Protein AF-A0A7W0G0V6-F1 (afdb_monomer_lite)

Sequence (861 aa):
GVGDAHVLTSARRLSGRRYAVVRVERGSRVTLAEEMAAAFAEVFGGSDAQWGHDPAGMLAVAASRALDETLVVLIDTAFNRPARVNRDDGPLLGELATTSRGVNAFVALALDDDIAGADGANVVLSGTYRIDYLDPENLYRVVEQFVLRKKPQGRAALSDIYHNLRASVPEFNWSEARFASLYPVHPLVADVAAGVRLYVPTFAFLPFAAGVAARAAARPALSLVLLDEVFDGAEVDLRRSPELREAFAAYDHLVAQSIGQMPVMQRHQARLILKSLFVLSLDGHGATAAELCAALLLIDDATSLSVNDVTSPAVNDVTSPGAAEQVEETLARFAEAALAGSIGRDEGMGGTAARYHFRVSALDNLDGATRARVAPVAQAPAARPVAESLSPSLLEGAAVTAPPSLGRPEDVESVLAEGHTPAIEGAVTQQTPEAAPTNAATAALESSSPSVAARQDSKPNFRQPRAESVGEWARLLTGRDVLPPFNDPRGRSEVCAVLAEWLEGWRALDINHKFAQLPAASLTTTMWGLNAEVSRSFGRAARAVEAALAGRVSLEDELDRVALAFADSAERFAHASRRLEDLKALVEGFERRAGERAYLATAELTGVPEIETARRELLVIAEDANSLLDAERRERFERLWREFHARYIEHYAAVHDKTMTSLEDREALRRLKRGERWREFEALSRLPVVSSHVWRQAAELLRLAGGARCDLPVSQLLETRSSCACPFRLARADRFELLAPELEELMERGLKVYRRTLLMLGGHLAIALDALARREEDTDIARRARTLSTAFAQESAPEHFSRLDVRLIERALQRTAAPPPVRVAAPGGGDGLLTREELRSRFRQWLDDLPERPVLIEIVA

Foldseek 3Di:
DDPDPVVVVVVVVVVPAAEQEFEFAPQPDDDSQLSLLVRLCVRQNDDSVVQPRQNLSSLQVSLVSCPRHQYEYEYAHHLPHPDQRQEACLVSVLSNLVSCVVGSYDYHYHDDPRRHPCVPSVVSCVVRDDDDDDDVVNVLVCQCVPAVDDDPVVLVVLVVLLVVLVVFAFPLPDDSSQSSSQPLADSVLSVLQSLLCNQQSNGDDRVLSNVVVVVCVLPPRNDGHFQLSVCVVRVVSSCVRPQCVLLVVQLVQCLVPPLVPDDPVCSVVLNLLSSNQASCQSVPQGDALSRSSSRRSPGFPVVVPPDPDPDDDDDDDDPDDGSSVVSNVSQVSSCVSTDPPQKDWDDDPPPDGIGIHGDGNVVVVVVVVVVVVVDDDDDDDDDDDDDDDDDDDDDDDDDDDDDDDDDDDDDDDDDDDDDDDDDDDDDDDDDDDDDDDDDDDDDDDDDDDDDDDDDDDDDPDPDDQDQVLLVVLLCLLLVPPDQDRPVDPVSVVRSLVSLVVSLVVVVVLVLLVLVVPDDPVLDDPVLVVLSVLLCQQVVQLSVLSVCCNVVVDPSRVSSVSNCVSQPVDSVSSVVSVLSVVLSSCCSVCVVVLVLLQVQLSQADDLVPPLLVVLSVLLNVCSVPSVLSSDPVSVVVNVVSSVVNLVVLLVSQVVLLCCLLVPPPLVVLQVVVCVDQLVVQLVLLCPAQFWFVLLVVVLVVLVVVLVLSHDPDPSSVVSVRHNGDPGPDDSVCSVVSVCSSVVSVVSSVVSVVLSQVSCLLQLQQLLVLLQVVLVPDPPVVLSVVSNVSSVQSNVSHGDPTDDSSNSVSSNNSVVPPPDREEGEDEQPDDDDPDDDPVRSVVSRVVVVSSGTPDPHHYHYDD

Secondary structure (DSSP, 8-state):
----HHHHHHHHHHHTS-EEEEEEEETSSSSHHHHHHHHHHHHH-S-GGGS-S-HHHHHHHHHHHSTTSEEEEEEEE-TT-SS---S--HHHHHHHHHHHTTTTEEEEEE--S--TTHHHHHHHHHHHS------HHHHHHHIIIIISPPPTTHHHHHHHHHHHHHHHSTT----HHHHHHHTTB-HHHHHHHHHHHHH-TT--HHHHHHHHHHHHTTS-TT--B-HHHHHHHHHHHHTT-GGGHHHHHHHHHHHHHTGGGS-HHHHHHHHHHHHHHHHHTTTS--EEHHHHHHHHT---GGGTTSSS-----------PPPHHHHHHHHHHHHHHHSSTTTEEEEPPTTSPPPEEEE--HHHHHHHHHHHHH-S--------PPPP---------------------------------------------PPPPPP------------------------PPP-HHHHHHHHHHHHT-S----TTSHHHHHHHHHHHHHHHHHHHHH-HHHHHHTS-GGG--HHHHHHHHHHHHHHHHHHHHHHHHHTTSS-HHHHHHHHHHHTTT-HHHHHHHHHHHHHHHHHHHTHHHHHHHHHHHHHPPP---HHHHHHHHHHHHHHH-GGGGGSHHHHHHHHHHHHHHHHHHHHHHHHHHHHHHH-HHHHHHHHHHHHSHHHHHHHHHTTSTTS-SHHHHHHHHHHHHHHT----S-HHHHHTTSSS-SSS--GGGHHHHHTHHHHHHHHHHHHHHHHHHHHHHTHHHHHHHHHHHHTT-S-HHHHHHHHHHHHHHHTT---SS--HHHHHHHHHHHHH-SSPPPEEEE-TTSSS----HHHHHHHHHHHHHTS-SS---EEEE-

Radius of gyration: 40.64 Å; chains: 1; bounding box: 116×108×129 Å

Structure (mmCIF, N/CA/C/O backbone):
data_AF-A0A7W0G0V6-F1
#
_entry.id   AF-A0A7W0G0V6-F1
#
loop_
_atom_site.group_PDB
_atom_site.id
_atom_site.type_symbol
_atom_site.label_atom_id
_atom_site.label_alt_id
_atom_site.label_comp_id
_atom_site.label_asym_id
_atom_site.label_entity_id
_atom_site.label_seq_id
_atom_site.pdbx_PDB_ins_code
_atom_site.Cartn_x
_atom_site.Cartn_y
_atom_site.Cartn_z
_atom_site.occupancy
_atom_site.B_iso_or_equiv
_atom_site.auth_seq_id
_atom_site.auth_comp_id
_atom_site.auth_asym_id
_atom_site.auth_atom_id
_atom_site.pdbx_PDB_model_num
ATOM 1 N N . GLY A 1 1 ? 4.898 -8.661 -15.048 1.00 41.59 1 GLY A N 1
ATOM 2 C CA . GLY A 1 1 ? 5.613 -9.223 -16.207 1.00 41.59 1 GLY A CA 1
ATOM 3 C C . GLY A 1 1 ? 7.081 -8.925 -16.037 1.00 41.59 1 GLY A C 1
ATOM 4 O O . GLY A 1 1 ? 7.408 -7.772 -15.791 1.00 41.59 1 GLY A O 1
ATOM 5 N N . VAL A 1 2 ? 7.929 -9.950 -16.060 1.00 35.69 2 VAL A N 1
ATOM 6 C CA . VAL A 1 2 ? 9.376 -9.813 -15.841 1.00 35.69 2 VAL A CA 1
ATOM 7 C C . VAL A 1 2 ? 9.989 -9.086 -17.045 1.00 35.69 2 VAL A C 1
ATOM 9 O O . VAL A 1 2 ? 9.839 -9.544 -18.173 1.00 35.69 2 VAL A O 1
ATOM 12 N N . GLY A 1 3 ? 10.591 -7.916 -16.814 1.00 42.72 3 GLY A N 1
ATOM 13 C CA . GLY A 1 3 ? 11.103 -7.017 -17.861 1.00 42.72 3 GLY A CA 1
ATOM 14 C C . GLY A 1 3 ? 12.557 -7.259 -18.279 1.00 42.72 3 GLY A C 1
ATOM 15 O O . GLY A 1 3 ? 13.069 -6.528 -19.119 1.00 42.72 3 GLY A O 1
ATOM 16 N N . ASP A 1 4 ? 13.222 -8.254 -17.694 1.00 57.09 4 ASP A N 1
ATOM 17 C CA . ASP A 1 4 ? 14.617 -8.591 -17.980 1.00 57.09 4 ASP A CA 1
ATOM 18 C C . ASP A 1 4 ? 14.709 -9.511 -19.209 1.00 57.09 4 ASP A C 1
ATOM 20 O O . ASP A 1 4 ? 14.112 -10.588 -19.235 1.00 57.09 4 ASP A O 1
ATOM 24 N N . ALA A 1 5 ? 15.454 -9.094 -20.236 1.00 55.53 5 ALA A N 1
ATOM 25 C CA . ALA A 1 5 ? 15.585 -9.823 -21.496 1.00 55.53 5 ALA A CA 1
ATOM 26 C C . ALA A 1 5 ? 16.327 -11.165 -21.358 1.00 55.53 5 ALA A C 1
ATOM 28 O O . ALA A 1 5 ? 16.004 -12.107 -22.088 1.00 55.53 5 ALA A O 1
ATOM 29 N N . HIS A 1 6 ? 17.271 -11.294 -20.421 1.00 50.41 6 HIS A N 1
ATOM 30 C CA . HIS A 1 6 ? 17.942 -12.560 -20.126 1.00 50.41 6 HIS A CA 1
ATOM 31 C C . HIS A 1 6 ? 16.995 -13.520 -19.418 1.00 50.41 6 HIS A C 1
ATOM 33 O O . HIS A 1 6 ? 16.895 -14.678 -19.826 1.00 50.41 6 HIS A O 1
ATOM 39 N N . VAL A 1 7 ? 16.238 -13.038 -18.430 1.00 58.34 7 VAL A N 1
ATOM 40 C CA . VAL A 1 7 ? 15.221 -13.860 -17.760 1.00 58.34 7 VAL A CA 1
ATOM 41 C C . VAL A 1 7 ? 14.115 -14.241 -18.736 1.00 58.34 7 VAL A C 1
ATOM 43 O O . VAL A 1 7 ? 13.701 -15.391 -18.749 1.00 58.34 7 VAL A O 1
ATOM 46 N N . LEU A 1 8 ? 13.687 -13.337 -19.621 1.00 59.62 8 LEU A N 1
ATOM 47 C CA . LEU A 1 8 ? 12.676 -13.621 -20.641 1.00 59.62 8 LEU A CA 1
ATOM 48 C C . LEU A 1 8 ? 13.180 -14.633 -21.680 1.00 59.62 8 LEU A C 1
ATOM 50 O O . LEU A 1 8 ? 12.429 -15.501 -22.113 1.00 59.62 8 LEU A O 1
ATOM 54 N N . THR A 1 9 ? 14.448 -14.542 -22.083 1.00 66.31 9 THR A N 1
ATOM 55 C CA . THR A 1 9 ? 15.066 -15.480 -23.032 1.00 66.31 9 THR A CA 1
ATOM 56 C C . THR A 1 9 ? 15.256 -16.854 -22.397 1.00 66.31 9 THR A C 1
ATOM 58 O O . THR A 1 9 ? 14.925 -17.861 -23.020 1.00 66.31 9 THR A O 1
ATOM 61 N N . SER A 1 10 ? 15.718 -16.911 -21.148 1.00 62.88 10 SER A N 1
ATOM 62 C CA . SER A 1 10 ? 15.803 -18.150 -20.372 1.00 62.88 10 SER A CA 1
ATOM 63 C C . SER A 1 10 ? 14.418 -18.737 -20.110 1.00 62.88 10 SER A C 1
ATOM 65 O O . SER A 1 10 ? 14.211 -19.915 -20.368 1.00 62.88 10 SER A O 1
ATOM 67 N N . ALA A 1 11 ? 13.431 -17.924 -19.730 1.00 60.75 11 ALA A N 1
ATOM 68 C CA . ALA A 1 11 ? 12.043 -18.342 -19.558 1.00 60.75 11 ALA A CA 1
ATOM 69 C C . ALA A 1 11 ? 11.444 -18.867 -20.867 1.00 60.75 11 ALA A C 1
ATOM 71 O O . ALA A 1 11 ? 10.782 -19.895 -20.850 1.00 60.75 11 ALA A O 1
ATOM 72 N N . ARG A 1 12 ? 11.725 -18.242 -22.020 1.00 66.38 12 ARG A N 1
ATOM 73 C CA . ARG A 1 12 ? 11.322 -18.748 -23.347 1.00 66.38 12 ARG A CA 1
ATOM 74 C C . ARG A 1 12 ? 12.008 -20.067 -23.706 1.00 66.38 12 ARG A C 1
ATOM 76 O O . ARG A 1 12 ? 11.365 -20.934 -24.284 1.00 66.38 12 ARG A O 1
ATOM 83 N N . ARG A 1 13 ? 13.285 -20.247 -23.344 1.00 62.28 13 ARG A N 1
ATOM 84 C CA . ARG A 1 13 ? 13.997 -21.532 -23.495 1.00 62.28 13 ARG A CA 1
ATOM 85 C C . ARG A 1 13 ? 13.400 -22.618 -22.598 1.00 62.28 13 ARG A C 1
ATOM 87 O O . ARG A 1 13 ? 13.275 -23.752 -23.045 1.00 62.28 13 ARG A O 1
ATOM 94 N N . LEU A 1 14 ? 12.996 -22.263 -21.378 1.00 62.31 14 LEU A N 1
ATOM 95 C CA . LEU A 1 14 ? 12.260 -23.145 -20.467 1.00 62.31 14 LEU A CA 1
ATOM 96 C C . LEU A 1 14 ? 10.848 -23.443 -20.999 1.00 62.31 14 LEU A C 1
ATOM 98 O O . LEU A 1 14 ? 10.408 -24.578 -20.931 1.00 62.31 14 LEU A O 1
ATOM 102 N N . SER A 1 15 ? 10.175 -22.473 -21.625 1.00 60.91 15 SER A N 1
ATOM 103 C CA . SER A 1 15 ? 8.817 -22.631 -22.185 1.00 60.91 15 SER A CA 1
ATOM 104 C C . SER A 1 15 ? 8.736 -23.695 -23.288 1.00 60.91 15 SER A C 1
ATOM 106 O O . SER A 1 15 ? 7.656 -24.199 -23.574 1.00 60.91 15 SER A O 1
ATOM 108 N N . GLY A 1 16 ? 9.862 -24.006 -23.941 1.00 67.38 16 GLY A N 1
ATOM 109 C CA . GLY A 1 16 ? 9.956 -25.041 -24.973 1.00 67.38 16 GLY A CA 1
ATOM 110 C C . GLY A 1 16 ? 10.261 -26.446 -24.442 1.00 67.38 16 GLY A C 1
ATOM 111 O O . GLY A 1 16 ? 10.322 -27.380 -25.236 1.00 67.38 16 GLY A O 1
ATOM 112 N N . ARG A 1 17 ? 10.482 -26.606 -23.131 1.00 73.50 17 ARG A N 1
ATOM 113 C CA . ARG A 1 17 ? 10.737 -27.895 -22.476 1.00 73.50 17 ARG A CA 1
ATOM 114 C C . ARG A 1 17 ? 9.536 -28.277 -21.614 1.00 73.50 17 ARG A C 1
ATOM 116 O O . ARG A 1 17 ? 8.910 -27.415 -21.003 1.00 73.50 17 ARG A O 1
ATOM 123 N N . ARG A 1 18 ? 9.210 -29.569 -21.587 1.00 81.50 18 ARG A N 1
ATOM 124 C CA . ARG A 1 18 ? 8.170 -30.113 -20.711 1.00 81.50 18 ARG A CA 1
ATOM 125 C C . ARG A 1 18 ? 8.795 -30.544 -19.387 1.00 81.50 18 ARG A C 1
ATOM 127 O O . ARG A 1 18 ? 9.871 -31.145 -19.381 1.00 81.50 18 ARG A O 1
ATOM 134 N N . TYR A 1 19 ? 8.140 -30.178 -18.294 1.00 87.94 19 TYR A N 1
ATOM 135 C CA . TYR A 1 19 ? 8.577 -30.455 -16.934 1.00 87.94 19 TYR A CA 1
ATOM 136 C C . TYR A 1 19 ? 7.383 -30.942 -16.126 1.00 87.94 19 TYR A C 1
ATOM 138 O O . TYR A 1 19 ? 6.354 -30.261 -16.098 1.00 87.94 19 TYR A O 1
ATOM 146 N N . ALA A 1 20 ? 7.564 -32.039 -15.400 1.00 92.44 20 ALA A N 1
ATOM 147 C CA . ALA A 1 20 ? 6.644 -32.440 -14.350 1.00 92.44 20 ALA A CA 1
ATOM 148 C C . ALA A 1 20 ? 7.085 -31.744 -13.060 1.00 92.44 20 ALA A C 1
ATOM 150 O O . ALA A 1 20 ? 8.196 -31.979 -12.589 1.00 92.44 20 ALA A O 1
ATOM 151 N N . VAL A 1 21 ? 6.257 -30.856 -12.509 1.00 93.94 21 VAL A N 1
ATOM 152 C CA . VAL A 1 21 ? 6.587 -30.115 -11.284 1.00 93.94 21 VAL A CA 1
ATOM 153 C C . VAL A 1 21 ? 5.810 -30.704 -10.116 1.00 93.94 21 VAL A C 1
ATOM 155 O O . VAL A 1 21 ? 4.586 -30.763 -10.157 1.00 93.94 21 VAL A O 1
ATOM 158 N N . VAL A 1 22 ? 6.527 -31.104 -9.071 1.00 96.50 22 VAL A N 1
ATOM 159 C CA . VAL A 1 22 ? 5.973 -31.618 -7.818 1.00 96.50 22 VAL A CA 1
ATOM 160 C C . VAL A 1 22 ? 6.337 -30.649 -6.707 1.00 96.50 22 VAL A C 1
ATOM 162 O O . VAL A 1 22 ? 7.512 -30.321 -6.531 1.00 96.50 22 VAL A O 1
ATOM 165 N N . ARG A 1 23 ? 5.337 -30.190 -5.953 1.00 96.50 23 ARG A N 1
ATOM 166 C CA . ARG A 1 23 ? 5.539 -29.317 -4.797 1.00 96.50 23 ARG A CA 1
ATOM 167 C C . ARG A 1 23 ? 5.311 -30.103 -3.515 1.00 96.50 23 ARG A C 1
ATOM 169 O O . ARG A 1 23 ? 4.225 -30.618 -3.296 1.00 96.50 23 ARG A O 1
ATOM 176 N N . VAL A 1 24 ? 6.333 -30.165 -2.676 1.00 95.69 24 VAL A N 1
ATOM 177 C CA . VAL A 1 24 ? 6.293 -30.820 -1.370 1.00 95.69 24 VAL A CA 1
ATOM 178 C C . VAL A 1 24 ? 6.239 -29.730 -0.309 1.00 95.69 24 VAL A C 1
ATOM 180 O O . VAL A 1 24 ? 7.153 -28.911 -0.216 1.00 95.69 24 VAL A O 1
ATOM 183 N N . GLU A 1 25 ? 5.166 -29.713 0.477 1.00 93.12 25 GLU A N 1
ATOM 184 C CA . GLU A 1 25 ? 4.954 -28.726 1.537 1.00 93.12 25 GLU A CA 1
ATOM 185 C C . GLU A 1 25 ? 5.454 -29.275 2.880 1.00 93.12 25 GLU A C 1
ATOM 187 O O . GLU A 1 25 ? 4.733 -29.979 3.594 1.00 93.12 25 GLU A O 1
ATOM 192 N N . ARG A 1 26 ? 6.709 -28.963 3.225 1.00 90.81 26 ARG A N 1
ATOM 193 C CA . ARG A 1 26 ? 7.359 -29.452 4.447 1.00 90.81 26 ARG A CA 1
ATOM 194 C C . ARG A 1 26 ? 6.688 -28.884 5.698 1.00 90.81 26 ARG A C 1
ATOM 196 O O . ARG A 1 26 ? 6.556 -27.670 5.837 1.00 90.81 26 ARG A O 1
ATOM 203 N N . GLY A 1 27 ? 6.325 -29.751 6.640 1.00 87.69 27 GLY A N 1
ATOM 204 C CA . GLY A 1 27 ? 5.625 -29.392 7.878 1.00 87.69 27 GLY A CA 1
ATOM 205 C C . GLY A 1 27 ? 4.100 -29.456 7.780 1.00 87.69 27 GLY A C 1
ATOM 206 O O . GLY A 1 27 ? 3.420 -29.074 8.731 1.00 87.69 27 GLY A O 1
ATOM 207 N N . SER A 1 28 ? 3.560 -29.921 6.650 1.00 89.38 28 SER A N 1
ATOM 208 C CA . SER A 1 28 ? 2.122 -30.162 6.484 1.00 89.38 28 SER A CA 1
ATOM 209 C C . SER A 1 28 ? 1.681 -31.516 7.053 1.00 89.38 28 SER A C 1
ATOM 211 O O . SER A 1 28 ? 0.496 -31.694 7.344 1.00 89.38 28 SER A O 1
ATOM 213 N N . ARG A 1 29 ? 2.610 -32.467 7.244 1.00 90.94 29 ARG A N 1
ATOM 214 C CA . ARG A 1 29 ? 2.344 -33.795 7.825 1.00 90.94 29 ARG A CA 1
ATOM 215 C C . ARG A 1 29 ? 3.433 -34.207 8.819 1.00 90.94 29 ARG A C 1
ATOM 217 O O . ARG A 1 29 ? 4.341 -33.437 9.127 1.00 90.94 29 ARG A O 1
ATOM 224 N N . VAL A 1 30 ? 3.331 -35.423 9.364 1.00 90.31 30 VAL A N 1
ATOM 225 C CA . VAL A 1 30 ? 4.218 -35.893 10.440 1.00 90.31 30 VAL A CA 1
ATOM 226 C C . VAL A 1 30 ? 5.639 -36.108 9.920 1.00 90.31 30 VAL A C 1
ATOM 228 O O . VAL A 1 30 ? 6.598 -35.678 10.564 1.00 90.31 30 VAL A O 1
ATOM 231 N N . THR A 1 31 ? 5.794 -36.698 8.731 1.00 92.00 31 THR A N 1
ATOM 232 C CA . THR A 1 31 ? 7.108 -37.018 8.143 1.00 92.00 31 THR A CA 1
ATOM 233 C C . THR A 1 31 ? 7.282 -36.451 6.733 1.00 92.00 31 THR A C 1
ATOM 235 O O . THR A 1 31 ? 6.309 -36.289 5.998 1.00 92.00 31 THR A O 1
ATOM 238 N N . LEU A 1 32 ? 8.534 -36.197 6.323 1.00 92.62 32 LEU A N 1
ATOM 239 C CA . LEU A 1 32 ? 8.841 -35.766 4.951 1.00 92.62 32 LEU A CA 1
ATOM 240 C C . LEU A 1 32 ? 8.412 -36.819 3.917 1.00 92.62 32 LEU A C 1
ATOM 242 O O . LEU A 1 32 ? 7.948 -36.474 2.834 1.00 92.62 32 LEU A O 1
ATOM 246 N N . ALA A 1 33 ? 8.512 -38.106 4.263 1.00 95.19 33 ALA A N 1
ATOM 247 C CA . ALA A 1 33 ? 8.075 -39.200 3.400 1.00 95.19 33 ALA A CA 1
ATOM 248 C C . ALA A 1 33 ? 6.566 -39.146 3.109 1.00 95.19 33 ALA A C 1
ATOM 250 O O . ALA A 1 33 ? 6.163 -39.317 1.962 1.00 95.19 33 ALA A O 1
ATOM 251 N N . GLU A 1 34 ? 5.730 -38.861 4.113 1.00 95.44 34 GLU A N 1
ATOM 252 C CA . GLU A 1 34 ? 4.282 -38.695 3.919 1.00 95.44 34 GLU A CA 1
ATOM 253 C C . GLU A 1 34 ? 3.943 -37.489 3.037 1.00 95.44 34 GLU A C 1
ATOM 255 O O . GLU A 1 34 ? 3.004 -37.550 2.245 1.00 95.44 34 GLU A O 1
ATOM 260 N N . GLU A 1 35 ? 4.688 -36.392 3.174 1.00 95.25 35 GLU A N 1
ATOM 261 C CA . GLU A 1 35 ? 4.503 -35.170 2.379 1.00 95.25 35 GLU A CA 1
ATOM 262 C C . GLU A 1 35 ? 4.905 -35.399 0.920 1.00 95.25 35 GLU A C 1
ATOM 264 O O . GLU A 1 35 ? 4.194 -34.987 0.005 1.00 95.25 35 GLU A O 1
ATOM 269 N N . MET A 1 36 ? 6.011 -36.113 0.691 1.00 96.69 36 MET A N 1
ATOM 270 C CA . MET A 1 36 ? 6.445 -36.504 -0.649 1.00 96.69 36 MET A CA 1
ATOM 271 C C . MET A 1 36 ? 5.483 -37.493 -1.300 1.00 96.69 36 MET A C 1
ATOM 273 O O . MET A 1 36 ? 5.136 -37.315 -2.466 1.00 96.69 36 MET A O 1
ATOM 277 N N . ALA A 1 37 ? 5.015 -38.498 -0.557 1.00 96.50 37 ALA A N 1
ATOM 278 C CA . ALA A 1 37 ? 4.032 -39.458 -1.047 1.00 96.50 37 ALA A CA 1
ATOM 279 C C . ALA A 1 37 ? 2.744 -38.759 -1.504 1.00 96.50 37 ALA A C 1
ATOM 281 O O . ALA A 1 37 ? 2.249 -39.043 -2.592 1.00 96.50 37 ALA A O 1
ATOM 282 N N . ALA A 1 38 ? 2.248 -37.806 -0.711 1.00 96.12 38 ALA A N 1
ATOM 283 C CA . ALA A 1 38 ? 1.073 -37.009 -1.051 1.00 96.12 38 ALA A CA 1
ATOM 284 C C . ALA A 1 38 ? 1.284 -36.162 -2.310 1.00 96.12 38 ALA A C 1
ATOM 286 O O . ALA A 1 38 ? 0.462 -36.191 -3.223 1.00 96.12 38 ALA A O 1
ATOM 287 N N . ALA A 1 39 ? 2.412 -35.452 -2.388 1.00 96.44 39 ALA A N 1
ATOM 288 C CA . ALA A 1 39 ? 2.736 -34.603 -3.529 1.00 96.44 39 ALA A CA 1
ATOM 289 C C . ALA A 1 39 ? 2.915 -35.415 -4.826 1.00 96.44 39 ALA A C 1
ATOM 291 O O . ALA A 1 39 ? 2.469 -35.004 -5.899 1.00 96.44 39 ALA A O 1
ATOM 292 N N . PHE A 1 40 ? 3.538 -36.595 -4.750 1.00 97.00 40 PHE A N 1
ATOM 293 C CA . PHE A 1 40 ? 3.658 -37.484 -5.905 1.00 97.00 40 PHE A CA 1
ATOM 294 C C . PHE A 1 40 ? 2.325 -38.121 -6.297 1.00 97.00 40 PHE A C 1
ATOM 296 O O . PHE A 1 40 ? 2.053 -38.238 -7.492 1.00 97.00 40 PHE A O 1
ATOM 303 N N . ALA A 1 41 ? 1.483 -38.496 -5.331 1.00 95.44 41 ALA A N 1
ATOM 304 C CA . ALA A 1 41 ? 0.137 -38.998 -5.596 1.00 95.44 41 ALA A CA 1
ATOM 305 C C . ALA A 1 41 ? -0.742 -37.947 -6.286 1.00 95.44 41 ALA A C 1
ATOM 307 O O . ALA A 1 41 ? -1.474 -38.284 -7.215 1.00 95.44 41 ALA A O 1
ATOM 308 N N . GLU A 1 42 ? -0.627 -36.677 -5.899 1.00 96.06 42 GLU A N 1
ATOM 309 C CA . GLU A 1 42 ? -1.349 -35.574 -6.536 1.00 96.06 42 GLU A CA 1
ATOM 310 C C . GLU A 1 42 ? -0.966 -35.407 -8.016 1.00 96.06 42 GLU A C 1
ATOM 312 O O . GLU A 1 42 ? -1.838 -35.267 -8.872 1.00 96.06 42 GLU A O 1
ATOM 317 N N . VAL A 1 43 ? 0.331 -35.464 -8.337 1.00 95.44 43 VAL A N 1
ATOM 318 C CA . VAL A 1 43 ? 0.829 -35.199 -9.700 1.00 95.44 43 VAL A CA 1
ATOM 319 C C . VAL A 1 43 ? 0.751 -36.427 -10.612 1.00 95.44 43 VAL A C 1
ATOM 321 O O . VAL A 1 43 ? 0.398 -36.307 -11.784 1.00 95.44 43 VAL A O 1
ATOM 324 N N . PHE A 1 44 ? 1.082 -37.613 -10.101 1.00 94.81 44 PHE A N 1
ATOM 325 C CA . PHE A 1 44 ? 1.205 -38.845 -10.892 1.00 94.81 44 PHE A CA 1
ATOM 326 C C . PHE A 1 44 ? 0.096 -39.871 -10.615 1.00 94.81 44 PHE A C 1
ATOM 328 O O . PHE A 1 44 ? 0.115 -40.963 -11.191 1.00 94.81 44 PHE A O 1
ATOM 335 N N . GLY A 1 45 ? -0.860 -39.541 -9.744 1.00 91.75 45 GLY A N 1
ATOM 336 C CA . GLY A 1 45 ? -1.956 -40.416 -9.343 1.00 91.75 45 GLY A CA 1
ATOM 337 C C . GLY A 1 45 ? -1.562 -41.505 -8.336 1.00 91.75 45 GLY A C 1
ATOM 338 O O . GLY A 1 45 ? -0.391 -41.730 -8.013 1.00 91.75 45 GLY A O 1
ATOM 339 N N . GLY A 1 46 ? -2.583 -42.223 -7.864 1.00 91.19 46 GLY A N 1
ATOM 340 C CA . GLY A 1 46 ? -2.478 -43.240 -6.815 1.00 91.19 46 GLY A CA 1
ATOM 341 C C . GLY A 1 46 ? -2.868 -42.708 -5.434 1.00 91.19 46 GLY A C 1
ATOM 342 O O . GLY A 1 46 ? -3.260 -41.556 -5.288 1.00 91.19 46 GLY A O 1
ATOM 343 N N . SER A 1 47 ? -2.793 -43.567 -4.421 1.00 90.25 47 SER A N 1
ATOM 344 C CA . SER A 1 47 ? -2.949 -43.180 -3.012 1.00 90.25 47 SER A CA 1
ATOM 345 C C . SER A 1 47 ? -1.586 -43.007 -2.348 1.00 90.25 47 SER A C 1
ATOM 347 O O . SER A 1 47 ? -0.664 -43.744 -2.690 1.00 90.25 47 SER A O 1
ATOM 349 N N . ASP A 1 48 ? -1.486 -42.168 -1.320 1.00 87.88 48 ASP A N 1
ATOM 350 C CA . ASP A 1 48 ? -0.259 -41.940 -0.537 1.00 87.88 48 ASP A CA 1
ATOM 351 C C . ASP A 1 48 ? 0.425 -43.255 -0.101 1.00 87.88 48 ASP A C 1
ATOM 353 O O . ASP A 1 48 ? 1.636 -43.410 -0.229 1.00 87.88 48 ASP A O 1
ATOM 357 N N . ALA A 1 49 ? -0.360 -44.264 0.299 1.00 88.12 49 ALA A N 1
ATOM 358 C CA . ALA A 1 49 ? 0.138 -45.580 0.716 1.00 88.12 49 ALA A CA 1
ATOM 359 C C . ALA A 1 49 ? 0.868 -46.375 -0.390 1.00 88.12 49 ALA A C 1
ATOM 361 O O . ALA A 1 49 ? 1.623 -47.297 -0.092 1.00 88.12 49 ALA A O 1
ATOM 362 N N . GLN A 1 50 ? 0.648 -46.044 -1.665 1.00 89.44 50 GLN A N 1
ATOM 363 C CA . GLN A 1 50 ? 1.255 -46.735 -2.810 1.00 89.44 50 GLN A CA 1
ATOM 364 C C . GLN A 1 50 ? 2.658 -46.217 -3.148 1.00 89.44 50 GLN A C 1
ATOM 366 O O . GLN A 1 50 ? 3.379 -46.885 -3.886 1.00 89.44 50 GLN A O 1
ATOM 371 N N . TRP A 1 51 ? 3.050 -45.050 -2.631 1.00 90.50 51 TRP A N 1
ATOM 372 C CA . TRP A 1 51 ? 4.362 -44.452 -2.891 1.00 90.50 51 TRP A CA 1
ATOM 373 C C . TRP A 1 51 ? 5.451 -44.947 -1.923 1.00 90.50 51 TRP A C 1
ATOM 375 O O . TRP A 1 51 ? 6.633 -44.744 -2.179 1.00 90.50 51 TRP A O 1
ATOM 385 N N . GLY A 1 52 ? 5.084 -45.683 -0.869 1.00 88.88 52 GLY A N 1
ATOM 386 C CA . GLY A 1 52 ? 6.017 -46.252 0.108 1.00 88.88 52 GLY A CA 1
ATOM 387 C C . GLY A 1 52 ? 6.374 -45.280 1.237 1.00 88.88 52 GLY A C 1
ATOM 388 O O . GLY A 1 52 ? 5.620 -44.356 1.528 1.00 88.88 52 GLY A O 1
ATOM 389 N N . HIS A 1 53 ? 7.518 -45.502 1.891 1.00 90.31 53 HIS A N 1
ATOM 390 C CA . HIS A 1 53 ? 8.009 -44.666 3.004 1.00 90.31 53 HIS A CA 1
ATOM 391 C C . HIS A 1 53 ? 9.449 -44.167 2.811 1.00 90.31 53 HIS A C 1
ATOM 393 O O . HIS A 1 53 ? 9.964 -43.468 3.676 1.00 90.31 53 HIS A O 1
ATOM 399 N N . ASP A 1 54 ? 10.090 -44.523 1.694 1.00 93.94 54 ASP A N 1
ATOM 400 C CA . ASP A 1 54 ? 11.456 -44.119 1.357 1.00 93.94 54 ASP A CA 1
ATOM 401 C C . ASP A 1 54 ? 11.440 -42.982 0.313 1.00 93.94 54 ASP A C 1
ATOM 403 O O . ASP A 1 54 ? 11.116 -43.237 -0.854 1.00 93.94 54 ASP A O 1
ATOM 407 N N . PRO A 1 55 ? 11.789 -41.736 0.694 1.00 94.25 55 PRO A N 1
ATOM 408 C CA . PRO A 1 55 ? 11.853 -40.593 -0.216 1.00 94.25 55 PRO A CA 1
ATOM 409 C C . PRO A 1 55 ? 12.725 -40.812 -1.460 1.00 94.25 55 PRO A C 1
ATOM 411 O O . PRO A 1 55 ? 12.358 -40.368 -2.552 1.00 94.25 55 PRO A O 1
ATOM 414 N N . ALA A 1 56 ? 13.866 -41.494 -1.322 1.00 93.75 56 ALA A N 1
ATOM 415 C CA . ALA A 1 56 ? 14.783 -41.744 -2.432 1.00 93.75 56 ALA A CA 1
ATOM 416 C C . ALA A 1 56 ? 14.150 -42.689 -3.465 1.00 93.75 56 ALA A C 1
ATOM 418 O O . ALA A 1 56 ? 14.104 -42.377 -4.661 1.00 93.75 56 ALA A O 1
ATOM 419 N N . GLY A 1 57 ? 13.578 -43.801 -2.998 1.00 95.00 57 GLY A N 1
ATOM 420 C CA . GLY A 1 57 ? 12.791 -44.712 -3.823 1.00 95.00 57 GLY A CA 1
ATOM 421 C C . GLY A 1 57 ? 11.612 -44.020 -4.512 1.00 95.00 57 GLY A C 1
ATOM 422 O O . GLY A 1 57 ? 11.423 -44.194 -5.719 1.00 95.00 57 GLY A O 1
ATOM 423 N N . MET A 1 58 ? 10.866 -43.172 -3.793 1.00 96.44 58 MET A N 1
ATOM 424 C CA . MET A 1 58 ? 9.768 -42.384 -4.371 1.00 96.44 58 MET A CA 1
ATOM 425 C C . MET A 1 58 ? 10.240 -41.492 -5.521 1.00 96.44 58 MET A C 1
ATOM 427 O O . MET A 1 58 ? 9.607 -41.476 -6.577 1.00 96.44 58 MET A O 1
ATOM 431 N N . LEU A 1 59 ? 11.358 -40.778 -5.341 1.00 96.50 59 LEU A N 1
ATOM 432 C CA . LEU A 1 59 ? 11.925 -39.900 -6.366 1.00 96.50 59 LEU A CA 1
ATOM 433 C C . LEU A 1 59 ? 12.300 -40.684 -7.630 1.00 96.50 59 LEU A C 1
ATOM 435 O O . LEU A 1 59 ? 12.006 -40.236 -8.739 1.00 96.50 59 LEU A O 1
ATOM 439 N N . ALA A 1 60 ? 12.911 -41.862 -7.475 1.00 94.44 60 ALA A N 1
ATOM 440 C CA . ALA A 1 60 ? 13.268 -42.719 -8.602 1.00 94.44 60 ALA A CA 1
ATOM 441 C C . ALA A 1 60 ? 12.027 -43.218 -9.363 1.00 94.44 60 ALA A C 1
ATOM 443 O O . ALA A 1 60 ? 11.988 -43.167 -10.596 1.00 94.44 60 ALA A O 1
ATOM 444 N N . VAL A 1 61 ? 10.981 -43.636 -8.640 1.00 95.12 61 VAL A N 1
ATOM 445 C CA . VAL A 1 61 ? 9.704 -44.048 -9.241 1.00 95.12 61 VAL A CA 1
ATOM 446 C C . VAL A 1 61 ? 9.037 -42.873 -9.956 1.00 95.12 61 VAL A C 1
ATOM 448 O O . VAL A 1 61 ? 8.634 -43.019 -11.110 1.00 95.12 61 VAL A O 1
ATOM 451 N N . ALA A 1 62 ? 8.961 -41.700 -9.328 1.00 95.38 62 ALA A N 1
ATOM 452 C CA . ALA A 1 62 ? 8.378 -40.501 -9.924 1.00 95.38 62 ALA A CA 1
ATOM 453 C C . ALA A 1 62 ? 9.120 -40.081 -11.202 1.00 95.38 62 ALA A C 1
ATOM 455 O O . ALA A 1 62 ? 8.491 -39.832 -12.229 1.00 95.38 62 ALA A O 1
ATOM 456 N N . ALA A 1 63 ? 10.456 -40.092 -11.179 1.00 94.44 63 ALA A N 1
ATOM 457 C CA . ALA A 1 63 ? 11.273 -39.785 -12.349 1.00 94.44 63 ALA A CA 1
ATOM 458 C C . ALA A 1 63 ? 11.039 -40.783 -13.498 1.00 94.44 63 ALA A C 1
ATOM 460 O O . ALA A 1 63 ? 11.005 -40.378 -14.656 1.00 94.44 63 ALA A O 1
ATOM 461 N N . SER A 1 64 ? 10.814 -42.069 -13.194 1.00 93.12 64 SER A N 1
ATOM 462 C CA . SER A 1 64 ? 10.467 -43.073 -14.213 1.00 93.12 64 SER A CA 1
ATOM 463 C C . SER A 1 64 ? 9.071 -42.871 -14.822 1.00 93.12 64 SER A C 1
ATOM 465 O O . SER A 1 64 ? 8.844 -43.244 -15.972 1.00 93.12 64 SER A O 1
ATOM 467 N N . ARG A 1 65 ? 8.138 -42.265 -14.071 1.00 94.25 65 ARG A N 1
ATOM 468 C CA . ARG A 1 65 ? 6.771 -41.964 -14.529 1.00 94.25 65 ARG A CA 1
ATOM 469 C C . ARG A 1 65 ? 6.677 -40.663 -15.326 1.00 94.25 65 ARG A C 1
ATOM 471 O O . ARG A 1 65 ? 5.780 -40.540 -16.154 1.00 94.25 65 ARG A O 1
ATOM 478 N N . ALA A 1 66 ? 7.602 -39.726 -15.130 1.00 90.25 66 ALA A N 1
ATOM 479 C CA . ALA A 1 66 ? 7.684 -38.457 -15.858 1.00 90.25 66 ALA A CA 1
ATOM 480 C C . ALA A 1 66 ? 8.251 -38.607 -17.293 1.00 90.25 66 ALA A C 1
ATOM 482 O O . ALA A 1 66 ? 9.038 -37.774 -17.727 1.00 90.25 66 ALA A O 1
ATOM 483 N N . LEU A 1 67 ? 7.895 -39.684 -18.011 1.00 77.38 67 LEU A N 1
ATOM 484 C CA . LEU A 1 67 ? 8.438 -40.092 -19.320 1.00 77.38 67 LEU A CA 1
ATOM 485 C C . LEU A 1 67 ? 8.690 -38.900 -20.271 1.00 77.38 67 LEU A C 1
ATOM 487 O O . LEU A 1 67 ? 7.769 -38.155 -20.590 1.00 77.38 67 LEU A O 1
ATOM 491 N N . ASP A 1 68 ? 9.939 -38.752 -20.731 1.00 80.06 68 ASP A N 1
ATOM 492 C CA . ASP A 1 68 ? 10.455 -37.675 -21.604 1.00 80.06 68 ASP A CA 1
ATOM 493 C C . ASP A 1 68 ? 10.443 -36.239 -21.031 1.00 80.06 68 ASP A C 1
ATOM 495 O O . ASP A 1 68 ? 10.883 -35.297 -21.700 1.00 80.06 68 ASP A O 1
ATOM 499 N N . GLU A 1 69 ? 10.019 -36.051 -19.781 1.00 88.00 69 GLU A N 1
ATOM 500 C CA . GLU A 1 69 ? 10.031 -34.772 -19.068 1.00 88.00 69 GLU A CA 1
ATOM 501 C C . GLU A 1 69 ? 11.103 -34.768 -17.969 1.00 88.00 69 GLU A C 1
ATOM 503 O O . GLU A 1 69 ? 11.441 -35.795 -17.378 1.00 88.00 69 GLU A O 1
ATOM 508 N N . THR A 1 70 ? 11.679 -33.600 -17.675 1.00 89.94 70 THR A N 1
ATOM 509 C CA . THR A 1 70 ? 12.525 -33.457 -16.480 1.00 89.94 70 THR A CA 1
ATOM 510 C C . THR A 1 70 ? 11.620 -33.248 -15.272 1.00 89.94 70 THR A C 1
ATOM 512 O O . THR A 1 70 ? 10.834 -32.298 -15.245 1.00 89.94 70 THR A O 1
ATOM 515 N N . LEU A 1 71 ? 11.747 -34.113 -14.265 1.00 95.06 71 LEU A N 1
ATOM 516 C CA . LEU A 1 71 ? 11.039 -33.968 -12.997 1.00 95.06 71 LEU A CA 1
ATOM 517 C C . LEU A 1 71 ? 11.658 -32.819 -12.193 1.00 95.06 71 LEU A C 1
ATOM 519 O O . LEU A 1 71 ? 12.866 -32.774 -11.992 1.00 95.06 71 LEU A O 1
ATOM 523 N N . VAL A 1 72 ? 10.839 -31.897 -11.710 1.00 95.38 72 VAL A N 1
ATOM 524 C CA . VAL A 1 72 ? 11.241 -30.790 -10.841 1.00 95.38 72 VAL A CA 1
ATOM 525 C C . VAL A 1 72 ? 10.526 -30.963 -9.509 1.00 95.38 72 VAL A C 1
ATOM 527 O O . VAL A 1 72 ? 9.311 -30.806 -9.441 1.00 95.38 72 VAL A O 1
ATOM 530 N N . VAL A 1 73 ? 11.267 -31.282 -8.452 1.00 96.44 73 VAL A N 1
ATOM 531 C CA . VAL A 1 73 ? 10.732 -31.402 -7.091 1.00 96.44 73 VAL A CA 1
ATOM 532 C C . VAL A 1 73 ? 11.124 -30.163 -6.300 1.00 96.44 73 VAL A C 1
ATOM 534 O O . VAL A 1 73 ? 12.308 -29.899 -6.091 1.00 96.44 73 VAL A O 1
ATOM 537 N N . LEU A 1 74 ? 10.126 -29.396 -5.878 1.00 95.88 74 LEU A N 1
ATOM 538 C CA . LEU A 1 74 ? 10.289 -28.212 -5.043 1.00 95.88 74 LEU A CA 1
ATOM 539 C C . LEU A 1 74 ? 9.857 -28.563 -3.623 1.00 95.88 74 LEU A C 1
ATOM 541 O O . LEU A 1 74 ? 8.667 -28.752 -3.380 1.00 95.88 74 LEU A O 1
ATOM 545 N N . ILE A 1 75 ? 10.814 -28.661 -2.706 1.00 94.31 75 ILE A N 1
ATOM 546 C CA . ILE A 1 75 ? 10.547 -28.886 -1.285 1.00 94.31 75 ILE A CA 1
ATOM 547 C C . ILE A 1 75 ? 10.618 -27.534 -0.589 1.00 94.31 75 ILE A C 1
ATOM 549 O O . ILE A 1 75 ? 11.689 -26.941 -0.478 1.00 94.31 75 ILE A O 1
ATOM 553 N N . ASP A 1 76 ? 9.463 -27.043 -0.162 1.00 91.44 76 ASP A N 1
ATOM 554 C CA . ASP A 1 76 ? 9.275 -25.714 0.413 1.00 91.44 76 ASP A CA 1
ATOM 555 C C . ASP A 1 76 ? 8.615 -25.860 1.783 1.00 91.44 76 ASP A C 1
ATOM 557 O O . ASP A 1 76 ? 7.685 -26.658 1.937 1.00 91.44 76 ASP A O 1
ATOM 561 N N . THR A 1 77 ? 9.080 -25.131 2.796 1.00 87.00 77 THR A N 1
ATOM 562 C CA . THR A 1 77 ? 8.429 -25.194 4.108 1.00 87.00 77 THR A CA 1
ATOM 563 C C . THR A 1 77 ? 7.052 -24.532 4.037 1.00 87.00 77 THR A C 1
ATOM 565 O O . THR A 1 77 ? 6.916 -23.371 3.656 1.00 87.00 77 THR A O 1
ATOM 568 N N . ALA A 1 78 ? 6.010 -25.270 4.430 1.00 83.62 78 ALA A N 1
ATOM 569 C CA . ALA A 1 78 ? 4.623 -24.842 4.318 1.00 83.62 78 ALA A CA 1
ATOM 570 C C . ALA A 1 78 ? 4.395 -23.486 5.010 1.00 83.62 78 ALA A C 1
ATOM 572 O O . ALA A 1 78 ? 4.725 -23.301 6.189 1.00 83.62 78 ALA A O 1
ATOM 573 N N . PHE A 1 79 ? 3.814 -22.537 4.271 1.00 74.00 79 PHE A N 1
ATOM 574 C CA . PHE A 1 79 ? 3.554 -21.173 4.747 1.00 74.00 79 PHE A CA 1
ATOM 575 C C . PHE A 1 79 ? 2.489 -21.125 5.855 1.00 74.00 79 PHE A C 1
ATOM 577 O O . PHE A 1 79 ? 2.552 -20.298 6.756 1.00 74.00 79 PHE A O 1
ATOM 584 N N . ASN A 1 80 ? 1.502 -22.016 5.793 1.00 71.75 80 ASN A N 1
ATOM 585 C CA . ASN A 1 80 ? 0.345 -22.072 6.690 1.00 71.75 80 ASN A CA 1
ATOM 586 C C . ASN A 1 80 ? 0.520 -23.067 7.850 1.00 71.75 80 ASN A C 1
ATOM 588 O O . ASN A 1 80 ? -0.469 -23.465 8.468 1.00 71.75 80 ASN A O 1
ATOM 592 N N . ARG A 1 81 ? 1.752 -23.503 8.131 1.00 74.75 81 ARG A N 1
ATOM 593 C CA . ARG A 1 81 ? 1.993 -24.496 9.179 1.00 74.75 81 ARG A CA 1
ATOM 594 C C . ARG A 1 81 ? 1.647 -23.941 10.568 1.00 74.75 81 ARG A C 1
ATOM 596 O O . ARG A 1 81 ? 1.964 -22.787 10.862 1.00 74.75 81 ARG A O 1
ATOM 603 N N . PRO A 1 82 ? 1.043 -24.756 11.449 1.00 67.12 82 PRO A N 1
ATOM 604 C CA . PRO A 1 82 ? 0.649 -24.312 12.784 1.00 67.12 82 PRO A CA 1
ATOM 605 C C . PRO A 1 82 ? 1.844 -24.125 13.729 1.00 67.12 82 PRO A C 1
ATOM 607 O O . PRO A 1 82 ? 1.712 -23.453 14.748 1.00 67.12 82 PRO A O 1
ATOM 610 N N . ALA A 1 83 ? 2.995 -24.734 13.422 1.00 71.12 83 ALA A N 1
ATOM 611 C CA . ALA A 1 83 ? 4.187 -24.700 14.261 1.00 71.12 83 ALA A CA 1
ATOM 612 C C . ALA A 1 83 ? 5.477 -24.870 13.441 1.00 71.12 83 ALA A C 1
ATOM 614 O O . ALA A 1 83 ? 5.460 -25.323 12.295 1.00 71.12 83 ALA A O 1
ATOM 615 N N . ARG A 1 84 ? 6.607 -24.523 14.067 1.00 74.81 84 ARG A N 1
ATOM 616 C CA . ARG A 1 84 ? 7.969 -24.743 13.558 1.00 74.81 84 ARG A CA 1
ATOM 617 C C . ARG A 1 84 ? 8.226 -26.235 13.302 1.00 74.81 84 ARG A C 1
ATOM 619 O O . ARG A 1 84 ? 7.781 -27.083 14.078 1.00 74.81 84 ARG A O 1
ATOM 626 N N . VAL A 1 85 ? 8.968 -26.568 12.244 1.00 78.06 85 VAL A N 1
ATOM 627 C CA . VAL A 1 85 ? 9.235 -27.973 11.889 1.00 78.06 85 VAL A CA 1
ATOM 628 C C . VAL A 1 85 ? 10.445 -28.495 12.668 1.00 78.06 85 VAL A C 1
ATOM 630 O O . VAL A 1 85 ? 11.569 -28.467 12.184 1.00 78.06 85 VAL A O 1
ATOM 633 N N . ASN A 1 86 ? 10.216 -29.002 13.881 1.00 75.94 86 ASN A N 1
ATOM 634 C CA . ASN A 1 86 ? 11.275 -29.439 14.803 1.00 75.94 86 ASN A CA 1
ATOM 635 C C . ASN A 1 86 ? 11.815 -30.869 14.544 1.00 75.94 86 ASN A C 1
ATOM 637 O O . ASN A 1 86 ? 12.234 -31.553 15.477 1.00 75.94 86 ASN A O 1
ATOM 641 N N . ARG A 1 87 ? 11.766 -31.361 13.300 1.00 83.38 87 ARG A N 1
ATOM 642 C CA . ARG A 1 87 ? 12.299 -32.685 12.920 1.00 83.38 87 ARG A CA 1
ATOM 643 C C . ARG A 1 87 ? 13.560 -32.542 12.065 1.00 83.38 87 ARG A C 1
ATOM 645 O O . ARG A 1 87 ? 13.666 -31.604 11.272 1.00 83.38 87 ARG A O 1
ATOM 652 N N . ASP A 1 88 ? 14.492 -33.479 12.229 1.00 83.81 88 ASP A N 1
ATOM 653 C CA . ASP A 1 88 ? 15.719 -33.552 11.433 1.00 83.81 88 ASP A CA 1
ATOM 654 C C . ASP A 1 88 ? 15.456 -34.298 10.117 1.00 83.81 88 ASP A C 1
ATOM 656 O O . ASP A 1 88 ? 15.478 -35.526 10.054 1.00 83.81 88 ASP A O 1
ATOM 660 N N . ASP A 1 89 ? 15.179 -33.529 9.065 1.00 87.31 89 ASP A N 1
ATOM 661 C CA . ASP A 1 89 ? 15.011 -34.046 7.703 1.00 87.31 89 ASP A CA 1
ATOM 662 C C . ASP A 1 89 ? 16.341 -34.060 6.915 1.00 87.31 89 ASP A C 1
ATOM 664 O O . ASP A 1 89 ? 16.369 -34.494 5.762 1.00 87.31 89 ASP A O 1
ATOM 668 N N . GLY A 1 90 ? 17.448 -33.585 7.503 1.00 86.62 90 GLY A N 1
ATOM 669 C CA . GLY A 1 90 ? 18.731 -33.387 6.820 1.00 86.62 90 GLY A CA 1
ATOM 670 C C . GLY A 1 90 ? 19.271 -34.640 6.117 1.00 86.62 90 GLY A C 1
ATOM 671 O O . GLY A 1 90 ? 19.594 -34.561 4.927 1.00 86.62 90 GLY A O 1
ATOM 672 N N . PRO A 1 91 ? 19.336 -35.806 6.794 1.00 87.62 91 PRO A N 1
ATOM 673 C CA . PRO A 1 91 ? 19.777 -37.057 6.178 1.00 87.62 91 PRO A CA 1
ATOM 674 C C . PRO A 1 91 ? 18.945 -37.458 4.950 1.00 87.62 91 PRO A C 1
ATOM 676 O O . PRO A 1 91 ? 19.511 -37.715 3.889 1.00 87.62 91 PRO A O 1
ATOM 679 N N . LEU A 1 92 ? 17.610 -37.418 5.054 1.00 89.81 92 LEU A N 1
ATOM 680 C CA . LEU A 1 92 ? 16.699 -37.774 3.956 1.00 89.81 92 LEU A CA 1
ATOM 681 C C . LEU A 1 92 ? 16.850 -36.822 2.763 1.00 89.81 92 LEU A C 1
ATOM 683 O O . LEU A 1 92 ? 16.879 -37.248 1.609 1.00 89.81 92 LEU A O 1
ATOM 687 N N . LEU A 1 93 ? 16.998 -35.523 3.026 1.00 91.56 93 LEU A N 1
ATOM 688 C CA . LEU A 1 93 ? 17.245 -34.525 1.986 1.00 91.56 93 LEU A CA 1
ATOM 689 C C . LEU A 1 93 ? 18.599 -34.742 1.285 1.00 91.56 93 LEU A C 1
ATOM 691 O O . LEU A 1 93 ? 18.697 -34.528 0.073 1.00 91.56 93 LEU A O 1
ATOM 695 N N . GLY A 1 94 ? 19.628 -35.197 2.006 1.00 90.06 94 GLY A N 1
ATOM 696 C CA . GLY A 1 94 ? 20.922 -35.584 1.432 1.00 90.06 94 GLY A CA 1
ATOM 697 C C . GLY A 1 94 ? 20.847 -36.847 0.562 1.00 90.06 94 GLY A C 1
ATOM 698 O O . GLY A 1 94 ? 21.456 -36.910 -0.514 1.00 90.06 94 GLY A O 1
ATOM 699 N N . GLU A 1 95 ? 20.058 -37.840 0.975 1.00 91.69 95 GLU A N 1
ATOM 700 C CA . GLU A 1 95 ? 19.775 -39.043 0.178 1.00 91.69 95 GLU A CA 1
ATOM 701 C C . GLU A 1 95 ? 19.007 -38.708 -1.109 1.00 91.69 95 GLU A C 1
ATOM 703 O O . GLU A 1 95 ? 19.349 -39.210 -2.186 1.00 91.69 95 GLU A O 1
ATOM 708 N N . LEU A 1 96 ? 18.040 -37.785 -1.041 1.00 94.19 96 LEU A N 1
ATOM 709 C CA . LEU A 1 96 ? 17.334 -37.261 -2.216 1.00 94.19 96 LEU A CA 1
ATOM 710 C C . LEU A 1 96 ? 18.282 -36.570 -3.198 1.00 94.19 96 LEU A C 1
ATOM 712 O O . LEU A 1 96 ? 18.227 -36.849 -4.398 1.00 94.19 96 LEU A O 1
ATOM 716 N N . ALA A 1 97 ? 19.193 -35.725 -2.706 1.00 92.44 97 ALA A N 1
ATOM 717 C CA . ALA A 1 97 ? 20.212 -35.093 -3.544 1.00 92.44 97 ALA A CA 1
ATOM 718 C C . ALA A 1 97 ? 21.072 -36.138 -4.258 1.00 92.44 97 ALA A C 1
ATOM 720 O O . ALA A 1 97 ? 21.327 -36.028 -5.458 1.00 92.44 97 ALA A O 1
ATOM 721 N N . THR A 1 98 ? 21.491 -37.172 -3.530 1.00 92.62 98 THR A N 1
ATOM 722 C CA . THR A 1 98 ? 22.328 -38.252 -4.061 1.00 92.62 98 THR A CA 1
ATOM 723 C C . THR A 1 98 ? 21.587 -39.028 -5.147 1.00 92.62 98 THR A C 1
ATOM 725 O O . THR A 1 98 ? 22.122 -39.227 -6.237 1.00 92.62 98 THR A O 1
ATOM 728 N N . THR A 1 99 ? 20.326 -39.373 -4.892 1.00 94.94 99 THR A N 1
ATOM 729 C CA . THR A 1 99 ? 19.463 -40.096 -5.830 1.00 94.94 99 THR A CA 1
ATOM 730 C C . THR A 1 99 ? 19.175 -39.276 -7.085 1.00 94.94 99 THR A C 1
ATOM 732 O O . THR A 1 99 ? 19.244 -39.810 -8.192 1.00 94.94 99 THR A O 1
ATOM 735 N N . SER A 1 100 ? 18.944 -37.965 -6.943 1.00 94.62 100 SER A N 1
ATOM 736 C CA . SER A 1 100 ? 18.673 -37.058 -8.069 1.00 94.62 100 SER A CA 1
ATOM 737 C C . SER A 1 100 ? 19.787 -37.044 -9.123 1.00 94.62 100 SER A C 1
ATOM 739 O O . SER A 1 100 ? 19.509 -36.833 -10.297 1.00 94.62 100 SER A O 1
ATOM 741 N N . ARG A 1 101 ? 21.039 -37.356 -8.748 1.00 92.75 101 ARG A N 1
ATOM 742 C CA . ARG A 1 101 ? 22.172 -37.448 -9.691 1.00 92.75 101 ARG A CA 1
ATOM 743 C C . ARG A 1 101 ? 22.056 -38.628 -10.660 1.00 92.75 101 ARG A C 1
ATOM 745 O O . ARG A 1 101 ? 22.670 -38.593 -11.723 1.00 92.75 101 ARG A O 1
ATOM 752 N N . GLY A 1 102 ? 21.323 -39.674 -10.278 1.00 93.44 102 GLY A N 1
ATOM 753 C CA . GLY A 1 102 ? 21.134 -40.893 -11.067 1.00 93.44 102 GLY A CA 1
ATOM 754 C C . GLY A 1 102 ? 19.855 -40.911 -11.906 1.00 93.44 102 GLY A C 1
ATOM 755 O O . GLY A 1 102 ? 19.644 -41.863 -12.655 1.00 93.44 102 GLY A O 1
ATOM 756 N N . VAL A 1 103 ? 18.999 -39.892 -11.792 1.00 94.62 103 VAL A N 1
ATOM 757 C CA . VAL A 1 103 ? 17.692 -39.828 -12.464 1.00 94.62 103 VAL A CA 1
ATOM 758 C C . VAL A 1 103 ? 17.491 -38.476 -13.157 1.00 94.62 103 VAL A C 1
ATOM 760 O O . VAL A 1 103 ? 18.183 -37.509 -12.860 1.00 94.62 103 VAL A O 1
ATOM 763 N N . ASN A 1 104 ? 16.539 -38.374 -14.092 1.00 92.81 104 ASN A N 1
ATOM 764 C CA . ASN A 1 104 ? 16.216 -37.108 -14.771 1.00 92.81 104 ASN A CA 1
ATOM 765 C C . ASN A 1 104 ? 15.362 -36.184 -13.877 1.00 92.81 104 ASN A C 1
ATOM 767 O O . ASN A 1 104 ? 14.235 -35.831 -14.231 1.00 92.81 104 ASN A O 1
ATOM 771 N N . ALA A 1 105 ? 15.884 -35.830 -12.699 1.00 94.25 105 ALA A N 1
ATOM 772 C CA . ALA A 1 105 ? 15.202 -34.988 -11.725 1.00 94.25 105 ALA A CA 1
ATOM 773 C C . ALA A 1 105 ? 16.075 -33.821 -11.243 1.00 94.25 105 ALA A C 1
ATOM 775 O O . ALA A 1 105 ? 17.286 -33.940 -11.077 1.00 94.25 105 ALA A O 1
ATOM 776 N N . PHE A 1 106 ? 15.429 -32.693 -10.971 1.00 94.00 106 PHE A N 1
ATOM 777 C CA . PHE A 1 106 ? 15.988 -31.531 -10.298 1.00 94.00 106 PHE A CA 1
ATOM 778 C C . PHE A 1 106 ? 15.258 -31.344 -8.970 1.00 94.00 106 PHE A C 1
ATOM 780 O O . PHE A 1 106 ? 14.035 -31.209 -8.956 1.00 94.00 106 PHE A O 1
ATOM 787 N N . VAL A 1 107 ? 16.001 -31.327 -7.865 1.00 94.88 107 VAL A N 1
ATOM 788 C CA . VAL A 1 107 ? 15.456 -31.105 -6.521 1.00 94.88 107 VAL A CA 1
ATOM 789 C C . VAL A 1 107 ? 15.920 -29.738 -6.035 1.00 94.88 107 VAL A C 1
ATOM 791 O O . VAL A 1 107 ? 17.122 -29.482 -5.965 1.00 94.88 107 VAL A O 1
ATOM 794 N N . ALA A 1 108 ? 14.974 -28.863 -5.707 1.00 93.62 108 ALA A N 1
ATOM 795 C CA . ALA A 1 108 ? 15.243 -27.569 -5.093 1.00 93.62 108 ALA A CA 1
ATOM 796 C C . ALA A 1 108 ? 14.603 -27.489 -3.711 1.00 93.62 108 ALA A C 1
ATOM 798 O O . ALA A 1 108 ? 13.476 -27.941 -3.507 1.00 93.62 108 ALA A O 1
ATOM 799 N N . LEU A 1 109 ? 15.347 -26.890 -2.784 1.00 90.62 109 LEU A N 1
ATOM 800 C CA . LEU A 1 109 ? 14.963 -26.732 -1.390 1.00 90.62 109 LEU A CA 1
ATOM 801 C C . LEU A 1 109 ? 14.777 -25.245 -1.076 1.00 90.62 109 LEU A C 1
ATOM 803 O O . LEU A 1 109 ? 15.657 -24.436 -1.371 1.00 90.62 109 LEU A O 1
ATOM 807 N N . ALA A 1 110 ? 13.653 -24.906 -0.457 1.00 88.00 110 ALA A N 1
ATOM 808 C CA . ALA A 1 110 ? 13.381 -23.616 0.160 1.00 88.00 110 ALA A CA 1
ATOM 809 C C . ALA A 1 110 ? 12.984 -23.879 1.617 1.00 88.00 110 ALA A C 1
ATOM 811 O O . ALA A 1 110 ? 11.824 -24.125 1.937 1.00 88.00 110 ALA A O 1
ATOM 812 N N . LEU A 1 111 ? 13.986 -23.928 2.493 1.00 77.75 111 LEU A N 1
ATOM 813 C CA . LEU A 1 111 ? 13.802 -24.247 3.905 1.00 77.75 111 LEU A CA 1
ATOM 814 C C . LEU A 1 111 ? 13.918 -22.961 4.726 1.00 77.75 111 LEU A C 1
ATOM 816 O O . LEU A 1 111 ? 14.767 -22.121 4.441 1.00 77.75 111 LEU A O 1
ATOM 820 N N . ASP A 1 112 ? 13.067 -22.822 5.741 1.00 71.81 112 ASP A N 1
ATOM 821 C CA . ASP A 1 112 ? 13.280 -21.839 6.805 1.00 71.81 112 ASP A CA 1
ATOM 822 C C . ASP A 1 112 ? 14.480 -22.302 7.669 1.00 71.81 112 ASP A C 1
ATOM 824 O O . ASP A 1 112 ? 14.802 -23.494 7.683 1.00 71.81 112 ASP A O 1
ATOM 828 N N . ASP A 1 113 ? 15.122 -21.395 8.419 1.00 61.12 113 ASP A N 1
ATOM 829 C CA . ASP A 1 113 ? 16.274 -21.668 9.317 1.00 61.12 113 ASP A CA 1
ATOM 830 C C . ASP A 1 113 ? 15.917 -22.568 10.536 1.00 61.12 113 ASP A C 1
ATOM 832 O O . ASP A 1 113 ? 16.482 -22.476 11.628 1.00 61.12 113 ASP A O 1
ATOM 836 N N . ASP A 1 114 ? 14.917 -23.438 10.397 1.00 58.50 114 ASP A N 1
ATOM 837 C CA . ASP A 1 114 ? 14.316 -24.262 11.435 1.00 58.50 114 ASP A CA 1
ATOM 838 C C . ASP A 1 114 ? 14.599 -25.759 11.348 1.00 58.50 114 ASP A C 1
ATOM 840 O O . ASP A 1 114 ? 13.853 -26.559 11.910 1.00 58.50 114 ASP A O 1
ATOM 844 N N . ILE A 1 115 ? 15.700 -26.163 10.719 1.00 57.28 115 ILE A N 1
ATOM 845 C CA . ILE A 1 115 ? 16.128 -27.562 10.766 1.00 57.28 115 ILE A CA 1
ATOM 846 C C . ILE A 1 115 ? 16.711 -27.853 12.156 1.00 57.28 115 ILE A C 1
ATOM 848 O O . ILE A 1 115 ? 17.754 -27.317 12.540 1.00 57.28 115 ILE A O 1
ATOM 852 N N . ALA A 1 116 ? 16.025 -28.694 12.932 1.00 50.53 116 ALA A N 1
ATOM 853 C CA . ALA A 1 116 ? 16.515 -29.151 14.229 1.00 50.53 116 ALA A CA 1
ATOM 854 C C . ALA A 1 116 ? 17.904 -29.797 14.069 1.00 50.53 116 ALA A C 1
ATOM 856 O O . ALA A 1 116 ? 18.100 -30.635 13.196 1.00 50.53 116 ALA A O 1
ATOM 857 N N . GLY A 1 117 ? 18.880 -29.397 14.894 1.00 52.16 117 GLY A N 1
ATOM 858 C CA . GLY A 1 117 ? 20.255 -29.901 14.770 1.00 52.16 117 GLY A CA 1
ATOM 859 C C . GLY A 1 117 ? 21.042 -29.315 13.589 1.00 52.16 117 GLY A C 1
ATOM 860 O O . GLY A 1 117 ? 21.931 -29.987 13.068 1.00 52.16 117 GLY A O 1
ATOM 861 N N . ALA A 1 118 ? 20.729 -28.074 13.188 1.00 50.00 118 ALA A N 1
ATOM 862 C CA . ALA A 1 118 ? 21.338 -27.313 12.091 1.00 50.00 118 ALA A CA 1
ATOM 863 C C . ALA A 1 118 ? 22.869 -27.459 11.955 1.00 50.00 118 ALA A C 1
ATOM 865 O O . ALA A 1 118 ? 23.369 -27.492 10.837 1.00 50.00 118 ALA A O 1
ATOM 866 N N . ASP A 1 119 ? 23.614 -27.639 13.047 1.00 53.84 119 ASP A N 1
ATOM 867 C CA . ASP A 1 119 ? 25.066 -27.867 13.001 1.00 53.84 119 ASP A CA 1
ATOM 868 C C . ASP A 1 119 ? 25.473 -29.137 12.221 1.00 53.84 119 ASP A C 1
ATOM 870 O O . ASP A 1 119 ? 26.546 -29.172 11.627 1.00 53.84 119 ASP A O 1
ATOM 874 N N . GLY A 1 120 ? 24.639 -30.185 12.210 1.00 52.62 120 GLY A N 1
ATOM 875 C CA . GLY A 1 120 ? 24.887 -31.443 11.491 1.00 52.62 120 GLY A CA 1
ATOM 876 C C . GLY A 1 120 ? 24.111 -31.551 10.177 1.00 52.62 120 GLY A C 1
ATOM 877 O O . GLY A 1 120 ? 24.681 -31.896 9.140 1.00 52.62 120 GLY A O 1
ATOM 878 N N . ALA A 1 121 ? 22.824 -31.195 10.194 1.00 53.53 121 ALA A N 1
ATOM 879 C CA . ALA A 1 121 ? 21.966 -31.243 9.010 1.00 53.53 121 ALA A CA 1
ATOM 880 C C . ALA A 1 121 ? 22.418 -30.251 7.922 1.00 53.53 121 ALA A C 1
ATOM 882 O O . ALA A 1 121 ? 22.453 -30.609 6.743 1.00 53.53 121 ALA A O 1
ATOM 883 N N . ASN A 1 122 ? 22.872 -29.044 8.297 1.00 64.38 122 ASN A N 1
ATOM 884 C CA . ASN A 1 122 ? 23.411 -28.095 7.318 1.00 64.38 122 ASN A CA 1
ATOM 885 C C . ASN A 1 122 ? 24.733 -28.574 6.720 1.00 64.38 122 ASN A C 1
ATOM 887 O O . ASN A 1 122 ? 25.027 -28.232 5.579 1.00 64.38 122 ASN A O 1
ATOM 891 N N . VAL A 1 123 ? 25.529 -29.383 7.430 1.00 67.56 123 VAL A N 1
ATOM 892 C CA . VAL A 1 123 ? 26.767 -29.956 6.870 1.00 67.56 123 VAL A CA 1
ATOM 893 C C . VAL A 1 123 ? 26.435 -30.953 5.759 1.00 67.56 123 VAL A C 1
ATOM 895 O O . VAL A 1 123 ? 27.042 -30.907 4.690 1.00 67.56 123 VAL A O 1
ATOM 898 N N . VAL A 1 124 ? 25.420 -31.800 5.961 1.00 74.69 124 VAL A N 1
ATOM 899 C CA . VAL A 1 124 ? 24.945 -32.722 4.916 1.00 74.69 124 VAL A CA 1
ATOM 900 C C . VAL A 1 124 ? 24.395 -31.945 3.718 1.00 74.69 124 VAL A C 1
ATOM 902 O O . VAL A 1 124 ? 24.773 -32.229 2.580 1.00 74.69 124 VAL A O 1
ATOM 905 N N . LEU A 1 125 ? 23.552 -30.933 3.951 1.00 82.00 125 LEU A N 1
ATOM 906 C CA . LEU A 1 125 ? 22.961 -30.126 2.879 1.00 82.00 125 LEU A CA 1
ATOM 907 C C . LEU A 1 125 ? 24.006 -29.296 2.121 1.00 82.00 125 LEU A C 1
ATOM 909 O O . LEU A 1 125 ? 24.012 -29.304 0.893 1.00 82.00 125 LEU A O 1
ATOM 913 N N . SER A 1 126 ? 24.936 -28.644 2.820 1.00 79.56 126 SER A N 1
ATOM 914 C CA . SER A 1 126 ? 26.016 -27.855 2.203 1.00 79.56 126 SER A CA 1
ATOM 915 C C . SER A 1 126 ? 27.001 -28.702 1.398 1.00 79.56 126 SER A C 1
ATOM 917 O O . SER A 1 126 ? 27.564 -28.215 0.420 1.00 79.56 126 SER A O 1
ATOM 919 N N . GLY A 1 127 ? 27.177 -29.979 1.755 1.00 81.75 127 GLY A N 1
ATOM 920 C CA . GLY A 1 127 ? 27.976 -30.928 0.980 1.00 81.75 127 GLY A CA 1
ATOM 921 C C . GLY A 1 127 ? 27.252 -31.538 -0.227 1.00 81.75 127 GLY A C 1
ATOM 922 O O . GLY A 1 127 ? 27.907 -32.086 -1.118 1.00 81.75 127 GLY A O 1
ATOM 923 N N . THR A 1 128 ? 25.916 -31.478 -0.279 1.00 86.38 128 THR A N 1
ATOM 924 C CA . THR A 1 128 ? 25.112 -32.191 -1.291 1.00 86.38 128 THR A CA 1
ATOM 925 C C . THR A 1 128 ? 24.357 -31.283 -2.261 1.00 86.38 128 THR A C 1
ATOM 927 O O . THR A 1 128 ? 24.175 -31.682 -3.416 1.00 86.38 128 THR A O 1
ATOM 930 N N . TYR A 1 129 ? 23.994 -30.068 -1.843 1.00 88.19 129 TYR A N 1
ATOM 931 C CA . TYR A 1 129 ? 23.277 -29.068 -2.634 1.00 88.19 129 TYR A CA 1
ATOM 932 C C . TYR A 1 129 ? 24.162 -27.872 -2.990 1.00 88.19 129 TYR A C 1
ATOM 934 O O . TYR A 1 129 ? 25.071 -27.492 -2.255 1.00 88.19 129 TYR A O 1
ATOM 942 N N . ARG A 1 130 ? 23.842 -27.215 -4.112 1.00 88.06 130 ARG A N 1
ATOM 943 C CA . ARG A 1 130 ? 24.321 -25.855 -4.373 1.00 88.06 130 ARG A CA 1
ATOM 944 C C . ARG A 1 130 ? 23.415 -24.879 -3.627 1.00 88.06 130 ARG A C 1
ATOM 946 O O . ARG A 1 130 ? 22.224 -24.822 -3.920 1.00 88.06 130 ARG A O 1
ATOM 953 N N . ILE A 1 131 ? 23.984 -24.123 -2.695 1.00 81.06 131 ILE A N 1
ATOM 954 C CA . ILE A 1 131 ? 23.247 -23.132 -1.910 1.00 81.06 131 ILE A CA 1
ATOM 955 C C . ILE A 1 131 ? 23.338 -21.779 -2.616 1.00 81.06 131 ILE A C 1
ATOM 957 O O . ILE A 1 131 ? 24.423 -21.215 -2.754 1.00 81.06 131 ILE A O 1
ATOM 961 N N . ASP A 1 132 ? 22.189 -21.271 -3.056 1.00 79.88 132 ASP A N 1
ATOM 962 C CA . ASP A 1 132 ? 22.047 -19.922 -3.594 1.00 79.88 132 ASP A CA 1
ATOM 963 C C . ASP A 1 132 ? 21.425 -19.036 -2.494 1.00 79.88 132 ASP A C 1
ATOM 965 O O . ASP A 1 132 ? 20.283 -19.245 -2.087 1.00 79.88 132 ASP A O 1
ATOM 969 N N . TYR A 1 133 ? 22.183 -18.062 -1.980 1.00 71.69 133 TYR A N 1
ATOM 970 C CA . TYR A 1 133 ? 21.726 -17.182 -0.898 1.00 71.69 133 TYR A CA 1
ATOM 971 C C . TYR A 1 133 ? 20.861 -16.040 -1.438 1.00 71.69 133 TYR A C 1
ATOM 973 O O . TYR A 1 133 ? 21.281 -15.272 -2.309 1.00 71.69 133 TYR A O 1
ATOM 981 N N . LEU A 1 134 ? 19.658 -15.890 -0.883 1.00 70.88 134 LEU A N 1
ATOM 982 C CA . LEU A 1 134 ? 18.792 -14.747 -1.152 1.00 70.88 134 LEU A CA 1
ATOM 983 C C . LEU A 1 134 ? 19.103 -13.624 -0.161 1.00 70.88 134 LEU A C 1
ATOM 985 O O . LEU A 1 134 ? 18.596 -13.601 0.954 1.00 70.88 134 LEU A O 1
ATOM 989 N N . ASP A 1 135 ? 19.934 -12.682 -0.598 1.00 74.31 135 ASP A N 1
ATOM 990 C CA . ASP A 1 135 ? 20.247 -11.469 0.165 1.00 74.31 135 ASP A CA 1
ATOM 991 C C . ASP A 1 135 ? 18.966 -10.649 0.468 1.00 74.31 135 ASP A C 1
ATOM 993 O O . ASP A 1 135 ? 18.125 -10.514 -0.436 1.00 74.31 135 ASP A O 1
ATOM 997 N N . PRO A 1 136 ? 18.807 -10.066 1.677 1.00 77.19 136 PRO A N 1
ATOM 998 C CA . PRO A 1 136 ? 17.751 -9.095 1.987 1.00 77.19 136 PRO A CA 1
ATOM 999 C C . PRO A 1 136 ? 17.580 -7.977 0.943 1.00 77.19 136 PRO A C 1
ATOM 1001 O O . PRO A 1 136 ? 16.465 -7.521 0.695 1.00 77.19 136 PRO A O 1
ATOM 1004 N N . GLU A 1 137 ? 18.638 -7.575 0.241 1.00 81.00 137 GLU A N 1
ATOM 1005 C CA . GLU A 1 137 ? 18.563 -6.618 -0.869 1.00 81.00 137 GLU A CA 1
ATOM 1006 C C . GLU A 1 137 ? 17.641 -7.088 -2.008 1.00 81.00 137 GLU A C 1
ATOM 1008 O O . GLU A 1 137 ? 16.955 -6.283 -2.648 1.00 81.00 137 GLU A O 1
ATOM 1013 N N . ASN A 1 138 ? 17.550 -8.400 -2.254 1.00 82.75 138 ASN A N 1
ATOM 1014 C CA . ASN A 1 138 ? 16.595 -8.949 -3.219 1.00 82.75 138 ASN A CA 1
ATOM 1015 C C . ASN A 1 138 ? 15.153 -8.753 -2.744 1.00 82.75 138 ASN A C 1
ATOM 1017 O O . ASN A 1 138 ? 14.281 -8.426 -3.553 1.00 82.75 138 ASN A O 1
ATOM 1021 N N . LEU A 1 139 ? 14.908 -8.892 -1.438 1.00 84.12 139 LEU A N 1
ATOM 1022 C CA . LEU A 1 139 ? 13.604 -8.624 -0.839 1.00 84.12 139 LEU A CA 1
ATOM 1023 C C . LEU A 1 139 ? 13.220 -7.156 -1.036 1.00 84.12 139 LEU A C 1
ATOM 1025 O O . LEU A 1 139 ? 12.102 -6.877 -1.461 1.00 84.12 139 LEU A O 1
ATOM 1029 N N . TYR A 1 140 ? 14.147 -6.218 -0.827 1.00 88.94 140 TYR A N 1
ATOM 1030 C CA . TYR A 1 140 ? 13.883 -4.786 -1.018 1.00 88.94 140 TYR A CA 1
ATOM 1031 C C . TYR A 1 140 ? 13.546 -4.449 -2.470 1.00 88.94 140 TYR A C 1
ATOM 1033 O O . TYR A 1 140 ? 12.615 -3.685 -2.721 1.00 88.94 140 TYR A O 1
ATOM 1041 N N . ARG A 1 141 ? 14.218 -5.083 -3.438 1.00 85.94 141 ARG A N 1
ATOM 1042 C CA . ARG A 1 141 ? 13.874 -4.944 -4.863 1.00 85.94 141 ARG A CA 1
ATOM 1043 C C . ARG A 1 141 ? 12.482 -5.480 -5.176 1.00 85.94 141 ARG A C 1
ATOM 1045 O O . ARG A 1 141 ? 11.731 -4.843 -5.914 1.00 85.94 141 ARG A O 1
ATOM 1052 N N . VAL A 1 142 ? 12.114 -6.632 -4.611 1.00 86.62 142 VAL A N 1
ATOM 1053 C CA . VAL A 1 142 ? 10.763 -7.197 -4.761 1.00 86.62 142 VAL A CA 1
ATOM 1054 C C . VAL A 1 142 ? 9.723 -6.251 -4.165 1.00 86.62 142 VAL A C 1
ATOM 1056 O O . VAL A 1 142 ? 8.698 -5.986 -4.796 1.00 86.62 142 VAL A O 1
ATOM 1059 N N . VAL A 1 143 ? 9.999 -5.697 -2.986 1.00 89.94 143 VAL A N 1
ATOM 1060 C CA . VAL A 1 143 ? 9.133 -4.720 -2.324 1.00 89.94 143 VAL A CA 1
ATOM 1061 C C . VAL A 1 143 ? 8.957 -3.497 -3.213 1.00 89.94 143 VAL A C 1
ATOM 1063 O O . VAL A 1 143 ? 7.827 -3.169 -3.560 1.00 89.94 143 VAL A O 1
ATOM 1066 N N . GLU A 1 144 ? 10.044 -2.874 -3.661 1.00 90.25 144 GLU A N 1
ATOM 1067 C CA . GLU A 1 144 ? 10.002 -1.683 -4.512 1.00 90.25 144 GLU A CA 1
ATOM 1068 C C . GLU A 1 144 ? 9.233 -1.937 -5.822 1.00 90.25 144 GLU A C 1
ATOM 1070 O O . GLU A 1 144 ? 8.429 -1.109 -6.261 1.00 90.25 144 GLU A O 1
ATOM 1075 N N . GLN A 1 145 ? 9.443 -3.094 -6.454 1.00 88.75 145 GLN A N 1
ATOM 1076 C CA . GLN A 1 145 ? 8.873 -3.401 -7.765 1.00 88.75 145 GLN A CA 1
ATOM 1077 C C . GLN A 1 145 ? 7.413 -3.874 -7.703 1.00 88.75 145 GLN A C 1
ATOM 1079 O O . GLN A 1 145 ? 6.618 -3.586 -8.609 1.00 88.75 145 GLN A O 1
ATOM 1084 N N . PHE A 1 146 ? 7.037 -4.623 -6.669 1.00 87.38 146 PHE A N 1
ATOM 1085 C CA . PHE A 1 146 ? 5.757 -5.331 -6.634 1.00 87.38 146 PHE A CA 1
ATOM 1086 C C . PHE A 1 146 ? 4.827 -4.880 -5.517 1.00 87.38 146 PHE A C 1
ATOM 1088 O O . PHE A 1 146 ? 3.618 -4.907 -5.739 1.00 87.38 146 PHE A O 1
ATOM 1095 N N . VAL A 1 147 ? 5.361 -4.425 -4.383 1.00 90.06 147 VAL A N 1
ATOM 1096 C CA . VAL A 1 147 ? 4.570 -4.084 -3.194 1.00 90.06 147 VAL A CA 1
ATOM 1097 C C . VAL A 1 147 ? 4.422 -2.570 -3.059 1.00 90.06 147 VAL A C 1
ATOM 1099 O O . VAL A 1 147 ? 3.337 -2.019 -3.223 1.00 90.06 147 VAL A O 1
ATOM 1102 N N . LEU A 1 148 ? 5.531 -1.869 -2.847 1.00 91.69 148 LEU A N 1
ATOM 1103 C CA . LEU A 1 148 ? 5.604 -0.443 -2.555 1.00 91.69 148 LEU A CA 1
ATOM 1104 C C . LEU A 1 148 ? 6.022 0.354 -3.790 1.00 91.69 148 LEU A C 1
ATOM 1106 O O . LEU A 1 148 ? 6.955 1.155 -3.745 1.00 91.69 148 LEU A O 1
ATOM 1110 N N . ARG A 1 149 ? 5.303 0.168 -4.899 1.00 89.88 149 ARG A N 1
ATOM 1111 C CA . ARG A 1 149 ? 5.649 0.766 -6.197 1.00 89.88 149 ARG A CA 1
ATOM 1112 C C . ARG A 1 149 ? 5.808 2.281 -6.131 1.00 89.88 149 ARG A C 1
ATOM 1114 O O . ARG A 1 149 ? 4.858 3.008 -5.835 1.00 89.88 149 ARG A O 1
ATOM 1121 N N . LYS A 1 150 ? 6.997 2.766 -6.490 1.00 87.31 150 LYS A N 1
ATOM 1122 C CA . LYS A 1 150 ? 7.307 4.198 -6.569 1.00 87.31 150 LYS A CA 1
ATOM 1123 C C . LYS A 1 150 ? 7.184 4.720 -7.992 1.00 87.31 150 LYS A C 1
ATOM 1125 O O . LYS A 1 150 ? 7.630 4.096 -8.953 1.00 87.31 150 LYS A O 1
ATOM 1130 N N . LYS A 1 151 ? 6.582 5.903 -8.132 1.00 83.75 151 LYS A N 1
ATOM 1131 C CA . LYS A 1 151 ? 6.644 6.667 -9.384 1.00 83.75 151 LYS A CA 1
ATOM 1132 C C . LY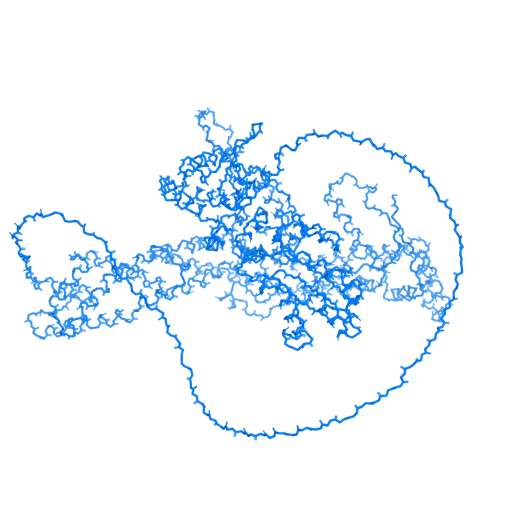S A 1 151 ? 8.054 7.265 -9.506 1.00 83.75 151 LYS A C 1
ATOM 1134 O O . LYS A 1 151 ? 8.575 7.708 -8.486 1.00 83.75 151 LYS A O 1
ATOM 1139 N N . PRO A 1 152 ? 8.642 7.365 -10.712 1.00 74.81 152 PRO A N 1
ATOM 1140 C CA . PRO A 1 152 ? 9.969 7.962 -10.901 1.00 74.81 152 PRO A CA 1
ATOM 1141 C C . PRO A 1 152 ? 10.118 9.353 -10.262 1.00 74.81 152 PRO A C 1
ATOM 1143 O O . PRO A 1 152 ? 11.118 9.620 -9.611 1.00 74.81 152 PRO A O 1
ATOM 1146 N N . GLN A 1 153 ? 9.078 10.188 -10.358 1.00 68.38 153 GLN A N 1
ATOM 1147 C CA . GLN A 1 153 ? 9.024 11.534 -9.769 1.00 68.38 153 GLN A CA 1
ATOM 1148 C C . GLN A 1 153 ? 9.055 11.530 -8.231 1.00 68.38 153 GLN A C 1
ATOM 1150 O O . GLN A 1 153 ? 9.560 12.464 -7.623 1.00 68.38 153 GLN A O 1
ATOM 1155 N N . GLY A 1 154 ? 8.547 10.470 -7.592 1.00 82.69 154 GLY A N 1
ATOM 1156 C CA . GLY A 1 154 ? 8.530 10.364 -6.134 1.00 82.69 154 GLY A CA 1
ATOM 1157 C C . GLY A 1 154 ? 9.913 10.130 -5.529 1.00 82.69 154 GLY A C 1
ATOM 1158 O O . GLY A 1 154 ? 10.090 10.385 -4.347 1.00 82.69 154 GLY A O 1
ATOM 1159 N N . ARG A 1 155 ? 10.903 9.676 -6.313 1.00 86.06 155 ARG A N 1
ATOM 1160 C CA . ARG A 1 155 ? 12.241 9.381 -5.778 1.00 86.06 155 ARG A CA 1
ATOM 1161 C C . ARG A 1 155 ? 12.996 10.627 -5.314 1.00 86.06 155 ARG A C 1
ATOM 1163 O O . ARG A 1 155 ? 13.690 10.534 -4.313 1.00 86.06 155 ARG A O 1
ATOM 1170 N N . ALA A 1 156 ? 12.822 11.772 -5.978 1.00 83.62 156 ALA A N 1
ATOM 1171 C CA . ALA A 1 156 ? 13.444 13.025 -5.542 1.00 83.62 156 ALA A CA 1
ATOM 1172 C C . ALA A 1 156 ? 12.912 13.459 -4.165 1.00 83.62 156 ALA A C 1
ATOM 1174 O O . ALA A 1 156 ? 13.690 13.659 -3.244 1.00 83.62 156 ALA A O 1
ATOM 1175 N N . ALA A 1 157 ? 11.587 13.457 -3.985 1.00 88.12 157 ALA A N 1
ATOM 1176 C CA . ALA A 1 157 ? 10.971 13.776 -2.696 1.00 88.12 157 ALA A CA 1
ATOM 1177 C C . ALA A 1 157 ? 11.393 12.805 -1.574 1.00 88.12 157 ALA A C 1
ATOM 1179 O O . ALA A 1 157 ? 11.527 13.207 -0.423 1.00 88.12 157 ALA A O 1
ATOM 1180 N N . LEU A 1 158 ? 11.623 11.525 -1.892 1.00 93.94 158 LEU A N 1
ATOM 1181 C CA . LEU A 1 158 ? 12.144 10.557 -0.919 1.00 93.94 158 LEU A CA 1
ATOM 1182 C C . LEU A 1 158 ? 13.585 10.854 -0.501 1.00 93.94 158 LEU A C 1
ATOM 1184 O O . LEU A 1 158 ? 13.921 10.605 0.653 1.00 93.94 158 LEU A O 1
ATOM 1188 N N . SER A 1 159 ? 14.404 11.390 -1.407 1.00 92.88 159 SER A N 1
ATOM 1189 C CA . SER A 1 159 ? 15.759 11.853 -1.095 1.00 92.88 159 SER A CA 1
ATOM 1190 C C . SER A 1 159 ? 15.717 12.987 -0.066 1.00 92.88 159 SER A C 1
ATOM 1192 O O . SER A 1 159 ? 16.386 12.916 0.964 1.00 92.88 159 SER A O 1
ATOM 1194 N N . ASP A 1 160 ? 14.833 13.969 -0.269 1.00 91.44 160 ASP A N 1
ATOM 1195 C CA . ASP A 1 160 ? 14.654 15.091 0.663 1.00 91.44 160 ASP A CA 1
ATOM 1196 C C . ASP A 1 160 ? 14.190 14.616 2.049 1.00 91.44 160 ASP A C 1
ATOM 1198 O O . ASP A 1 160 ? 14.736 15.027 3.074 1.00 91.44 160 ASP A O 1
ATOM 1202 N N . ILE A 1 161 ? 13.210 13.704 2.090 1.00 93.75 161 ILE A N 1
ATOM 1203 C CA . ILE A 1 161 ? 12.719 13.099 3.339 1.00 93.75 161 ILE A CA 1
ATOM 1204 C C . ILE A 1 161 ? 13.849 12.343 4.045 1.00 93.75 161 ILE A C 1
ATOM 1206 O O . ILE A 1 161 ? 14.037 12.507 5.248 1.00 93.75 161 ILE A O 1
ATOM 1210 N N . TYR A 1 162 ? 14.613 11.535 3.309 1.00 96.00 162 TYR A N 1
ATOM 1211 C CA . TYR A 1 162 ? 15.742 10.785 3.851 1.00 96.00 162 TYR A CA 1
ATOM 1212 C C . TYR A 1 162 ? 16.795 11.709 4.467 1.00 96.00 162 TYR A C 1
ATOM 1214 O O . TYR A 1 162 ? 17.239 11.470 5.588 1.00 96.00 162 TYR A O 1
ATOM 1222 N N . HIS A 1 163 ? 17.180 12.773 3.762 1.00 94.00 163 HIS A N 1
ATOM 1223 C CA . HIS A 1 163 ? 18.170 13.722 4.259 1.00 94.00 163 HIS A CA 1
ATOM 1224 C C . HIS A 1 163 ? 17.672 14.498 5.477 1.00 94.00 163 HIS A C 1
ATOM 1226 O O . HIS A 1 163 ? 18.453 14.727 6.399 1.00 94.00 163 HIS A O 1
ATOM 1232 N N . ASN A 1 164 ? 16.382 14.837 5.523 1.00 91.44 164 ASN A N 1
ATOM 1233 C CA . ASN A 1 164 ? 15.768 15.437 6.703 1.00 91.44 164 ASN A CA 1
ATOM 1234 C C . ASN A 1 164 ? 15.832 14.483 7.908 1.00 91.44 164 ASN A C 1
ATOM 1236 O O . ASN A 1 164 ? 16.350 14.860 8.959 1.00 91.44 164 ASN A O 1
ATOM 1240 N N . LEU A 1 165 ? 15.400 13.228 7.744 1.00 92.56 165 LEU A N 1
ATOM 1241 C CA . LEU A 1 165 ? 15.461 12.225 8.813 1.00 92.56 165 LEU A CA 1
ATOM 1242 C C . LEU A 1 165 ? 16.899 11.973 9.272 1.00 92.56 165 LEU A C 1
ATOM 1244 O O . LEU A 1 165 ? 17.167 11.956 10.465 1.00 92.56 165 LEU A O 1
ATOM 1248 N N . ARG A 1 166 ? 17.849 11.860 8.341 1.00 93.19 166 ARG A N 1
ATOM 1249 C CA . ARG A 1 166 ? 19.262 11.644 8.673 1.00 93.19 166 ARG A CA 1
ATOM 1250 C C . ARG A 1 166 ? 19.912 12.829 9.392 1.00 93.19 166 ARG A C 1
ATOM 1252 O O . ARG A 1 166 ? 20.897 12.632 10.095 1.00 93.19 166 ARG A O 1
ATOM 1259 N N . ALA A 1 167 ? 19.396 14.041 9.198 1.00 89.56 167 ALA A N 1
ATOM 1260 C CA . ALA A 1 167 ? 19.869 15.234 9.895 1.00 89.56 167 ALA A CA 1
ATOM 1261 C C . ALA A 1 167 ? 19.222 15.420 11.278 1.00 89.56 167 ALA A C 1
ATOM 1263 O O . ALA A 1 167 ? 19.853 15.997 12.157 1.00 89.56 167 ALA A O 1
ATOM 1264 N N . SER A 1 168 ? 17.978 14.964 11.460 1.00 88.19 168 SER A N 1
ATOM 1265 C CA . SER A 1 168 ? 17.170 15.224 12.662 1.00 88.19 168 SER A CA 1
ATOM 1266 C C . SER A 1 168 ? 17.105 14.057 13.649 1.00 88.19 168 SER A C 1
ATOM 1268 O O . SER A 1 168 ? 16.948 14.286 14.845 1.00 88.19 168 SER A O 1
ATOM 1270 N N . VAL A 1 169 ? 17.229 12.816 13.176 1.00 89.50 169 VAL A N 1
ATOM 1271 C CA . VAL A 1 169 ? 17.097 11.609 13.996 1.00 89.50 169 VAL A CA 1
ATOM 1272 C C . VAL A 1 169 ? 18.486 11.026 14.287 1.00 89.50 169 VAL A C 1
ATOM 1274 O O . VAL A 1 169 ? 19.191 10.632 13.347 1.00 89.50 169 VAL A O 1
ATOM 1277 N N . PRO A 1 170 ? 18.895 10.931 15.566 1.00 82.94 170 PRO A N 1
ATOM 1278 C CA . PRO A 1 170 ? 20.155 10.304 15.951 1.00 82.94 170 PRO A CA 1
ATOM 1279 C C . PRO A 1 170 ? 20.252 8.865 15.438 1.00 82.94 170 PRO A C 1
ATOM 1281 O O . PRO A 1 170 ? 19.276 8.122 15.456 1.00 82.94 170 PRO A O 1
ATOM 1284 N N . GLU A 1 171 ? 21.439 8.475 14.972 1.00 86.81 171 GLU A N 1
ATOM 1285 C CA . GLU A 1 171 ? 21.738 7.115 14.491 1.00 86.81 171 GLU A CA 1
ATOM 1286 C C . GLU A 1 171 ? 20.849 6.588 13.350 1.00 86.81 171 GLU A C 1
ATOM 1288 O O . GLU A 1 171 ? 20.824 5.384 13.079 1.00 86.81 171 GLU A O 1
ATOM 1293 N N . PHE A 1 172 ? 20.185 7.471 12.595 1.00 92.62 172 PHE A N 1
ATOM 1294 C CA . PHE A 1 172 ? 19.477 7.082 11.377 1.00 92.62 172 PHE A CA 1
ATOM 1295 C C . PHE A 1 172 ? 20.466 6.683 10.262 1.00 92.62 172 PHE A C 1
ATOM 1297 O O . PHE A 1 172 ? 20.840 7.464 9.381 1.00 92.62 172 PHE A O 1
ATOM 1304 N N . ASN A 1 173 ? 20.937 5.435 10.327 1.00 91.19 173 ASN A N 1
ATOM 1305 C CA . ASN A 1 173 ? 22.122 4.960 9.611 1.00 91.19 173 ASN A CA 1
ATOM 1306 C C . ASN A 1 173 ? 21.831 4.124 8.356 1.00 91.19 173 ASN A C 1
ATOM 1308 O O . ASN A 1 173 ? 22.768 3.680 7.689 1.00 91.19 173 ASN A O 1
ATOM 1312 N N . TRP A 1 174 ? 20.567 3.946 7.970 1.00 94.25 174 TRP A N 1
ATOM 1313 C CA . TRP A 1 174 ? 20.214 3.208 6.752 1.00 94.25 174 TRP A CA 1
ATOM 1314 C C . TRP A 1 174 ? 20.646 3.943 5.482 1.00 94.25 174 TRP A C 1
ATOM 1316 O O . TRP A 1 174 ? 20.781 5.165 5.461 1.00 94.25 174 TRP A O 1
ATOM 1326 N N . SER A 1 175 ? 20.873 3.191 4.402 1.00 94.31 175 SER A N 1
ATOM 1327 C CA . SER A 1 175 ? 21.176 3.783 3.100 1.00 94.31 175 SER A CA 1
ATOM 1328 C C . SER A 1 175 ? 19.925 4.409 2.484 1.00 94.31 175 SER A C 1
ATOM 1330 O O . SER A 1 175 ? 18.815 3.892 2.629 1.00 94.31 175 SER A O 1
ATOM 1332 N N . GLU A 1 176 ? 20.111 5.490 1.727 1.00 94.88 176 GLU A N 1
ATOM 1333 C CA . GLU A 1 176 ? 19.025 6.151 0.996 1.00 94.88 176 GLU A CA 1
ATOM 1334 C C . GLU A 1 176 ? 18.299 5.184 0.051 1.00 94.88 176 GLU A C 1
ATOM 1336 O O . GLU A 1 176 ? 17.074 5.172 -0.018 1.00 94.88 176 GLU A O 1
ATOM 1341 N N . ALA A 1 177 ? 19.046 4.317 -0.642 1.00 91.88 177 ALA A N 1
ATOM 1342 C CA . ALA A 1 177 ? 18.474 3.330 -1.556 1.00 91.88 177 ALA A CA 1
ATOM 1343 C C . ALA A 1 177 ? 17.538 2.351 -0.830 1.00 91.88 177 ALA A C 1
ATOM 1345 O O . ALA A 1 177 ? 16.440 2.060 -1.314 1.00 91.88 177 ALA A O 1
ATOM 1346 N N . ARG A 1 178 ? 17.949 1.879 0.352 1.00 93.69 178 ARG A N 1
ATOM 1347 C CA . ARG A 1 178 ? 17.149 0.978 1.181 1.00 93.69 178 ARG A CA 1
ATOM 1348 C C . ARG A 1 178 ? 15.914 1.686 1.735 1.00 93.69 178 ARG A C 1
ATOM 1350 O O . ARG A 1 178 ? 14.813 1.148 1.644 1.00 93.69 178 ARG A O 1
ATOM 1357 N N . PHE A 1 179 ? 16.082 2.910 2.232 1.00 95.44 179 PHE A N 1
ATOM 1358 C CA . PHE A 1 179 ? 14.977 3.760 2.671 1.00 95.44 179 PHE A CA 1
ATOM 1359 C C . PHE A 1 179 ? 13.948 3.982 1.553 1.00 95.44 179 PHE A C 1
ATOM 1361 O O . PHE A 1 179 ? 12.761 3.713 1.734 1.00 95.44 179 PHE A O 1
ATOM 1368 N N . ALA A 1 180 ? 14.395 4.396 0.368 1.00 94.25 180 ALA A N 1
ATOM 1369 C CA . ALA A 1 180 ? 13.517 4.684 -0.761 1.00 94.25 180 ALA A CA 1
ATOM 1370 C C . ALA A 1 180 ? 12.749 3.442 -1.248 1.00 94.25 180 ALA A C 1
ATOM 1372 O O . ALA A 1 180 ? 11.576 3.549 -1.622 1.00 94.25 180 ALA A O 1
ATOM 1373 N N . SER A 1 181 ? 13.391 2.269 -1.208 1.00 94.06 181 SER A N 1
ATOM 1374 C CA . SER A 1 181 ? 12.783 0.988 -1.594 1.00 94.06 181 SER A CA 1
ATOM 1375 C C . SER A 1 181 ? 11.658 0.570 -0.644 1.00 94.06 181 SER A C 1
ATOM 1377 O O . SER A 1 181 ? 10.651 0.011 -1.083 1.00 94.06 181 SER A O 1
ATOM 1379 N N . LEU A 1 182 ? 11.822 0.856 0.651 1.00 95.62 182 LEU A N 1
ATOM 1380 C CA . LEU A 1 182 ? 10.913 0.418 1.709 1.00 95.62 182 LEU A CA 1
ATOM 1381 C C . LEU A 1 182 ? 9.877 1.466 2.118 1.00 95.62 182 LEU A C 1
ATOM 1383 O O . LEU A 1 182 ? 8.870 1.101 2.712 1.00 95.62 182 LEU A O 1
ATOM 1387 N N . TYR A 1 183 ? 10.046 2.740 1.761 1.00 95.19 183 TYR A N 1
ATOM 1388 C CA . TYR A 1 183 ? 9.087 3.796 2.095 1.00 95.19 183 TYR A CA 1
ATOM 1389 C C . TYR A 1 183 ? 7.638 3.413 1.712 1.00 95.19 183 TYR A C 1
ATOM 1391 O O . TYR A 1 183 ? 7.430 2.887 0.619 1.00 95.19 183 TYR A O 1
ATOM 1399 N N . PRO A 1 184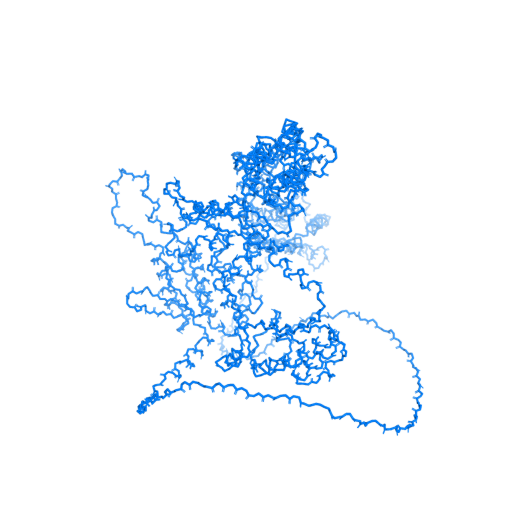 ? 6.597 3.685 2.522 1.00 95.56 184 PRO A N 1
ATOM 1400 C CA . PRO A 1 184 ? 6.613 4.408 3.795 1.00 95.56 184 PRO A CA 1
ATOM 1401 C C . PRO A 1 184 ? 6.939 3.521 5.009 1.00 95.56 184 PRO A C 1
ATOM 1403 O O . PRO A 1 184 ? 6.663 3.910 6.135 1.00 95.56 184 PRO A O 1
ATOM 1406 N N . VAL A 1 185 ? 7.487 2.321 4.811 1.00 96.81 185 VAL A N 1
ATOM 1407 C CA . VAL A 1 185 ? 7.881 1.414 5.893 1.00 96.81 185 VAL A CA 1
ATOM 1408 C C . VAL A 1 185 ? 9.312 1.709 6.329 1.00 96.81 185 VAL A C 1
ATOM 1410 O O . VAL A 1 185 ? 10.213 1.833 5.498 1.00 96.81 185 VAL A O 1
ATOM 1413 N N . HIS A 1 186 ? 9.523 1.822 7.639 1.00 96.38 186 HIS A N 1
ATOM 1414 C CA . HIS A 1 186 ? 10.848 2.033 8.201 1.00 96.38 186 HIS A CA 1
ATOM 1415 C C . HIS A 1 186 ? 11.761 0.825 7.912 1.00 96.38 186 HIS A C 1
ATOM 1417 O O . HIS A 1 186 ? 11.329 -0.312 8.116 1.00 96.38 186 HIS A O 1
ATOM 1423 N N . PRO A 1 187 ? 13.024 1.012 7.474 1.00 95.75 187 PRO A N 1
ATOM 1424 C CA . PRO A 1 187 ? 13.892 -0.100 7.082 1.00 95.75 187 PRO A CA 1
ATOM 1425 C C . PRO A 1 187 ? 14.075 -1.198 8.135 1.00 95.75 187 PRO A C 1
ATOM 1427 O O . PRO A 1 187 ? 14.115 -2.374 7.773 1.00 95.75 187 PRO A O 1
ATOM 1430 N N . LEU A 1 188 ? 14.111 -0.815 9.414 1.00 94.81 188 LEU A N 1
ATOM 1431 C CA . LEU A 1 188 ? 14.221 -1.726 10.558 1.00 94.81 188 LEU A CA 1
ATOM 1432 C C . LEU A 1 188 ? 13.059 -2.726 10.661 1.00 94.81 188 LEU A C 1
ATOM 1434 O O . LEU A 1 188 ? 13.252 -3.830 11.151 1.00 94.81 188 LEU A O 1
ATOM 1438 N N . VAL A 1 189 ? 11.868 -2.396 10.148 1.00 95.62 189 VAL A N 1
ATOM 1439 C CA . VAL A 1 189 ? 10.733 -3.338 10.095 1.00 95.62 189 VAL A CA 1
ATOM 1440 C C . VAL A 1 189 ? 11.093 -4.581 9.278 1.00 95.62 189 VAL A C 1
ATOM 1442 O O . VAL A 1 189 ? 10.678 -5.687 9.614 1.00 95.62 189 VAL A O 1
ATOM 1445 N N . ALA A 1 190 ? 11.861 -4.407 8.199 1.00 92.94 190 ALA A N 1
ATOM 1446 C CA . ALA A 1 190 ? 12.317 -5.528 7.390 1.00 92.94 190 ALA A CA 1
ATOM 1447 C C . ALA A 1 190 ? 13.396 -6.351 8.112 1.00 92.94 190 ALA A C 1
ATOM 1449 O O . ALA A 1 190 ? 13.401 -7.570 7.963 1.00 92.94 190 ALA A O 1
ATOM 1450 N N . ASP A 1 191 ? 14.256 -5.704 8.911 1.00 91.06 191 ASP A N 1
ATOM 1451 C CA . ASP A 1 191 ? 15.295 -6.383 9.703 1.00 91.06 191 ASP A CA 1
ATOM 1452 C C . ASP A 1 191 ? 14.670 -7.286 10.777 1.00 91.06 191 ASP A C 1
ATOM 1454 O O . ASP A 1 191 ? 15.039 -8.450 10.905 1.00 91.06 191 ASP A O 1
ATOM 1458 N N . VAL A 1 192 ? 13.659 -6.790 11.500 1.00 93.06 192 VAL A N 1
ATOM 1459 C CA . VAL A 1 192 ? 13.026 -7.551 12.594 1.00 93.06 192 VAL A CA 1
ATOM 1460 C C . VAL A 1 192 ? 12.037 -8.612 12.112 1.00 93.06 192 VAL A C 1
ATOM 1462 O O . VAL A 1 192 ? 11.570 -9.429 12.904 1.00 93.06 192 VAL A O 1
ATOM 1465 N N . ALA A 1 193 ? 11.679 -8.617 10.825 1.00 91.50 193 ALA A N 1
ATOM 1466 C CA . ALA A 1 193 ? 10.641 -9.503 10.305 1.00 91.50 193 ALA A CA 1
ATOM 1467 C C . ALA A 1 193 ? 10.972 -10.988 10.511 1.00 91.50 193 ALA A C 1
ATOM 1469 O O . ALA A 1 193 ? 10.071 -11.781 10.788 1.00 91.50 193 ALA A O 1
ATOM 1470 N N . ALA A 1 194 ? 12.253 -11.354 10.403 1.00 84.94 194 ALA A N 1
ATOM 1471 C CA . ALA A 1 194 ? 12.717 -12.705 10.696 1.00 84.94 194 ALA A CA 1
ATOM 1472 C C . ALA A 1 194 ? 12.532 -13.044 12.184 1.00 84.94 194 ALA A C 1
ATOM 1474 O O . ALA A 1 194 ? 11.952 -14.080 12.496 1.00 84.94 194 ALA A O 1
ATOM 1475 N N . GLY A 1 195 ? 12.919 -12.134 13.087 1.00 89.38 195 GLY A N 1
ATOM 1476 C CA . GLY A 1 195 ? 12.738 -12.288 14.534 1.00 89.38 195 GLY A CA 1
ATOM 1477 C C . GLY A 1 195 ? 11.273 -12.458 14.945 1.00 89.38 195 GLY A C 1
ATOM 1478 O O . GLY A 1 195 ? 10.953 -13.328 15.748 1.00 89.38 195 GLY A O 1
ATOM 1479 N N . VAL A 1 196 ? 10.351 -11.706 14.334 1.00 93.25 196 VAL A N 1
ATOM 1480 C CA . VAL A 1 196 ? 8.903 -11.890 14.552 1.00 93.25 196 VAL A CA 1
ATOM 1481 C C . VAL A 1 196 ? 8.442 -13.259 14.050 1.00 93.25 196 VAL A C 1
ATOM 1483 O O . VAL A 1 196 ? 7.713 -13.965 14.751 1.00 93.25 196 VAL A O 1
ATOM 1486 N N . ARG A 1 197 ? 8.893 -13.663 12.857 1.00 88.25 197 ARG A N 1
ATOM 1487 C CA . ARG A 1 197 ? 8.513 -14.941 12.242 1.00 88.25 197 ARG A CA 1
ATOM 1488 C C . ARG A 1 197 ? 8.991 -16.161 13.035 1.00 88.25 197 ARG A C 1
ATOM 1490 O O . ARG A 1 197 ? 8.338 -17.199 12.958 1.00 88.25 197 ARG A O 1
ATOM 1497 N N . LEU A 1 198 ? 10.059 -16.039 13.833 1.00 84.62 198 LEU A N 1
ATOM 1498 C CA . LEU A 1 198 ? 10.504 -17.108 14.739 1.00 84.62 198 LEU A CA 1
ATOM 1499 C C . LEU A 1 198 ? 9.396 -17.552 15.707 1.00 84.62 198 LEU A C 1
ATOM 1501 O O . LEU A 1 198 ? 9.280 -18.744 15.983 1.00 84.62 198 LEU A O 1
ATOM 1505 N N . TYR A 1 199 ? 8.560 -16.620 16.174 1.00 89.31 199 TYR A N 1
ATOM 1506 C CA . TYR A 1 199 ? 7.488 -16.900 17.139 1.00 89.31 199 TYR A CA 1
ATOM 1507 C C . TYR A 1 199 ? 6.086 -16.848 16.526 1.00 89.31 199 TYR A C 1
ATOM 1509 O O . TYR A 1 199 ? 5.147 -17.398 17.098 1.00 89.31 199 TYR A O 1
ATOM 1517 N N . VAL A 1 200 ? 5.938 -16.208 15.362 1.00 90.56 200 VAL A N 1
ATOM 1518 C CA . VAL A 1 200 ? 4.685 -16.125 14.603 1.00 90.56 200 VAL A CA 1
ATOM 1519 C C . VAL A 1 200 ? 4.917 -16.676 13.194 1.00 90.56 200 VAL A C 1
ATOM 1521 O O . VAL A 1 200 ? 5.214 -15.907 12.280 1.00 90.56 200 VAL A O 1
ATOM 1524 N N . PRO A 1 201 ? 4.764 -17.997 12.971 1.00 83.50 201 PRO A N 1
ATOM 1525 C CA . PRO A 1 201 ? 5.050 -18.621 11.673 1.00 83.50 201 PRO A CA 1
ATOM 1526 C C . PRO A 1 201 ? 4.238 -18.039 10.507 1.00 83.50 201 PRO A C 1
ATOM 1528 O O . PRO A 1 201 ? 4.691 -18.049 9.365 1.00 83.50 201 PRO A O 1
ATOM 1531 N N . THR A 1 202 ? 3.050 -17.505 10.800 1.00 84.19 202 THR A N 1
ATOM 1532 C CA . THR A 1 202 ? 2.143 -16.864 9.839 1.00 84.19 202 THR A CA 1
ATOM 1533 C C . THR A 1 202 ? 2.557 -15.439 9.462 1.00 84.19 202 THR A C 1
ATOM 1535 O O . THR A 1 202 ? 2.017 -14.876 8.507 1.00 84.19 202 THR A O 1
ATOM 1538 N N . PHE A 1 203 ? 3.498 -14.830 10.190 1.00 90.12 203 PHE A N 1
ATOM 1539 C CA . PHE A 1 203 ? 3.966 -13.483 9.904 1.00 90.12 203 PHE A CA 1
ATOM 1540 C C . PHE A 1 203 ? 4.907 -13.491 8.699 1.00 90.12 203 PHE A C 1
ATOM 1542 O O . PHE A 1 203 ? 5.904 -14.212 8.649 1.00 90.12 203 PHE A O 1
ATOM 1549 N N . ALA A 1 204 ? 4.625 -12.622 7.732 1.00 87.81 204 ALA A N 1
ATOM 1550 C CA . ALA A 1 204 ? 5.502 -12.381 6.600 1.00 87.81 204 ALA A CA 1
ATOM 1551 C C . ALA A 1 204 ? 5.596 -10.888 6.293 1.00 87.81 204 ALA A C 1
ATOM 1553 O O . ALA A 1 204 ? 4.594 -10.167 6.278 1.00 87.81 204 ALA A O 1
ATOM 1554 N N . PHE A 1 205 ? 6.811 -10.442 5.973 1.00 92.19 205 PHE A N 1
ATOM 1555 C CA . PHE A 1 205 ? 7.092 -9.035 5.7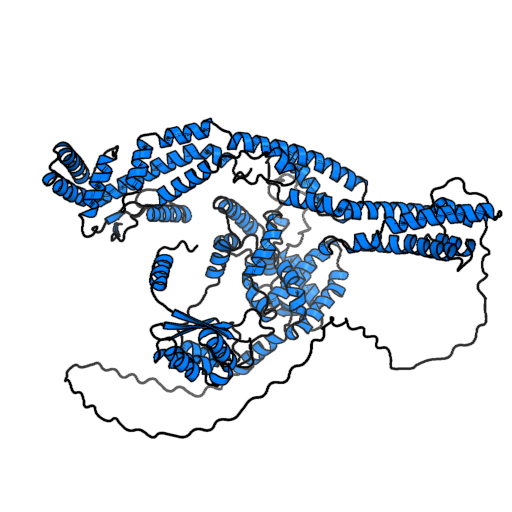10 1.00 92.19 205 PHE A CA 1
ATOM 1556 C C . PHE A 1 205 ? 6.319 -8.478 4.509 1.00 92.19 205 PHE A C 1
ATOM 1558 O O . PHE A 1 205 ? 5.763 -7.390 4.603 1.00 92.19 205 PHE A O 1
ATOM 1565 N N . LEU A 1 206 ? 6.246 -9.203 3.383 1.00 91.75 206 LEU A N 1
ATOM 1566 C CA . LEU A 1 206 ? 5.612 -8.673 2.165 1.00 91.75 206 LEU A CA 1
ATOM 1567 C C . LEU A 1 206 ? 4.103 -8.412 2.339 1.00 91.75 206 LEU A C 1
ATOM 1569 O O . LEU A 1 206 ? 3.672 -7.302 2.013 1.00 91.75 206 LEU A O 1
ATOM 1573 N N . PRO A 1 207 ? 3.290 -9.356 2.867 1.00 90.31 207 PRO A N 1
ATOM 1574 C CA . PRO A 1 207 ? 1.885 -9.081 3.170 1.00 90.31 207 PRO A CA 1
ATOM 1575 C C . PRO A 1 207 ? 1.707 -7.976 4.212 1.00 90.31 207 PRO A C 1
ATOM 1577 O O . PRO A 1 207 ? 0.839 -7.118 4.038 1.00 90.31 207 PRO A O 1
ATOM 1580 N N . PHE A 1 208 ? 2.548 -7.956 5.254 1.00 94.75 208 PHE A N 1
ATOM 1581 C CA . PHE A 1 208 ? 2.528 -6.899 6.263 1.00 94.75 208 PHE A CA 1
ATOM 1582 C C . PHE A 1 208 ? 2.757 -5.526 5.620 1.00 94.75 208 PHE A C 1
ATOM 1584 O O . PHE A 1 208 ? 1.892 -4.658 5.720 1.00 94.75 208 PHE A O 1
ATOM 1591 N N . ALA A 1 209 ? 3.861 -5.365 4.881 1.00 94.69 209 ALA A N 1
ATOM 1592 C CA . ALA A 1 209 ? 4.240 -4.139 4.184 1.00 94.69 209 ALA A CA 1
ATOM 1593 C C . ALA A 1 209 ? 3.149 -3.671 3.208 1.00 94.69 209 ALA A C 1
ATOM 1595 O O . ALA A 1 209 ? 2.828 -2.485 3.164 1.00 94.69 209 ALA A O 1
ATOM 1596 N N . ALA A 1 210 ? 2.533 -4.594 2.461 1.00 92.38 210 ALA A N 1
ATOM 1597 C CA . ALA A 1 210 ? 1.418 -4.281 1.570 1.00 92.38 210 ALA A CA 1
ATOM 1598 C C . ALA A 1 210 ? 0.206 -3.719 2.337 1.00 92.38 210 ALA A C 1
ATOM 1600 O O . ALA A 1 210 ? -0.375 -2.709 1.932 1.00 92.38 210 ALA A O 1
ATOM 1601 N N . GLY A 1 211 ? -0.162 -4.357 3.453 1.00 91.69 211 GLY A N 1
ATOM 1602 C CA . GLY A 1 211 ? -1.318 -3.973 4.261 1.00 91.69 211 GLY A CA 1
ATOM 1603 C C . GLY A 1 211 ? -1.137 -2.642 4.993 1.00 91.69 211 GLY A C 1
ATOM 1604 O O . GLY A 1 211 ? -2.046 -1.810 4.996 1.00 91.69 211 GLY A O 1
ATOM 1605 N N . VAL A 1 212 ? 0.033 -2.416 5.595 1.00 91.25 212 VAL A N 1
ATOM 1606 C CA . VAL A 1 212 ? 0.343 -1.175 6.330 1.00 91.25 212 VAL A CA 1
ATOM 1607 C C . VAL A 1 212 ? 0.553 0.008 5.392 1.00 91.25 212 VAL A C 1
ATOM 1609 O O . VAL A 1 212 ? 0.066 1.100 5.676 1.00 91.25 212 VAL A O 1
ATOM 1612 N N . ALA A 1 213 ? 1.196 -0.187 4.237 1.00 86.50 213 ALA A N 1
ATOM 1613 C CA . ALA A 1 213 ? 1.477 0.910 3.317 1.00 86.50 213 ALA A CA 1
ATOM 1614 C C . ALA A 1 213 ? 0.210 1.516 2.707 1.00 86.50 213 ALA A C 1
ATOM 1616 O O . ALA A 1 213 ? 0.156 2.725 2.491 1.00 86.50 213 ALA A O 1
ATOM 1617 N N . ALA A 1 214 ? -0.827 0.704 2.480 1.00 82.38 214 ALA A N 1
ATOM 1618 C CA . ALA A 1 214 ? -2.128 1.202 2.041 1.00 82.38 214 ALA A CA 1
ATOM 1619 C C . ALA A 1 214 ? -2.737 2.188 3.055 1.00 82.38 214 ALA A C 1
ATOM 1621 O O . ALA A 1 214 ? -3.332 3.187 2.658 1.00 82.38 214 ALA A O 1
ATOM 1622 N N . ARG A 1 215 ? -2.543 1.943 4.359 1.00 85.12 215 ARG A N 1
ATOM 1623 C CA . ARG A 1 215 ? -2.986 2.846 5.435 1.00 85.12 215 ARG A CA 1
ATOM 1624 C C . ARG A 1 215 ? -2.062 4.052 5.590 1.00 85.12 215 ARG A C 1
ATOM 1626 O O . ARG A 1 215 ? -2.534 5.161 5.816 1.00 85.12 215 ARG A O 1
ATOM 1633 N N . ALA A 1 216 ? -0.756 3.841 5.442 1.00 87.81 216 ALA A N 1
ATOM 1634 C CA . ALA A 1 216 ? 0.249 4.890 5.565 1.00 87.81 216 ALA A CA 1
ATOM 1635 C C . ALA A 1 216 ? 0.210 5.907 4.414 1.00 87.81 216 ALA A C 1
ATOM 1637 O O . ALA A 1 216 ? 0.671 7.029 4.582 1.00 87.81 216 ALA A O 1
ATOM 1638 N N . ALA A 1 217 ? -0.391 5.565 3.269 1.00 81.81 217 ALA A N 1
ATOM 1639 C CA . ALA A 1 217 ? -0.513 6.463 2.120 1.00 81.81 217 ALA A CA 1
ATOM 1640 C C . ALA A 1 217 ? -1.257 7.783 2.418 1.00 81.81 217 ALA A C 1
ATOM 1642 O O . ALA A 1 217 ? -1.073 8.751 1.685 1.00 81.81 217 ALA A O 1
ATOM 1643 N N . ALA A 1 218 ? -2.084 7.824 3.470 1.00 80.44 218 ALA A N 1
ATOM 1644 C CA . ALA A 1 218 ? -2.803 9.024 3.903 1.00 80.44 218 ALA A CA 1
ATOM 1645 C C . ALA A 1 218 ? -2.064 9.834 4.988 1.00 80.44 218 ALA A C 1
ATOM 1647 O O . ALA A 1 218 ? -2.541 10.897 5.380 1.00 80.44 218 ALA A O 1
ATOM 1648 N N . ARG A 1 219 ? -0.928 9.340 5.500 1.00 86.81 219 ARG A N 1
ATOM 1649 C CA . ARG A 1 219 ? -0.185 9.976 6.596 1.00 86.81 219 ARG A CA 1
ATOM 1650 C C . ARG A 1 219 ? 0.761 11.071 6.081 1.00 86.81 219 ARG A C 1
ATOM 1652 O O . ARG A 1 219 ? 1.144 11.050 4.909 1.00 86.81 219 ARG A O 1
ATOM 1659 N N . PRO A 1 220 ? 1.186 12.012 6.946 1.00 88.06 220 PRO A N 1
ATOM 1660 C CA . PRO A 1 220 ? 2.266 12.942 6.627 1.00 88.06 220 PRO A CA 1
ATOM 1661 C C . PRO A 1 220 ? 3.543 12.214 6.192 1.00 88.06 220 PRO A C 1
ATOM 1663 O O . PRO A 1 220 ? 3.839 11.125 6.676 1.00 88.06 220 PRO A O 1
ATOM 1666 N N . ALA A 1 221 ? 4.343 12.843 5.329 1.00 85.62 221 ALA A N 1
ATOM 1667 C CA . ALA A 1 221 ? 5.467 12.181 4.665 1.00 85.62 221 ALA A CA 1
ATOM 1668 C C . ALA A 1 221 ? 6.552 11.625 5.613 1.00 85.62 221 ALA A C 1
ATOM 1670 O O . ALA A 1 221 ? 7.218 10.654 5.257 1.00 85.62 221 ALA A O 1
ATOM 1671 N N . LEU A 1 222 ? 6.707 12.221 6.801 1.00 87.12 222 LEU A N 1
ATOM 1672 C CA . LEU A 1 222 ? 7.653 11.800 7.844 1.00 87.12 222 LEU A CA 1
ATOM 1673 C C . LEU A 1 222 ? 7.079 10.735 8.797 1.00 87.12 222 LEU A C 1
ATOM 1675 O O . LEU A 1 222 ? 7.815 10.170 9.599 1.00 87.12 222 LEU A O 1
ATOM 1679 N N . SER A 1 223 ? 5.780 10.436 8.715 1.00 90.12 223 SER A N 1
ATOM 1680 C CA . SER A 1 223 ? 5.120 9.428 9.547 1.00 90.12 223 SER A CA 1
ATOM 1681 C C . SER A 1 223 ? 5.233 8.054 8.884 1.00 90.12 223 SER A C 1
ATOM 1683 O O . SER A 1 223 ? 4.337 7.602 8.165 1.00 90.12 223 SER A O 1
ATOM 1685 N N . LEU A 1 224 ? 6.384 7.413 9.090 1.00 95.19 224 LEU A N 1
ATOM 1686 C CA . LEU A 1 224 ? 6.637 6.061 8.597 1.00 95.19 224 LEU A CA 1
ATOM 1687 C C . LEU A 1 224 ? 5.832 5.018 9.382 1.00 95.19 224 LEU A C 1
ATOM 1689 O O . LEU A 1 224 ? 5.327 5.279 10.471 1.00 95.19 224 LEU A O 1
ATOM 1693 N N . VAL A 1 225 ? 5.740 3.816 8.819 1.00 96.75 225 VAL A N 1
ATOM 1694 C CA . VAL A 1 225 ? 5.327 2.616 9.553 1.00 96.75 225 VAL A CA 1
ATOM 1695 C C . VAL A 1 225 ? 6.516 2.122 10.368 1.00 96.75 225 VAL A C 1
ATOM 1697 O O . VAL A 1 225 ? 7.554 1.797 9.784 1.00 96.75 225 VAL A O 1
ATOM 1700 N N . LEU A 1 226 ? 6.359 2.077 11.690 1.00 96.75 226 LEU A N 1
ATOM 1701 C CA . LEU A 1 226 ? 7.419 1.770 12.654 1.00 96.75 226 LEU A CA 1
ATOM 1702 C C . LEU A 1 226 ? 7.193 0.400 13.322 1.00 96.75 226 LEU A C 1
ATOM 1704 O O . LEU A 1 226 ? 6.308 -0.368 12.936 1.00 96.75 226 LEU A O 1
ATOM 1708 N N . LEU A 1 227 ? 8.036 0.063 14.303 1.00 96.69 227 LEU A N 1
ATOM 1709 C CA . LEU A 1 227 ? 8.005 -1.229 14.998 1.00 96.69 227 LEU A CA 1
ATOM 1710 C C . LEU A 1 227 ? 6.778 -1.423 15.897 1.00 96.69 227 LEU A C 1
ATOM 1712 O O . LEU A 1 227 ? 6.378 -2.558 16.146 1.00 96.69 227 LEU A O 1
ATOM 1716 N N . ASP A 1 228 ? 6.154 -0.346 16.366 1.00 95.75 228 ASP A N 1
ATOM 1717 C CA . ASP A 1 228 ? 4.927 -0.422 17.159 1.00 95.75 228 ASP A CA 1
ATOM 1718 C C . ASP A 1 228 ? 3.760 -1.000 16.345 1.00 95.75 228 ASP A C 1
ATOM 1720 O O . ASP A 1 228 ? 2.993 -1.804 16.864 1.00 95.75 228 ASP A O 1
ATOM 1724 N N . GLU A 1 229 ? 3.671 -0.680 15.051 1.00 97.00 229 GLU A N 1
ATOM 1725 C CA . GLU A 1 229 ? 2.676 -1.277 14.154 1.00 97.00 229 GLU A CA 1
ATOM 1726 C C . GLU A 1 229 ? 2.966 -2.747 13.838 1.00 97.00 229 GLU A C 1
ATOM 1728 O O . GLU A 1 229 ? 2.037 -3.513 13.572 1.00 97.00 229 GLU A O 1
ATOM 1733 N N . VAL A 1 230 ? 4.241 -3.153 13.866 1.00 97.31 230 VAL A N 1
ATOM 1734 C CA . VAL A 1 230 ? 4.626 -4.571 13.774 1.00 97.31 230 VAL A CA 1
ATOM 1735 C C . VAL A 1 230 ? 4.147 -5.307 15.015 1.00 97.31 230 VAL A C 1
ATOM 1737 O O . VAL A 1 230 ? 3.495 -6.342 14.887 1.00 97.31 230 VAL A O 1
ATOM 1740 N N . PHE A 1 231 ? 4.420 -4.746 16.198 1.00 98.00 231 PHE A N 1
ATOM 1741 C CA . PHE A 1 231 ? 3.934 -5.283 17.463 1.00 98.00 231 PHE A CA 1
ATOM 1742 C C . PHE A 1 231 ? 2.409 -5.406 17.441 1.00 98.00 231 PHE A C 1
ATOM 1744 O O . PHE A 1 231 ? 1.898 -6.501 17.628 1.00 98.00 231 PHE A O 1
ATOM 1751 N N . ASP A 1 232 ? 1.681 -4.336 17.117 1.00 96.88 232 ASP A N 1
ATOM 1752 C CA . ASP A 1 232 ? 0.211 -4.335 17.117 1.00 96.88 232 ASP A CA 1
ATOM 1753 C C . ASP A 1 232 ? -0.382 -5.317 16.099 1.00 96.88 232 ASP A C 1
ATOM 1755 O O . ASP A 1 232 ? -1.414 -5.940 16.351 1.00 96.88 232 ASP A O 1
ATOM 1759 N N . GLY A 1 233 ? 0.277 -5.486 14.949 1.00 94.69 233 GLY A N 1
ATOM 1760 C CA . GLY A 1 233 ? -0.129 -6.452 13.933 1.00 94.69 233 GLY A CA 1
ATOM 1761 C C . GLY A 1 233 ? 0.118 -7.911 14.326 1.00 94.69 233 GLY A C 1
ATOM 1762 O O . GLY A 1 233 ? -0.606 -8.784 13.853 1.00 94.69 233 GLY A O 1
ATOM 1763 N N . ALA A 1 234 ? 1.119 -8.178 15.170 1.00 96.56 234 ALA A N 1
ATOM 1764 C CA . ALA A 1 234 ? 1.547 -9.527 15.541 1.00 96.56 234 ALA A CA 1
ATOM 1765 C C . ALA A 1 234 ? 1.209 -9.917 16.993 1.00 96.56 234 ALA A C 1
ATOM 1767 O O . ALA A 1 234 ? 1.334 -11.089 17.339 1.00 96.56 234 ALA A O 1
ATOM 1768 N N . GLU A 1 235 ? 0.772 -8.983 17.846 1.00 97.38 235 GLU A N 1
ATOM 1769 C CA . GLU A 1 235 ? 0.645 -9.172 19.300 1.00 97.38 235 GLU A CA 1
ATOM 1770 C C . GLU A 1 235 ? -0.209 -10.391 19.655 1.00 97.38 235 GLU A C 1
ATOM 1772 O O . GLU A 1 235 ? 0.179 -11.205 20.493 1.00 97.38 235 GLU A O 1
ATOM 1777 N N . VAL A 1 236 ? -1.365 -10.537 19.003 1.00 96.19 236 VAL A N 1
ATOM 1778 C CA . VAL A 1 236 ? -2.302 -11.637 19.272 1.00 96.19 236 VAL A CA 1
ATOM 1779 C C . VAL A 1 236 ? -1.635 -12.995 19.068 1.00 96.19 236 VAL A C 1
ATOM 1781 O O . VAL A 1 236 ? -1.843 -13.899 19.875 1.00 96.19 236 VAL A O 1
ATOM 1784 N N . ASP A 1 237 ? -0.826 -13.136 18.019 1.00 93.88 237 ASP A N 1
ATOM 1785 C CA . ASP A 1 237 ? -0.133 -14.384 17.715 1.00 93.88 237 ASP A CA 1
ATOM 1786 C C . ASP A 1 237 ? 1.144 -14.550 18.543 1.00 93.88 237 ASP A C 1
ATOM 1788 O O . ASP A 1 237 ? 1.402 -15.643 19.045 1.00 93.88 237 ASP A O 1
ATOM 1792 N N . LEU A 1 238 ? 1.887 -13.468 18.796 1.00 95.75 238 LEU A N 1
ATOM 1793 C CA . LEU A 1 238 ? 3.036 -13.477 19.704 1.00 95.75 238 LEU A CA 1
ATOM 1794 C C . LEU A 1 238 ? 2.624 -13.968 21.102 1.00 95.75 238 LEU A C 1
ATOM 1796 O O . LEU A 1 238 ? 3.319 -14.789 21.696 1.00 95.75 238 LEU A O 1
ATOM 1800 N N . ARG A 1 239 ? 1.459 -13.544 21.609 1.00 96.88 239 ARG A N 1
ATOM 1801 C CA . ARG A 1 239 ? 0.919 -13.992 22.907 1.00 96.88 239 ARG A CA 1
ATOM 1802 C C . ARG A 1 239 ? 0.559 -15.478 22.947 1.00 96.88 239 ARG A C 1
ATOM 1804 O O . ARG A 1 239 ? 0.462 -16.045 24.034 1.00 96.88 239 ARG A O 1
ATOM 1811 N N . ARG A 1 240 ? 0.345 -16.119 21.793 1.00 94.69 240 ARG A N 1
ATOM 1812 C CA . ARG A 1 240 ? 0.106 -17.571 21.706 1.00 94.69 240 ARG A CA 1
ATOM 1813 C C . ARG A 1 240 ? 1.398 -18.371 21.842 1.00 94.69 240 ARG A C 1
ATOM 1815 O O . ARG A 1 240 ? 1.326 -19.558 22.160 1.00 94.69 240 ARG A O 1
ATOM 1822 N N . SER A 1 241 ? 2.558 -17.745 21.635 1.00 93.12 241 SER A N 1
ATOM 1823 C CA . SER A 1 241 ? 3.844 -18.413 21.798 1.00 93.12 241 SER A CA 1
ATOM 1824 C C . SER A 1 241 ? 4.112 -18.724 23.278 1.00 93.12 241 SER A C 1
ATOM 1826 O O . SER A 1 241 ? 4.165 -17.809 24.106 1.00 93.12 241 SER A O 1
ATOM 1828 N N . PRO A 1 242 ? 4.327 -20.002 23.647 1.00 91.25 242 PRO A N 1
ATOM 1829 C CA . PRO A 1 242 ? 4.643 -20.366 25.025 1.00 91.25 242 PRO A CA 1
ATOM 1830 C C . PRO A 1 242 ? 6.008 -19.825 25.473 1.00 91.25 242 PRO A C 1
ATOM 1832 O O . PRO A 1 242 ? 6.199 -19.604 26.667 1.00 91.25 242 PRO A O 1
ATOM 1835 N N . GLU A 1 243 ? 6.923 -19.595 24.529 1.00 91.31 243 GLU A N 1
ATOM 1836 C CA . GLU A 1 243 ? 8.287 -19.099 24.756 1.00 91.31 243 GLU A CA 1
ATOM 1837 C C . GLU A 1 243 ? 8.319 -17.611 25.129 1.00 91.31 243 GLU A C 1
ATOM 1839 O O . GLU A 1 243 ? 9.255 -17.156 25.781 1.00 91.31 243 GLU A O 1
ATOM 1844 N N . LEU A 1 244 ? 7.277 -16.857 24.760 1.00 95.62 244 LEU A N 1
ATOM 1845 C CA . LEU A 1 244 ? 7.148 -15.426 25.049 1.00 95.62 244 LEU A CA 1
ATOM 1846 C C . LEU A 1 244 ? 6.290 -15.137 26.288 1.00 95.62 244 LEU A C 1
ATOM 1848 O O . LEU A 1 244 ? 6.044 -13.975 26.609 1.00 95.62 244 LEU A O 1
ATOM 1852 N N . ARG A 1 245 ? 5.824 -16.169 27.006 1.00 95.88 245 ARG A N 1
ATOM 1853 C CA . ARG A 1 245 ? 4.901 -16.006 28.143 1.00 95.88 245 ARG A CA 1
ATOM 1854 C C . ARG A 1 245 ? 5.479 -15.112 29.241 1.00 95.88 245 ARG A C 1
ATOM 1856 O O . ARG A 1 245 ? 4.774 -14.250 29.758 1.00 95.88 245 ARG A O 1
ATOM 1863 N N . GLU A 1 246 ? 6.745 -15.317 29.592 1.00 95.25 246 GLU A N 1
ATOM 1864 C CA . GLU A 1 246 ? 7.430 -14.530 30.625 1.00 95.25 246 GLU A CA 1
ATOM 1865 C C . GLU A 1 246 ? 7.677 -13.091 30.160 1.00 95.25 246 GLU A C 1
ATOM 1867 O O . GLU A 1 246 ? 7.398 -12.149 30.903 1.00 95.25 246 GLU A O 1
ATOM 1872 N N . ALA A 1 247 ? 8.093 -12.913 28.902 1.00 96.69 247 ALA A N 1
ATOM 1873 C CA . ALA A 1 247 ? 8.272 -11.597 28.296 1.00 96.69 247 ALA A CA 1
ATOM 1874 C C . ALA A 1 247 ? 6.958 -10.793 28.276 1.00 96.69 247 ALA A C 1
ATOM 1876 O O . ALA A 1 247 ? 6.951 -9.618 28.642 1.00 96.69 247 ALA A O 1
ATOM 1877 N N . PHE A 1 248 ? 5.825 -11.415 27.921 1.00 98.25 248 PHE A N 1
ATOM 1878 C CA . PHE A 1 248 ? 4.517 -10.750 27.964 1.00 98.25 248 PHE A CA 1
ATOM 1879 C C . PHE A 1 248 ? 4.034 -10.461 29.384 1.00 98.25 248 PHE A C 1
ATOM 1881 O O . PHE A 1 248 ? 3.451 -9.405 29.610 1.00 98.25 248 PHE A O 1
ATOM 1888 N N . ALA A 1 249 ? 4.305 -11.341 30.352 1.00 97.25 249 ALA A N 1
ATOM 1889 C CA . ALA A 1 249 ? 3.995 -11.058 31.753 1.00 97.25 249 ALA A CA 1
ATOM 1890 C C . ALA A 1 249 ? 4.748 -9.811 32.250 1.00 97.25 249 ALA A C 1
ATOM 1892 O O . ALA A 1 249 ? 4.168 -8.971 32.939 1.00 97.25 249 ALA A O 1
ATOM 1893 N N . ALA A 1 250 ? 6.015 -9.657 31.854 1.00 97.50 250 ALA A N 1
ATOM 1894 C CA . ALA A 1 250 ? 6.799 -8.459 32.133 1.00 97.50 250 ALA A CA 1
ATOM 1895 C C . ALA A 1 250 ? 6.265 -7.226 31.390 1.00 97.50 250 ALA A C 1
ATOM 1897 O O . ALA A 1 250 ? 6.099 -6.171 31.999 1.00 97.50 250 ALA A O 1
ATOM 1898 N N . TYR A 1 251 ? 5.929 -7.362 30.105 1.00 98.31 251 TYR A N 1
ATOM 1899 C CA . TYR A 1 251 ? 5.324 -6.291 29.311 1.00 98.31 251 TYR A CA 1
ATOM 1900 C C . TYR A 1 251 ? 4.020 -5.784 29.950 1.00 98.31 251 TYR A C 1
ATOM 1902 O O . TYR A 1 251 ? 3.875 -4.587 30.198 1.00 98.31 251 TYR A O 1
ATOM 1910 N N . ASP A 1 252 ? 3.096 -6.686 30.292 1.00 97.94 252 ASP A N 1
ATOM 1911 C CA . ASP A 1 252 ? 1.806 -6.350 30.903 1.00 97.94 252 ASP A CA 1
ATOM 1912 C C . ASP A 1 252 ? 1.989 -5.710 32.289 1.00 97.94 252 ASP A C 1
ATOM 1914 O O . ASP A 1 252 ? 1.304 -4.738 32.627 1.00 97.94 252 ASP A O 1
ATOM 1918 N N . HIS A 1 253 ? 2.958 -6.202 33.070 1.00 97.56 253 HIS A N 1
ATOM 1919 C CA . HIS A 1 253 ? 3.335 -5.603 34.347 1.00 97.56 253 HIS A CA 1
ATOM 1920 C C . HIS A 1 253 ? 3.803 -4.153 34.176 1.00 97.56 253 HIS A C 1
ATOM 1922 O O . HIS A 1 253 ? 3.294 -3.265 34.859 1.00 97.56 253 HIS A O 1
ATOM 1928 N N . LEU A 1 254 ? 4.711 -3.890 33.233 1.00 97.44 254 LEU A N 1
ATOM 1929 C CA . LEU A 1 254 ? 5.245 -2.551 32.963 1.00 97.44 254 LEU A CA 1
ATOM 1930 C C . LEU A 1 254 ? 4.178 -1.597 32.419 1.00 97.44 254 LEU A C 1
ATOM 1932 O O . LEU A 1 254 ? 4.133 -0.427 32.809 1.00 97.44 254 LEU A O 1
ATOM 1936 N N . VAL A 1 255 ? 3.269 -2.082 31.569 1.00 96.88 255 VAL A N 1
ATOM 1937 C CA . VAL A 1 255 ? 2.130 -1.284 31.092 1.00 96.88 255 VAL A CA 1
ATOM 1938 C C . VAL A 1 255 ? 1.240 -0.853 32.261 1.00 96.88 255 VAL A C 1
ATOM 1940 O O . VAL A 1 255 ? 0.843 0.314 32.328 1.00 96.88 255 VAL A O 1
ATOM 1943 N N . ALA A 1 256 ? 0.939 -1.765 33.188 1.00 94.19 256 ALA A N 1
ATOM 1944 C CA . ALA A 1 256 ? 0.059 -1.490 34.319 1.00 94.19 256 ALA A CA 1
ATOM 1945 C C . ALA A 1 256 ? 0.729 -0.640 35.413 1.00 94.19 256 ALA A C 1
ATOM 1947 O O . ALA A 1 256 ? 0.135 0.332 35.882 1.00 94.19 256 ALA A O 1
ATOM 1948 N N . GLN A 1 257 ? 1.947 -1.003 35.822 1.00 92.69 257 GLN A N 1
ATOM 1949 C CA . GLN A 1 257 ? 2.606 -0.459 37.012 1.00 92.69 257 GLN A CA 1
ATOM 1950 C C . GLN A 1 257 ? 3.557 0.697 36.707 1.00 92.69 257 GLN A C 1
ATOM 1952 O O . GLN A 1 257 ? 3.626 1.629 37.499 1.00 92.69 257 GLN A O 1
ATOM 1957 N N . SER A 1 258 ? 4.238 0.697 35.561 1.00 94.06 258 SER A N 1
ATOM 1958 C CA . SER A 1 258 ? 5.165 1.777 35.200 1.00 94.06 258 SER A CA 1
ATOM 1959 C C . SER A 1 258 ? 4.462 2.833 34.352 1.00 94.06 258 SER A C 1
ATOM 1961 O O . SER A 1 258 ? 4.309 3.979 34.770 1.00 94.06 258 SER A O 1
ATOM 1963 N N . ILE A 1 259 ? 3.948 2.450 33.179 1.00 94.44 259 ILE A N 1
ATOM 1964 C CA . ILE A 1 259 ? 3.334 3.395 32.231 1.00 94.44 259 ILE A CA 1
ATOM 1965 C C . ILE A 1 259 ? 2.033 3.977 32.798 1.00 94.44 259 ILE A C 1
ATOM 1967 O O . ILE A 1 259 ? 1.760 5.166 32.628 1.00 94.44 259 ILE A O 1
ATOM 1971 N N . GLY A 1 260 ? 1.234 3.178 33.512 1.00 87.06 260 GLY A N 1
ATOM 1972 C CA . GLY A 1 260 ? 0.001 3.644 34.157 1.00 87.06 260 GLY A CA 1
ATOM 1973 C C . GLY A 1 260 ? 0.214 4.787 35.160 1.00 87.06 260 GLY A C 1
ATOM 1974 O O . GLY A 1 260 ? -0.672 5.632 35.316 1.00 87.06 260 GLY A O 1
ATOM 1975 N N . GLN A 1 261 ? 1.393 4.851 35.785 1.00 91.25 261 GLN A N 1
ATOM 1976 C CA . GLN A 1 261 ? 1.750 5.856 36.791 1.00 91.25 261 GLN A CA 1
ATOM 1977 C C . GLN A 1 261 ? 2.423 7.104 36.196 1.00 91.25 261 GLN A C 1
ATOM 1979 O O . GLN A 1 261 ? 2.442 8.152 36.840 1.00 91.25 261 GLN A O 1
ATOM 1984 N N . MET A 1 262 ? 2.917 7.037 34.956 1.00 91.12 262 MET A N 1
ATOM 1985 C CA . MET A 1 262 ? 3.543 8.180 34.282 1.00 91.12 262 MET A CA 1
ATOM 1986 C C . MET A 1 262 ? 2.532 9.310 33.991 1.00 91.12 262 MET A C 1
ATOM 1988 O O . MET A 1 262 ? 1.326 9.053 33.861 1.00 91.12 262 MET A O 1
ATOM 1992 N N . PRO A 1 263 ? 2.986 10.567 33.827 1.00 88.94 263 PRO A N 1
ATOM 1993 C CA . PRO A 1 263 ? 2.160 11.663 33.322 1.00 88.94 263 PRO A CA 1
ATOM 1994 C C . PRO A 1 263 ? 1.540 11.331 31.960 1.00 88.94 263 PRO A C 1
ATOM 1996 O O . PRO A 1 263 ? 2.203 10.751 31.103 1.00 88.94 263 PRO A O 1
ATOM 1999 N N . VAL A 1 264 ? 0.284 11.738 31.729 1.00 80.00 264 VAL A N 1
ATOM 2000 C CA . VAL A 1 264 ? -0.498 11.376 30.523 1.00 80.00 264 VAL A CA 1
ATOM 2001 C C . VAL A 1 264 ? 0.259 11.652 29.218 1.00 80.00 264 VAL A C 1
ATOM 2003 O O . VAL A 1 264 ? 0.206 10.827 28.310 1.00 80.00 264 VAL A O 1
ATOM 2006 N N . MET A 1 265 ? 1.004 12.759 29.149 1.00 74.62 265 MET A N 1
ATOM 2007 C CA . MET A 1 265 ? 1.777 13.155 27.963 1.00 74.62 265 MET A CA 1
ATOM 2008 C C . MET A 1 265 ? 2.948 12.212 27.649 1.00 74.62 265 MET A C 1
ATOM 2010 O O . MET A 1 265 ? 3.279 12.029 26.486 1.00 74.62 265 MET A O 1
ATOM 2014 N N . GLN A 1 266 ? 3.531 11.557 28.657 1.00 86.88 266 GLN A N 1
ATOM 2015 C CA . GLN A 1 266 ? 4.665 10.638 28.487 1.00 86.88 266 GLN A CA 1
ATOM 2016 C C . GLN A 1 266 ? 4.220 9.195 28.216 1.00 86.88 266 GLN A C 1
ATOM 2018 O O . GLN A 1 266 ? 4.966 8.408 27.637 1.00 86.88 266 GLN A O 1
ATOM 2023 N N . ARG A 1 267 ? 2.985 8.831 28.595 1.00 90.94 267 ARG A N 1
ATOM 2024 C CA . ARG A 1 267 ? 2.487 7.445 28.486 1.00 90.94 267 ARG A CA 1
ATOM 2025 C C . ARG A 1 267 ? 2.524 6.904 27.065 1.00 90.94 267 ARG A C 1
ATOM 2027 O O . ARG A 1 267 ? 2.747 5.711 26.877 1.00 90.94 267 ARG A O 1
ATOM 2034 N N . HIS A 1 268 ? 2.247 7.755 26.079 1.00 91.19 268 HIS A N 1
ATOM 2035 C CA . HIS A 1 268 ? 2.230 7.336 24.683 1.00 91.19 268 HIS A CA 1
ATOM 2036 C C . HIS A 1 268 ? 3.636 6.961 24.205 1.00 91.19 268 HIS A C 1
ATOM 2038 O O . HIS A 1 268 ? 3.837 5.828 23.777 1.00 91.19 268 HIS A O 1
ATOM 2044 N N . GLN A 1 269 ? 4.608 7.860 24.376 1.00 93.25 269 GLN A N 1
ATOM 2045 C CA . GLN A 1 269 ? 6.005 7.619 24.012 1.00 93.25 269 GLN A CA 1
ATOM 2046 C C . GLN A 1 269 ? 6.586 6.415 24.764 1.00 93.25 269 GLN A C 1
ATOM 2048 O O . GLN A 1 269 ? 7.161 5.527 24.143 1.00 93.25 269 GLN A O 1
ATOM 2053 N N . ALA A 1 270 ? 6.344 6.315 26.075 1.00 95.94 270 ALA A N 1
ATOM 2054 C CA . ALA A 1 270 ? 6.778 5.175 26.881 1.00 95.94 270 ALA A CA 1
ATOM 2055 C C . ALA A 1 270 ? 6.220 3.840 26.351 1.00 95.94 270 ALA A C 1
ATOM 2057 O O . ALA A 1 270 ? 6.927 2.835 26.309 1.00 95.94 270 ALA A O 1
ATOM 2058 N N . ARG A 1 271 ? 4.964 3.825 25.883 1.00 97.50 271 ARG A N 1
ATOM 2059 C CA . ARG A 1 271 ? 4.363 2.633 25.270 1.00 97.50 271 ARG A CA 1
ATOM 2060 C C . ARG A 1 271 ? 4.997 2.294 23.920 1.00 97.50 271 ARG A C 1
ATOM 2062 O O . ARG A 1 271 ? 5.206 1.115 23.656 1.00 97.50 271 ARG A O 1
ATOM 2069 N N . LEU A 1 272 ? 5.309 3.289 23.089 1.00 96.75 272 LEU A N 1
ATOM 2070 C CA . LEU A 1 272 ? 6.011 3.072 21.816 1.00 96.75 272 LEU A CA 1
ATOM 2071 C C . LEU A 1 272 ? 7.415 2.491 22.035 1.00 96.75 272 LEU A C 1
ATOM 2073 O O . LEU A 1 272 ? 7.790 1.534 21.354 1.00 96.75 272 LEU A O 1
ATOM 2077 N N . ILE A 1 273 ? 8.148 3.015 23.025 1.00 98.00 273 ILE A N 1
ATOM 2078 C CA . ILE A 1 273 ? 9.459 2.502 23.449 1.00 98.00 273 ILE A CA 1
ATOM 2079 C C . ILE A 1 273 ? 9.334 1.046 23.894 1.00 98.00 273 ILE A C 1
ATOM 2081 O O . ILE A 1 273 ? 10.063 0.195 23.395 1.00 98.00 273 ILE A O 1
ATOM 2085 N N . LEU A 1 274 ? 8.374 0.736 24.771 1.00 98.19 274 LEU A N 1
ATOM 2086 C CA . LEU A 1 274 ? 8.197 -0.617 25.300 1.00 98.19 274 LEU A CA 1
ATOM 2087 C C . LEU A 1 274 ? 7.845 -1.638 24.205 1.00 98.19 274 LEU A C 1
ATOM 2089 O O . LEU A 1 274 ? 8.422 -2.723 24.174 1.00 98.19 274 LEU A O 1
ATOM 2093 N N . LYS A 1 275 ? 6.933 -1.286 23.286 1.00 98.38 275 LYS A N 1
ATOM 2094 C CA . LYS A 1 275 ? 6.578 -2.131 22.132 1.00 98.38 275 LYS A CA 1
ATOM 2095 C C . LYS A 1 275 ? 7.779 -2.378 21.221 1.00 98.38 275 LYS A C 1
ATOM 2097 O O . LYS A 1 275 ? 8.040 -3.516 20.841 1.00 98.38 275 LYS A O 1
ATOM 2102 N N . SER A 1 276 ? 8.521 -1.323 20.891 1.00 97.88 276 SER A N 1
ATOM 2103 C CA . SER A 1 276 ? 9.683 -1.417 20.000 1.00 97.88 276 SER A CA 1
ATOM 2104 C C . SER A 1 276 ? 10.809 -2.230 20.628 1.00 97.88 276 SER A C 1
ATOM 2106 O O . SER A 1 276 ? 11.378 -3.090 19.962 1.00 97.88 276 SER A O 1
ATOM 2108 N N . LEU A 1 277 ? 11.067 -2.030 21.925 1.00 98.19 277 LEU A N 1
ATOM 2109 C CA . LEU A 1 277 ? 12.009 -2.837 22.695 1.00 98.19 277 LEU A CA 1
ATOM 2110 C C . LEU A 1 277 ? 11.613 -4.316 22.676 1.00 98.19 277 LEU A C 1
ATOM 2112 O O . LEU A 1 277 ? 12.470 -5.168 22.464 1.00 98.19 277 LEU A O 1
ATOM 2116 N N . PHE A 1 278 ? 10.325 -4.627 22.859 1.00 98.31 278 PHE A N 1
ATOM 2117 C CA . PHE A 1 278 ? 9.831 -6.003 22.806 1.00 98.31 278 PHE A CA 1
ATOM 2118 C C . PHE A 1 278 ? 10.132 -6.655 21.455 1.00 98.31 278 PHE A C 1
ATOM 2120 O O . PHE A 1 278 ? 10.712 -7.736 21.417 1.00 98.31 278 PHE A O 1
ATOM 2127 N N . VAL A 1 279 ? 9.799 -5.979 20.350 1.00 97.94 279 VAL A N 1
ATOM 2128 C CA . VAL A 1 279 ? 10.058 -6.488 18.992 1.00 97.94 279 VAL A CA 1
ATOM 2129 C C . VAL A 1 279 ? 11.556 -6.683 18.743 1.00 97.94 279 VAL A C 1
ATOM 2131 O O . VAL A 1 279 ? 11.950 -7.729 18.234 1.00 97.94 279 VAL A O 1
ATOM 2134 N N . LEU A 1 280 ? 12.393 -5.725 19.149 1.00 96.19 280 LEU A N 1
ATOM 2135 C CA . LEU A 1 280 ? 13.856 -5.801 19.012 1.00 96.19 280 LEU A CA 1
ATOM 2136 C C . LEU A 1 280 ? 14.507 -6.846 19.930 1.00 96.19 280 LEU A C 1
ATOM 2138 O O . LEU A 1 280 ? 15.667 -7.191 19.749 1.00 96.19 280 LEU A O 1
ATOM 2142 N N . SER A 1 281 ? 13.779 -7.368 20.916 1.00 96.38 281 SER A N 1
ATOM 2143 C CA . SER A 1 281 ? 14.282 -8.413 21.812 1.00 96.38 281 SER A CA 1
ATOM 2144 C C . SER A 1 281 ? 14.009 -9.829 21.301 1.00 96.38 281 SER A C 1
ATOM 2146 O O . SER A 1 281 ? 14.542 -10.785 21.856 1.00 96.38 281 SER A O 1
ATOM 2148 N N . LEU A 1 282 ? 13.187 -9.992 20.258 1.00 94.50 282 LEU A N 1
ATOM 2149 C CA . LEU A 1 282 ? 12.770 -11.312 19.770 1.00 94.50 282 LEU A CA 1
ATOM 2150 C C . LEU A 1 282 ? 13.942 -12.151 19.235 1.00 94.50 282 LEU A C 1
ATOM 2152 O O . LEU A 1 282 ? 13.930 -13.375 19.362 1.00 94.50 282 LEU A O 1
ATOM 2156 N N . ASP A 1 283 ? 14.964 -11.511 18.676 1.00 87.12 283 ASP A N 1
ATOM 2157 C CA . ASP A 1 283 ? 16.168 -12.168 18.157 1.00 87.12 283 ASP A CA 1
ATOM 2158 C C . ASP A 1 283 ? 17.369 -12.106 19.123 1.00 87.12 283 ASP A C 1
ATOM 2160 O O . ASP A 1 283 ? 18.464 -12.538 18.770 1.00 87.12 283 ASP A O 1
ATOM 2164 N N . GLY A 1 284 ? 17.165 -11.582 20.337 1.00 86.06 284 GLY A N 1
ATOM 2165 C CA . GLY A 1 284 ? 18.177 -11.504 21.391 1.00 86.06 284 GLY A CA 1
ATOM 2166 C C . GLY A 1 284 ? 19.082 -10.280 21.357 1.00 86.06 284 GLY A C 1
ATOM 2167 O O . GLY A 1 284 ? 19.898 -10.127 22.261 1.00 86.06 284 GLY A O 1
ATOM 2168 N N . HIS A 1 285 ? 18.952 -9.389 20.370 1.00 84.38 285 HIS A N 1
ATOM 2169 C CA . HIS A 1 285 ? 19.835 -8.224 20.286 1.00 84.38 285 HIS A CA 1
ATOM 2170 C C . HIS A 1 285 ? 19.403 -7.084 21.209 1.00 84.38 285 HIS A C 1
ATOM 2172 O O . HIS A 1 285 ? 20.257 -6.318 21.654 1.00 84.38 285 HIS A O 1
ATOM 2178 N N . GLY A 1 286 ? 18.107 -6.933 21.495 1.00 92.88 286 GLY A N 1
ATOM 2179 C CA . GLY A 1 286 ? 17.621 -5.787 22.263 1.00 92.88 286 GLY A CA 1
ATOM 2180 C C . GLY A 1 286 ? 17.900 -4.458 21.566 1.00 92.88 286 GLY A C 1
ATOM 2181 O O . GLY A 1 286 ? 18.050 -4.397 20.347 1.00 92.88 286 GLY A O 1
ATOM 2182 N N . ALA A 1 287 ? 17.987 -3.380 22.345 1.00 96.00 287 ALA A N 1
ATOM 2183 C CA . ALA A 1 287 ? 18.287 -2.057 21.817 1.00 96.00 287 ALA A CA 1
ATOM 2184 C C . ALA A 1 287 ? 18.961 -1.137 22.839 1.00 96.00 287 ALA A C 1
ATOM 2186 O O . ALA A 1 287 ? 18.689 -1.193 24.041 1.00 96.00 287 ALA A O 1
ATOM 2187 N N . THR A 1 288 ? 19.810 -0.245 22.344 1.00 96.38 288 THR A N 1
ATOM 2188 C CA . THR A 1 288 ? 20.244 0.956 23.067 1.00 96.38 288 THR A CA 1
ATOM 2189 C C . THR A 1 288 ? 19.203 2.073 22.930 1.00 96.38 288 THR A C 1
ATOM 2191 O O . THR A 1 288 ? 18.320 2.025 22.067 1.00 96.38 288 THR A O 1
ATOM 2194 N N . ALA A 1 289 ? 19.309 3.118 23.754 1.00 96.06 289 ALA A N 1
ATOM 2195 C CA . ALA A 1 289 ? 18.419 4.271 23.650 1.00 96.06 289 ALA A CA 1
ATOM 2196 C C . ALA A 1 289 ? 18.504 4.986 22.289 1.00 96.06 289 ALA A C 1
ATOM 2198 O O . ALA A 1 289 ? 17.481 5.404 21.749 1.00 96.06 289 ALA A O 1
ATOM 2199 N N . ALA A 1 290 ? 19.701 5.082 21.704 1.00 94.06 290 ALA A N 1
ATOM 2200 C CA . ALA A 1 290 ? 19.902 5.727 20.410 1.00 94.06 290 ALA A CA 1
ATOM 2201 C C . ALA A 1 290 ? 19.313 4.900 19.252 1.00 94.06 290 ALA A C 1
ATOM 2203 O O . ALA A 1 290 ? 18.611 5.450 18.401 1.00 94.06 290 ALA A O 1
ATOM 2204 N N . GLU A 1 291 ? 19.465 3.571 19.290 1.00 95.19 291 GLU A N 1
ATOM 2205 C CA . GLU A 1 291 ? 18.807 2.659 18.344 1.00 95.19 291 GLU A CA 1
ATOM 2206 C C . GLU A 1 291 ? 17.275 2.768 18.429 1.00 95.19 291 GLU A C 1
ATOM 2208 O O . GLU A 1 291 ? 16.595 2.753 17.401 1.00 95.19 291 GLU A O 1
ATOM 2213 N N . LEU A 1 292 ? 16.716 2.930 19.635 1.00 96.12 292 LEU A N 1
ATOM 2214 C CA . LEU A 1 292 ? 15.278 3.142 19.829 1.00 96.12 292 LEU A CA 1
ATOM 2215 C C . LEU A 1 292 ? 14.803 4.514 19.343 1.00 96.12 292 LEU A C 1
ATOM 2217 O O . LEU A 1 292 ? 13.720 4.594 18.765 1.00 96.12 292 LEU A O 1
ATOM 2221 N N . CYS A 1 293 ? 15.597 5.575 19.512 1.00 95.00 293 CYS A N 1
ATOM 2222 C CA . CYS A 1 293 ? 15.307 6.872 18.897 1.00 95.00 293 CYS A CA 1
ATOM 2223 C C . CYS A 1 293 ? 15.238 6.757 17.375 1.00 95.00 293 CYS A C 1
ATOM 2225 O O . CYS A 1 293 ? 14.271 7.227 16.775 1.00 95.00 293 CYS A O 1
ATOM 2227 N N . ALA A 1 294 ? 16.208 6.073 16.764 1.00 94.50 294 ALA A N 1
ATOM 2228 C CA . ALA A 1 294 ? 16.215 5.813 15.331 1.00 94.50 294 ALA A CA 1
ATOM 2229 C C . ALA A 1 294 ? 14.990 4.989 14.899 1.00 94.50 294 ALA A C 1
ATOM 2231 O O . ALA A 1 294 ? 14.308 5.356 13.944 1.00 94.50 294 ALA A O 1
ATOM 2232 N N . ALA A 1 295 ? 14.665 3.921 15.635 1.00 94.62 295 ALA A N 1
ATOM 2233 C CA . ALA A 1 295 ? 13.522 3.047 15.363 1.00 94.62 295 ALA A CA 1
ATOM 2234 C C . ALA A 1 295 ? 12.165 3.762 15.454 1.00 94.62 295 ALA A C 1
ATOM 2236 O O . ALA A 1 295 ? 11.222 3.379 14.757 1.00 94.62 295 ALA A O 1
ATOM 2237 N N . LEU A 1 296 ? 12.064 4.771 16.322 1.00 95.31 296 LEU A N 1
ATOM 2238 C CA . LEU A 1 296 ? 10.836 5.514 16.604 1.00 95.31 296 LEU A CA 1
ATOM 2239 C C . LEU A 1 296 ? 10.781 6.903 15.953 1.00 95.31 296 LEU A C 1
ATOM 2241 O O . LEU A 1 296 ? 9.789 7.609 16.128 1.00 95.31 296 LEU A O 1
ATOM 2245 N N . LEU A 1 297 ? 11.819 7.288 15.203 1.00 94.56 297 LEU A N 1
ATOM 2246 C CA . LEU A 1 297 ? 11.990 8.625 14.622 1.00 94.56 297 LEU A CA 1
ATOM 2247 C C . LEU A 1 297 ? 11.862 9.754 15.662 1.00 94.56 297 LEU A C 1
ATOM 2249 O O . LEU A 1 297 ? 11.256 10.793 15.395 1.00 94.56 297 LEU A O 1
ATOM 2253 N N . LEU A 1 298 ? 12.411 9.543 16.861 1.00 91.69 298 LEU A N 1
ATOM 2254 C CA . LEU A 1 298 ? 12.428 10.557 17.915 1.00 91.69 298 LEU A CA 1
ATOM 2255 C C . LEU A 1 298 ? 13.542 11.572 17.626 1.00 91.69 298 LEU A C 1
ATOM 2257 O O . LEU A 1 298 ? 14.689 11.193 17.391 1.00 91.69 298 LEU A O 1
ATOM 2261 N N . ILE A 1 299 ? 13.184 12.855 17.623 1.00 88.19 299 ILE A N 1
ATOM 2262 C CA . ILE A 1 299 ? 14.060 13.972 17.246 1.00 88.19 299 ILE A CA 1
ATOM 2263 C C . ILE A 1 299 ? 14.547 14.688 18.509 1.00 88.19 299 ILE A C 1
ATOM 2265 O O . ILE A 1 299 ? 13.791 14.847 19.467 1.00 88.19 299 ILE A O 1
ATOM 2269 N N . ASP A 1 300 ? 15.791 15.168 18.491 1.00 79.81 300 ASP A N 1
ATOM 2270 C CA . ASP A 1 300 ? 16.305 16.071 19.521 1.00 79.81 300 ASP A CA 1
ATOM 2271 C C . ASP A 1 300 ? 15.765 17.494 19.306 1.00 79.81 300 ASP A C 1
ATOM 2273 O O . ASP A 1 300 ? 16.264 18.245 18.459 1.00 79.81 300 ASP A O 1
ATOM 2277 N N . ASP A 1 301 ? 14.784 17.906 20.117 1.00 63.00 301 ASP A N 1
ATOM 2278 C CA . ASP A 1 301 ? 14.181 19.250 20.058 1.00 63.00 301 ASP A CA 1
ATOM 2279 C C . ASP A 1 301 ? 15.217 20.390 20.168 1.00 63.00 301 ASP A C 1
ATOM 2281 O O . ASP A 1 301 ? 14.997 21.486 19.643 1.00 63.00 301 ASP A O 1
ATOM 2285 N N . ALA A 1 302 ? 16.386 20.131 20.768 1.00 54.97 302 ALA A N 1
ATOM 2286 C CA . ALA A 1 302 ? 17.476 21.094 20.940 1.00 54.97 302 ALA A CA 1
ATOM 2287 C C . ALA A 1 302 ? 18.050 21.652 19.621 1.00 54.97 302 ALA A C 1
ATOM 2289 O O . ALA A 1 302 ? 18.595 22.756 19.609 1.00 54.97 302 ALA A O 1
ATOM 2290 N N . THR A 1 303 ? 17.910 20.935 18.501 1.00 49.31 303 THR A N 1
ATOM 2291 C CA . THR A 1 303 ? 18.398 21.393 17.183 1.00 49.31 303 THR A CA 1
ATOM 2292 C C . THR A 1 303 ? 17.399 22.275 16.428 1.00 49.31 303 THR A C 1
ATOM 2294 O O . THR A 1 303 ? 17.783 22.993 15.505 1.00 49.31 303 THR A O 1
ATOM 2297 N N . SER A 1 304 ? 16.127 22.293 16.836 1.00 45.62 304 SER A N 1
ATOM 2298 C CA . SER A 1 304 ? 15.060 23.021 16.131 1.00 45.62 304 SER A CA 1
ATOM 2299 C C . SER A 1 304 ? 15.004 24.529 16.439 1.00 45.62 304 SER A C 1
ATOM 2301 O O . SER A 1 304 ? 14.349 25.284 15.720 1.00 45.62 304 SER A O 1
ATOM 2303 N N . LEU A 1 305 ? 15.726 24.996 17.465 1.00 45.19 305 LEU A N 1
ATOM 2304 C CA . LEU A 1 305 ? 15.629 26.372 17.974 1.00 45.19 305 LEU A CA 1
ATOM 2305 C C . LEU A 1 305 ? 16.687 27.357 17.436 1.00 45.19 305 LEU A C 1
ATOM 2307 O O . LEU A 1 305 ? 16.656 28.523 17.818 1.00 45.19 305 LEU A O 1
ATOM 2311 N N . SER A 1 306 ? 17.607 26.961 16.544 1.00 42.25 306 SER A N 1
ATOM 2312 C CA . SER A 1 306 ? 18.802 27.785 16.257 1.00 42.25 306 SER A CA 1
ATOM 2313 C C . SER A 1 306 ? 18.905 28.449 14.875 1.00 42.25 306 SER A C 1
ATOM 2315 O O . SER A 1 306 ? 19.999 28.891 14.526 1.00 42.25 306 SER A O 1
ATOM 2317 N N . VAL A 1 307 ? 17.844 28.544 14.063 1.00 47.72 307 VAL A N 1
ATOM 2318 C CA . VAL A 1 307 ? 17.982 29.136 12.706 1.00 47.72 307 VAL A CA 1
ATOM 2319 C C . VAL A 1 307 ? 17.427 30.561 12.575 1.00 47.72 307 VAL A C 1
ATOM 2321 O O . VAL A 1 307 ? 17.915 31.298 11.726 1.00 47.72 307 VAL A O 1
ATOM 2324 N N . ASN A 1 308 ? 16.499 31.015 13.430 1.00 43.84 308 ASN A N 1
ATOM 2325 C CA . ASN A 1 308 ? 15.804 32.296 13.198 1.00 43.84 308 ASN A CA 1
ATOM 2326 C C . ASN A 1 308 ? 15.800 33.321 14.347 1.00 43.84 308 ASN A C 1
ATOM 2328 O O . ASN A 1 308 ? 15.211 34.381 14.157 1.00 43.84 308 ASN A O 1
ATOM 2332 N N . ASP A 1 309 ? 16.453 33.087 15.491 1.00 41.81 309 ASP A N 1
ATOM 2333 C CA . ASP A 1 309 ? 16.430 34.067 16.593 1.00 41.81 309 ASP A CA 1
ATOM 2334 C C . ASP A 1 309 ? 17.831 34.369 17.154 1.00 41.81 309 ASP A C 1
ATOM 2336 O O . ASP A 1 309 ? 18.367 33.657 17.998 1.00 41.81 309 ASP A O 1
ATOM 2340 N N . VAL A 1 310 ? 18.458 35.428 16.629 1.00 45.75 310 VAL A N 1
ATOM 2341 C CA . VAL A 1 310 ? 19.835 35.858 16.959 1.00 45.75 310 VAL A CA 1
ATOM 2342 C C . VAL A 1 310 ? 19.858 36.972 18.025 1.00 45.75 310 VAL A C 1
ATOM 2344 O O . VAL A 1 310 ? 20.901 37.565 18.280 1.00 45.75 310 VAL A O 1
ATOM 2347 N N . THR A 1 311 ? 18.742 37.292 18.691 1.00 44.12 311 THR A N 1
ATOM 2348 C CA . THR A 1 311 ? 18.650 38.573 19.428 1.00 44.12 311 THR A CA 1
ATOM 2349 C C . THR A 1 311 ? 18.373 38.543 20.931 1.00 44.12 311 THR A C 1
ATOM 2351 O O . THR A 1 311 ? 18.313 39.625 21.513 1.00 44.12 311 THR A O 1
ATOM 2354 N N . SER A 1 312 ? 18.325 37.391 21.611 1.00 38.34 312 SER A N 1
ATOM 2355 C CA . SER A 1 312 ? 18.142 37.376 23.081 1.00 38.34 312 SER A CA 1
ATOM 2356 C C . SER A 1 312 ? 19.291 36.729 23.871 1.00 38.34 312 SER A C 1
ATOM 2358 O O . SER A 1 312 ? 19.406 35.505 23.907 1.00 38.34 312 SER A O 1
ATOM 2360 N N . PRO A 1 313 ? 20.112 37.523 24.589 1.00 47.75 313 PRO A N 1
ATOM 2361 C CA . PRO A 1 313 ? 21.125 37.036 25.517 1.00 47.75 313 PRO A CA 1
ATOM 2362 C C . PRO A 1 313 ? 20.565 36.995 26.948 1.00 47.75 313 PRO A C 1
ATOM 2364 O O . PRO A 1 313 ? 20.950 37.806 27.784 1.00 47.75 313 PRO A O 1
ATOM 2367 N N . ALA A 1 314 ? 19.625 36.093 27.236 1.00 47.28 314 ALA A N 1
ATOM 2368 C CA . ALA A 1 314 ? 19.219 35.777 28.610 1.00 47.28 314 ALA A CA 1
ATOM 2369 C C . ALA A 1 314 ? 18.287 34.558 28.640 1.00 47.28 314 ALA A C 1
ATOM 2371 O O . ALA A 1 314 ? 17.092 34.731 28.456 1.00 47.28 314 ALA A O 1
ATOM 2372 N N . VAL A 1 315 ? 18.839 33.356 28.840 1.00 44.56 315 VAL A N 1
ATOM 2373 C CA . VAL A 1 315 ? 18.440 32.312 29.814 1.00 44.56 315 VAL A CA 1
ATOM 2374 C C . VAL A 1 315 ? 19.426 31.158 29.592 1.00 44.56 315 VAL A C 1
ATOM 2376 O O . VAL A 1 315 ? 19.231 30.304 28.734 1.00 44.56 315 VAL A O 1
ATOM 2379 N N . ASN A 1 316 ? 20.526 31.169 30.341 1.00 46.03 316 ASN A N 1
ATOM 2380 C CA . ASN A 1 316 ? 21.333 29.972 30.535 1.00 46.03 316 ASN A CA 1
ATOM 2381 C C . ASN A 1 316 ? 20.680 29.151 31.656 1.00 46.03 316 ASN A C 1
ATOM 2383 O O . ASN A 1 316 ? 20.250 29.735 32.651 1.00 46.03 316 ASN A O 1
ATOM 2387 N N . ASP A 1 317 ? 20.707 27.826 31.495 1.00 44.78 317 ASP A N 1
ATOM 2388 C CA . ASP A 1 317 ? 20.727 26.818 32.571 1.00 44.78 317 ASP A CA 1
ATOM 2389 C C . ASP A 1 317 ? 19.490 25.924 32.803 1.00 44.78 317 ASP A C 1
ATOM 2391 O O . ASP A 1 317 ? 19.214 25.511 33.926 1.00 44.78 317 ASP A O 1
ATOM 2395 N N . VAL A 1 318 ? 18.788 25.527 31.733 1.00 50.66 318 VAL A N 1
ATOM 2396 C CA . VAL A 1 318 ? 18.077 24.231 31.709 1.00 50.66 318 VAL A CA 1
ATOM 2397 C C . VAL A 1 318 ? 18.315 23.566 30.352 1.00 50.66 318 VAL A C 1
ATOM 2399 O O . VAL A 1 318 ? 17.549 23.752 29.407 1.00 50.66 318 VAL A O 1
ATOM 2402 N N . THR A 1 319 ? 19.408 22.813 30.221 1.00 57.72 319 THR A N 1
ATOM 2403 C CA . THR A 1 319 ? 19.578 21.865 29.111 1.00 57.72 319 THR A CA 1
ATOM 2404 C C . THR A 1 319 ? 18.474 20.822 29.226 1.00 57.72 319 THR A C 1
ATOM 2406 O O . THR A 1 319 ? 18.523 19.962 30.102 1.00 57.72 319 THR A O 1
ATOM 2409 N N . SER A 1 320 ? 17.441 20.933 28.389 1.00 61.09 320 SER A N 1
ATOM 2410 C CA . SER A 1 320 ? 16.457 19.859 28.268 1.00 61.09 320 SER A CA 1
ATOM 2411 C C . SER A 1 320 ? 17.191 18.614 27.760 1.00 61.09 320 SER A C 1
ATOM 2413 O O . SER A 1 320 ? 17.936 18.738 26.783 1.00 61.09 320 SER A O 1
ATOM 2415 N N . PRO A 1 321 ? 17.038 17.454 28.422 1.00 74.12 321 PRO A N 1
ATOM 2416 C CA . PRO A 1 321 ? 17.721 16.232 28.020 1.00 74.12 321 PRO A CA 1
ATOM 2417 C C . PRO A 1 321 ? 17.330 15.873 26.585 1.00 74.12 321 PRO A C 1
ATOM 2419 O O . PRO A 1 321 ? 16.159 16.011 26.210 1.00 74.12 321 PRO A O 1
ATOM 2422 N N . GLY A 1 322 ? 18.305 15.434 25.786 1.00 86.88 322 GLY A N 1
ATOM 2423 C CA . GLY A 1 322 ? 18.060 14.975 24.416 1.00 86.88 322 GLY A CA 1
ATOM 2424 C C . GLY A 1 322 ? 17.111 13.772 24.388 1.00 86.88 322 GLY A C 1
ATOM 2425 O O . GLY A 1 322 ? 16.940 13.077 25.390 1.00 86.88 322 GLY A O 1
ATOM 2426 N N . ALA A 1 323 ? 16.501 13.488 23.241 1.00 89.75 323 ALA A N 1
ATOM 2427 C CA . ALA A 1 323 ? 15.604 12.355 23.041 1.00 89.75 323 ALA A CA 1
ATOM 2428 C C . ALA A 1 323 ? 16.257 11.030 23.459 1.00 89.75 323 ALA A C 1
ATOM 2430 O O . ALA A 1 323 ? 15.625 10.234 24.147 1.00 89.75 323 ALA A O 1
ATOM 2431 N N . ALA A 1 324 ? 17.536 10.816 23.126 1.00 92.00 324 ALA A N 1
ATOM 2432 C CA . ALA A 1 324 ? 18.267 9.615 23.541 1.00 92.00 324 ALA A CA 1
ATOM 2433 C C . ALA A 1 324 ? 18.406 9.499 25.069 1.00 92.00 324 ALA A C 1
ATOM 2435 O O . ALA A 1 324 ? 18.265 8.411 25.616 1.00 92.00 324 ALA A O 1
ATOM 2436 N N . GLU A 1 325 ? 18.618 10.610 25.773 1.00 92.81 325 GLU A N 1
ATOM 2437 C CA . GLU A 1 325 ? 18.715 10.624 27.237 1.00 92.81 325 GLU A CA 1
ATOM 2438 C C . GLU A 1 325 ? 17.350 10.357 27.891 1.00 92.81 325 GLU A C 1
ATOM 2440 O O . GLU A 1 325 ? 17.256 9.572 28.832 1.00 92.81 325 GLU A O 1
ATOM 2445 N N . GLN A 1 326 ? 16.271 10.918 27.338 1.00 92.75 326 GLN A N 1
ATOM 2446 C CA . GLN A 1 326 ? 14.902 10.642 27.794 1.00 92.75 326 GLN A CA 1
ATOM 2447 C C . GLN A 1 326 ? 14.494 9.179 27.563 1.00 92.75 326 GLN A C 1
ATOM 2449 O O . GLN A 1 326 ? 13.820 8.567 28.400 1.00 92.75 326 GLN A O 1
ATOM 2454 N N . VAL A 1 327 ? 14.890 8.603 26.423 1.00 95.38 327 VAL A N 1
ATOM 2455 C CA . VAL A 1 327 ? 14.673 7.182 26.132 1.00 95.38 327 VAL A CA 1
ATOM 2456 C C . VAL A 1 327 ? 15.492 6.317 27.089 1.00 95.38 327 VAL A C 1
ATOM 2458 O O . VAL A 1 327 ? 14.929 5.386 27.657 1.00 95.38 327 VAL A O 1
ATOM 2461 N N . GLU A 1 328 ? 16.762 6.645 27.341 1.00 96.06 328 GLU A N 1
ATOM 2462 C CA . GLU A 1 328 ? 17.611 5.941 28.315 1.00 96.06 328 GLU A CA 1
ATOM 2463 C C . GLU A 1 328 ? 17.003 5.979 29.724 1.00 96.06 328 GLU A C 1
ATOM 2465 O O . GLU A 1 328 ? 16.897 4.942 30.375 1.00 96.06 328 GLU A O 1
ATOM 2470 N N . GLU A 1 329 ? 16.523 7.139 30.181 1.00 95.56 329 GLU A N 1
ATOM 2471 C CA . GLU A 1 329 ? 15.840 7.274 31.474 1.00 95.56 329 GLU A CA 1
ATOM 2472 C C . GLU A 1 329 ? 14.574 6.404 31.533 1.00 95.56 329 GLU A C 1
ATOM 2474 O O . GLU A 1 329 ? 14.294 5.746 32.540 1.00 95.56 329 GLU A O 1
ATOM 2479 N N . THR A 1 330 ? 13.809 6.360 30.440 1.00 96.69 330 THR A N 1
ATOM 2480 C CA . THR A 1 330 ? 12.604 5.527 30.340 1.00 96.69 330 THR A CA 1
ATOM 2481 C C . THR A 1 330 ? 12.945 4.035 30.378 1.00 96.69 330 THR A C 1
ATOM 2483 O O . THR A 1 330 ? 12.277 3.275 31.082 1.00 96.69 330 THR A O 1
ATOM 2486 N N . LEU A 1 331 ? 13.997 3.610 29.675 1.00 97.38 331 LEU A N 1
ATOM 2487 C CA . LEU A 1 331 ? 14.481 2.228 29.671 1.00 97.38 331 LEU A CA 1
ATOM 2488 C C . LEU A 1 331 ? 15.029 1.809 31.035 1.00 97.38 331 LEU A C 1
ATOM 2490 O O . LEU A 1 331 ? 14.692 0.727 31.514 1.00 97.38 331 LEU A O 1
ATOM 2494 N N . ALA A 1 332 ? 15.799 2.675 31.694 1.00 96.31 332 ALA A N 1
ATOM 2495 C CA . ALA A 1 332 ? 16.289 2.443 33.048 1.00 96.31 332 ALA A CA 1
ATOM 2496 C C . ALA A 1 332 ? 15.122 2.245 34.029 1.00 96.31 332 ALA A C 1
ATOM 2498 O O . ALA A 1 332 ? 15.100 1.263 34.770 1.00 96.31 332 ALA A O 1
ATOM 2499 N N . ARG A 1 333 ? 14.088 3.097 33.956 1.00 96.06 333 ARG A N 1
ATOM 2500 C CA . ARG A 1 333 ? 12.855 2.933 34.749 1.00 96.06 333 ARG A CA 1
ATOM 2501 C C . ARG A 1 333 ? 12.131 1.624 34.452 1.00 96.06 333 ARG A C 1
ATOM 2503 O O . ARG A 1 333 ? 11.595 1.011 35.372 1.00 96.06 333 ARG A O 1
ATOM 2510 N N . PHE A 1 334 ? 12.085 1.191 33.191 1.00 97.50 334 PHE A N 1
ATOM 2511 C CA . PHE A 1 334 ? 11.513 -0.112 32.850 1.00 97.50 334 PHE A CA 1
ATOM 2512 C C . PHE A 1 334 ? 12.331 -1.257 33.435 1.00 97.50 334 PHE A C 1
ATOM 2514 O O . PHE A 1 334 ? 11.744 -2.146 34.037 1.00 97.50 334 PHE A O 1
ATOM 2521 N N . ALA A 1 335 ? 13.658 -1.226 33.327 1.00 96.12 335 ALA A N 1
ATOM 2522 C CA . ALA A 1 335 ? 14.520 -2.255 33.900 1.00 96.12 335 ALA A CA 1
ATOM 2523 C C . ALA A 1 335 ? 14.385 -2.345 35.432 1.00 96.12 335 ALA A C 1
ATOM 2525 O O . ALA A 1 335 ? 14.337 -3.445 35.977 1.00 96.12 335 ALA A O 1
ATOM 2526 N N . GLU A 1 336 ? 14.262 -1.207 36.122 1.00 95.44 336 GLU A N 1
ATOM 2527 C CA . GLU A 1 336 ? 14.064 -1.149 37.578 1.00 95.44 336 GLU A CA 1
ATOM 2528 C C . GLU A 1 336 ? 12.680 -1.643 38.023 1.00 95.44 336 GLU A C 1
ATOM 2530 O O . GLU A 1 336 ? 12.559 -2.289 39.064 1.00 95.44 336 GLU A O 1
ATOM 2535 N N . ALA A 1 337 ? 11.632 -1.336 37.253 1.00 95.56 337 ALA A N 1
ATOM 2536 C CA . ALA A 1 337 ? 10.253 -1.696 37.583 1.00 95.56 337 ALA A CA 1
ATOM 2537 C C . ALA A 1 337 ? 9.824 -3.073 37.048 1.00 95.56 337 ALA A C 1
ATOM 2539 O O . ALA A 1 337 ? 8.739 -3.548 37.382 1.00 95.56 337 ALA A O 1
ATOM 2540 N N . ALA A 1 338 ? 10.626 -3.700 36.189 1.00 94.38 338 ALA A N 1
ATOM 2541 C CA . ALA A 1 338 ? 10.318 -5.000 35.616 1.00 94.38 338 ALA A CA 1
ATOM 2542 C C . ALA A 1 338 ? 10.353 -6.111 36.677 1.00 94.38 338 ALA A C 1
ATOM 2544 O O . ALA A 1 338 ? 11.004 -6.013 37.718 1.00 94.38 338 ALA A O 1
ATOM 2545 N N . LEU A 1 339 ? 9.682 -7.227 36.383 1.00 92.81 339 LEU A N 1
ATOM 2546 C CA . LEU A 1 339 ? 9.818 -8.440 37.189 1.00 92.81 339 LEU A CA 1
ATOM 2547 C C . LEU A 1 339 ? 11.293 -8.871 37.205 1.00 92.81 339 LEU A C 1
ATOM 2549 O O . LEU A 1 339 ? 11.985 -8.750 36.191 1.00 92.81 339 LEU A O 1
ATOM 2553 N N . ALA A 1 340 ? 11.779 -9.374 38.342 1.00 91.12 340 ALA A N 1
ATOM 2554 C CA . ALA A 1 340 ? 13.198 -9.675 38.526 1.00 91.12 340 ALA A CA 1
ATOM 2555 C C . ALA A 1 340 ? 13.751 -10.566 37.396 1.00 91.12 340 ALA A C 1
ATOM 2557 O O . ALA A 1 340 ? 13.287 -11.687 37.195 1.00 91.12 340 ALA A O 1
ATOM 2558 N N . GLY A 1 341 ? 14.743 -10.051 36.661 1.00 86.44 341 GLY A N 1
ATOM 2559 C CA . GLY A 1 341 ? 15.408 -10.756 35.560 1.00 86.44 341 GLY A CA 1
ATOM 2560 C C . GLY A 1 341 ? 14.623 -10.838 34.245 1.00 86.44 341 GLY A C 1
ATOM 2561 O O . GLY A 1 341 ? 15.073 -11.537 33.342 1.00 86.44 341 GLY A O 1
ATOM 2562 N N . SER A 1 342 ? 13.477 -10.160 34.125 1.00 92.88 342 SER A N 1
ATOM 2563 C CA . SER A 1 342 ? 12.657 -10.174 32.901 1.00 92.88 342 SER A CA 1
ATOM 2564 C C . SER A 1 342 ? 13.070 -9.137 31.850 1.00 92.88 342 SER A C 1
ATOM 2566 O O . SER A 1 342 ? 12.844 -9.361 30.661 1.00 92.88 342 SER A O 1
ATOM 2568 N N . ILE A 1 343 ? 13.715 -8.045 32.271 1.00 96.06 343 ILE A N 1
ATOM 2569 C CA . ILE A 1 343 ? 14.449 -7.130 31.392 1.00 96.06 343 ILE A CA 1
ATOM 2570 C C . ILE A 1 343 ? 15.930 -7.216 31.751 1.00 96.06 343 ILE A C 1
ATOM 2572 O O . ILE A 1 343 ? 16.309 -7.002 32.904 1.00 96.06 343 ILE A O 1
ATOM 2576 N N . GLY A 1 344 ? 16.752 -7.553 30.761 1.00 93.88 344 GLY A N 1
ATOM 2577 C CA . GLY A 1 344 ? 18.203 -7.516 30.853 1.00 93.88 344 GLY A CA 1
ATOM 2578 C C . GLY A 1 344 ? 18.739 -6.125 30.530 1.00 93.88 344 GLY A C 1
ATOM 2579 O O . GLY A 1 344 ? 18.175 -5.403 29.704 1.00 93.88 344 GLY A O 1
ATOM 2580 N N . ARG A 1 345 ? 19.834 -5.759 31.197 1.00 95.19 345 ARG A N 1
ATOM 2581 C CA . ARG A 1 345 ? 20.633 -4.568 30.907 1.00 95.19 345 ARG A CA 1
ATOM 2582 C C . ARG A 1 345 ? 22.086 -5.002 30.786 1.00 95.19 345 ARG A C 1
ATOM 2584 O O . ARG A 1 345 ? 22.709 -5.328 31.795 1.00 95.19 345 ARG A O 1
ATOM 2591 N N . ASP A 1 346 ? 22.605 -4.986 29.568 1.00 92.94 346 ASP A N 1
ATOM 2592 C CA . ASP A 1 346 ? 24.003 -5.294 29.301 1.00 92.94 346 ASP A CA 1
ATOM 2593 C C . ASP A 1 346 ? 24.805 -3.993 29.285 1.00 92.94 346 ASP A C 1
ATOM 2595 O O . ASP A 1 346 ? 24.514 -3.065 28.521 1.00 92.94 346 ASP A O 1
ATOM 2599 N N . GLU A 1 347 ? 25.813 -3.908 30.154 1.00 87.44 347 GLU A N 1
ATOM 2600 C CA . GLU A 1 347 ? 26.763 -2.800 30.127 1.00 87.44 347 GLU A CA 1
ATOM 2601 C C . GLU A 1 347 ? 27.644 -2.932 28.883 1.00 87.44 347 GLU A C 1
ATOM 2603 O O . GLU A 1 347 ? 28.333 -3.936 28.679 1.00 87.44 347 GLU A O 1
ATOM 2608 N N . GLY A 1 348 ? 27.611 -1.913 28.028 1.00 77.50 348 GLY A N 1
ATOM 2609 C CA . GLY A 1 348 ? 28.412 -1.886 26.819 1.00 77.50 348 GLY A CA 1
ATOM 2610 C C . GLY A 1 348 ? 29.911 -1.920 27.135 1.00 77.50 348 GLY A C 1
ATOM 2611 O O . GLY A 1 348 ? 30.432 -1.083 27.879 1.00 77.50 348 GLY A O 1
ATOM 2612 N N . MET A 1 349 ? 30.648 -2.872 26.552 1.00 70.19 349 MET A N 1
ATOM 2613 C CA . MET A 1 349 ? 32.106 -2.893 26.689 1.00 70.19 349 MET A CA 1
ATOM 2614 C C . MET A 1 349 ? 32.716 -1.637 26.050 1.00 70.19 349 MET A C 1
ATOM 2616 O O . MET A 1 349 ? 32.436 -1.305 24.897 1.00 70.19 349 MET A O 1
ATOM 2620 N N . GLY A 1 350 ? 33.579 -0.942 26.798 1.00 73.94 350 GLY A N 1
ATOM 2621 C CA . GLY A 1 350 ? 34.359 0.190 26.285 1.00 73.94 350 GLY A CA 1
ATOM 2622 C C . GLY A 1 350 ? 33.620 1.531 26.209 1.00 73.94 350 GLY A C 1
ATOM 2623 O O . GLY A 1 350 ? 33.991 2.362 25.386 1.00 73.94 350 GLY A O 1
ATOM 2624 N N . GLY A 1 351 ? 32.602 1.758 27.047 1.00 74.94 351 GLY A N 1
ATOM 2625 C CA . GLY A 1 351 ? 31.857 3.026 27.077 1.00 74.94 351 GLY A CA 1
ATOM 2626 C C . GLY A 1 351 ? 30.761 3.130 26.014 1.00 74.94 351 GLY A C 1
ATOM 2627 O O . GLY A 1 351 ? 30.286 4.224 25.725 1.00 74.94 351 GLY A O 1
ATOM 2628 N N . THR A 1 352 ? 30.367 1.999 25.425 1.00 80.62 352 THR A N 1
ATOM 2629 C CA . THR A 1 352 ? 29.160 1.912 24.599 1.00 80.62 352 THR A CA 1
ATOM 2630 C C . THR A 1 352 ? 27.912 2.016 25.485 1.00 80.62 352 THR A C 1
ATOM 2632 O O . THR A 1 352 ? 27.938 1.624 26.653 1.00 80.62 352 THR A O 1
ATOM 2635 N N . ALA A 1 353 ? 26.835 2.604 24.953 1.00 90.50 353 ALA A N 1
ATOM 2636 C CA . ALA A 1 353 ? 25.588 2.803 25.693 1.00 90.50 353 ALA A CA 1
ATOM 2637 C C . ALA A 1 353 ? 25.004 1.469 26.191 1.00 90.50 353 ALA A C 1
ATOM 2639 O O . ALA A 1 353 ? 25.204 0.424 25.567 1.00 90.50 353 ALA A O 1
ATOM 2640 N N . ALA A 1 354 ? 24.280 1.512 27.313 1.00 94.62 354 ALA A N 1
ATOM 2641 C CA . ALA A 1 354 ? 23.628 0.330 27.863 1.00 94.62 354 ALA A CA 1
ATOM 2642 C C . ALA A 1 354 ? 22.604 -0.232 26.866 1.00 94.62 354 ALA A C 1
ATOM 2644 O O . ALA A 1 354 ? 21.864 0.512 26.218 1.00 94.62 354 ALA A O 1
ATOM 2645 N N . ARG A 1 355 ? 22.568 -1.559 26.751 1.00 96.00 355 ARG A N 1
ATOM 2646 C CA . ARG A 1 355 ? 21.649 -2.275 25.865 1.00 96.00 355 ARG A CA 1
ATOM 2647 C C . ARG A 1 355 ? 20.593 -2.972 26.706 1.00 96.00 355 ARG A C 1
ATOM 2649 O O . ARG A 1 355 ? 20.921 -3.704 27.636 1.00 96.00 355 ARG A O 1
ATOM 2656 N N . TYR A 1 356 ? 19.332 -2.729 26.380 1.00 97.88 356 TYR A N 1
ATOM 2657 C CA . TYR A 1 356 ? 18.181 -3.277 27.088 1.00 97.88 356 TYR A CA 1
ATOM 2658 C C . TYR A 1 356 ? 17.509 -4.338 26.228 1.00 97.88 356 TYR A C 1
ATOM 2660 O O . TYR A 1 356 ? 17.433 -4.188 25.009 1.00 97.88 356 TYR A O 1
ATOM 2668 N N . HIS A 1 357 ? 16.991 -5.396 26.845 1.00 96.94 357 HIS A N 1
ATOM 2669 C CA . HIS A 1 357 ? 16.234 -6.428 26.138 1.00 96.94 357 HIS A CA 1
ATOM 2670 C C . HIS A 1 357 ? 15.223 -7.113 27.057 1.00 96.94 357 HIS A C 1
ATOM 2672 O O . HIS A 1 357 ? 15.442 -7.240 28.260 1.00 96.94 357 HIS A O 1
ATOM 2678 N N . PHE A 1 358 ? 14.122 -7.598 26.490 1.00 97.31 358 PHE A N 1
ATOM 2679 C CA . PHE A 1 358 ? 13.285 -8.592 27.151 1.00 97.31 358 PHE A CA 1
ATOM 2680 C C . PHE A 1 358 ? 13.986 -9.941 27.139 1.00 97.31 358 PHE A C 1
ATOM 2682 O O . PHE A 1 358 ? 14.540 -10.364 26.125 1.00 97.31 358 PHE A O 1
ATOM 2689 N N . ARG A 1 359 ? 13.907 -10.647 28.260 1.00 94.75 359 ARG A N 1
ATOM 2690 C CA . ARG A 1 359 ? 14.382 -12.019 28.342 1.00 94.75 359 ARG A CA 1
ATOM 2691 C C . ARG A 1 359 ? 13.396 -12.953 27.644 1.00 94.75 359 ARG A C 1
ATOM 2693 O O . ARG A 1 359 ? 12.216 -12.986 27.991 1.00 94.75 359 ARG A O 1
ATOM 2700 N N . VAL A 1 360 ? 13.889 -13.723 26.678 1.00 92.75 360 VAL A N 1
ATOM 2701 C CA . VAL A 1 360 ? 13.097 -14.708 25.936 1.00 92.75 360 VAL A CA 1
ATOM 2702 C C . VAL A 1 360 ? 13.639 -16.101 26.228 1.00 92.75 360 VAL A C 1
ATOM 2704 O O . VAL A 1 360 ? 14.778 -16.416 25.886 1.00 92.75 360 VAL A O 1
ATOM 2707 N N . SER A 1 361 ? 12.818 -16.958 26.841 1.00 84.94 361 SER A N 1
ATOM 2708 C CA . SER A 1 361 ? 13.255 -18.261 27.362 1.00 84.94 361 SER A CA 1
ATOM 2709 C C . SER A 1 361 ? 13.840 -19.183 26.277 1.00 84.94 361 SER A C 1
ATOM 2711 O O . SER A 1 361 ? 14.664 -20.045 26.573 1.00 84.94 361 SER A O 1
ATOM 2713 N N . ALA A 1 362 ? 13.436 -19.010 25.013 1.00 78.25 362 ALA A N 1
ATOM 2714 C CA . ALA A 1 362 ? 13.978 -19.767 23.884 1.00 78.25 362 ALA A CA 1
ATOM 2715 C C . ALA A 1 362 ? 15.456 -19.450 23.595 1.00 78.25 362 ALA A C 1
ATOM 2717 O O . ALA A 1 362 ? 16.220 -20.352 23.247 1.00 78.25 362 ALA A O 1
ATOM 2718 N N . LEU A 1 363 ? 15.867 -18.192 23.771 1.00 79.81 363 LEU A N 1
ATOM 2719 C CA . LEU A 1 363 ? 17.224 -17.727 23.478 1.00 79.81 363 LEU A CA 1
ATOM 2720 C C . LEU A 1 363 ? 18.214 -18.125 24.574 1.00 79.81 363 LEU A C 1
ATOM 2722 O O . LEU A 1 363 ? 19.328 -18.547 24.271 1.00 79.81 363 LEU A O 1
ATOM 2726 N N . ASP A 1 364 ? 17.777 -18.129 25.834 1.00 75.12 364 ASP A N 1
ATOM 2727 C CA . ASP A 1 364 ? 18.588 -18.609 26.961 1.00 75.12 364 ASP A CA 1
ATOM 2728 C C . ASP A 1 364 ? 19.074 -20.055 26.761 1.00 75.12 364 ASP A C 1
ATOM 2730 O O . ASP A 1 364 ? 20.188 -20.417 27.150 1.00 75.12 364 ASP A O 1
ATOM 2734 N N . ASN A 1 365 ? 18.245 -20.892 26.129 1.00 64.25 365 ASN A N 1
ATOM 2735 C CA . ASN A 1 365 ? 18.590 -22.279 25.825 1.00 64.25 365 ASN A CA 1
ATOM 2736 C C . ASN A 1 365 ? 19.660 -22.380 24.723 1.00 64.25 365 ASN A C 1
ATOM 2738 O O . ASN A 1 365 ? 20.509 -23.273 24.775 1.00 64.25 365 ASN A O 1
ATOM 2742 N N . LEU A 1 366 ? 19.647 -21.461 23.751 1.00 62.47 366 LEU A N 1
ATOM 2743 C CA . LEU A 1 366 ? 20.642 -21.383 22.676 1.00 62.47 366 LEU A CA 1
ATOM 2744 C C . LEU A 1 366 ? 21.991 -20.886 23.210 1.00 62.47 366 LEU A C 1
ATOM 2746 O O . LEU A 1 366 ? 23.028 -21.502 22.943 1.00 62.47 366 LEU A O 1
ATOM 2750 N N . ASP A 1 367 ? 21.989 -19.846 24.040 1.00 54.97 367 ASP A N 1
ATOM 2751 C CA . ASP A 1 367 ? 23.204 -19.317 24.665 1.00 54.97 367 ASP A CA 1
ATOM 2752 C C . ASP A 1 367 ? 23.808 -20.294 25.677 1.00 54.97 367 ASP A C 1
ATOM 2754 O O . ASP A 1 367 ? 25.031 -20.463 25.734 1.00 54.97 367 ASP A O 1
ATOM 2758 N N . GLY A 1 368 ? 22.968 -21.002 26.437 1.00 47.25 368 GLY A N 1
ATOM 2759 C CA . GLY A 1 368 ? 23.396 -22.075 27.333 1.00 47.25 368 GLY A CA 1
ATOM 2760 C C . GLY A 1 368 ? 24.068 -23.231 26.586 1.00 47.25 368 GLY A C 1
ATOM 2761 O O . GLY A 1 368 ? 25.137 -23.691 26.996 1.00 47.25 368 GLY A O 1
ATOM 2762 N N . ALA A 1 369 ? 23.500 -23.658 25.453 1.00 44.75 369 ALA A N 1
ATOM 2763 C CA . ALA A 1 369 ? 24.083 -24.692 24.597 1.00 44.75 369 ALA A CA 1
ATOM 2764 C C . ALA A 1 369 ? 25.408 -24.244 23.955 1.00 44.75 369 ALA A C 1
ATOM 2766 O O . ALA A 1 369 ? 26.350 -25.035 23.855 1.00 44.75 369 ALA A O 1
ATOM 2767 N N . THR A 1 370 ? 25.509 -22.968 23.578 1.00 42.12 370 THR A N 1
ATOM 2768 C CA . THR A 1 370 ? 26.718 -22.387 22.979 1.00 42.12 370 THR A CA 1
ATOM 2769 C C . THR A 1 370 ? 27.832 -22.230 24.022 1.00 42.12 370 THR A C 1
ATOM 2771 O O . THR A 1 370 ? 28.966 -22.642 23.782 1.00 42.12 370 THR A O 1
ATOM 2774 N N . ARG A 1 371 ? 27.521 -21.746 25.235 1.00 35.84 371 ARG A N 1
ATOM 2775 C CA . ARG A 1 371 ? 28.494 -21.606 26.339 1.00 35.84 371 ARG A CA 1
ATOM 2776 C C . ARG A 1 371 ? 28.952 -22.945 26.918 1.00 35.84 371 ARG A C 1
ATOM 2778 O O . ARG A 1 371 ? 30.136 -23.088 27.215 1.00 35.84 371 ARG A O 1
ATOM 2785 N N . ALA A 1 372 ? 28.073 -23.945 27.028 1.00 38.94 372 ALA A N 1
ATOM 2786 C CA . ALA A 1 372 ? 28.449 -25.287 27.490 1.00 38.94 372 ALA A CA 1
ATOM 2787 C C . ALA A 1 372 ? 29.448 -25.991 26.548 1.00 38.94 372 ALA A C 1
ATOM 2789 O O . ALA A 1 372 ? 30.217 -26.844 26.988 1.00 38.94 372 ALA A O 1
ATOM 2790 N N . ARG A 1 373 ? 29.478 -25.609 25.264 1.00 42.78 373 ARG A N 1
ATOM 2791 C CA . ARG A 1 373 ? 30.405 -26.144 24.253 1.00 42.78 373 ARG A CA 1
ATOM 2792 C C . ARG A 1 373 ? 31.758 -25.422 24.194 1.00 42.78 373 ARG A C 1
ATOM 2794 O O . ARG A 1 373 ? 32.703 -25.985 23.653 1.00 42.78 373 ARG A O 1
ATOM 2801 N N . VAL A 1 374 ? 31.877 -24.221 24.772 1.00 31.14 374 VAL A N 1
ATOM 2802 C CA . VAL A 1 374 ? 33.122 -23.418 24.806 1.00 31.14 374 VAL A CA 1
ATOM 2803 C C . VAL A 1 374 ? 33.932 -23.645 26.101 1.00 31.14 374 VAL A C 1
ATOM 2805 O O . VAL A 1 374 ? 34.974 -23.027 26.312 1.00 31.14 374 VAL A O 1
ATOM 2808 N N . ALA A 1 375 ? 33.522 -24.580 26.968 1.00 26.97 375 ALA A N 1
ATOM 2809 C CA . ALA A 1 375 ? 34.361 -25.016 28.087 1.00 26.97 375 ALA A CA 1
ATOM 2810 C C . ALA A 1 375 ? 35.722 -25.543 27.567 1.00 26.97 375 ALA A C 1
ATOM 2812 O O . ALA A 1 375 ? 35.758 -26.284 26.581 1.00 26.97 375 ALA A O 1
ATOM 2813 N N . PRO A 1 376 ? 36.858 -25.163 28.184 1.00 32.16 376 PRO A N 1
ATOM 2814 C CA . PRO A 1 376 ? 38.167 -25.327 27.570 1.00 32.16 376 PRO A CA 1
ATOM 2815 C C . PRO A 1 376 ? 38.556 -26.805 27.527 1.00 32.16 376 PRO A C 1
ATOM 2817 O O . PRO A 1 376 ? 38.863 -27.415 28.552 1.00 32.16 376 PRO A O 1
ATOM 2820 N N . VAL A 1 377 ? 38.594 -27.376 26.323 1.00 33.81 377 VAL A N 1
ATOM 2821 C CA . VAL A 1 377 ? 39.301 -28.633 26.077 1.00 33.81 377 VAL A CA 1
ATOM 2822 C C . VAL A 1 377 ? 40.779 -28.374 26.356 1.00 33.81 377 VAL A C 1
ATOM 2824 O O . VAL A 1 377 ? 41.437 -27.593 25.668 1.00 33.81 377 VAL A O 1
ATOM 2827 N N . ALA A 1 378 ? 41.279 -29.001 27.419 1.00 31.67 378 ALA A N 1
ATOM 2828 C CA . ALA A 1 378 ? 42.677 -28.969 27.810 1.00 31.67 378 ALA A CA 1
ATOM 2829 C C . ALA A 1 378 ? 43.576 -29.358 26.624 1.00 31.67 378 ALA A C 1
ATOM 2831 O O . ALA A 1 378 ? 43.380 -30.389 25.980 1.00 31.67 378 ALA A O 1
ATOM 2832 N N . GLN A 1 379 ? 44.560 -28.506 26.343 1.00 33.72 379 GLN A N 1
ATOM 2833 C CA . GLN A 1 379 ? 45.543 -28.697 25.284 1.00 33.72 379 GLN A CA 1
ATOM 2834 C C . GLN A 1 379 ? 46.370 -29.971 25.522 1.00 33.72 379 GLN A C 1
ATOM 2836 O O . GLN A 1 379 ? 47.009 -30.120 26.563 1.00 33.72 379 GLN A O 1
ATOM 2841 N N . ALA A 1 380 ? 46.417 -30.844 24.514 1.00 26.61 380 ALA A N 1
ATOM 2842 C CA . ALA A 1 380 ? 47.441 -31.874 24.340 1.00 26.61 380 ALA A CA 1
ATOM 2843 C C . ALA A 1 380 ? 48.170 -31.637 22.996 1.00 26.61 380 ALA A C 1
ATOM 2845 O O . ALA A 1 380 ? 47.588 -31.045 22.085 1.00 26.61 380 ALA A O 1
ATOM 2846 N N . PRO A 1 381 ? 49.462 -31.999 22.884 1.00 29.42 381 PRO A N 1
ATOM 2847 C CA . PRO A 1 381 ? 50.436 -31.222 22.125 1.00 29.42 381 PRO A CA 1
ATOM 2848 C C . PRO A 1 381 ? 50.514 -31.560 20.631 1.00 29.42 381 PRO A C 1
ATOM 2850 O O . PRO A 1 381 ? 50.214 -32.662 20.181 1.00 29.42 381 PRO A O 1
ATOM 2853 N N . ALA A 1 382 ? 50.988 -30.559 19.891 1.00 31.53 382 ALA A N 1
ATOM 2854 C CA . ALA A 1 382 ? 51.143 -30.493 18.446 1.00 31.53 382 ALA A CA 1
ATOM 2855 C C . ALA A 1 382 ? 51.951 -31.643 17.815 1.00 31.53 382 ALA A C 1
ATOM 2857 O O . ALA A 1 382 ? 53.070 -31.943 18.236 1.00 31.53 382 ALA A O 1
ATOM 2858 N N . ALA A 1 383 ? 51.435 -32.175 16.702 1.00 29.66 383 ALA A N 1
ATOM 2859 C CA . ALA A 1 383 ? 52.201 -32.931 15.715 1.00 29.66 383 ALA A CA 1
ATOM 2860 C C . ALA A 1 383 ? 52.426 -32.070 14.456 1.00 29.66 383 ALA A C 1
ATOM 2862 O O . ALA A 1 383 ? 51.513 -31.424 13.946 1.00 29.66 383 ALA A O 1
ATOM 2863 N N . ARG A 1 384 ? 53.686 -32.037 14.008 1.00 28.53 384 ARG A N 1
ATOM 2864 C CA . ARG A 1 384 ? 54.232 -31.256 12.883 1.00 28.53 384 ARG A CA 1
ATOM 2865 C C . ARG A 1 384 ? 53.670 -31.686 11.515 1.00 28.53 384 ARG A C 1
ATOM 2867 O O . ARG A 1 384 ? 53.380 -32.868 11.345 1.00 28.53 384 ARG A O 1
ATOM 2874 N N . PRO A 1 385 ? 53.645 -30.787 10.511 1.00 28.77 385 PRO A N 1
ATOM 2875 C CA . PRO A 1 385 ? 53.333 -31.151 9.136 1.00 28.77 385 PRO A CA 1
ATOM 2876 C C . PRO A 1 385 ? 54.583 -31.688 8.422 1.00 28.77 385 PRO A C 1
ATOM 2878 O O . PRO A 1 385 ? 55.666 -31.106 8.523 1.00 28.77 385 PRO A O 1
ATOM 2881 N N . VAL A 1 386 ? 54.423 -32.783 7.678 1.00 28.70 386 VAL A N 1
ATOM 2882 C CA . VAL A 1 386 ? 55.386 -33.240 6.669 1.00 28.70 386 VAL A CA 1
ATOM 2883 C C . VAL A 1 386 ? 54.817 -32.880 5.304 1.00 28.70 386 VAL A C 1
ATOM 2885 O O . VAL A 1 386 ? 53.710 -33.279 4.952 1.00 28.70 386 VAL A O 1
ATOM 2888 N N . ALA A 1 387 ? 55.581 -32.072 4.578 1.00 29.34 387 ALA A N 1
ATOM 2889 C CA . ALA A 1 387 ? 55.386 -31.781 3.172 1.00 29.34 387 ALA A CA 1
ATOM 2890 C C . ALA A 1 387 ? 55.943 -32.935 2.335 1.00 29.34 387 ALA A C 1
ATOM 2892 O O . ALA A 1 387 ? 57.049 -33.390 2.614 1.00 29.34 387 ALA A O 1
ATOM 2893 N N . GLU A 1 388 ? 55.249 -33.327 1.268 1.00 27.56 388 GLU A N 1
ATOM 2894 C CA . GLU A 1 388 ? 55.914 -33.985 0.147 1.00 27.56 388 GLU A CA 1
ATOM 2895 C C . GLU A 1 388 ? 55.214 -33.678 -1.179 1.00 27.56 388 GLU A C 1
ATOM 2897 O O . GLU A 1 388 ? 54.039 -33.955 -1.411 1.00 27.56 388 GLU A O 1
ATOM 2902 N N . SER A 1 389 ? 55.993 -33.017 -2.026 1.00 27.84 389 SER A N 1
ATOM 2903 C CA . SER A 1 389 ? 55.820 -32.810 -3.454 1.00 27.84 389 SER A CA 1
ATOM 2904 C C . SER A 1 389 ? 56.033 -34.110 -4.233 1.00 27.84 389 SER A C 1
ATOM 2906 O O . SER A 1 389 ? 56.926 -34.865 -3.862 1.00 27.84 389 SER A O 1
ATOM 2908 N N . LEU A 1 390 ? 55.358 -34.288 -5.376 1.00 27.73 390 LEU A N 1
ATOM 2909 C CA . LEU A 1 390 ? 55.982 -34.392 -6.713 1.00 27.73 390 LEU A CA 1
ATOM 2910 C C . LEU A 1 390 ? 54.951 -34.776 -7.801 1.00 27.73 390 LEU A C 1
ATOM 2912 O O . LEU A 1 390 ? 54.337 -35.833 -7.766 1.00 27.73 390 LEU A O 1
ATOM 2916 N N . SER A 1 391 ? 54.797 -33.836 -8.734 1.00 28.36 391 SER A N 1
ATOM 2917 C CA . SER A 1 391 ? 54.652 -33.853 -10.202 1.00 28.36 391 SER A CA 1
ATOM 2918 C C . SER A 1 391 ? 54.283 -35.109 -11.042 1.00 28.36 391 SER A C 1
ATOM 2920 O O . SER A 1 391 ? 54.492 -36.243 -10.627 1.00 28.36 391 SER A O 1
ATOM 2922 N N . PRO A 1 392 ? 53.803 -34.893 -12.298 1.00 44.00 392 PRO A N 1
ATOM 2923 C CA . PRO A 1 392 ? 53.004 -35.832 -13.100 1.00 44.00 392 PRO A CA 1
ATOM 2924 C C . PRO A 1 392 ? 53.721 -36.409 -14.347 1.00 44.00 392 PRO A C 1
ATOM 2926 O O . PRO A 1 392 ? 54.701 -35.844 -14.828 1.00 44.00 392 PRO A O 1
ATOM 2929 N N . SER A 1 393 ? 53.192 -37.495 -14.934 1.00 26.89 393 SER A N 1
ATOM 2930 C CA . SER A 1 393 ? 53.504 -38.013 -16.294 1.00 26.89 393 SER A CA 1
ATOM 2931 C C . SER A 1 393 ? 52.389 -38.991 -16.730 1.00 26.89 393 SER A C 1
ATOM 2933 O O . SER A 1 393 ? 52.127 -39.947 -16.014 1.00 26.89 393 SER A O 1
ATOM 2935 N N . LEU A 1 394 ? 51.509 -38.631 -17.674 1.00 30.62 394 LEU A N 1
ATOM 2936 C CA . LEU A 1 394 ? 51.510 -38.921 -19.127 1.00 30.62 394 LEU A CA 1
ATOM 2937 C C . LEU A 1 394 ? 51.107 -40.353 -19.571 1.00 30.62 394 LEU A C 1
ATOM 2939 O O . LEU A 1 394 ? 51.882 -41.288 -19.438 1.00 30.62 394 LEU A O 1
ATOM 2943 N N . LEU A 1 395 ? 49.935 -40.383 -20.233 1.00 29.08 395 LEU A N 1
ATOM 2944 C CA . LEU A 1 395 ? 49.578 -40.978 -21.543 1.00 29.08 395 LEU A CA 1
ATOM 2945 C C . LEU A 1 395 ? 49.426 -42.501 -21.787 1.00 29.08 395 LEU A C 1
ATOM 2947 O O . LEU A 1 395 ? 50.229 -43.314 -21.359 1.00 29.08 395 LEU A O 1
ATOM 2951 N N . GLU A 1 396 ? 48.426 -42.763 -22.658 1.00 27.30 396 GLU A N 1
ATOM 2952 C CA . GLU A 1 396 ? 48.124 -43.957 -23.490 1.00 27.30 396 GLU A CA 1
ATOM 2953 C C . GLU A 1 396 ? 47.536 -45.186 -22.765 1.00 27.30 396 GLU A C 1
ATOM 2955 O O . GLU A 1 396 ? 48.000 -45.574 -21.708 1.00 27.30 396 GLU A O 1
ATOM 2960 N N . GLY A 1 397 ? 46.499 -45.896 -23.229 1.00 28.12 397 GLY A N 1
ATOM 2961 C CA . GLY A 1 397 ? 45.720 -45.941 -24.472 1.00 28.12 397 GLY A CA 1
ATOM 2962 C C . GLY A 1 397 ? 44.905 -47.263 -24.503 1.00 28.12 397 GLY A C 1
ATOM 2963 O O . GLY A 1 397 ? 45.104 -48.114 -23.644 1.00 28.12 397 GLY A O 1
ATOM 2964 N N . ALA A 1 398 ? 44.055 -47.438 -25.529 1.00 27.58 398 ALA A N 1
ATOM 2965 C CA . ALA A 1 398 ? 43.248 -48.629 -25.900 1.00 27.58 398 ALA A CA 1
ATOM 2966 C C . ALA A 1 398 ? 41.911 -48.826 -25.136 1.00 27.58 398 ALA A C 1
ATOM 2968 O O . ALA A 1 398 ? 41.892 -48.872 -23.916 1.00 27.58 398 ALA A O 1
ATOM 2969 N N . ALA A 1 399 ? 40.706 -48.842 -25.725 1.00 27.69 399 ALA A N 1
ATOM 2970 C CA . ALA A 1 399 ? 40.118 -49.386 -26.965 1.00 27.69 399 ALA A CA 1
ATOM 2971 C C . ALA A 1 399 ? 39.205 -50.600 -26.676 1.00 27.69 399 ALA A C 1
ATOM 2973 O O . ALA A 1 399 ? 39.667 -51.644 -26.241 1.00 27.69 399 ALA A O 1
ATOM 2974 N N . VAL A 1 400 ? 37.915 -50.408 -26.992 1.00 31.81 400 VAL A N 1
ATOM 2975 C CA . VAL A 1 400 ? 36.947 -51.347 -27.601 1.00 31.81 400 VAL A CA 1
ATOM 2976 C C . VAL A 1 400 ? 36.819 -52.756 -27.004 1.00 31.81 400 VAL A C 1
ATOM 2978 O O . VAL A 1 400 ? 37.684 -53.599 -27.198 1.00 31.81 400 VAL A O 1
ATOM 2981 N N . THR A 1 401 ? 35.634 -53.080 -26.469 1.00 28.69 401 THR A N 1
ATOM 2982 C CA . THR A 1 401 ? 34.814 -54.228 -26.927 1.00 28.69 401 THR A CA 1
ATOM 2983 C C . THR A 1 401 ? 33.438 -54.266 -26.246 1.00 28.69 401 THR A C 1
ATOM 2985 O O . THR A 1 401 ? 33.300 -54.075 -25.044 1.00 28.69 401 THR A O 1
ATOM 2988 N N . ALA A 1 402 ? 32.419 -54.547 -27.052 1.00 29.94 402 ALA A N 1
ATOM 2989 C CA . ALA A 1 402 ? 31.101 -55.082 -26.698 1.00 29.94 402 ALA A CA 1
ATOM 2990 C C . ALA A 1 402 ? 30.852 -56.272 -27.657 1.00 29.94 402 ALA A C 1
ATOM 2992 O O . ALA A 1 402 ? 31.602 -56.379 -28.635 1.00 29.94 402 ALA A O 1
ATOM 2993 N N . PRO A 1 403 ? 29.772 -57.075 -27.555 1.00 57.56 403 PRO A N 1
ATOM 2994 C CA . PRO A 1 403 ? 28.914 -57.500 -26.437 1.00 57.56 403 PRO A CA 1
ATOM 2995 C C . PRO A 1 403 ? 28.929 -59.065 -26.342 1.00 57.56 403 PRO A C 1
ATOM 2997 O O . PRO A 1 403 ? 29.869 -59.667 -26.863 1.00 57.56 403 PRO A O 1
ATOM 3000 N N . PRO A 1 404 ? 27.952 -59.770 -25.715 1.00 39.44 404 PRO A N 1
ATOM 3001 C CA . PRO A 1 404 ? 26.738 -60.119 -26.471 1.00 39.44 404 PRO A CA 1
ATOM 3002 C C . PRO A 1 404 ? 25.427 -60.230 -25.659 1.00 39.44 404 PRO A C 1
ATOM 3004 O O . PRO A 1 404 ? 25.385 -60.462 -24.455 1.00 39.44 404 PRO A O 1
ATOM 3007 N N . SER A 1 405 ? 24.340 -60.094 -26.414 1.00 33.09 405 SER A N 1
ATOM 3008 C CA . SER A 1 405 ? 22.946 -60.443 -26.127 1.00 33.09 405 SER A CA 1
ATOM 3009 C C . SER A 1 405 ? 22.695 -61.956 -26.045 1.00 33.09 405 SER A C 1
ATOM 3011 O O . SER A 1 405 ? 23.329 -62.686 -26.804 1.00 33.09 405 SER A O 1
ATOM 3013 N N . LEU A 1 406 ? 21.680 -62.385 -25.276 1.00 30.94 406 LEU A N 1
ATOM 3014 C CA . LEU A 1 406 ? 20.554 -63.269 -25.679 1.00 30.94 406 LEU A CA 1
ATOM 3015 C C . LEU A 1 406 ? 19.857 -63.878 -24.443 1.00 30.94 406 LEU A C 1
ATOM 3017 O O . LEU A 1 406 ? 20.532 -64.371 -23.546 1.00 30.94 406 LEU A O 1
ATOM 3021 N N . GLY A 1 407 ? 18.514 -63.905 -24.437 1.00 27.14 407 GLY A N 1
ATOM 3022 C CA . GLY A 1 407 ? 17.738 -64.789 -23.550 1.00 27.14 407 GLY A CA 1
ATOM 3023 C C . GLY A 1 407 ? 16.341 -64.306 -23.126 1.00 27.14 407 GLY A C 1
ATOM 3024 O O . GLY A 1 407 ? 16.153 -63.893 -21.990 1.00 27.14 407 GLY A O 1
ATOM 3025 N N . ARG A 1 408 ? 15.356 -64.410 -24.024 1.00 30.30 408 ARG A N 1
ATOM 3026 C CA . ARG A 1 408 ? 13.930 -64.740 -23.745 1.00 30.30 408 ARG A CA 1
ATOM 3027 C C . ARG A 1 408 ? 13.710 -66.166 -24.312 1.00 30.30 408 ARG A C 1
ATOM 3029 O O . ARG A 1 408 ? 14.569 -66.546 -25.116 1.00 30.30 408 ARG A O 1
ATOM 3036 N N . PRO A 1 409 ? 12.610 -66.916 -24.072 1.00 50.28 409 PRO A N 1
ATOM 3037 C CA . PRO A 1 409 ? 11.350 -66.673 -23.334 1.00 50.28 409 PRO A CA 1
ATOM 3038 C C . PRO A 1 409 ? 11.105 -67.785 -22.258 1.00 50.28 409 PRO A C 1
ATOM 3040 O O . PRO A 1 409 ? 12.028 -68.538 -21.981 1.00 50.28 409 PRO A O 1
ATOM 3043 N N . GLU A 1 410 ? 10.020 -67.867 -21.479 1.00 30.19 410 GLU A N 1
ATOM 3044 C CA . GLU A 1 410 ? 8.694 -68.419 -21.838 1.00 30.19 410 GLU A CA 1
ATOM 3045 C C . GLU A 1 410 ? 7.672 -68.292 -20.686 1.00 30.19 410 GLU A C 1
ATOM 3047 O O . GLU A 1 410 ? 8.007 -68.034 -19.529 1.00 30.19 410 GLU A O 1
ATOM 3052 N N . ASP A 1 411 ? 6.424 -68.473 -21.105 1.00 32.06 411 ASP A N 1
ATOM 3053 C CA . ASP A 1 411 ? 5.111 -68.365 -20.477 1.00 32.06 411 ASP A CA 1
ATOM 3054 C C . ASP A 1 411 ? 4.829 -69.299 -19.286 1.00 32.06 411 ASP A C 1
ATOM 3056 O O . ASP A 1 411 ? 5.292 -70.436 -19.262 1.00 32.06 411 ASP A O 1
ATOM 3060 N N . VAL A 1 412 ? 3.930 -68.872 -18.383 1.00 30.42 412 VAL A N 1
ATOM 3061 C CA . VAL A 1 412 ? 2.959 -69.765 -17.716 1.00 30.42 412 VAL A CA 1
ATOM 3062 C C . VAL A 1 412 ? 1.620 -69.036 -17.538 1.00 30.42 412 VAL A C 1
ATOM 3064 O O . VAL A 1 412 ? 1.551 -67.911 -17.046 1.00 30.42 412 VAL A O 1
ATOM 3067 N N . GLU A 1 413 ? 0.567 -69.726 -17.960 1.00 30.12 413 GLU A N 1
ATOM 3068 C CA . GLU A 1 413 ? -0.835 -69.327 -18.080 1.00 30.12 413 GLU A CA 1
ATOM 3069 C C . GLU A 1 413 ? -1.702 -69.841 -16.902 1.00 30.12 413 GLU A C 1
ATOM 3071 O O . GLU A 1 413 ? -1.401 -70.878 -16.308 1.00 30.12 413 GLU A O 1
ATOM 3076 N N . SER A 1 414 ? -2.869 -69.199 -16.709 1.00 30.38 414 SER A N 1
ATOM 3077 C CA . SER A 1 414 ? -4.098 -69.669 -16.011 1.00 30.38 414 SER A CA 1
ATOM 3078 C C . SER A 1 414 ? -4.109 -69.616 -14.459 1.00 30.38 414 SER A C 1
ATOM 3080 O O . SER A 1 414 ? -3.075 -69.761 -13.826 1.00 30.38 414 SER A O 1
ATOM 3082 N N . VAL A 1 415 ? -5.207 -69.359 -13.725 1.00 28.92 415 VAL A N 1
ATOM 3083 C CA . VAL A 1 415 ? -6.638 -69.698 -13.891 1.00 28.92 415 VAL A CA 1
ATOM 3084 C C . VAL A 1 415 ? -7.549 -68.673 -13.165 1.00 28.92 415 VAL A C 1
ATOM 3086 O O . VAL A 1 415 ? -7.171 -68.058 -12.172 1.00 28.92 415 VAL A O 1
ATOM 3089 N N . LEU A 1 416 ? -8.772 -68.564 -13.690 1.00 34.09 416 LEU A N 1
ATOM 3090 C CA . LEU A 1 416 ? -9.994 -67.848 -13.289 1.00 34.09 416 LEU A CA 1
ATOM 3091 C C . LEU A 1 416 ? -10.531 -68.114 -11.862 1.00 34.09 416 LEU A C 1
ATOM 3093 O O . LEU A 1 416 ? -10.462 -69.242 -11.382 1.00 34.09 416 LEU A O 1
ATOM 3097 N N . ALA A 1 417 ? -11.256 -67.137 -11.294 1.00 28.94 417 ALA A N 1
ATOM 3098 C CA . ALA A 1 417 ? -12.489 -67.385 -10.527 1.00 28.94 417 ALA A CA 1
ATOM 3099 C C . ALA A 1 417 ? -13.381 -66.126 -10.446 1.00 28.94 417 ALA A C 1
ATOM 3101 O O . ALA A 1 417 ? -12.959 -65.066 -9.988 1.00 28.94 417 ALA A O 1
ATOM 3102 N N . GLU A 1 418 ? -14.622 -66.279 -10.906 1.00 31.47 418 GLU A N 1
ATOM 3103 C CA . GLU A 1 418 ? -15.739 -65.330 -10.844 1.00 31.47 418 GLU A CA 1
ATOM 3104 C C . GLU A 1 418 ? -16.389 -65.290 -9.446 1.00 31.47 418 GLU A C 1
ATOM 3106 O O . GLU A 1 418 ? -16.333 -66.270 -8.703 1.00 31.47 418 GLU A O 1
ATOM 3111 N N . GLY A 1 419 ? -17.100 -64.201 -9.114 1.00 27.77 419 GLY A N 1
ATOM 3112 C CA . GLY A 1 419 ? -17.902 -64.141 -7.885 1.00 27.77 419 GLY A CA 1
ATOM 3113 C C . GLY A 1 419 ? -18.703 -62.853 -7.656 1.00 27.77 419 GLY A C 1
ATOM 3114 O O . GLY A 1 419 ? -18.318 -62.040 -6.833 1.00 27.77 419 GLY A O 1
ATOM 3115 N N . HIS A 1 420 ? -19.811 -62.708 -8.389 1.00 29.19 420 HIS A N 1
ATOM 3116 C CA . HIS A 1 420 ? -21.142 -62.221 -7.969 1.00 29.19 420 HIS A CA 1
ATOM 3117 C C . HIS A 1 420 ? -21.325 -60.983 -7.050 1.00 29.19 420 HIS A C 1
ATOM 3119 O O . HIS A 1 420 ? -20.920 -60.926 -5.895 1.00 29.19 420 HIS A O 1
ATOM 3125 N N . THR A 1 421 ? -22.137 -60.059 -7.576 1.00 33.53 421 THR A N 1
ATOM 3126 C CA . THR A 1 421 ? -22.914 -58.978 -6.932 1.00 33.53 421 THR A CA 1
ATOM 3127 C C . THR A 1 421 ? -23.973 -59.531 -5.946 1.00 33.53 421 THR A C 1
ATOM 3129 O O . THR A 1 421 ? -24.346 -60.699 -6.079 1.00 33.53 421 THR A O 1
ATOM 3132 N N . PRO A 1 422 ? -24.524 -58.732 -4.999 1.00 46.91 422 PRO A N 1
ATOM 3133 C CA . PRO A 1 422 ? -25.659 -57.861 -5.351 1.00 46.91 422 PRO A CA 1
ATOM 3134 C C . PRO A 1 422 ? -25.746 -56.507 -4.614 1.00 46.91 422 PRO A C 1
ATOM 3136 O O . PRO A 1 422 ? -25.124 -56.260 -3.585 1.00 46.91 422 PRO A O 1
ATOM 3139 N N . ALA A 1 423 ? -26.574 -55.638 -5.195 1.00 32.28 423 ALA A N 1
ATOM 3140 C CA . ALA A 1 423 ? -27.010 -54.339 -4.698 1.00 32.28 423 ALA A CA 1
ATOM 3141 C C . ALA A 1 423 ? -28.062 -54.445 -3.578 1.00 32.28 423 ALA A C 1
ATOM 3143 O O . ALA A 1 423 ? -28.894 -55.351 -3.619 1.00 32.28 423 ALA A O 1
ATOM 3144 N N . ILE A 1 424 ? -28.093 -53.461 -2.666 1.00 32.41 424 ILE A N 1
ATOM 3145 C CA . ILE A 1 424 ? -29.279 -53.068 -1.882 1.00 32.41 424 ILE A CA 1
ATOM 3146 C C . ILE A 1 424 ? -29.316 -51.531 -1.756 1.00 32.41 424 ILE A C 1
ATOM 3148 O O . ILE A 1 424 ? -28.313 -50.888 -1.452 1.00 32.41 424 ILE A O 1
ATOM 3152 N N . GLU A 1 425 ? -30.496 -50.980 -2.035 1.00 29.64 425 GLU A N 1
ATOM 3153 C CA . GLU A 1 425 ? -30.938 -49.584 -1.932 1.00 29.64 425 GLU A CA 1
ATOM 3154 C C . GLU A 1 425 ? -31.073 -49.096 -0.473 1.00 29.64 425 GLU A C 1
ATOM 3156 O O . GLU A 1 425 ? -31.352 -49.894 0.420 1.00 29.64 425 GLU A O 1
ATOM 3161 N N . GLY A 1 426 ? -31.021 -47.775 -0.231 1.00 29.14 426 GLY A N 1
ATOM 3162 C CA . GLY A 1 426 ? -31.630 -47.214 0.985 1.00 29.14 426 GLY A CA 1
ATOM 3163 C C . GLY A 1 426 ? -31.206 -45.810 1.440 1.00 29.14 426 GLY A C 1
ATOM 3164 O O . GLY A 1 426 ? -30.247 -45.669 2.182 1.00 29.14 426 GLY A O 1
ATOM 3165 N N . ALA A 1 427 ? -32.042 -44.823 1.101 1.00 28.17 427 ALA A N 1
ATOM 3166 C CA . ALA A 1 427 ? -32.504 -43.710 1.952 1.00 28.17 427 ALA A CA 1
ATOM 3167 C C . ALA A 1 427 ? -31.562 -42.551 2.387 1.00 28.17 427 ALA A C 1
ATOM 3169 O O . ALA A 1 427 ? -30.783 -42.624 3.329 1.00 28.17 427 ALA A O 1
ATOM 3170 N N . VAL A 1 428 ? -31.819 -41.402 1.749 1.00 32.41 428 VAL A N 1
ATOM 3171 C CA . VAL A 1 428 ? -32.023 -40.039 2.295 1.00 32.41 428 VAL A CA 1
ATOM 3172 C C . VAL A 1 428 ? -32.108 -39.922 3.830 1.00 32.41 428 VAL A C 1
ATOM 3174 O O . VAL A 1 428 ? -33.013 -40.511 4.409 1.00 32.41 428 VAL A O 1
ATOM 3177 N N . THR A 1 429 ? -31.320 -39.031 4.461 1.00 29.58 429 THR A N 1
ATOM 3178 C CA . THR A 1 429 ? -31.781 -38.098 5.526 1.00 29.58 429 THR A CA 1
ATOM 3179 C C . THR A 1 429 ? -30.834 -36.889 5.666 1.00 29.58 429 THR A C 1
ATOM 3181 O O . THR A 1 429 ? -29.624 -36.990 5.494 1.00 29.58 429 THR A O 1
ATOM 3184 N N . GLN A 1 430 ? -31.450 -35.739 5.939 1.00 30.61 430 GLN A N 1
ATOM 3185 C CA . GLN A 1 430 ? -30.948 -34.368 6.057 1.00 30.61 430 GLN A CA 1
ATOM 3186 C C . GLN A 1 430 ? -29.901 -34.160 7.172 1.00 30.61 430 GLN A C 1
ATOM 3188 O O . GLN A 1 430 ? -30.038 -34.714 8.259 1.00 30.61 430 GLN A O 1
ATOM 3193 N N . GLN A 1 431 ? -28.919 -33.280 6.934 1.00 28.92 431 GLN A N 1
ATOM 3194 C CA . GLN A 1 431 ? -28.078 -32.670 7.973 1.00 28.92 431 GLN A CA 1
ATOM 3195 C C . GLN A 1 431 ? -28.520 -31.219 8.221 1.00 28.92 431 GLN A C 1
ATOM 3197 O O . GLN A 1 431 ? -28.568 -30.403 7.301 1.00 28.92 431 GLN A O 1
ATOM 3202 N N . THR A 1 432 ? -28.826 -30.924 9.483 1.00 29.94 432 THR A N 1
ATOM 3203 C CA . THR A 1 432 ? -29.097 -29.595 10.059 1.00 29.94 432 THR A CA 1
ATOM 3204 C C . THR A 1 432 ? -27.891 -29.223 10.940 1.00 29.94 432 THR A C 1
ATOM 3206 O O . THR A 1 432 ? -27.308 -30.133 11.533 1.00 29.94 432 THR A O 1
ATOM 3209 N N . PRO A 1 433 ? -27.479 -27.941 11.027 1.00 43.41 433 PRO A N 1
ATOM 3210 C CA . PRO A 1 433 ? -26.178 -27.570 11.579 1.00 43.41 433 PRO A CA 1
ATOM 3211 C C . PRO A 1 433 ? -26.131 -27.543 13.111 1.00 43.41 433 PRO A C 1
ATOM 3213 O O . PRO A 1 433 ? -27.119 -27.287 13.800 1.00 43.41 433 PRO A O 1
ATOM 3216 N N . GLU A 1 434 ? -24.922 -27.807 13.594 1.00 29.22 434 GLU A N 1
ATOM 3217 C CA . GLU A 1 434 ? -24.503 -28.001 14.977 1.00 29.22 434 GLU A CA 1
ATOM 3218 C C . GLU A 1 434 ? -24.398 -26.682 15.763 1.00 29.22 434 GLU A C 1
ATOM 3220 O O . GLU A 1 434 ? -24.071 -25.621 15.227 1.00 29.22 434 GLU A O 1
ATOM 3225 N N . ALA A 1 435 ? -24.733 -26.772 17.050 1.00 31.06 435 ALA A N 1
ATOM 3226 C CA . ALA A 1 435 ? -24.933 -25.675 17.984 1.00 31.06 435 ALA A CA 1
ATOM 3227 C C . ALA A 1 435 ? -23.643 -25.213 18.688 1.00 31.06 435 ALA A C 1
ATOM 3229 O O . ALA A 1 435 ? -22.707 -25.976 18.907 1.00 31.06 435 ALA A O 1
ATOM 3230 N N . ALA A 1 436 ? -23.658 -23.946 19.110 1.00 29.69 436 ALA A N 1
ATOM 3231 C CA . ALA A 1 436 ? -22.654 -23.302 19.951 1.00 29.69 436 ALA A CA 1
ATOM 3232 C C . ALA A 1 436 ? -22.561 -23.926 21.363 1.00 29.69 436 ALA A C 1
ATOM 3234 O O . ALA A 1 436 ? -23.591 -24.310 21.927 1.00 29.69 436 ALA A O 1
ATOM 3235 N N . PRO A 1 437 ? -21.372 -23.957 21.999 1.00 40.34 437 PRO A N 1
ATOM 3236 C CA . PRO A 1 437 ? -21.245 -24.455 23.357 1.00 40.34 437 PRO A CA 1
ATOM 3237 C C . PRO A 1 437 ? -21.534 -23.353 24.384 1.00 40.34 437 PRO A C 1
ATOM 3239 O O . PRO A 1 437 ? -20.940 -22.276 24.386 1.00 40.34 437 PRO A O 1
ATOM 3242 N N . THR A 1 438 ? -22.439 -23.680 25.302 1.00 30.55 438 THR A N 1
ATOM 3243 C CA . THR A 1 438 ? -22.621 -23.012 26.594 1.00 30.55 438 THR A CA 1
ATOM 3244 C C . THR A 1 438 ? -21.804 -23.804 27.609 1.00 30.55 438 THR A C 1
ATOM 3246 O O . THR A 1 438 ? -21.948 -25.020 27.640 1.00 30.55 438 THR A O 1
ATOM 3249 N N . ASN A 1 439 ? -20.991 -23.168 28.454 1.00 30.64 439 ASN A N 1
ATOM 3250 C CA . ASN A 1 439 ? -20.478 -23.826 29.658 1.00 30.64 439 ASN A CA 1
ATOM 3251 C C . ASN A 1 439 ? -20.451 -22.856 30.839 1.00 30.64 439 ASN A C 1
ATOM 3253 O O . ASN A 1 439 ? -19.673 -21.906 30.889 1.00 30.64 439 ASN A O 1
ATOM 3257 N N . ALA A 1 440 ? -21.332 -23.151 31.790 1.00 28.66 440 ALA A N 1
ATOM 3258 C CA . ALA A 1 440 ? -21.239 -22.755 33.179 1.00 28.66 440 ALA A CA 1
ATOM 3259 C C . ALA A 1 440 ? -20.449 -23.832 33.936 1.00 28.66 440 ALA A C 1
ATOM 3261 O O . ALA A 1 440 ? -20.684 -25.021 33.728 1.00 28.66 440 ALA A O 1
ATOM 3262 N N . ALA A 1 441 ? -19.573 -23.428 34.852 1.00 27.80 441 ALA A N 1
ATOM 3263 C CA . ALA A 1 441 ? -19.126 -24.279 35.947 1.00 27.80 441 ALA A CA 1
ATOM 3264 C C . ALA A 1 441 ? -18.756 -23.400 37.145 1.00 27.80 441 ALA A C 1
ATOM 3266 O O . ALA A 1 441 ? -17.866 -22.554 37.073 1.00 27.80 441 ALA A O 1
ATOM 3267 N N . THR A 1 442 ? -19.476 -23.616 38.240 1.00 29.45 442 THR A N 1
ATOM 3268 C CA . THR A 1 442 ? -19.259 -23.020 39.557 1.00 29.45 442 THR A CA 1
ATOM 3269 C C . THR A 1 442 ? -18.915 -24.131 40.549 1.00 29.45 442 THR A C 1
ATOM 3271 O O . THR A 1 442 ? -19.458 -25.228 40.440 1.00 29.45 442 THR A O 1
ATOM 3274 N N . ALA A 1 443 ? -18.132 -23.747 41.566 1.00 31.30 443 ALA A N 1
ATOM 3275 C CA . ALA A 1 443 ? -17.881 -24.380 42.873 1.00 31.30 443 ALA A CA 1
ATOM 3276 C C . ALA A 1 443 ? -16.679 -25.343 42.994 1.00 31.30 443 ALA A C 1
ATOM 3278 O O . ALA A 1 443 ? -16.675 -26.424 42.419 1.00 31.30 443 ALA A O 1
ATOM 3279 N N . ALA A 1 444 ? -15.710 -25.008 43.860 1.00 28.09 444 ALA A N 1
ATOM 3280 C CA . ALA A 1 444 ? -15.703 -25.403 45.281 1.00 28.09 444 ALA A CA 1
ATOM 3281 C C . ALA A 1 444 ? -14.465 -24.850 46.036 1.00 28.09 444 ALA A C 1
ATOM 3283 O O . ALA A 1 444 ? -13.473 -24.517 45.397 1.00 28.09 444 ALA A O 1
ATOM 3284 N N . LEU A 1 445 ? -14.548 -24.871 47.382 1.00 29.20 445 LEU A N 1
ATOM 3285 C CA . LEU A 1 445 ? -13.530 -24.601 48.428 1.00 29.20 445 LEU A CA 1
ATOM 3286 C C . LEU A 1 445 ? -13.368 -23.114 48.828 1.00 29.20 445 LEU A C 1
ATOM 3288 O O . LEU A 1 445 ? -13.258 -22.249 47.975 1.00 29.20 445 LEU A O 1
ATOM 3292 N N . GLU A 1 446 ? -13.320 -22.705 50.097 1.00 27.02 446 GLU A N 1
ATOM 3293 C CA . GLU A 1 446 ? -13.530 -23.371 51.384 1.00 27.02 446 GLU A CA 1
ATOM 3294 C C . GLU A 1 446 ? -13.718 -22.289 52.472 1.00 27.02 446 GLU A C 1
ATOM 3296 O O . GLU A 1 446 ? -13.485 -21.099 52.268 1.00 27.02 446 GLU A O 1
ATOM 3301 N N . SER A 1 447 ? -14.193 -22.735 53.625 1.00 30.08 447 SER A N 1
ATOM 3302 C CA . SER A 1 447 ? -14.707 -22.009 54.786 1.00 30.08 447 SER A CA 1
ATOM 3303 C C . SER A 1 447 ? -13.715 -21.140 55.574 1.00 30.08 447 SER A C 1
ATOM 3305 O O . SER A 1 447 ? -12.626 -21.591 55.915 1.00 30.08 447 SER A O 1
ATOM 3307 N N . SER A 1 448 ? -14.177 -19.986 56.066 1.00 28.38 448 SER A N 1
ATOM 3308 C CA . SER A 1 448 ? -13.900 -19.525 57.442 1.00 28.38 448 SER A CA 1
ATOM 3309 C C . SER A 1 448 ? -14.832 -18.370 57.839 1.00 28.38 448 SER A C 1
ATOM 3311 O O . SER A 1 448 ? -14.827 -17.295 57.248 1.00 28.38 448 SER A O 1
ATOM 3313 N N . SER A 1 449 ? -15.661 -18.607 58.856 1.00 28.31 449 SER A N 1
ATOM 3314 C CA . SER A 1 449 ? -16.422 -17.574 59.571 1.00 28.31 449 SER A CA 1
ATOM 3315 C C . SER A 1 449 ? -15.672 -17.168 60.841 1.00 28.31 449 SER A C 1
ATOM 3317 O O . SER A 1 449 ? -14.969 -17.994 61.426 1.00 28.31 449 SER A O 1
ATOM 3319 N N . PRO A 1 450 ? -15.937 -15.959 61.360 1.00 32.69 450 PRO A N 1
ATOM 3320 C CA . PRO A 1 450 ? -16.468 -15.943 62.715 1.00 32.69 450 PRO A CA 1
ATOM 3321 C C . PRO A 1 450 ? -17.744 -15.104 62.862 1.00 32.69 450 PRO A C 1
ATOM 3323 O O . PRO A 1 450 ? -17.955 -14.071 62.235 1.00 32.69 450 PRO A O 1
ATOM 3326 N N . SER A 1 451 ? -18.583 -15.630 63.747 1.00 33.78 451 SER A N 1
ATOM 3327 C CA . SER A 1 451 ? -19.816 -15.097 64.320 1.00 33.78 451 SER A CA 1
ATOM 3328 C C . SER A 1 451 ? -19.711 -13.643 64.798 1.00 33.78 451 SER A C 1
ATOM 3330 O O . SER A 1 451 ? -18.874 -13.346 65.650 1.00 33.78 451 SER A O 1
ATOM 3332 N N . VAL A 1 452 ? -20.666 -12.793 64.395 1.00 32.16 452 VAL A N 1
ATOM 3333 C CA . VAL A 1 452 ? -21.075 -11.607 65.167 1.00 32.16 452 VAL A CA 1
ATOM 3334 C C . VAL A 1 452 ? -22.603 -11.478 65.180 1.00 32.16 452 VAL A C 1
ATOM 3336 O O . VAL A 1 452 ? -23.288 -11.684 64.183 1.00 32.16 452 VAL A O 1
ATOM 3339 N N . ALA A 1 453 ? -23.076 -11.164 66.381 1.00 30.62 453 ALA A N 1
ATOM 3340 C CA . ALA A 1 453 ? -24.423 -11.055 66.912 1.00 30.62 453 ALA A CA 1
ATOM 3341 C C . ALA A 1 453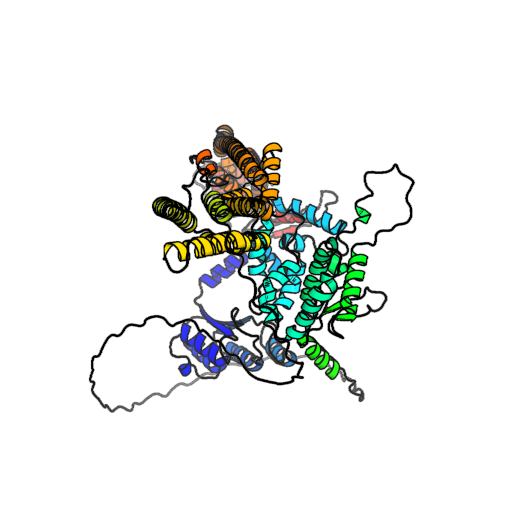 ? -25.524 -10.432 66.034 1.00 30.62 453 ALA A C 1
ATOM 3343 O O . ALA A 1 453 ? -25.338 -9.467 65.295 1.00 30.62 453 ALA A O 1
ATOM 3344 N N . ALA A 1 454 ? -26.726 -10.952 66.281 1.00 42.28 454 ALA A N 1
ATOM 3345 C CA . ALA A 1 454 ? -28.013 -10.423 65.873 1.00 42.28 454 ALA A CA 1
ATOM 3346 C C . ALA A 1 454 ? -28.187 -8.931 66.215 1.00 42.28 454 ALA A C 1
ATOM 3348 O O . ALA A 1 454 ? -28.134 -8.528 67.378 1.00 42.28 454 ALA A O 1
ATOM 3349 N N . ARG A 1 455 ? -28.503 -8.136 65.189 1.00 30.84 455 ARG A N 1
ATOM 3350 C CA . ARG A 1 455 ? -29.236 -6.873 65.304 1.00 30.84 455 ARG A CA 1
ATOM 3351 C C . ARG A 1 455 ? -30.473 -6.965 64.419 1.00 30.84 455 ARG A C 1
ATOM 3353 O O . ARG A 1 455 ? -30.376 -6.967 63.197 1.00 30.84 455 ARG A O 1
ATOM 3360 N N . GLN A 1 456 ? -31.629 -7.084 65.060 1.00 43.47 456 GLN A N 1
ATOM 3361 C CA . GLN A 1 456 ? -32.894 -6.665 64.474 1.00 43.47 456 GLN A CA 1
ATOM 3362 C C . GLN A 1 456 ? -32.855 -5.140 64.402 1.00 43.47 456 GLN A C 1
ATOM 3364 O O . GLN A 1 456 ? -32.720 -4.521 65.448 1.00 43.47 456 GLN A O 1
ATOM 3369 N N . ASP A 1 457 ? -32.958 -4.553 63.209 1.00 31.98 457 ASP A N 1
ATOM 3370 C CA . ASP A 1 457 ? -33.433 -3.179 63.057 1.00 31.98 457 ASP A CA 1
ATOM 3371 C C . ASP A 1 457 ? -33.888 -2.891 61.617 1.00 31.98 457 ASP A C 1
ATOM 3373 O O . ASP A 1 457 ? -33.176 -3.144 60.650 1.00 31.98 457 ASP A O 1
ATOM 3377 N N . SER A 1 458 ? -35.075 -2.280 61.530 1.00 32.06 458 SER A N 1
ATOM 3378 C CA . SER A 1 458 ? -35.614 -1.470 60.421 1.00 32.06 458 SER A CA 1
ATOM 3379 C C . SER A 1 458 ? -36.001 -2.160 59.101 1.00 32.06 458 SER A C 1
ATOM 3381 O O . SER A 1 458 ? -35.205 -2.298 58.176 1.00 32.06 458 SER A O 1
ATOM 3383 N N . LYS A 1 459 ? -37.304 -2.445 58.940 1.00 33.66 459 LYS A N 1
ATOM 3384 C CA . LYS A 1 459 ? -37.946 -2.513 57.612 1.00 33.66 459 LYS A CA 1
ATOM 3385 C C . LYS A 1 459 ? -37.732 -1.173 56.881 1.00 33.66 459 LYS A C 1
ATOM 3387 O O . LYS A 1 459 ? -37.949 -0.132 57.505 1.00 33.66 459 LYS A O 1
ATOM 3392 N N . PRO A 1 460 ? -37.383 -1.158 55.582 1.00 37.06 460 PRO A N 1
ATOM 3393 C CA . PRO A 1 460 ? -37.361 0.077 54.815 1.00 37.06 460 PRO A CA 1
ATOM 3394 C C . PRO A 1 460 ? -38.791 0.610 54.701 1.00 37.06 460 PRO A C 1
ATOM 3396 O O . PRO A 1 460 ? -39.717 -0.095 54.295 1.00 37.06 460 PRO A O 1
ATOM 3399 N N . ASN A 1 461 ? -38.966 1.858 55.116 1.00 33.75 461 ASN A N 1
ATOM 3400 C CA . ASN A 1 461 ? -40.211 2.599 55.002 1.00 33.75 461 ASN A CA 1
ATOM 3401 C C . ASN A 1 461 ? -40.492 2.807 53.500 1.00 33.75 461 ASN A C 1
ATOM 3403 O O . ASN A 1 461 ? -39.784 3.576 52.849 1.00 33.75 461 ASN A O 1
ATOM 3407 N N . PHE A 1 462 ? -41.471 2.095 52.933 1.00 41.28 462 PHE A N 1
ATOM 3408 C CA . PHE A 1 462 ? -41.958 2.354 51.576 1.00 41.28 462 PHE A CA 1
ATOM 3409 C C . PHE A 1 462 ? -42.533 3.777 51.556 1.00 41.28 462 PHE A C 1
ATOM 3411 O O . PHE A 1 462 ? -43.599 4.032 52.119 1.00 41.28 462 PHE A O 1
ATOM 3418 N N . ARG A 1 463 ? -41.804 4.728 50.955 1.00 45.03 463 ARG A N 1
ATOM 3419 C CA . ARG A 1 463 ? -42.361 6.039 50.598 1.00 45.03 463 ARG A CA 1
ATOM 3420 C C . ARG A 1 463 ? -43.569 5.776 49.704 1.00 45.03 463 ARG A C 1
ATOM 3422 O O . ARG A 1 463 ? -43.417 5.151 48.663 1.00 45.03 463 ARG A O 1
ATOM 3429 N N . GLN A 1 464 ? -44.749 6.233 50.119 1.00 49.00 464 GLN A N 1
ATOM 3430 C CA . GLN A 1 464 ? -45.893 6.297 49.216 1.00 49.00 464 GLN A CA 1
ATOM 3431 C C . GLN A 1 464 ? -45.513 7.175 48.008 1.00 49.00 464 GLN A C 1
ATOM 3433 O O . GLN A 1 464 ? -44.986 8.274 48.233 1.00 49.00 464 GLN A O 1
ATOM 3438 N N . PRO A 1 465 ? -45.774 6.720 46.770 1.00 49.41 465 PRO A N 1
ATOM 3439 C CA . PRO A 1 465 ? -45.637 7.536 45.569 1.00 49.41 465 PRO A CA 1
ATOM 3440 C C . PRO A 1 465 ? -46.452 8.816 45.753 1.00 49.41 465 PRO A C 1
ATOM 3442 O O . PRO A 1 465 ? -47.645 8.759 46.071 1.00 49.41 465 PRO A O 1
ATOM 3445 N N . ARG A 1 466 ? -45.840 9.993 45.602 1.00 58.53 466 ARG A N 1
ATOM 3446 C CA . ARG A 1 466 ? -46.623 11.235 45.580 1.00 58.53 466 ARG A CA 1
ATOM 3447 C C . ARG A 1 466 ? -47.318 11.287 44.222 1.00 58.53 466 ARG A C 1
ATOM 3449 O O . ARG A 1 466 ? -46.651 11.405 43.207 1.00 58.53 466 ARG A O 1
ATOM 3456 N N . ALA A 1 467 ? -48.649 11.226 44.190 1.00 56.25 467 ALA A N 1
ATOM 3457 C CA . ALA A 1 467 ? -49.431 11.243 42.944 1.00 56.25 467 ALA A CA 1
ATOM 3458 C C . ALA A 1 467 ? -49.084 12.421 41.998 1.00 56.25 467 ALA A C 1
ATOM 3460 O O . ALA A 1 467 ? -49.257 12.315 40.785 1.00 56.25 467 ALA A O 1
ATOM 3461 N N . GLU A 1 468 ? -48.549 13.522 42.539 1.00 60.25 468 GLU A N 1
ATOM 3462 C CA . GLU A 1 468 ? -48.052 14.671 41.773 1.00 60.25 468 GLU A CA 1
ATOM 3463 C C . GLU A 1 468 ? -46.743 14.389 41.003 1.00 60.25 468 GLU A C 1
ATOM 3465 O O . GLU A 1 468 ? -46.612 14.870 39.878 1.00 60.25 468 GLU A O 1
ATOM 3470 N N . SER A 1 469 ? -45.817 13.566 41.524 1.00 74.25 469 SER A N 1
ATOM 3471 C CA . SER A 1 469 ? -44.559 13.226 40.826 1.00 74.25 469 SER A CA 1
ATOM 3472 C C . SER A 1 469 ? -44.787 12.248 39.672 1.00 74.25 469 SER A C 1
ATOM 3474 O O . SER A 1 469 ? -44.160 12.354 38.622 1.00 74.25 469 SER A O 1
ATOM 3476 N N . VAL A 1 470 ? -45.746 11.332 39.822 1.00 79.81 470 VAL A N 1
ATOM 3477 C CA . VAL A 1 470 ? -46.102 10.323 38.810 1.00 79.81 470 VAL A CA 1
ATOM 3478 C C . VAL A 1 470 ? -46.610 10.977 37.514 1.00 79.81 470 VAL A C 1
ATOM 3480 O O . VAL A 1 470 ? -46.189 10.615 36.413 1.00 79.81 470 VAL A O 1
ATOM 3483 N N . GLY A 1 471 ? -47.474 11.991 37.637 1.00 85.25 471 GLY A N 1
ATOM 3484 C CA . GLY A 1 471 ? -47.974 12.752 36.489 1.00 85.25 471 GLY A CA 1
ATOM 3485 C C . GLY A 1 471 ? -46.914 13.634 35.825 1.00 85.25 471 GLY A C 1
ATOM 3486 O O . GLY A 1 471 ? -46.968 13.862 34.620 1.00 85.25 471 GLY A O 1
ATOM 3487 N N . GLU A 1 472 ? -45.930 14.127 36.576 1.00 89.69 472 GLU A N 1
ATOM 3488 C CA . GLU A 1 472 ? -44.804 14.895 36.034 1.00 89.69 472 GLU A CA 1
ATOM 3489 C C . GLU A 1 472 ? -43.872 14.026 35.182 1.00 89.69 472 GLU A C 1
ATOM 3491 O O . GLU A 1 472 ? -43.549 14.403 34.058 1.00 89.69 472 GLU A O 1
ATOM 3496 N N . TRP A 1 473 ? -43.529 12.823 35.645 1.00 93.06 473 TRP A N 1
ATOM 3497 C CA . TRP A 1 473 ? -42.679 11.898 34.889 1.00 93.06 473 TRP A CA 1
ATOM 3498 C C . TRP A 1 473 ? -43.338 11.373 33.613 1.00 93.06 473 TRP A C 1
ATOM 3500 O O . TRP A 1 473 ? -42.667 11.256 32.588 1.00 93.06 473 TRP A O 1
ATOM 3510 N N . ALA A 1 474 ? -44.653 11.129 33.630 1.00 92.25 474 ALA A N 1
ATOM 3511 C CA . ALA A 1 474 ? -45.394 10.804 32.412 1.00 92.25 474 ALA A CA 1
ATOM 3512 C C . ALA A 1 474 ? -45.346 11.957 31.391 1.00 92.25 474 ALA A C 1
ATOM 3514 O O . ALA A 1 474 ? -45.154 11.710 30.200 1.00 92.25 474 ALA A O 1
ATOM 3515 N N . ARG A 1 475 ? -45.456 13.216 31.842 1.00 94.19 475 ARG A N 1
ATOM 3516 C CA . ARG A 1 475 ? -45.326 14.401 30.976 1.00 94.19 475 ARG A CA 1
ATOM 3517 C C . ARG A 1 475 ? -43.913 14.561 30.426 1.00 94.19 475 ARG A C 1
ATOM 3519 O O . ARG A 1 475 ? -43.762 14.732 29.223 1.00 94.19 475 ARG A O 1
ATOM 3526 N N . LEU A 1 476 ? -42.888 14.432 31.272 1.00 94.38 476 LEU A N 1
ATOM 3527 C CA . LEU A 1 476 ? -41.482 14.519 30.862 1.00 94.38 476 LEU A CA 1
ATOM 3528 C C . LEU A 1 476 ? -41.127 13.460 29.814 1.00 94.38 476 LEU A C 1
ATOM 3530 O O . LEU A 1 476 ? -40.535 13.790 28.791 1.00 94.38 476 LEU A O 1
ATOM 3534 N N . LEU A 1 477 ? -41.517 12.203 30.044 1.00 94.50 477 LEU A N 1
ATOM 3535 C CA . LEU A 1 477 ? -41.185 11.097 29.148 1.00 94.50 477 LEU A CA 1
ATOM 3536 C C . LEU A 1 477 ? -41.871 11.229 27.781 1.00 94.50 477 LEU A C 1
ATOM 3538 O O . LEU A 1 477 ? -41.267 10.924 26.757 1.00 94.50 477 LEU A O 1
ATOM 3542 N N . THR A 1 478 ? -43.125 11.686 27.771 1.00 94.44 478 THR A N 1
ATOM 3543 C CA . THR A 1 478 ? -43.955 11.774 26.557 1.00 94.44 478 THR A CA 1
ATOM 3544 C C . THR A 1 478 ? -43.871 13.126 25.849 1.00 94.44 478 THR A C 1
ATOM 3546 O O . THR A 1 478 ? -44.351 13.253 24.725 1.00 94.44 478 THR A O 1
ATOM 3549 N N . GLY A 1 479 ? -43.295 14.143 26.497 1.00 93.56 479 GLY A N 1
ATOM 3550 C CA . GLY A 1 479 ? -43.234 15.516 25.995 1.00 93.56 479 GLY A CA 1
ATOM 3551 C C . GLY A 1 479 ? -44.588 16.235 25.940 1.00 93.56 479 GLY A C 1
ATOM 3552 O O . GLY A 1 479 ? -44.689 17.271 25.290 1.00 93.56 479 GLY A O 1
ATOM 3553 N N . ARG A 1 480 ? -45.644 15.699 26.572 1.00 92.50 480 ARG A N 1
ATOM 3554 C CA . ARG A 1 480 ? -46.975 16.330 26.589 1.00 92.50 480 ARG A CA 1
ATOM 3555 C C . ARG A 1 480 ? -47.131 17.233 27.810 1.00 92.50 480 ARG A C 1
ATOM 3557 O O . ARG A 1 480 ? -47.104 16.752 28.937 1.00 92.50 480 ARG A O 1
ATOM 3564 N N . ASP A 1 481 ? -47.383 18.523 27.593 1.00 85.81 481 ASP A N 1
ATOM 3565 C CA . ASP A 1 481 ? -47.535 19.505 28.683 1.00 85.81 481 ASP A CA 1
ATOM 3566 C C . ASP A 1 481 ? -48.808 19.291 29.521 1.00 85.81 481 ASP A C 1
ATOM 3568 O O . ASP A 1 481 ? -48.844 19.563 30.727 1.00 85.81 481 ASP A O 1
ATOM 3572 N N . VAL A 1 482 ? -49.860 18.769 28.884 1.00 87.75 482 VAL A N 1
ATOM 3573 C CA . VAL A 1 482 ? -51.170 18.533 29.495 1.00 87.75 482 VAL A CA 1
ATOM 3574 C C . VAL A 1 482 ? -51.497 17.046 29.407 1.00 87.75 482 VAL A C 1
ATOM 3576 O O . VAL A 1 482 ? -51.710 16.513 28.321 1.00 87.75 482 VAL A O 1
ATOM 3579 N N . LEU A 1 483 ? -51.550 16.386 30.565 1.00 89.31 483 LEU A N 1
ATOM 3580 C CA . LEU A 1 483 ? -52.092 15.037 30.721 1.00 89.31 483 LEU A CA 1
ATOM 3581 C C . LEU A 1 483 ? -53.260 15.083 31.719 1.00 89.31 483 LEU A C 1
ATOM 3583 O O . LEU A 1 483 ? -53.214 15.885 32.661 1.00 89.31 483 LEU A O 1
ATOM 3587 N N . PRO A 1 484 ? -54.307 14.259 31.540 1.00 86.81 484 PRO A N 1
ATOM 3588 C CA . PRO A 1 484 ? -55.434 14.240 32.461 1.00 86.81 484 PRO A CA 1
ATOM 3589 C C . PRO A 1 484 ? -55.009 13.785 33.867 1.00 86.81 484 PRO A C 1
ATOM 3591 O O . PRO A 1 484 ? -54.047 13.026 34.014 1.00 86.81 484 PRO A O 1
ATOM 3594 N N . PRO A 1 485 ? -55.736 14.198 34.919 1.00 81.38 485 PRO A N 1
ATOM 3595 C CA . PRO A 1 485 ? -55.421 13.799 36.284 1.00 81.38 485 PRO A CA 1
ATOM 3596 C C . PRO A 1 485 ? -55.544 12.280 36.479 1.00 81.38 485 PRO A C 1
ATOM 3598 O O . PRO A 1 485 ? -56.541 11.659 36.111 1.00 81.38 485 PRO A O 1
ATOM 3601 N N . PHE A 1 486 ? -54.547 11.696 37.148 1.00 78.44 486 PHE A N 1
ATOM 3602 C CA . PHE A 1 486 ? -54.420 10.253 37.410 1.00 78.44 486 PHE A CA 1
ATOM 3603 C C . PHE A 1 486 ? -55.533 9.645 38.279 1.00 78.44 486 PHE A C 1
ATOM 3605 O O . PHE A 1 486 ? -55.678 8.421 38.330 1.00 78.44 486 PHE A O 1
ATOM 3612 N N . ASN A 1 487 ? -56.312 10.488 38.960 1.00 79.06 487 ASN A N 1
ATOM 3613 C CA . ASN A 1 487 ? -57.384 10.064 39.860 1.00 79.06 487 ASN A CA 1
ATOM 3614 C C . ASN A 1 487 ? -58.657 9.628 39.108 1.00 79.06 487 ASN A C 1
ATOM 3616 O O . ASN A 1 487 ? -59.530 9.009 39.713 1.00 79.06 487 ASN A O 1
ATOM 3620 N N . ASP A 1 488 ? -58.771 9.927 37.807 1.00 83.94 488 ASP A N 1
ATOM 3621 C CA . ASP A 1 488 ? -59.873 9.473 36.950 1.00 83.94 488 ASP A CA 1
ATOM 3622 C C . ASP A 1 488 ? -59.454 8.215 36.155 1.00 83.94 488 ASP A C 1
ATOM 3624 O O . ASP A 1 488 ? -58.439 8.253 35.451 1.00 83.94 488 ASP A O 1
ATOM 3628 N N . PRO A 1 489 ? -60.220 7.103 36.197 1.00 85.50 489 PRO A N 1
ATOM 3629 C CA . PRO A 1 489 ? -60.005 5.935 35.339 1.00 85.50 489 PRO A CA 1
ATOM 3630 C C . PRO A 1 489 ? -59.842 6.266 33.849 1.00 85.50 489 PRO A C 1
ATOM 3632 O O . PRO A 1 489 ? -59.043 5.623 33.165 1.00 85.50 489 PRO A O 1
ATOM 3635 N N . ARG A 1 490 ? -60.560 7.279 33.340 1.00 86.31 490 ARG A N 1
ATOM 3636 C CA . ARG A 1 490 ? -60.403 7.740 31.950 1.00 86.31 490 ARG A CA 1
ATOM 3637 C C . ARG A 1 490 ? -59.044 8.395 31.727 1.00 86.31 490 ARG A C 1
ATOM 3639 O O . ARG A 1 490 ? -58.380 8.083 30.744 1.00 86.31 490 ARG A O 1
ATOM 3646 N N . GLY A 1 491 ? -58.607 9.223 32.674 1.00 88.06 491 GLY A N 1
ATOM 3647 C CA . GLY A 1 491 ? -57.295 9.862 32.638 1.00 88.06 491 GLY A CA 1
ATOM 3648 C C . GLY A 1 491 ? -56.146 8.859 32.669 1.00 88.06 491 GLY A C 1
ATOM 3649 O O . GLY A 1 491 ? -55.212 8.967 31.880 1.00 88.06 491 GLY A O 1
ATOM 3650 N N . ARG A 1 492 ? -56.253 7.810 33.494 1.00 89.94 492 ARG A N 1
ATOM 3651 C CA . ARG A 1 492 ? -55.278 6.705 33.512 1.00 89.94 492 ARG A CA 1
ATOM 3652 C C . ARG A 1 492 ? -55.189 5.992 32.167 1.00 89.94 492 ARG A C 1
ATOM 3654 O O . ARG A 1 492 ? -54.091 5.700 31.706 1.00 89.94 492 ARG A O 1
ATOM 3661 N N . SER A 1 493 ? -56.335 5.715 31.543 1.00 90.81 493 SER A N 1
ATOM 3662 C CA . SER A 1 493 ? -56.376 5.069 30.229 1.00 90.81 493 SER A CA 1
ATOM 3663 C C . SER A 1 493 ? -55.701 5.923 29.157 1.00 90.81 493 SER A C 1
ATOM 3665 O O . SER A 1 493 ? -55.013 5.382 28.296 1.00 90.81 493 SER A O 1
ATOM 3667 N N . GLU A 1 494 ? -55.878 7.243 29.210 1.00 91.75 494 GLU A N 1
ATOM 3668 C CA . GLU A 1 494 ? -55.230 8.167 28.282 1.00 91.75 494 GLU A CA 1
ATOM 3669 C C . GLU A 1 494 ? -53.716 8.222 28.509 1.00 91.75 494 GLU A C 1
ATOM 3671 O O . GLU A 1 494 ? -52.957 8.098 27.553 1.00 91.75 494 GLU A O 1
ATOM 3676 N N . VAL A 1 495 ? -53.254 8.296 29.763 1.00 92.88 495 VAL A N 1
ATOM 3677 C CA . VAL A 1 495 ? -51.815 8.244 30.073 1.00 92.88 495 VAL A CA 1
ATOM 3678 C C . VAL A 1 495 ? -51.184 6.933 29.595 1.00 92.88 495 VAL A C 1
ATOM 3680 O O . VAL A 1 495 ? -50.120 6.964 28.979 1.00 92.88 495 VAL A O 1
ATOM 3683 N N . CYS A 1 496 ? -51.848 5.789 29.796 1.00 94.50 496 CYS A N 1
ATOM 3684 C CA . CYS A 1 496 ? -51.395 4.512 29.238 1.00 94.50 496 CYS A CA 1
ATOM 3685 C C . CYS A 1 496 ? -51.285 4.556 27.707 1.00 94.50 496 CYS A C 1
ATOM 3687 O O . CYS A 1 496 ? -50.315 4.038 27.161 1.00 94.50 496 CYS A O 1
ATOM 3689 N N . ALA A 1 497 ? -52.237 5.184 27.011 1.00 94.38 497 ALA A N 1
ATOM 3690 C CA . ALA A 1 497 ? -52.192 5.297 25.555 1.00 94.38 497 ALA A CA 1
ATOM 3691 C C . ALA A 1 497 ? -50.980 6.115 25.076 1.00 94.38 497 ALA A C 1
ATOM 3693 O O . ALA A 1 497 ? -50.282 5.693 24.158 1.00 94.38 497 ALA A O 1
ATOM 3694 N N . VAL A 1 498 ? -50.675 7.241 25.729 1.00 96.06 498 VAL A N 1
ATOM 3695 C CA . VAL A 1 498 ? -49.505 8.063 25.369 1.00 96.06 498 VAL A CA 1
ATOM 3696 C C . VAL A 1 498 ? -48.187 7.361 25.711 1.00 96.06 498 VAL A C 1
ATOM 3698 O O . VAL A 1 498 ? -47.225 7.426 24.950 1.00 96.06 498 VAL A O 1
ATOM 3701 N N . LEU A 1 499 ? -48.123 6.656 26.842 1.00 96.31 499 LEU A N 1
ATOM 3702 C CA . LEU A 1 499 ? -46.944 5.866 27.202 1.00 96.31 499 LEU A CA 1
ATOM 3703 C C . LEU A 1 499 ? -46.721 4.689 26.242 1.00 96.31 499 LEU A C 1
ATOM 3705 O O . LEU A 1 499 ? -45.572 4.342 25.968 1.00 96.31 499 LEU A O 1
ATOM 3709 N N . ALA A 1 500 ? -47.796 4.097 25.712 1.00 97.12 500 ALA A N 1
ATOM 3710 C CA . ALA A 1 500 ? -47.713 3.084 24.666 1.00 97.12 500 ALA A CA 1
ATOM 3711 C C . ALA A 1 500 ? -47.136 3.666 23.367 1.00 97.12 500 ALA A C 1
ATOM 3713 O O . ALA A 1 500 ? -46.199 3.091 22.823 1.00 97.12 500 ALA A O 1
ATOM 3714 N N . GLU A 1 501 ? -47.612 4.838 22.936 1.00 97.50 501 GLU A N 1
ATOM 3715 C CA . GLU A 1 501 ? -47.072 5.566 21.776 1.00 97.50 501 GLU A CA 1
ATOM 3716 C C . GLU A 1 501 ? -45.573 5.875 21.950 1.00 97.50 501 GLU A C 1
ATOM 3718 O O . GLU A 1 501 ? -44.763 5.611 21.060 1.00 97.50 501 GLU A O 1
ATOM 3723 N N . TRP A 1 502 ? -45.172 6.362 23.129 1.00 97.38 502 TRP A N 1
ATOM 3724 C CA . TRP A 1 502 ? -43.761 6.603 23.441 1.00 97.38 502 TRP A CA 1
ATOM 3725 C C . TRP A 1 502 ? -42.922 5.315 23.392 1.00 97.38 502 TRP A C 1
ATOM 3727 O O . TRP A 1 502 ? -41.826 5.309 22.826 1.00 97.38 502 TRP A O 1
ATOM 3737 N N . LEU A 1 503 ? -43.429 4.211 23.954 1.00 97.62 503 LEU A N 1
ATOM 3738 C CA . LEU A 1 503 ? -42.737 2.919 23.959 1.00 97.62 503 LEU A CA 1
ATOM 3739 C C . LEU A 1 503 ? -42.570 2.361 22.539 1.00 97.62 503 LEU A C 1
ATOM 3741 O O . LEU A 1 503 ? -41.519 1.802 22.217 1.00 97.62 503 LEU A O 1
ATOM 3745 N N . GLU A 1 504 ? -43.585 2.514 21.689 1.00 97.19 504 GLU A N 1
ATOM 3746 C CA . GLU A 1 504 ? -43.504 2.177 20.267 1.00 97.19 504 GLU A CA 1
ATOM 3747 C C . GLU A 1 504 ? -42.443 3.023 19.558 1.00 97.19 504 GLU A C 1
ATOM 3749 O O . GLU A 1 504 ? -41.598 2.465 18.855 1.00 97.19 504 GLU A O 1
ATOM 3754 N N . GLY A 1 505 ? -42.405 4.335 19.816 1.00 96.56 505 GLY A N 1
ATOM 3755 C CA . GLY A 1 505 ? -41.362 5.229 19.310 1.00 96.56 505 GLY A CA 1
ATOM 3756 C C . GLY A 1 505 ? -39.953 4.792 19.726 1.00 96.56 505 GLY A C 1
ATOM 3757 O O . GLY A 1 505 ? -39.068 4.667 18.880 1.00 96.56 505 GLY A O 1
ATOM 3758 N N . TRP A 1 506 ? -39.747 4.472 21.008 1.00 95.75 506 TRP A N 1
ATOM 3759 C CA . TRP A 1 506 ? -38.470 3.956 21.517 1.00 95.75 506 TRP A CA 1
ATOM 3760 C C . TRP A 1 506 ? -38.043 2.654 20.823 1.00 95.75 506 TRP A C 1
ATOM 3762 O O . TRP A 1 506 ? -36.881 2.504 20.444 1.00 95.75 506 TRP A O 1
ATOM 3772 N N . ARG A 1 507 ? -38.975 1.715 20.624 1.00 96.38 507 ARG A N 1
ATOM 3773 C CA . ARG A 1 507 ? -38.702 0.451 19.921 1.00 96.38 507 ARG A CA 1
ATOM 3774 C C . ARG A 1 507 ? -38.365 0.678 18.451 1.00 96.38 507 ARG A C 1
ATOM 3776 O O . ARG A 1 507 ? -37.432 0.058 17.955 1.00 96.38 507 ARG A O 1
ATOM 3783 N N . ALA A 1 508 ? -39.076 1.580 17.778 1.00 96.25 508 ALA A N 1
ATOM 3784 C CA . ALA A 1 508 ? -38.847 1.905 16.373 1.00 96.25 508 ALA A CA 1
ATOM 3785 C C . ALA A 1 508 ? -37.482 2.568 16.120 1.00 96.25 508 ALA A C 1
ATOM 3787 O O . ALA A 1 508 ? -36.913 2.414 15.037 1.00 96.25 508 ALA A O 1
ATOM 3788 N N . LEU A 1 509 ? -36.925 3.281 17.109 1.00 94.88 509 LEU A N 1
ATOM 3789 C CA . LEU A 1 509 ? -35.563 3.817 17.009 1.00 94.88 509 LEU A CA 1
ATOM 3790 C C . LEU A 1 509 ? -34.526 2.700 16.850 1.00 94.88 509 LEU A C 1
ATOM 3792 O O . LEU A 1 509 ? -33.565 2.884 16.099 1.00 94.88 509 LEU A O 1
ATOM 3796 N N . ASP A 1 510 ? -34.731 1.572 17.539 1.00 95.50 510 ASP A N 1
ATOM 3797 C CA . ASP A 1 510 ? -33.873 0.381 17.523 1.00 95.50 510 ASP A CA 1
ATOM 3798 C C . ASP A 1 510 ? -32.374 0.706 17.694 1.00 95.50 510 ASP A C 1
ATOM 3800 O O . ASP A 1 510 ? -31.481 0.153 17.046 1.00 95.50 510 ASP A O 1
ATOM 3804 N N . ILE A 1 511 ? -32.096 1.685 18.563 1.00 94.75 511 ILE A N 1
ATOM 3805 C CA . ILE A 1 511 ? -30.787 2.341 18.660 1.00 94.75 511 ILE A CA 1
ATOM 3806 C C . ILE A 1 511 ? -29.671 1.353 19.017 1.00 94.75 511 ILE A C 1
ATOM 3808 O O . ILE A 1 511 ? -28.578 1.426 18.467 1.00 94.75 511 ILE A O 1
ATOM 3812 N N . ASN A 1 512 ? -29.963 0.387 19.889 1.00 92.81 512 ASN A N 1
ATOM 3813 C CA . ASN A 1 512 ? -28.989 -0.592 20.363 1.00 92.81 512 ASN A CA 1
ATOM 3814 C C . ASN A 1 512 ? -28.589 -1.576 19.267 1.00 92.81 512 ASN A C 1
ATOM 3816 O O . ASN A 1 512 ? -27.415 -1.925 19.158 1.00 92.81 512 ASN A O 1
ATOM 3820 N N . HIS A 1 513 ? -29.553 -2.020 18.459 1.00 95.38 513 HIS A N 1
ATOM 3821 C CA . HIS A 1 513 ? -29.280 -2.920 17.349 1.00 95.38 513 HIS A CA 1
ATOM 3822 C C . HIS A 1 513 ? -28.486 -2.198 16.262 1.00 95.38 513 HIS A C 1
ATOM 3824 O O . HIS A 1 513 ? -27.431 -2.682 15.858 1.00 95.38 513 HIS A O 1
ATOM 3830 N N . LYS A 1 514 ? -28.925 -0.998 15.862 1.00 96.12 514 LYS A N 1
ATOM 3831 C CA . LYS A 1 514 ? -28.207 -0.178 14.880 1.00 96.12 514 LYS A CA 1
ATOM 3832 C C . LYS A 1 514 ? -26.795 0.191 15.351 1.00 96.12 514 LYS A C 1
ATOM 3834 O O . LYS A 1 514 ? -25.862 0.136 14.561 1.00 96.12 514 LYS A O 1
ATOM 3839 N N . PHE A 1 515 ? -26.608 0.502 16.637 1.00 96.12 515 PHE A N 1
ATOM 3840 C CA . PHE A 1 515 ? -25.280 0.743 17.212 1.00 96.12 515 PHE A CA 1
ATOM 3841 C C . PHE A 1 515 ? -24.397 -0.513 17.166 1.00 96.12 515 PHE A C 1
ATOM 3843 O O . PHE A 1 515 ? -23.218 -0.422 16.838 1.00 96.12 515 PHE A O 1
ATOM 3850 N N . ALA A 1 516 ? -24.955 -1.695 17.450 1.00 93.38 516 ALA A N 1
ATOM 3851 C CA . ALA A 1 516 ? -24.222 -2.961 17.393 1.00 93.38 516 ALA A CA 1
ATOM 3852 C C . ALA A 1 516 ? -23.814 -3.377 15.966 1.00 93.38 516 ALA A C 1
ATOM 3854 O O . ALA A 1 516 ? -22.874 -4.153 15.811 1.00 93.38 516 ALA A O 1
ATOM 3855 N N . GLN A 1 517 ? -24.495 -2.869 14.933 1.00 94.94 517 GLN A N 1
ATOM 3856 C CA . GLN A 1 517 ? -24.120 -3.078 13.530 1.00 94.94 517 GLN A CA 1
ATOM 3857 C C . GLN A 1 517 ? -22.940 -2.200 13.080 1.00 94.94 517 GLN A C 1
ATOM 3859 O O . GLN A 1 517 ? -22.374 -2.440 12.013 1.00 94.94 517 GLN A O 1
ATOM 3864 N N . LEU A 1 518 ? -22.554 -1.189 13.866 1.00 92.50 518 LEU A N 1
ATOM 3865 C CA . LEU A 1 518 ? -21.436 -0.319 13.514 1.00 92.50 518 LEU A CA 1
ATOM 3866 C C . LEU A 1 518 ? -20.099 -1.090 13.574 1.00 92.50 518 LEU A C 1
ATOM 3868 O O . LEU A 1 518 ? -19.877 -1.873 14.503 1.00 92.50 518 LEU A O 1
ATOM 3872 N N . PRO A 1 519 ? -19.163 -0.859 12.633 1.00 88.81 519 PRO A N 1
ATOM 3873 C CA . PRO A 1 519 ? -17.844 -1.482 12.659 1.00 88.81 519 PRO A CA 1
ATOM 3874 C C . PRO A 1 519 ? -17.086 -1.166 13.954 1.00 88.81 519 PRO A C 1
ATOM 3876 O O . PRO A 1 519 ? -16.855 -0.001 14.279 1.00 88.81 519 PRO A O 1
ATOM 3879 N N . ALA A 1 520 ? -16.617 -2.200 14.658 1.00 83.19 520 ALA A N 1
ATOM 3880 C CA . ALA A 1 520 ? -15.931 -2.046 15.946 1.00 83.19 520 ALA A CA 1
ATOM 3881 C C . ALA A 1 520 ? -14.698 -1.124 15.876 1.00 83.19 520 ALA A C 1
ATOM 3883 O O . ALA A 1 520 ? -14.436 -0.374 16.812 1.00 83.19 520 ALA A O 1
ATOM 3884 N N . ALA A 1 521 ? -13.986 -1.121 14.743 1.00 78.56 521 ALA A N 1
ATOM 3885 C CA . ALA A 1 521 ? -12.822 -0.264 14.505 1.00 78.56 521 ALA A CA 1
ATOM 3886 C C . ALA A 1 521 ? -13.149 1.243 14.468 1.00 78.56 521 ALA A C 1
ATOM 3888 O O . ALA A 1 521 ? -12.242 2.069 14.517 1.00 78.56 521 ALA A O 1
ATOM 3889 N N . SER A 1 522 ? -14.426 1.613 14.352 1.00 79.06 522 SER A N 1
ATOM 3890 C CA . SER A 1 522 ? -14.886 3.005 14.306 1.00 79.06 522 SER A CA 1
ATOM 3891 C C . SER A 1 522 ? -15.504 3.483 15.623 1.00 79.06 522 SER A C 1
ATOM 3893 O O . SER A 1 522 ? -15.920 4.637 15.706 1.00 79.06 522 SER A O 1
ATOM 3895 N N . LEU A 1 523 ? -15.569 2.622 16.644 1.00 86.88 523 LEU A N 1
ATOM 3896 C CA . LEU A 1 523 ? -16.185 2.926 17.933 1.00 86.88 523 LEU A CA 1
ATOM 3897 C C . LEU A 1 523 ? -15.127 3.236 18.996 1.00 86.88 523 LEU A C 1
ATOM 3899 O O . LEU A 1 523 ? -14.164 2.492 19.172 1.00 86.88 523 LEU A O 1
ATOM 3903 N N . THR A 1 524 ? -15.337 4.310 19.757 1.00 87.69 524 THR A N 1
ATOM 3904 C CA . THR A 1 524 ? -14.495 4.661 20.912 1.00 87.69 524 THR A CA 1
ATOM 3905 C C . THR A 1 524 ? -15.115 4.182 22.220 1.00 87.69 524 THR A C 1
ATOM 3907 O O . THR A 1 524 ? -16.318 3.930 22.316 1.00 87.69 524 THR A O 1
ATOM 3910 N N . THR A 1 525 ? -14.308 4.106 23.279 1.00 86.75 525 THR A N 1
ATOM 3911 C CA . THR A 1 525 ? -14.796 3.832 24.641 1.00 86.75 525 THR A CA 1
ATOM 3912 C C . THR A 1 525 ? -15.860 4.838 25.089 1.00 86.75 525 THR A C 1
ATOM 3914 O O . THR A 1 525 ? -16.823 4.452 25.748 1.00 86.75 525 THR A O 1
ATOM 3917 N N . THR A 1 526 ? -15.745 6.103 24.677 1.00 90.06 526 THR A N 1
ATOM 3918 C CA . THR A 1 526 ? -16.748 7.149 24.925 1.00 90.06 526 THR A CA 1
ATOM 3919 C C . THR A 1 526 ? -18.090 6.819 24.273 1.00 90.06 526 THR A C 1
ATOM 3921 O O . THR A 1 526 ? -19.126 6.946 24.921 1.00 90.06 526 THR A O 1
ATOM 3924 N N . MET A 1 527 ? -18.093 6.349 23.020 1.00 93.00 527 MET A N 1
ATOM 3925 C CA . MET A 1 527 ? -19.320 5.948 22.317 1.00 93.00 527 MET A CA 1
ATOM 3926 C C . MET A 1 527 ? -19.986 4.736 22.973 1.00 93.00 527 MET A C 1
ATOM 3928 O O . MET A 1 527 ? -21.203 4.716 23.148 1.00 93.00 527 MET A O 1
ATOM 3932 N N . TRP A 1 528 ? -19.192 3.748 23.394 1.00 91.00 528 TRP A N 1
ATOM 3933 C CA . TRP A 1 528 ? -19.695 2.616 24.174 1.00 91.00 528 TRP A CA 1
ATOM 3934 C C . TRP A 1 528 ? -20.293 3.061 25.511 1.00 91.00 528 TRP A C 1
ATOM 3936 O O . TRP A 1 528 ? -21.360 2.581 25.897 1.00 91.00 528 TRP A O 1
ATOM 3946 N N . GLY A 1 529 ? -19.642 4.007 26.193 1.00 94.12 529 GLY A N 1
ATOM 3947 C CA . GLY A 1 529 ? -20.150 4.624 27.417 1.00 94.12 529 GLY A CA 1
ATOM 3948 C C . GLY A 1 529 ? -21.492 5.324 27.200 1.00 94.12 529 GLY A C 1
ATOM 3949 O O . GLY A 1 529 ? -22.432 5.078 27.954 1.00 94.12 529 GLY A O 1
ATOM 3950 N N . LEU A 1 530 ? -21.604 6.113 26.128 1.00 93.88 530 LEU A N 1
ATOM 3951 C CA . LEU A 1 530 ? -22.833 6.799 25.728 1.00 93.88 530 LEU A CA 1
ATOM 3952 C C . LEU A 1 530 ? -23.977 5.808 25.473 1.00 93.88 530 LEU A C 1
ATOM 3954 O O . LEU A 1 530 ? -25.061 5.954 26.037 1.00 93.88 530 LEU A O 1
ATOM 3958 N N . ASN A 1 531 ? -23.726 4.764 24.678 1.00 96.00 531 ASN A N 1
ATOM 3959 C CA . ASN A 1 531 ? -24.714 3.721 24.407 1.00 96.00 531 ASN A CA 1
ATOM 3960 C C . ASN A 1 531 ? -25.149 2.995 25.692 1.00 96.00 531 ASN A C 1
ATOM 3962 O O . ASN A 1 531 ? -26.340 2.771 25.918 1.00 96.00 531 ASN A O 1
ATOM 3966 N N . ALA A 1 532 ? -24.200 2.669 26.574 1.00 95.12 532 ALA A N 1
ATOM 3967 C CA . ALA A 1 532 ? -24.493 2.026 27.850 1.00 95.12 532 ALA A CA 1
ATOM 3968 C C . ALA A 1 532 ? -25.325 2.923 28.782 1.00 95.12 532 ALA A C 1
ATOM 3970 O O . ALA A 1 532 ? -26.213 2.424 29.476 1.00 95.12 532 ALA A O 1
ATOM 3971 N N . GLU A 1 533 ? -25.063 4.231 28.807 1.00 95.00 533 GLU A N 1
ATOM 3972 C CA . GLU A 1 533 ? -25.827 5.209 29.584 1.00 95.00 533 GLU A CA 1
ATOM 3973 C C . GLU A 1 533 ? -27.267 5.340 29.068 1.00 95.00 533 GLU A C 1
ATOM 3975 O O . GLU A 1 533 ? -28.215 5.215 29.851 1.00 95.00 533 GLU A O 1
ATOM 3980 N N . VAL A 1 534 ? -27.442 5.496 27.753 1.00 96.56 534 VAL A N 1
ATOM 3981 C CA . VAL A 1 534 ? -28.756 5.568 27.092 1.00 96.56 534 VAL A CA 1
ATOM 3982 C C . VAL A 1 534 ? -29.548 4.271 27.306 1.00 96.56 534 VAL A C 1
ATOM 3984 O O . VAL A 1 534 ? -30.700 4.298 27.740 1.00 96.56 534 VAL A O 1
ATOM 3987 N N . SER A 1 535 ? -28.911 3.112 27.122 1.00 94.88 535 SER A N 1
ATOM 3988 C CA . SER A 1 535 ? -29.506 1.801 27.411 1.00 94.88 535 SER A CA 1
ATOM 3989 C C . SER A 1 535 ? -29.906 1.628 28.877 1.00 94.88 535 SER A C 1
ATOM 3991 O O . SER A 1 535 ? -30.929 1.011 29.185 1.00 94.88 535 SER A O 1
ATOM 3993 N N . ARG A 1 536 ? -29.101 2.141 29.813 1.00 95.88 536 ARG A N 1
ATOM 3994 C CA . ARG A 1 536 ? -29.376 2.021 31.248 1.00 95.88 536 ARG A CA 1
ATOM 3995 C C . ARG A 1 536 ? -30.529 2.917 31.681 1.00 95.88 536 ARG A C 1
ATOM 3997 O O . ARG A 1 536 ? -31.309 2.489 32.521 1.00 95.88 536 ARG A O 1
ATOM 4004 N N . SER A 1 537 ? -30.622 4.123 31.140 1.00 96.44 537 SER A N 1
ATOM 4005 C CA . SER A 1 537 ? -31.663 5.098 31.467 1.00 96.44 537 SER A CA 1
ATOM 4006 C C . SER A 1 537 ? -32.968 4.761 30.738 1.00 96.44 537 SER A C 1
ATOM 4008 O O . SER A 1 537 ? -33.866 4.144 31.318 1.00 96.44 537 SER A O 1
ATOM 4010 N N . PHE A 1 538 ? -33.042 5.049 29.441 1.00 97.00 538 PHE A N 1
ATOM 4011 C CA . PHE A 1 538 ? -34.236 4.833 28.623 1.00 97.00 538 PHE A CA 1
ATOM 4012 C C . PHE A 1 538 ? -34.617 3.359 28.494 1.00 97.00 538 PHE A C 1
ATOM 4014 O O . PHE A 1 538 ? -35.798 3.033 28.544 1.00 97.00 538 PHE A O 1
ATOM 4021 N N . GLY A 1 539 ? -33.653 2.435 28.445 1.00 96.00 539 GLY A N 1
ATOM 4022 C CA . GLY A 1 539 ? -33.967 1.001 28.429 1.00 96.00 539 GLY A CA 1
ATOM 4023 C C . GLY A 1 539 ? -34.529 0.469 29.757 1.00 96.00 539 GLY A C 1
ATOM 4024 O O . GLY A 1 539 ? -35.221 -0.551 29.773 1.00 96.00 539 GLY A O 1
ATOM 4025 N N . ARG A 1 540 ? -34.268 1.120 30.902 1.00 95.94 540 ARG A N 1
ATOM 4026 C CA . ARG A 1 540 ? -34.980 0.815 32.161 1.00 95.94 540 ARG A CA 1
ATOM 4027 C C . ARG A 1 540 ? -36.371 1.438 32.167 1.00 95.94 540 ARG A C 1
ATOM 4029 O O . ARG A 1 540 ? -37.315 0.728 32.500 1.00 95.94 540 ARG A O 1
ATOM 4036 N N . ALA A 1 541 ? -36.498 2.694 31.738 1.00 96.50 541 ALA A N 1
ATOM 4037 C CA . ALA A 1 541 ? -37.790 3.366 31.623 1.00 96.50 541 ALA A CA 1
ATOM 4038 C C . ALA A 1 541 ? -38.752 2.608 30.687 1.00 96.50 541 ALA A C 1
ATOM 4040 O O . ALA A 1 541 ? -39.887 2.338 31.061 1.00 96.50 541 ALA A O 1
ATOM 4041 N N . ALA A 1 542 ? -38.270 2.155 29.525 1.00 97.25 542 ALA A N 1
ATOM 4042 C CA . ALA A 1 542 ? -39.045 1.374 28.563 1.00 97.25 542 ALA A CA 1
ATOM 4043 C C . ALA A 1 542 ? -39.567 0.055 29.147 1.00 97.25 542 ALA A C 1
ATOM 4045 O O . ALA A 1 542 ? -40.730 -0.284 28.955 1.00 97.25 542 ALA A O 1
ATOM 4046 N N . ARG A 1 543 ? -38.738 -0.665 29.915 1.00 97.19 543 ARG A N 1
ATOM 4047 C CA . ARG A 1 543 ? -39.155 -1.906 30.592 1.00 97.19 543 ARG A CA 1
ATOM 4048 C C . ARG A 1 543 ? -40.186 -1.661 31.691 1.00 97.19 543 ARG A C 1
ATOM 4050 O O . ARG A 1 543 ? -41.077 -2.488 31.859 1.00 97.19 543 ARG A O 1
ATOM 4057 N N . ALA A 1 544 ? -40.063 -0.553 32.420 1.00 96.25 544 ALA A N 1
ATOM 4058 C CA . ALA A 1 544 ? -41.031 -0.170 33.442 1.00 96.25 544 ALA A CA 1
ATOM 4059 C C . ALA A 1 544 ? -42.394 0.165 32.813 1.00 96.25 544 ALA A C 1
ATOM 4061 O O . ALA A 1 544 ? -43.418 -0.398 33.197 1.00 96.25 544 ALA A O 1
ATOM 4062 N N . VAL A 1 545 ? -42.395 0.986 31.757 1.00 96.94 545 VAL A N 1
ATOM 4063 C CA . VAL A 1 545 ? -43.601 1.302 30.976 1.00 96.94 545 VAL A CA 1
ATOM 4064 C C . VAL A 1 545 ? -44.225 0.036 30.381 1.00 96.94 545 VAL A C 1
ATOM 4066 O O . VAL A 1 545 ? -45.428 -0.167 30.495 1.00 96.94 545 VAL A O 1
ATOM 4069 N N . GLU A 1 546 ? -43.425 -0.865 29.811 1.00 97.25 546 GLU A N 1
ATOM 4070 C CA . GLU A 1 546 ? -43.917 -2.142 29.287 1.00 97.25 546 GLU A CA 1
ATOM 4071 C C . GLU A 1 546 ? -44.572 -3.015 30.371 1.00 97.25 546 GLU A C 1
ATOM 4073 O O . GLU A 1 546 ? -45.625 -3.609 30.134 1.00 97.25 546 GLU A O 1
ATOM 4078 N N . ALA A 1 547 ? -43.983 -3.085 31.569 1.00 95.62 547 ALA A N 1
ATOM 4079 C CA . ALA A 1 547 ? -44.553 -3.827 32.691 1.00 95.62 547 ALA A CA 1
ATOM 4080 C C . ALA A 1 547 ? -45.892 -3.232 33.161 1.00 95.62 547 ALA A C 1
ATOM 4082 O O . ALA A 1 547 ? -46.820 -3.996 33.453 1.00 95.62 547 ALA A O 1
ATOM 4083 N N . ALA A 1 548 ? -46.004 -1.899 33.173 1.00 94.75 548 ALA A N 1
ATOM 4084 C CA . ALA A 1 548 ? -47.240 -1.186 33.488 1.00 94.75 548 ALA A CA 1
ATOM 4085 C C . ALA A 1 548 ? -48.335 -1.450 32.445 1.00 94.75 548 ALA A C 1
ATOM 4087 O O . ALA A 1 548 ? -49.454 -1.819 32.799 1.00 94.75 548 ALA A O 1
ATOM 4088 N N . LEU A 1 549 ? -48.010 -1.328 31.152 1.00 95.38 549 LEU A N 1
ATOM 4089 C CA . LEU A 1 549 ? -48.958 -1.546 30.051 1.00 95.38 549 LEU A CA 1
ATOM 4090 C C . LEU A 1 549 ? -49.421 -3.005 29.953 1.00 95.38 549 LEU A C 1
ATOM 4092 O O . LEU A 1 549 ? -50.563 -3.267 29.585 1.00 95.38 549 LEU A O 1
ATOM 4096 N N . ALA A 1 550 ? -48.567 -3.958 30.332 1.00 95.75 550 ALA A N 1
ATOM 4097 C CA . ALA A 1 550 ? -48.925 -5.371 30.424 1.00 95.75 550 ALA A CA 1
ATOM 4098 C C . ALA A 1 550 ? -49.760 -5.717 31.676 1.00 95.75 550 ALA A C 1
ATOM 4100 O O . ALA A 1 550 ? -50.097 -6.885 31.871 1.00 95.75 550 ALA A O 1
ATOM 4101 N N . GLY A 1 551 ? -50.052 -4.742 32.547 1.00 93.62 551 GLY A N 1
ATOM 4102 C CA . GLY A 1 551 ? -50.819 -4.942 33.779 1.00 93.62 551 GLY A CA 1
ATOM 4103 C C . GLY A 1 551 ? -50.118 -5.814 34.825 1.00 93.62 551 GLY A C 1
ATOM 4104 O O . GLY A 1 551 ? -50.782 -6.362 35.702 1.00 93.62 551 GLY A O 1
ATOM 4105 N N . ARG A 1 552 ? -48.790 -5.985 34.737 1.00 92.50 552 ARG A N 1
ATOM 4106 C CA . ARG A 1 552 ? -48.020 -6.834 35.669 1.00 92.50 552 ARG A CA 1
ATOM 4107 C C . ARG A 1 552 ? -47.769 -6.145 37.010 1.00 92.50 552 ARG A C 1
ATOM 4109 O O . ARG A 1 552 ? -47.607 -6.821 38.021 1.00 92.50 552 ARG A O 1
ATOM 4116 N N . VAL A 1 553 ? -47.699 -4.816 36.996 1.00 93.62 553 VAL A N 1
ATOM 4117 C CA . VAL A 1 553 ? -47.437 -3.935 38.142 1.00 93.62 553 VAL A CA 1
ATOM 4118 C C . VAL A 1 553 ? -48.303 -2.678 37.981 1.00 93.62 553 VAL A C 1
ATOM 4120 O O . VAL A 1 553 ? -48.753 -2.382 36.871 1.00 93.62 553 VAL A O 1
ATOM 4123 N N . SER A 1 554 ? -48.589 -1.963 39.074 1.00 93.44 554 SER A N 1
ATOM 4124 C CA . SER A 1 554 ? -49.347 -0.710 39.004 1.00 93.44 554 SER A CA 1
ATOM 4125 C C . SER A 1 554 ? -48.596 0.356 38.190 1.00 93.44 554 SER A C 1
ATOM 4127 O O . SER A 1 554 ? -47.364 0.382 38.152 1.00 93.44 554 SER A O 1
ATOM 4129 N N . LEU A 1 555 ? -49.345 1.240 37.525 1.00 92.06 555 LEU A N 1
ATOM 4130 C CA . LEU A 1 555 ? -48.780 2.308 36.696 1.00 92.06 555 LEU A CA 1
ATOM 4131 C C . LEU A 1 555 ? -47.940 3.287 37.533 1.00 92.06 555 LEU A C 1
ATOM 4133 O O . LEU A 1 555 ? -46.905 3.757 37.076 1.00 92.06 555 LEU A O 1
ATOM 4137 N N . GLU A 1 556 ? -48.372 3.566 38.760 1.00 92.62 556 GLU A N 1
ATOM 4138 C CA . GLU A 1 556 ? -47.692 4.443 39.709 1.00 92.62 556 GLU A CA 1
ATOM 4139 C C . GLU A 1 556 ? -46.339 3.880 40.142 1.00 92.62 556 GLU A C 1
ATOM 4141 O O . GLU A 1 556 ? -45.338 4.589 40.070 1.00 92.62 556 GLU A O 1
ATOM 4146 N N . ASP A 1 557 ? -46.289 2.597 40.517 1.00 91.81 557 ASP A N 1
ATOM 4147 C CA . ASP A 1 557 ? -45.044 1.952 40.951 1.00 91.81 557 ASP A CA 1
ATOM 4148 C C . ASP A 1 557 ? -44.009 1.887 39.814 1.00 91.81 557 ASP A C 1
ATOM 4150 O O . ASP A 1 557 ? -42.803 2.002 40.046 1.00 91.81 557 ASP A O 1
ATOM 4154 N N . GLU A 1 558 ? -44.452 1.689 38.569 1.00 94.31 558 GLU A N 1
ATOM 4155 C CA . GLU A 1 558 ? -43.554 1.672 37.412 1.00 94.31 558 GLU A CA 1
ATOM 4156 C C . GLU A 1 558 ? -43.123 3.080 36.978 1.00 94.31 558 GLU A C 1
ATOM 4158 O O . GLU A 1 558 ? -41.975 3.256 36.575 1.00 94.31 558 GLU A O 1
ATOM 4163 N N . LEU A 1 559 ? -43.969 4.106 37.111 1.00 92.81 559 LEU A N 1
ATOM 4164 C CA . LEU A 1 559 ? -43.562 5.497 36.871 1.00 92.81 559 LEU A CA 1
ATOM 4165 C C . LEU A 1 559 ? -42.575 6.002 37.932 1.00 92.81 559 LEU A C 1
ATOM 4167 O O . LEU A 1 559 ? -41.638 6.723 37.591 1.00 92.81 559 LEU A O 1
ATOM 4171 N N . ASP A 1 560 ? -42.679 5.537 39.176 1.00 91.75 560 ASP A N 1
ATOM 4172 C CA . ASP A 1 560 ? -41.631 5.742 40.180 1.00 91.75 560 ASP A CA 1
ATOM 4173 C C . ASP A 1 560 ? -40.315 5.055 39.770 1.00 91.75 560 ASP A C 1
ATOM 4175 O O . ASP A 1 560 ? -39.226 5.600 39.959 1.00 91.75 560 ASP A O 1
ATOM 4179 N N . ARG A 1 561 ? -40.367 3.876 39.134 1.00 94.12 561 ARG A N 1
ATOM 4180 C CA . ARG A 1 561 ? -39.161 3.234 38.575 1.00 94.12 561 ARG A CA 1
ATOM 4181 C C . ARG A 1 561 ? -38.597 3.980 37.368 1.00 94.12 561 ARG A C 1
ATOM 4183 O O . ARG A 1 561 ? -37.374 3.997 37.206 1.00 94.12 561 ARG A O 1
ATOM 4190 N N . VAL A 1 562 ? -39.444 4.607 36.548 1.00 94.50 562 VAL A N 1
ATOM 4191 C CA . VAL A 1 562 ? -39.011 5.540 35.494 1.00 94.50 562 VAL A CA 1
ATOM 4192 C C . VAL A 1 562 ? -38.271 6.716 36.128 1.00 94.50 562 VAL A C 1
ATOM 4194 O O . VAL A 1 562 ? -37.137 6.982 35.737 1.00 94.50 562 VAL A O 1
ATOM 4197 N N . ALA A 1 563 ? -38.839 7.352 37.156 1.00 93.50 563 ALA A N 1
ATOM 4198 C CA . ALA A 1 563 ? -38.188 8.432 37.897 1.00 93.50 563 ALA A CA 1
ATOM 4199 C C . ALA A 1 563 ? -36.813 8.004 38.434 1.00 93.50 563 ALA A C 1
ATOM 4201 O O . ALA A 1 563 ? -35.800 8.672 38.210 1.00 93.50 563 ALA A O 1
ATOM 4202 N N . LEU A 1 564 ? -36.738 6.826 39.063 1.00 93.88 564 LEU A N 1
ATOM 4203 C CA . LEU A 1 564 ? -35.490 6.254 39.573 1.00 93.88 564 LEU A CA 1
ATOM 4204 C C . LEU A 1 564 ? -34.453 5.982 38.473 1.00 93.88 564 LEU A C 1
ATOM 4206 O O . LEU A 1 564 ? -33.255 6.107 38.736 1.00 93.88 564 LEU A O 1
ATOM 4210 N N . ALA A 1 565 ? -34.869 5.651 37.245 1.00 93.56 565 ALA A N 1
ATOM 4211 C CA . ALA A 1 565 ? -33.951 5.469 36.117 1.00 93.56 565 ALA A CA 1
ATOM 4212 C C . ALA A 1 565 ? -33.186 6.759 35.765 1.00 93.56 565 ALA A C 1
ATOM 4214 O O . ALA A 1 565 ? -32.055 6.680 35.282 1.00 93.56 565 ALA A O 1
ATOM 4215 N N . PHE A 1 566 ? -33.762 7.923 36.080 1.00 95.62 566 PHE A N 1
ATOM 4216 C CA . PHE A 1 566 ? -33.153 9.250 35.936 1.00 95.62 566 PHE A CA 1
ATOM 4217 C C . PHE A 1 566 ? -32.773 9.880 37.288 1.00 95.62 566 PHE A C 1
ATOM 4219 O O . PHE A 1 566 ? -32.457 11.067 37.359 1.00 95.62 566 PHE A O 1
ATOM 4226 N N . ALA A 1 567 ? -32.757 9.076 38.358 1.00 93.00 567 ALA A N 1
ATOM 4227 C CA . ALA A 1 567 ? -32.476 9.489 39.732 1.00 93.00 567 ALA A CA 1
ATOM 4228 C C . ALA A 1 567 ? -33.336 10.667 40.222 1.00 93.00 567 ALA A C 1
ATOM 4230 O O . ALA A 1 567 ? -32.833 11.553 40.912 1.00 93.00 567 ALA A O 1
ATOM 4231 N N . ASP A 1 568 ? -34.613 10.658 39.843 1.00 91.69 568 ASP A N 1
ATOM 4232 C CA . ASP A 1 568 ? -35.634 11.616 40.265 1.00 91.69 568 ASP A CA 1
ATOM 4233 C C . ASP A 1 568 ? -35.255 13.085 39.975 1.00 91.69 568 ASP A C 1
ATOM 4235 O O . ASP A 1 568 ? -35.504 13.993 40.763 1.00 91.69 568 ASP A O 1
ATOM 4239 N N . SER A 1 569 ? -34.587 13.325 38.838 1.00 93.94 569 SER A N 1
ATOM 4240 C CA . SER A 1 569 ? -34.108 14.649 38.425 1.00 93.94 569 SER A CA 1
ATOM 4241 C C . SER A 1 569 ? -34.466 14.956 36.969 1.00 93.94 569 SER A C 1
ATOM 4243 O O . SER A 1 569 ? -33.974 14.307 36.041 1.00 93.94 569 SER A O 1
ATOM 4245 N N . ALA A 1 570 ? -35.268 16.006 36.760 1.00 92.19 570 ALA A N 1
ATOM 4246 C CA . ALA A 1 570 ? -35.615 16.507 35.427 1.00 92.19 570 ALA A CA 1
ATOM 4247 C C . ALA A 1 570 ? -34.378 16.984 34.638 1.00 92.19 570 ALA A C 1
ATOM 4249 O O . ALA A 1 570 ? -34.298 16.801 33.425 1.00 92.19 570 ALA A O 1
ATOM 4250 N N . GLU A 1 571 ? -33.364 17.525 35.318 1.00 92.94 571 GLU A N 1
ATOM 4251 C CA . GLU A 1 571 ? -32.093 17.918 34.695 1.00 92.94 571 GLU A CA 1
ATOM 4252 C C . GLU A 1 571 ? -31.329 16.708 34.144 1.00 92.94 571 GLU A C 1
ATOM 4254 O O . GLU A 1 571 ? -30.788 16.764 33.036 1.00 92.94 571 GLU A O 1
ATOM 4259 N N . ARG A 1 572 ? -31.316 15.591 34.887 1.00 92.44 572 ARG A N 1
ATOM 4260 C CA . ARG A 1 572 ? -30.720 14.329 34.421 1.00 92.44 572 ARG A CA 1
ATOM 4261 C C . ARG A 1 572 ? -31.501 13.731 33.262 1.00 92.44 572 ARG A C 1
ATOM 4263 O O . ARG A 1 572 ? -30.879 13.231 32.330 1.00 92.44 572 ARG A O 1
ATOM 4270 N N . PHE A 1 573 ? -32.829 13.823 33.279 1.00 95.06 573 PHE A N 1
ATOM 4271 C CA . PHE A 1 573 ? -33.657 13.439 32.137 1.00 95.06 573 PHE A CA 1
ATOM 4272 C C . PHE A 1 573 ? -33.336 14.282 30.894 1.00 95.06 573 PHE A C 1
ATOM 4274 O O . PHE A 1 573 ? -33.102 13.732 29.818 1.00 95.06 573 PHE A O 1
ATOM 4281 N N . ALA A 1 574 ? -33.236 15.606 31.038 1.00 94.00 574 ALA A N 1
ATOM 4282 C CA . ALA A 1 574 ? -32.861 16.499 29.944 1.00 94.00 574 ALA A CA 1
ATOM 4283 C C . ALA A 1 574 ? -31.442 16.208 29.422 1.00 94.00 574 ALA A C 1
ATOM 4285 O O . ALA A 1 574 ? -31.202 16.243 28.215 1.00 94.00 574 ALA A O 1
ATOM 4286 N N . HIS A 1 575 ? -30.497 15.882 30.311 1.00 94.12 575 HIS A N 1
ATOM 4287 C CA . HIS A 1 575 ? -29.156 15.444 29.921 1.00 94.12 575 HIS A CA 1
ATOM 4288 C C . HIS A 1 575 ? -29.190 14.125 29.142 1.00 94.12 575 HIS A C 1
ATOM 4290 O O . HIS A 1 575 ? -28.626 14.054 28.053 1.00 94.12 575 HIS A O 1
ATOM 4296 N N . ALA A 1 576 ? -29.882 13.108 29.661 1.00 94.44 576 ALA A N 1
ATOM 4297 C CA . ALA A 1 576 ? -30.027 11.814 29.003 1.00 94.44 576 ALA A CA 1
ATOM 4298 C C . ALA A 1 576 ? -30.719 11.950 27.638 1.00 94.44 576 ALA A C 1
ATOM 4300 O O . ALA A 1 576 ? -30.315 11.297 26.682 1.00 94.44 576 ALA A O 1
ATOM 4301 N N . SER A 1 577 ? -31.709 12.838 27.519 1.00 95.25 577 SER A N 1
ATOM 4302 C CA . SER A 1 577 ? -32.397 13.120 26.254 1.00 95.25 577 SER A CA 1
ATOM 4303 C C . SER A 1 577 ? -31.444 13.709 25.210 1.00 95.25 577 SER A C 1
ATOM 4305 O O . SER A 1 577 ? -31.414 13.230 24.082 1.00 95.25 577 SER A O 1
ATOM 4307 N N . ARG A 1 578 ? -30.581 14.666 25.589 1.00 94.69 578 ARG A N 1
ATOM 4308 C CA . ARG A 1 578 ? -29.518 15.166 24.691 1.00 94.69 578 ARG A CA 1
ATOM 4309 C C . ARG A 1 578 ? -28.556 14.055 24.270 1.00 94.69 578 ARG A C 1
ATOM 4311 O O . ARG A 1 578 ? -28.232 13.938 23.097 1.00 94.69 578 ARG A O 1
ATOM 4318 N N . ARG A 1 579 ? -28.159 13.194 25.211 1.00 94.44 579 ARG A N 1
ATOM 4319 C CA . ARG A 1 579 ? -27.284 12.037 24.953 1.00 94.44 579 ARG A CA 1
ATOM 4320 C C . ARG A 1 579 ? -27.920 11.026 23.993 1.00 94.44 579 ARG A C 1
ATOM 4322 O O . ARG A 1 579 ? -27.218 10.463 23.155 1.00 94.44 579 ARG A O 1
ATOM 4329 N N . LEU A 1 580 ? -29.230 10.806 24.099 1.00 95.31 580 LEU A N 1
ATOM 4330 C CA . LEU A 1 580 ? -29.995 9.978 23.168 1.00 95.31 580 LEU A CA 1
ATOM 4331 C C . LEU A 1 580 ? -30.012 10.593 21.763 1.00 95.31 580 LEU A C 1
ATOM 4333 O O . LEU A 1 580 ? -29.744 9.874 20.804 1.00 95.31 580 LEU A O 1
ATOM 4337 N N . GLU A 1 581 ? -30.262 11.897 21.636 1.00 94.75 581 GLU A N 1
ATOM 4338 C CA . GLU A 1 581 ? -30.199 12.592 20.341 1.00 94.75 581 GLU A CA 1
ATOM 4339 C C . GLU A 1 581 ? -28.790 12.538 19.729 1.00 94.75 581 GLU A C 1
ATOM 4341 O O . GLU A 1 581 ? -28.634 12.258 18.538 1.00 94.75 581 GLU A O 1
ATOM 4346 N N . ASP A 1 582 ? -27.743 12.696 20.544 1.00 92.62 582 ASP A N 1
ATOM 4347 C CA . ASP A 1 582 ? -26.360 12.564 20.086 1.00 92.62 582 ASP A CA 1
ATOM 4348 C C . ASP A 1 582 ? -26.072 11.164 19.541 1.00 92.62 582 ASP A C 1
ATOM 4350 O O . ASP A 1 582 ? -25.521 11.034 18.444 1.00 92.62 582 ASP A O 1
ATOM 4354 N N . LEU A 1 583 ? -26.494 10.124 20.267 1.00 94.56 583 LEU A N 1
ATOM 4355 C CA . LEU A 1 583 ? -26.349 8.733 19.848 1.00 94.56 583 LEU A CA 1
ATOM 4356 C C . LEU A 1 583 ? -27.161 8.432 18.583 1.00 94.56 583 LEU A C 1
ATOM 4358 O O . LEU A 1 583 ? -26.666 7.758 17.681 1.00 94.56 583 LEU A O 1
ATOM 4362 N N . LYS A 1 584 ? -28.384 8.958 18.486 1.00 95.38 584 LYS A N 1
ATOM 4363 C CA . LYS A 1 584 ? -29.250 8.803 17.316 1.00 95.38 584 LYS A CA 1
ATOM 4364 C C . LYS A 1 584 ? -28.604 9.394 16.069 1.00 95.38 584 LYS A C 1
ATOM 4366 O O . LYS A 1 584 ? -28.405 8.677 15.091 1.00 95.38 584 LYS A O 1
ATOM 4371 N N . ALA A 1 585 ? -28.176 10.650 16.123 1.00 93.50 585 ALA A N 1
ATOM 4372 C CA . ALA A 1 585 ? -27.520 11.294 14.989 1.00 93.50 585 ALA A CA 1
ATOM 4373 C C . ALA A 1 585 ? -26.118 10.713 14.687 1.00 93.50 585 ALA A C 1
ATOM 4375 O O . ALA A 1 585 ? -25.649 10.763 13.539 1.00 93.50 585 ALA A O 1
ATOM 4376 N N . LEU A 1 586 ? -25.442 10.102 15.671 1.00 92.31 586 LEU A N 1
ATOM 4377 C CA . LEU A 1 586 ? -24.243 9.295 15.423 1.00 92.31 586 LEU A CA 1
ATOM 4378 C C . LEU A 1 586 ? -24.575 8.067 14.564 1.00 92.31 586 LEU A C 1
ATOM 4380 O O . LEU A 1 586 ? -23.947 7.868 13.525 1.00 92.31 586 LEU A O 1
ATOM 4384 N N . VAL A 1 587 ? -25.545 7.264 14.996 1.00 94.62 587 VAL A N 1
ATOM 4385 C CA . VAL A 1 587 ? -25.915 6.000 14.352 1.00 94.62 587 VAL A CA 1
ATOM 4386 C C . VAL A 1 587 ? -26.504 6.244 12.960 1.00 94.62 587 VAL A C 1
ATOM 4388 O O . VAL A 1 587 ? -26.052 5.644 11.990 1.00 94.62 587 VAL A O 1
ATOM 4391 N N . GLU A 1 588 ? -27.453 7.172 12.835 1.00 94.38 588 GLU A N 1
ATOM 4392 C CA . GLU A 1 588 ? -28.140 7.468 11.568 1.00 94.38 588 GLU A CA 1
ATOM 4393 C C . GLU A 1 588 ? -27.209 8.101 10.523 1.00 94.38 588 GLU A C 1
ATOM 4395 O O . GLU A 1 588 ? -27.361 7.870 9.327 1.00 94.38 588 GLU A O 1
ATOM 4400 N N . GLY A 1 589 ? -26.217 8.884 10.956 1.00 93.00 589 GLY A N 1
ATOM 4401 C CA . GLY A 1 589 ? -25.276 9.542 10.048 1.00 93.00 589 GLY A CA 1
ATOM 4402 C C . GLY A 1 589 ? -23.989 8.761 9.768 1.00 93.00 589 GLY A C 1
ATOM 4403 O O . GLY A 1 589 ? -23.126 9.282 9.059 1.00 93.00 589 GLY A O 1
ATOM 4404 N N . PHE A 1 590 ? -23.810 7.568 10.347 1.00 92.44 590 PHE A N 1
ATOM 4405 C CA . PHE A 1 590 ? -22.536 6.848 10.293 1.00 92.44 590 PHE A CA 1
ATOM 4406 C C . PHE A 1 590 ? -22.120 6.483 8.864 1.00 92.44 590 PHE A C 1
ATOM 4408 O O . PHE A 1 590 ? -21.026 6.854 8.445 1.00 92.44 590 PHE A O 1
ATOM 4415 N N . GLU A 1 591 ? -22.987 5.806 8.104 1.00 92.00 591 GLU A N 1
ATOM 4416 C CA . GLU A 1 591 ? -22.660 5.342 6.746 1.00 92.00 591 GLU A CA 1
ATOM 4417 C C . GLU A 1 591 ? -22.305 6.501 5.815 1.00 92.00 591 GLU A C 1
ATOM 4419 O O . GLU A 1 591 ? -21.307 6.445 5.095 1.00 92.00 591 GLU A O 1
ATOM 4424 N N . ARG A 1 592 ? -23.080 7.592 5.887 1.00 94.38 592 ARG A N 1
ATOM 4425 C CA . ARG A 1 592 ? -22.803 8.812 5.127 1.00 94.38 592 ARG A CA 1
ATOM 4426 C C . ARG A 1 592 ? -21.409 9.347 5.451 1.00 94.38 592 ARG A C 1
ATOM 4428 O O . ARG A 1 592 ? -20.600 9.497 4.543 1.00 94.38 592 ARG A O 1
ATOM 4435 N N . ARG A 1 593 ? -21.096 9.569 6.733 1.00 93.00 593 ARG A N 1
ATOM 4436 C CA . ARG A 1 593 ? -19.787 10.102 7.152 1.00 93.00 593 ARG A CA 1
ATOM 4437 C C . ARG A 1 593 ? -18.631 9.161 6.826 1.00 93.00 593 ARG A C 1
ATOM 4439 O O . ARG A 1 593 ? -17.542 9.627 6.503 1.00 93.00 593 ARG A O 1
ATOM 4446 N N . ALA A 1 594 ? -18.851 7.848 6.874 1.00 90.69 594 ALA A N 1
ATOM 4447 C CA . ALA A 1 594 ? -17.867 6.867 6.429 1.00 90.69 594 ALA A CA 1
ATOM 4448 C C . ALA A 1 594 ? -17.577 7.011 4.924 1.00 90.69 594 ALA A C 1
ATOM 4450 O O . ALA A 1 594 ? -16.411 7.007 4.524 1.00 90.69 594 ALA A O 1
ATOM 4451 N N . GLY A 1 595 ? -18.613 7.217 4.103 1.00 93.75 595 GLY A N 1
ATOM 4452 C CA . GLY A 1 595 ? -18.476 7.530 2.679 1.00 93.75 595 GLY A CA 1
ATOM 4453 C C . GLY A 1 595 ? -17.747 8.853 2.421 1.00 93.75 595 GLY A C 1
ATOM 4454 O O . GLY A 1 595 ? -16.829 8.901 1.605 1.00 93.75 595 GLY A O 1
ATOM 4455 N N . GLU A 1 596 ? -18.085 9.906 3.165 1.00 95.75 596 GLU A N 1
ATOM 4456 C CA . GLU A 1 596 ? -17.439 11.226 3.076 1.00 95.75 596 GLU A CA 1
ATOM 4457 C C . GLU A 1 596 ? -15.954 11.145 3.472 1.00 95.75 596 GLU A C 1
ATOM 4459 O O . GLU A 1 596 ? -15.085 11.664 2.770 1.00 95.75 596 GLU A O 1
ATOM 4464 N N . ARG A 1 597 ? -15.623 10.403 4.537 1.00 92.62 597 ARG A N 1
ATOM 4465 C CA . ARG A 1 597 ? -14.236 10.131 4.942 1.00 92.62 597 ARG A CA 1
ATOM 4466 C C . ARG A 1 597 ? -13.473 9.341 3.881 1.00 92.62 597 ARG A C 1
ATOM 4468 O O . ARG A 1 597 ? -12.325 9.673 3.588 1.00 92.62 597 ARG A O 1
ATOM 4475 N N . ALA A 1 598 ? -14.088 8.313 3.296 1.00 89.00 598 ALA A N 1
ATOM 4476 C CA . ALA A 1 598 ? -13.476 7.549 2.213 1.00 89.00 598 ALA A CA 1
ATOM 4477 C C . ALA A 1 598 ? -13.196 8.444 0.996 1.00 89.00 598 ALA A C 1
ATOM 4479 O O . ALA A 1 598 ? -12.095 8.406 0.449 1.00 89.00 598 ALA A O 1
ATOM 4480 N N . TYR A 1 599 ? -14.147 9.310 0.636 1.00 96.88 599 TYR A N 1
ATOM 4481 C CA . TYR A 1 599 ? -13.985 10.288 -0.434 1.00 96.88 599 TYR A CA 1
ATOM 4482 C C . TYR A 1 599 ? -12.823 11.252 -0.156 1.00 96.88 599 TYR A C 1
ATOM 4484 O O . TYR A 1 599 ? -11.982 11.466 -1.029 1.00 96.88 599 TYR A O 1
ATOM 4492 N N . LEU A 1 600 ? -12.733 11.810 1.059 1.00 94.56 600 LEU A N 1
ATOM 4493 C CA . LEU A 1 600 ? -11.631 12.692 1.470 1.00 94.56 600 LEU A CA 1
ATOM 4494 C C . LEU A 1 600 ? -10.272 11.994 1.398 1.00 94.56 600 LEU A C 1
ATOM 4496 O O . LEU A 1 600 ? -9.285 12.615 1.005 1.00 94.56 600 LEU A O 1
ATOM 4500 N N . ALA A 1 601 ? -10.209 10.713 1.766 1.00 86.94 601 ALA A N 1
ATOM 4501 C CA . ALA A 1 601 ? -8.977 9.933 1.722 1.00 86.94 601 ALA A CA 1
ATOM 4502 C C . ALA A 1 601 ? -8.509 9.670 0.282 1.00 86.94 601 ALA A C 1
ATOM 4504 O O . ALA A 1 601 ? -7.309 9.678 0.014 1.00 86.94 601 ALA A O 1
ATOM 4505 N N . THR A 1 602 ? -9.437 9.470 -0.658 1.00 89.38 602 THR A N 1
ATOM 4506 C CA . THR A 1 602 ? -9.107 9.195 -2.064 1.00 89.38 602 THR A CA 1
ATOM 4507 C C . THR A 1 602 ? -9.044 10.445 -2.943 1.00 89.38 602 THR A C 1
ATOM 4509 O O . THR A 1 602 ? -8.621 10.354 -4.097 1.00 89.38 602 THR A O 1
ATOM 4512 N N . ALA A 1 603 ? -9.481 11.607 -2.452 1.00 94.44 603 ALA A N 1
ATOM 4513 C CA . ALA A 1 603 ? -9.400 12.868 -3.184 1.00 94.44 603 ALA A CA 1
ATOM 4514 C C . ALA A 1 603 ? -7.944 13.261 -3.454 1.00 94.44 603 ALA A C 1
ATOM 4516 O O . ALA A 1 603 ? -7.076 13.188 -2.585 1.00 94.44 603 ALA A O 1
ATOM 4517 N N . GLU A 1 604 ? -7.655 13.700 -4.672 1.00 92.38 604 GLU A N 1
ATOM 4518 C CA . GLU A 1 604 ? -6.333 14.232 -5.020 1.00 92.38 604 GLU A CA 1
ATOM 4519 C C . GLU A 1 604 ? -6.136 15.649 -4.466 1.00 92.38 604 GLU A C 1
ATOM 4521 O O . GLU A 1 604 ? -7.108 16.354 -4.210 1.00 92.38 604 GLU A O 1
ATOM 4526 N N . LEU A 1 605 ? -4.884 16.062 -4.258 1.00 94.25 605 LEU A N 1
ATOM 4527 C CA . LEU A 1 605 ? -4.572 17.443 -3.885 1.00 94.25 605 LEU A CA 1
ATOM 4528 C C . LEU A 1 605 ? -4.823 18.364 -5.085 1.00 94.25 605 LEU A C 1
ATOM 4530 O O . LEU A 1 605 ? -4.398 18.071 -6.202 1.00 94.25 605 LEU A O 1
ATOM 4534 N N . THR A 1 606 ? -5.506 19.470 -4.829 1.00 93.81 606 THR A N 1
ATOM 4535 C CA . THR A 1 606 ? -5.838 20.520 -5.800 1.00 93.81 606 THR A CA 1
ATOM 4536 C C . THR A 1 606 ? -4.773 21.612 -5.865 1.00 93.81 606 THR A C 1
ATOM 4538 O O . THR A 1 606 ? -4.651 22.297 -6.872 1.00 93.81 606 THR A O 1
ATOM 4541 N N . GLY A 1 607 ? -4.007 21.801 -4.783 1.00 90.50 607 GLY A N 1
ATOM 4542 C CA . GLY A 1 607 ? -3.072 22.924 -4.642 1.00 90.50 607 GLY A CA 1
ATOM 4543 C C . GLY A 1 607 ? -3.751 24.278 -4.394 1.00 90.50 607 GLY A C 1
ATOM 4544 O O . GLY A 1 607 ? -3.057 25.270 -4.185 1.00 90.50 607 GLY A O 1
ATOM 4545 N N . VAL A 1 608 ? -5.088 24.328 -4.368 1.00 95.69 608 VAL A N 1
ATOM 4546 C CA . VAL A 1 608 ? -5.873 25.534 -4.081 1.00 95.69 608 VAL A CA 1
ATOM 4547 C C . VAL A 1 608 ? -6.008 25.690 -2.559 1.00 95.69 608 VAL A C 1
ATOM 4549 O O . VAL A 1 608 ? -6.638 24.835 -1.925 1.00 95.69 608 VAL A O 1
ATOM 4552 N N . PRO A 1 609 ? -5.439 26.746 -1.941 1.00 94.62 609 PRO A N 1
ATOM 4553 C CA . PRO A 1 609 ? -5.352 26.870 -0.483 1.00 94.62 609 PRO A CA 1
ATOM 4554 C C . PRO A 1 609 ? -6.691 26.737 0.247 1.00 94.62 609 PRO A C 1
ATOM 4556 O O . PRO A 1 609 ? -6.751 26.141 1.324 1.00 94.62 609 PRO A O 1
ATOM 4559 N N . GLU A 1 610 ? -7.769 27.256 -0.332 1.00 96.19 610 GLU A N 1
ATOM 4560 C CA . GLU A 1 610 ? -9.112 27.242 0.244 1.00 96.19 610 GLU A CA 1
ATOM 4561 C C . GLU A 1 610 ? -9.688 25.820 0.290 1.00 96.19 610 GLU A C 1
ATOM 4563 O O . GLU A 1 610 ? -10.249 25.410 1.307 1.00 96.19 610 GLU A O 1
ATOM 4568 N N . ILE A 1 611 ? -9.506 25.043 -0.785 1.00 97.00 611 ILE A N 1
ATOM 4569 C CA . ILE A 1 611 ? -9.962 23.648 -0.867 1.00 97.00 611 ILE A CA 1
ATOM 4570 C C . ILE A 1 611 ? -9.139 22.779 0.088 1.00 97.00 611 ILE A C 1
ATOM 4572 O O . ILE A 1 611 ? -9.704 21.991 0.848 1.00 97.00 611 ILE A O 1
ATOM 4576 N N . GLU A 1 612 ? -7.815 22.956 0.111 1.00 95.81 612 GLU A N 1
ATOM 4577 C CA . GLU A 1 612 ? -6.929 22.172 0.981 1.00 95.81 612 GLU A CA 1
ATOM 4578 C C . GLU A 1 612 ? -7.087 22.518 2.466 1.00 95.81 612 GLU A C 1
ATOM 4580 O O . GLU A 1 612 ? -6.885 21.672 3.338 1.00 95.81 612 GLU A O 1
ATOM 4585 N N . THR A 1 613 ? -7.477 23.750 2.789 1.00 94.25 613 THR A N 1
ATOM 4586 C CA . THR A 1 613 ? -7.799 24.135 4.169 1.00 94.25 613 THR A CA 1
ATOM 4587 C C . THR A 1 613 ? -9.093 23.474 4.629 1.00 94.25 613 THR A C 1
ATOM 4589 O O . THR A 1 613 ? -9.081 22.818 5.671 1.00 94.25 613 THR A O 1
ATOM 4592 N N . ALA A 1 614 ? -10.158 23.530 3.821 1.00 95.25 614 ALA A N 1
ATOM 4593 C CA . ALA A 1 614 ? -11.407 22.827 4.122 1.00 95.25 614 ALA A CA 1
ATOM 4594 C C . ALA A 1 614 ? -11.191 21.308 4.246 1.00 95.25 614 ALA A C 1
ATOM 4596 O O . ALA A 1 614 ? -11.691 20.681 5.179 1.00 95.25 614 ALA A O 1
ATOM 4597 N N . ARG A 1 615 ? -10.379 20.717 3.357 1.00 95.81 615 ARG A N 1
ATOM 4598 C CA . ARG A 1 615 ? -10.014 19.295 3.406 1.00 95.81 615 ARG A CA 1
ATOM 4599 C C . ARG A 1 615 ? -9.297 18.919 4.701 1.00 95.81 615 ARG A C 1
ATOM 4601 O O . ARG A 1 615 ? -9.668 17.930 5.328 1.00 95.81 615 ARG A O 1
ATOM 4608 N N . ARG A 1 616 ? -8.263 19.673 5.093 1.00 93.38 616 ARG A N 1
ATOM 4609 C CA . ARG A 1 616 ? -7.501 19.411 6.327 1.00 93.38 616 ARG A CA 1
ATOM 4610 C C . ARG A 1 616 ? -8.395 19.488 7.555 1.00 93.38 616 ARG A C 1
ATOM 4612 O O . ARG A 1 616 ? -8.328 18.613 8.408 1.00 93.38 616 ARG A O 1
ATOM 4619 N N . GLU A 1 617 ? -9.258 20.493 7.617 1.00 94.44 617 GLU A N 1
ATOM 4620 C CA . GLU A 1 617 ? -10.197 20.647 8.723 1.00 94.44 617 GLU A CA 1
ATOM 4621 C C . GLU A 1 617 ? -11.201 19.487 8.795 1.00 94.44 617 GLU A C 1
ATOM 4623 O O . GLU A 1 617 ? -11.427 18.930 9.869 1.00 94.44 617 GLU A O 1
ATOM 4628 N N . LEU A 1 618 ? -11.743 19.060 7.650 1.00 95.69 618 LEU A N 1
ATOM 4629 C CA . LEU A 1 618 ? -12.610 17.884 7.570 1.00 95.69 618 LEU A CA 1
ATOM 4630 C C . LEU A 1 618 ? -11.906 16.606 8.032 1.00 95.69 618 LEU A C 1
ATOM 4632 O O . LEU A 1 618 ? -12.512 15.819 8.754 1.00 95.69 618 LEU A O 1
ATOM 4636 N N . LEU A 1 619 ? -10.643 16.400 7.644 1.00 89.50 619 LEU A N 1
ATOM 4637 C CA . LEU A 1 619 ? -9.856 15.244 8.081 1.00 89.50 619 LEU A CA 1
ATOM 4638 C C . LEU A 1 619 ? -9.635 15.256 9.597 1.00 89.50 619 LEU A C 1
ATOM 4640 O O . LEU A 1 619 ? -9.876 14.239 10.235 1.00 89.50 619 LEU A O 1
ATOM 4644 N N . VAL A 1 620 ? -9.288 16.407 10.181 1.00 89.19 620 VAL A N 1
ATOM 4645 C CA . VAL A 1 620 ? -9.127 16.550 11.640 1.00 89.19 620 VAL A CA 1
ATOM 4646 C C . VAL A 1 620 ? -10.423 16.198 12.377 1.00 89.19 620 VAL A C 1
ATOM 4648 O O . VAL A 1 620 ? -10.396 15.444 13.349 1.00 89.19 620 VAL A O 1
ATOM 4651 N N . ILE A 1 621 ? -11.572 16.691 11.901 1.00 90.31 621 ILE A N 1
ATOM 4652 C CA . ILE A 1 621 ? -12.875 16.372 12.509 1.00 90.31 621 ILE A CA 1
ATOM 4653 C C . ILE A 1 621 ? -13.239 14.888 12.307 1.00 90.31 621 ILE A C 1
ATOM 4655 O O . ILE A 1 621 ? -13.828 14.280 13.197 1.00 90.31 621 ILE A O 1
ATOM 4659 N N . ALA A 1 622 ? -12.898 14.294 11.159 1.00 87.44 622 ALA A N 1
ATOM 4660 C CA . ALA A 1 622 ? -13.198 12.895 10.842 1.00 87.44 622 ALA A CA 1
ATOM 4661 C C . ALA A 1 622 ? -12.284 11.878 11.553 1.00 87.44 622 ALA A C 1
ATOM 4663 O O . ALA A 1 622 ? -12.667 10.712 11.704 1.00 87.44 622 ALA A O 1
ATOM 4664 N N . GLU A 1 623 ? -11.075 12.284 11.945 1.00 84.56 623 GLU A N 1
ATOM 4665 C CA . GLU A 1 623 ? -10.130 11.464 12.708 1.00 84.56 623 GLU A CA 1
ATOM 4666 C C . GLU A 1 623 ? -10.507 11.385 14.188 1.00 84.56 623 GLU A C 1
ATOM 4668 O O . GLU A 1 623 ? -10.432 10.307 14.784 1.00 84.56 623 GLU A O 1
ATOM 4673 N N . ASP A 1 624 ? -10.982 12.486 14.773 1.00 85.31 624 ASP A N 1
ATOM 4674 C CA . ASP A 1 624 ? -11.512 12.472 16.131 1.00 85.31 624 ASP A CA 1
ATOM 4675 C C . ASP A 1 624 ? -12.954 11.953 16.148 1.00 85.31 624 ASP A C 1
ATOM 4677 O O . ASP A 1 624 ? -13.927 12.702 16.074 1.00 85.31 624 ASP A O 1
ATOM 4681 N N . ALA A 1 625 ? -13.104 10.642 16.320 1.00 79.75 625 ALA A N 1
ATOM 4682 C CA . ALA A 1 625 ? -14.411 10.001 16.430 1.00 79.75 625 ALA A CA 1
ATOM 4683 C C . ALA A 1 625 ? -15.313 10.640 17.512 1.00 79.75 625 ALA A C 1
ATOM 4685 O O . ALA A 1 625 ? -16.533 10.667 17.350 1.00 79.75 625 ALA A O 1
ATOM 4686 N N . ASN A 1 626 ? -14.749 11.215 18.584 1.00 85.62 626 ASN A N 1
ATOM 4687 C CA . ASN A 1 626 ? -15.546 11.872 19.624 1.00 85.62 626 ASN A CA 1
ATOM 4688 C C . ASN A 1 626 ? -16.065 13.250 19.191 1.00 85.62 626 ASN A C 1
ATOM 4690 O O . ASN A 1 626 ? -17.110 13.674 19.682 1.00 85.62 626 ASN A O 1
ATOM 4694 N N . SER A 1 627 ? -15.395 13.926 18.251 1.00 85.44 627 SER A N 1
ATOM 4695 C CA . SER A 1 627 ? -15.877 15.188 17.675 1.00 85.44 627 SER A CA 1
ATOM 4696 C C . SER A 1 627 ? -17.262 15.043 17.056 1.00 85.44 627 SER A C 1
ATOM 4698 O O . SER A 1 627 ? -18.047 15.982 17.092 1.00 85.44 627 SER A O 1
ATOM 4700 N N . LEU A 1 628 ? -17.589 13.864 16.527 1.00 84.25 628 LEU A N 1
ATOM 4701 C CA . LEU A 1 628 ? -18.871 13.594 15.876 1.00 84.25 628 LEU A CA 1
ATOM 4702 C C . LEU A 1 628 ? -20.018 13.306 16.858 1.00 84.25 628 LEU A C 1
ATOM 4704 O O . LEU A 1 628 ? -21.152 13.118 16.419 1.00 84.25 628 LEU A O 1
ATOM 4708 N N . LEU A 1 629 ? -19.749 13.265 18.165 1.00 87.25 629 LEU A N 1
ATOM 4709 C CA . LEU A 1 629 ? -20.796 13.239 19.190 1.00 87.25 629 LEU A CA 1
ATOM 4710 C C . LEU A 1 629 ? -21.348 14.636 19.481 1.00 87.25 629 LEU A C 1
ATOM 4712 O O . LEU A 1 629 ? -22.475 14.754 19.944 1.00 87.25 629 LEU A O 1
ATOM 4716 N N . ASP A 1 630 ? -20.568 15.681 19.211 1.00 89.19 630 ASP A N 1
ATOM 4717 C CA . ASP A 1 630 ? -20.955 17.061 19.467 1.00 89.19 630 ASP A CA 1
ATOM 4718 C C . ASP A 1 630 ? -21.801 17.625 18.312 1.00 89.19 630 ASP A C 1
ATOM 4720 O O . ASP A 1 630 ? -21.458 17.496 17.133 1.00 89.19 630 ASP A O 1
ATOM 4724 N N . ALA A 1 631 ? -22.942 18.237 18.642 1.00 89.31 631 ALA A N 1
ATOM 4725 C CA . ALA A 1 631 ? -23.875 18.771 17.651 1.00 89.31 631 ALA A CA 1
ATOM 4726 C C . ALA A 1 631 ? -23.257 19.895 16.802 1.00 89.31 631 ALA A C 1
ATOM 4728 O O . ALA A 1 631 ? -23.366 19.854 15.577 1.00 89.31 631 ALA A O 1
ATOM 4729 N N . GLU A 1 632 ? -22.542 20.834 17.424 1.00 91.62 632 GLU A N 1
ATOM 4730 C CA . GLU A 1 632 ? -21.923 21.966 16.728 1.00 91.62 632 GLU A CA 1
ATOM 4731 C C . GLU A 1 632 ? -20.829 21.489 15.761 1.00 91.62 632 GLU A C 1
ATOM 4733 O O . GLU A 1 632 ? -20.765 21.916 14.604 1.00 91.62 632 GLU A O 1
ATOM 4738 N N . ARG A 1 633 ? -19.991 20.539 16.195 1.00 91.88 633 ARG A N 1
ATOM 4739 C CA . ARG A 1 633 ? -18.966 19.926 15.339 1.00 91.88 633 ARG A CA 1
ATOM 4740 C C . ARG A 1 633 ? -19.568 19.125 14.187 1.00 91.88 633 ARG A C 1
ATOM 4742 O O . ARG A 1 633 ? -19.025 19.196 13.085 1.00 91.88 633 ARG A O 1
ATOM 4749 N N . ARG A 1 634 ? -20.682 18.410 14.392 1.00 92.44 634 ARG A N 1
ATOM 4750 C CA . ARG A 1 634 ? -21.406 17.726 13.303 1.00 92.44 634 ARG A CA 1
ATOM 4751 C C . ARG A 1 634 ? -21.937 18.713 12.266 1.00 92.44 634 ARG A C 1
ATOM 4753 O O . ARG A 1 634 ? -21.694 18.523 11.078 1.00 92.44 634 ARG A O 1
ATOM 4760 N N . GLU A 1 635 ? -22.602 19.780 12.696 1.00 93.56 635 GLU A N 1
ATOM 4761 C CA . GLU A 1 635 ? -23.112 20.815 11.786 1.00 93.56 635 GLU A CA 1
ATOM 4762 C C . GLU A 1 635 ? -21.975 21.505 11.022 1.00 93.56 635 GLU A C 1
ATOM 4764 O O . GLU A 1 635 ? -22.054 21.722 9.806 1.00 93.56 635 GLU A O 1
ATOM 4769 N N . ARG A 1 636 ? -20.869 21.801 11.718 1.00 95.50 636 ARG A N 1
ATOM 4770 C CA . ARG A 1 636 ? -19.656 22.350 11.106 1.00 95.50 636 ARG A CA 1
ATOM 4771 C C . ARG A 1 636 ? -19.090 21.405 10.053 1.00 95.50 636 ARG A C 1
ATOM 4773 O O . ARG A 1 636 ? -18.782 21.866 8.955 1.00 95.50 636 ARG A O 1
ATOM 4780 N N . PHE A 1 637 ? -18.993 20.113 10.363 1.00 95.50 637 PHE A N 1
ATOM 4781 C CA . PHE A 1 637 ? -18.537 19.086 9.433 1.00 95.50 637 PHE A CA 1
ATOM 4782 C C . PHE A 1 637 ? -19.414 19.036 8.178 1.00 95.50 637 PHE A C 1
ATOM 4784 O O . PHE A 1 637 ? -18.896 19.092 7.070 1.00 95.50 637 PHE A O 1
ATOM 4791 N N . GLU A 1 638 ? -20.740 19.021 8.323 1.00 95.81 638 GLU A N 1
ATOM 4792 C CA . GLU A 1 638 ? -21.673 18.985 7.188 1.00 95.81 638 GLU A CA 1
ATOM 4793 C C . GLU A 1 638 ? -21.599 20.228 6.302 1.00 95.81 638 GLU A C 1
ATOM 4795 O O . GLU A 1 638 ? -21.737 20.146 5.079 1.00 95.81 638 GLU A O 1
ATOM 4800 N N . ARG A 1 639 ? -21.398 21.402 6.906 1.00 97.69 639 ARG A N 1
ATOM 4801 C CA . ARG A 1 639 ? -21.200 22.649 6.164 1.00 97.69 639 ARG A CA 1
ATOM 4802 C C . ARG A 1 639 ? -19.886 22.625 5.385 1.00 97.69 639 ARG A C 1
ATOM 4804 O O . ARG A 1 639 ? -19.902 22.900 4.187 1.00 97.69 639 ARG A O 1
ATOM 4811 N N . LEU A 1 640 ? -18.784 22.271 6.048 1.00 97.50 640 LEU A N 1
ATOM 4812 C CA . LEU A 1 640 ? -17.464 22.174 5.420 1.00 97.50 640 LEU A CA 1
ATOM 4813 C C . LEU A 1 640 ? -17.440 21.114 4.325 1.00 97.50 640 LEU A C 1
ATOM 4815 O O . LEU A 1 640 ? -16.842 21.341 3.282 1.00 97.50 640 LEU A O 1
ATOM 4819 N N . TRP A 1 641 ? -18.112 19.982 4.538 1.00 98.00 641 TRP A N 1
ATOM 4820 C CA . TRP A 1 641 ? -18.200 18.907 3.560 1.00 98.00 641 TRP A CA 1
ATOM 4821 C C . TRP A 1 641 ? -18.876 19.395 2.284 1.00 98.00 641 TRP A C 1
ATOM 4823 O O . TRP A 1 641 ? -18.315 19.232 1.207 1.00 98.00 641 TRP A O 1
ATOM 4833 N N . ARG A 1 642 ? -20.030 20.068 2.395 1.00 98.19 642 ARG A N 1
ATOM 4834 C CA . ARG A 1 642 ? -20.722 20.646 1.233 1.00 98.19 642 ARG A CA 1
ATOM 4835 C C . ARG A 1 642 ? -19.860 21.669 0.495 1.00 98.19 642 ARG A C 1
ATOM 4837 O O . ARG A 1 642 ? -19.836 21.666 -0.731 1.00 98.19 642 ARG A O 1
ATOM 4844 N N . GLU A 1 643 ? -19.150 22.526 1.227 1.00 98.00 643 GLU A N 1
ATOM 4845 C CA . GLU A 1 643 ? -18.259 23.535 0.643 1.00 98.00 643 GLU A CA 1
ATOM 4846 C C . GLU A 1 643 ? -17.057 22.901 -0.068 1.00 98.00 643 GLU A C 1
ATOM 4848 O O . GLU A 1 643 ? -16.789 23.219 -1.228 1.00 98.00 643 GLU A O 1
ATOM 4853 N N . PHE A 1 644 ? -16.360 21.981 0.603 1.00 98.44 644 PHE A N 1
ATOM 4854 C CA . PHE A 1 644 ? -15.242 21.232 0.039 1.00 98.44 644 PHE A CA 1
ATOM 4855 C C . PHE A 1 644 ? -15.682 20.443 -1.190 1.00 98.44 644 PHE A C 1
ATOM 4857 O O . PHE A 1 644 ? -15.059 20.567 -2.236 1.00 98.44 644 PHE A O 1
ATOM 4864 N N . HIS A 1 645 ? -16.752 19.655 -1.080 1.00 98.44 645 HIS A N 1
ATOM 4865 C CA . HIS A 1 645 ? -17.223 18.764 -2.137 1.00 98.44 645 HIS A CA 1
ATOM 4866 C C . HIS A 1 645 ? -17.605 19.551 -3.390 1.00 98.44 645 HIS A C 1
ATOM 4868 O O . HIS A 1 645 ? -17.105 19.240 -4.468 1.00 98.44 645 HIS A O 1
ATOM 4874 N N . ALA A 1 646 ? -18.367 20.640 -3.245 1.00 98.31 646 ALA A N 1
ATOM 4875 C CA . ALA A 1 646 ? -18.728 21.506 -4.364 1.00 98.31 646 ALA A CA 1
ATOM 4876 C C . ALA A 1 646 ? -17.496 22.132 -5.042 1.00 98.31 646 ALA A C 1
ATOM 4878 O O . ALA A 1 646 ? -17.330 22.004 -6.255 1.00 98.31 646 ALA A O 1
ATOM 4879 N N . ARG A 1 647 ? -16.596 22.756 -4.266 1.00 98.44 647 ARG A N 1
ATOM 4880 C CA . ARG A 1 647 ? -15.391 23.402 -4.818 1.00 98.44 647 ARG A CA 1
ATOM 4881 C C . ARG A 1 647 ? -14.412 22.402 -5.420 1.00 98.44 647 ARG A C 1
ATOM 4883 O O . ARG A 1 647 ? -13.777 22.692 -6.428 1.00 98.44 647 ARG A O 1
ATOM 4890 N N . TYR A 1 648 ? -14.286 21.228 -4.811 1.00 98.50 648 TYR A N 1
ATOM 4891 C CA . TYR A 1 648 ? -13.448 20.149 -5.312 1.00 98.50 648 TYR A CA 1
ATOM 4892 C C . TYR A 1 648 ? -13.959 19.638 -6.657 1.00 98.50 648 TYR A C 1
ATOM 4894 O O . TYR A 1 648 ? -13.166 19.504 -7.586 1.00 98.50 648 TYR A O 1
ATOM 4902 N N . ILE A 1 649 ? -15.268 19.382 -6.776 1.00 98.50 649 ILE A N 1
ATOM 4903 C CA . ILE A 1 649 ? -15.895 18.955 -8.033 1.00 98.50 649 ILE A CA 1
ATOM 4904 C C . ILE A 1 649 ? -15.664 20.002 -9.117 1.00 98.50 649 ILE A C 1
ATOM 4906 O O . ILE A 1 649 ? -15.204 19.656 -10.202 1.00 98.50 649 ILE A O 1
ATOM 4910 N N . GLU A 1 650 ? -15.951 21.269 -8.816 1.00 98.38 650 GLU A N 1
ATOM 4911 C CA . GLU A 1 650 ? -15.781 22.378 -9.754 1.00 98.38 650 GLU A CA 1
ATOM 4912 C C . GLU A 1 650 ? -14.330 22.487 -10.231 1.00 98.38 650 GLU A C 1
ATOM 4914 O O . GLU A 1 650 ? -14.070 22.484 -11.434 1.00 98.38 650 GLU A O 1
ATOM 4919 N N . HIS A 1 651 ? -13.374 22.505 -9.299 1.00 98.38 651 HIS A N 1
ATOM 4920 C CA . HIS A 1 651 ? -11.956 22.595 -9.626 1.00 98.38 651 HIS A CA 1
ATOM 4921 C C . HIS A 1 651 ? -11.475 21.377 -10.423 1.00 98.38 651 HIS A C 1
ATOM 4923 O O . HIS A 1 651 ? -10.843 21.533 -11.468 1.00 98.38 651 HIS A O 1
ATOM 4929 N N . TYR A 1 652 ? -11.791 20.160 -9.969 1.00 98.06 652 TYR A N 1
ATOM 4930 C CA . TYR A 1 652 ? -11.383 18.938 -10.657 1.00 98.06 652 TYR A CA 1
ATOM 4931 C C . TYR A 1 652 ? -11.954 18.891 -12.069 1.00 98.06 652 TYR A C 1
ATOM 4933 O O . TYR A 1 652 ? -11.209 18.607 -13.003 1.00 98.06 652 TYR A O 1
ATOM 4941 N N . ALA A 1 653 ? -13.249 19.170 -12.238 1.00 97.69 653 ALA A N 1
ATOM 4942 C CA . ALA A 1 653 ? -13.899 19.177 -13.542 1.00 97.69 653 ALA A CA 1
ATOM 4943 C C . ALA A 1 653 ? -13.297 20.248 -14.460 1.00 97.69 653 ALA A C 1
ATOM 4945 O O . ALA A 1 653 ? -12.992 19.947 -15.607 1.00 97.69 653 ALA A O 1
ATOM 4946 N N . ALA A 1 654 ? -13.027 21.455 -13.954 1.00 96.81 654 ALA A N 1
ATOM 4947 C CA . ALA A 1 654 ? -12.418 22.522 -14.744 1.00 96.81 654 ALA A CA 1
ATOM 4948 C C . ALA A 1 654 ? -11.006 22.162 -15.236 1.00 96.81 654 ALA A C 1
ATOM 4950 O O . ALA A 1 654 ? -10.706 22.325 -16.420 1.00 96.81 654 ALA A O 1
ATOM 4951 N N . VAL A 1 655 ? -10.139 21.641 -14.357 1.00 96.06 655 VAL A N 1
ATOM 4952 C CA . VAL A 1 655 ? -8.785 21.208 -14.749 1.00 96.06 655 VAL A CA 1
ATOM 4953 C C . VAL A 1 655 ? -8.866 19.991 -15.669 1.00 96.06 655 VAL A C 1
ATOM 4955 O O . VAL A 1 655 ? -8.189 19.954 -16.695 1.00 96.06 655 VAL A O 1
ATOM 4958 N N . HIS A 1 656 ? -9.732 19.025 -15.355 1.00 95.75 656 HIS A N 1
ATOM 4959 C CA . HIS A 1 656 ? -9.990 17.870 -16.209 1.00 95.75 656 HIS A CA 1
ATOM 4960 C C . HIS A 1 656 ? -10.399 18.309 -17.611 1.00 95.75 656 HIS A C 1
ATOM 4962 O O . HIS A 1 656 ? -9.799 17.851 -18.575 1.00 95.75 656 HIS A O 1
ATOM 4968 N N . ASP A 1 657 ? -11.381 19.195 -17.746 1.00 93.81 657 ASP A N 1
ATOM 4969 C CA . ASP A 1 657 ? -11.900 19.613 -19.041 1.00 93.81 657 ASP A CA 1
ATOM 4970 C C . ASP A 1 657 ? -10.868 20.439 -19.794 1.00 93.81 657 ASP A C 1
ATOM 4972 O O . ASP A 1 657 ? -10.634 20.166 -20.969 1.00 93.81 657 ASP A O 1
ATOM 4976 N N . LYS A 1 658 ? -10.154 21.355 -19.130 1.00 92.38 658 LYS A N 1
ATOM 4977 C CA . LYS A 1 658 ? -9.024 22.073 -19.737 1.00 92.38 658 LYS A CA 1
ATOM 4978 C C . LYS A 1 658 ? -8.020 21.089 -20.347 1.00 92.38 658 LYS A C 1
ATOM 4980 O O . LYS A 1 658 ? -7.698 21.188 -21.528 1.00 92.38 658 LYS A O 1
ATOM 4985 N N . THR A 1 659 ? -7.583 20.096 -19.576 1.00 91.25 659 THR A N 1
ATOM 4986 C CA . THR A 1 659 ? -6.561 19.133 -19.997 1.00 91.25 659 THR A CA 1
ATOM 4987 C C . THR A 1 659 ? -7.078 18.124 -21.028 1.00 91.25 659 THR A C 1
ATOM 4989 O O . THR A 1 659 ? -6.421 17.832 -22.027 1.00 91.25 659 THR A O 1
ATOM 4992 N N . MET A 1 660 ? -8.266 17.570 -20.801 1.00 89.31 660 MET A N 1
ATOM 4993 C CA . MET A 1 660 ? -8.846 16.491 -21.598 1.00 89.31 660 MET A CA 1
ATOM 4994 C C . MET A 1 660 ? -9.663 16.988 -22.783 1.00 89.31 660 MET A C 1
ATOM 4996 O O . MET A 1 660 ? -10.025 16.174 -23.626 1.00 89.31 660 MET A O 1
ATOM 5000 N N . THR A 1 661 ? -9.954 18.281 -22.910 1.00 84.31 661 THR A N 1
ATOM 5001 C CA . THR A 1 661 ? -10.617 18.843 -24.099 1.00 84.31 661 THR A CA 1
ATOM 5002 C C . THR A 1 661 ? -9.723 19.768 -24.915 1.00 84.31 661 THR A C 1
ATOM 5004 O O . THR A 1 661 ? -10.115 20.091 -26.036 1.00 84.31 661 THR A O 1
ATOM 5007 N N . SER A 1 662 ? -8.502 20.081 -24.447 1.00 85.88 662 SER A N 1
ATOM 5008 C CA . SER A 1 662 ? -7.508 20.885 -25.177 1.00 85.88 662 SER A CA 1
ATOM 5009 C C . SER A 1 662 ? -7.352 20.410 -26.628 1.00 85.88 662 SER A C 1
ATOM 5011 O O . SER A 1 662 ? -6.783 19.355 -26.933 1.00 85.88 662 SER A O 1
ATOM 5013 N N . LEU A 1 663 ? -7.934 21.175 -27.558 1.00 81.25 663 LEU A N 1
ATOM 5014 C CA . LEU A 1 663 ? -7.823 20.921 -28.994 1.00 81.25 663 LEU A CA 1
ATOM 5015 C C . LEU A 1 663 ? -6.440 21.316 -29.515 1.00 81.25 663 LEU A C 1
ATOM 5017 O O . LEU A 1 663 ? -5.963 20.701 -30.470 1.00 81.25 663 LEU A O 1
ATOM 5021 N N . GLU A 1 664 ? -5.800 22.296 -28.877 1.00 84.56 664 GLU A N 1
ATOM 5022 C CA . GLU A 1 664 ? -4.496 22.829 -29.265 1.00 84.56 664 GLU A CA 1
ATOM 5023 C C . GLU A 1 664 ? -3.394 21.782 -29.095 1.00 84.56 664 GLU A C 1
ATOM 5025 O O . GLU A 1 664 ? -2.719 21.462 -30.076 1.00 84.56 664 GLU A O 1
ATOM 5030 N N . ASP A 1 665 ? -3.292 21.143 -27.924 1.00 83.62 665 ASP A N 1
ATOM 5031 C CA . ASP A 1 665 ? -2.274 20.110 -27.657 1.00 83.62 665 ASP A CA 1
ATOM 5032 C C . ASP A 1 665 ? -2.451 18.892 -28.566 1.00 83.62 665 ASP A C 1
ATOM 5034 O O . ASP A 1 665 ? -1.498 18.300 -29.087 1.00 83.62 665 ASP A O 1
ATOM 5038 N N . ARG A 1 666 ? -3.710 18.536 -28.836 1.00 84.75 666 ARG A N 1
ATOM 5039 C CA . ARG A 1 666 ? -4.046 17.460 -29.771 1.00 84.75 666 ARG A CA 1
ATOM 5040 C C . ARG A 1 666 ? -3.628 17.803 -31.187 1.00 84.75 666 ARG A C 1
ATOM 5042 O O . ARG A 1 666 ? -3.126 16.929 -31.897 1.00 84.75 666 ARG A O 1
ATOM 5049 N N . GLU A 1 667 ? -3.862 19.033 -31.629 1.00 89.06 667 GLU A N 1
ATOM 5050 C CA . GLU A 1 667 ? -3.459 19.444 -32.966 1.00 89.06 667 GLU A CA 1
ATOM 5051 C C . GLU A 1 667 ? -1.940 19.600 -33.068 1.00 89.06 667 GLU A C 1
ATOM 5053 O O . GLU A 1 667 ? -1.379 19.238 -34.101 1.00 89.06 667 GLU A O 1
ATOM 5058 N N . ALA A 1 668 ? -1.257 20.025 -32.001 1.00 90.81 668 ALA A N 1
ATOM 5059 C CA . ALA A 1 668 ? 0.201 20.025 -31.917 1.00 90.81 668 ALA A CA 1
ATOM 5060 C C . ALA A 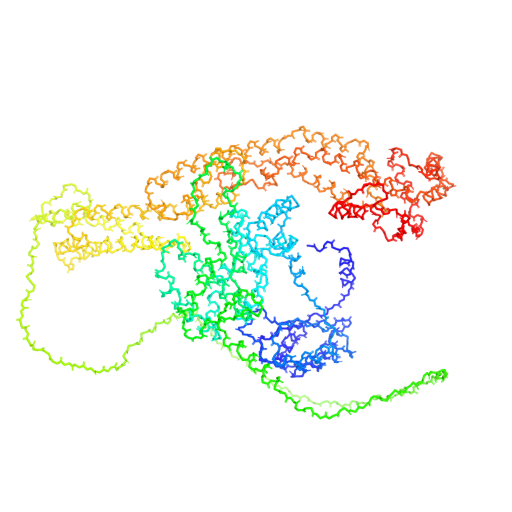1 668 ? 0.767 18.605 -32.094 1.00 90.81 668 ALA A C 1
ATOM 5062 O O . ALA A 1 668 ? 1.570 18.372 -32.999 1.00 90.81 668 ALA A O 1
ATOM 5063 N N . LEU A 1 669 ? 0.258 17.617 -31.348 1.00 91.81 669 LEU A N 1
ATOM 5064 C CA . LEU A 1 669 ? 0.652 16.210 -31.503 1.00 91.81 669 LEU A CA 1
ATOM 5065 C C . LEU A 1 669 ? 0.338 15.653 -32.899 1.00 91.81 669 LEU A C 1
ATOM 5067 O O . LEU A 1 669 ? 1.145 14.925 -33.482 1.00 91.81 669 LEU A O 1
ATOM 5071 N N . ARG A 1 670 ? -0.826 15.979 -33.477 1.00 92.25 670 ARG A N 1
ATOM 5072 C CA . ARG A 1 670 ? -1.165 15.554 -34.848 1.00 92.25 670 ARG A CA 1
ATOM 5073 C C . ARG A 1 670 ? -0.239 16.187 -35.880 1.00 92.25 670 ARG A C 1
ATOM 5075 O O . ARG A 1 670 ? 0.160 15.501 -36.820 1.00 92.25 670 ARG A O 1
ATOM 5082 N N . ARG A 1 671 ? 0.097 17.467 -35.722 1.00 94.69 671 ARG A N 1
ATOM 5083 C CA . ARG A 1 671 ? 1.034 18.191 -36.587 1.00 94.69 671 ARG A CA 1
ATOM 5084 C C . ARG A 1 671 ? 2.420 17.562 -36.516 1.00 94.69 671 ARG A C 1
ATOM 5086 O O . ARG A 1 671 ? 2.965 17.235 -37.568 1.00 94.69 671 ARG A O 1
ATOM 5093 N N . LEU A 1 672 ? 2.910 17.280 -35.306 1.00 95.00 672 LEU A N 1
ATOM 5094 C CA . LEU A 1 672 ? 4.174 16.580 -35.074 1.00 95.00 672 LEU A CA 1
ATOM 5095 C C . LEU A 1 672 ? 4.186 15.223 -35.795 1.00 95.00 672 LEU A C 1
ATOM 5097 O O . LEU A 1 672 ? 5.057 14.975 -36.626 1.00 95.00 672 LEU A O 1
ATOM 5101 N N . LYS A 1 673 ? 3.153 14.390 -35.595 1.00 94.75 673 LYS A N 1
ATOM 5102 C CA . LYS A 1 673 ? 3.036 13.064 -36.238 1.00 94.75 673 LYS A CA 1
ATOM 5103 C C . LYS A 1 673 ? 2.919 13.104 -37.764 1.00 94.75 673 LYS A C 1
ATOM 5105 O O . LYS A 1 673 ? 3.268 12.136 -38.440 1.00 94.75 673 LYS A O 1
ATOM 5110 N N . ARG A 1 674 ? 2.373 14.183 -38.332 1.00 95.31 674 ARG A N 1
ATOM 5111 C CA . ARG A 1 674 ? 2.267 14.355 -39.791 1.00 95.31 674 ARG A CA 1
ATOM 5112 C C . ARG A 1 674 ? 3.572 14.851 -40.413 1.00 95.31 674 ARG A C 1
ATOM 5114 O O . ARG A 1 674 ? 3.737 14.648 -41.620 1.00 95.31 674 ARG A O 1
ATOM 5121 N N . GLY A 1 675 ? 4.456 15.460 -39.621 1.00 95.69 675 GLY A N 1
ATOM 5122 C CA . GLY A 1 675 ? 5.729 16.028 -40.054 1.00 95.69 675 GLY A CA 1
ATOM 5123 C C . GLY A 1 675 ? 6.718 14.992 -40.592 1.00 95.69 675 GLY A C 1
ATOM 5124 O O . GLY A 1 675 ? 6.653 13.803 -40.275 1.00 95.69 675 GLY A O 1
ATOM 5125 N N . GLU A 1 676 ? 7.654 15.446 -41.425 1.00 95.12 676 GLU A N 1
ATOM 5126 C CA . GLU A 1 676 ? 8.662 14.573 -42.040 1.00 95.12 676 GLU A CA 1
ATOM 5127 C C . GLU A 1 676 ? 9.627 13.983 -41.007 1.00 95.12 676 GLU A C 1
ATOM 5129 O O . GLU A 1 676 ? 9.909 12.788 -41.063 1.00 95.12 676 GLU A O 1
ATOM 5134 N N . ARG A 1 677 ? 10.027 14.777 -40.003 1.00 95.75 677 ARG A N 1
ATOM 5135 C CA . ARG A 1 677 ? 10.897 14.339 -38.897 1.00 95.75 677 ARG A CA 1
ATOM 5136 C C . ARG A 1 677 ? 10.308 13.158 -38.122 1.00 95.75 677 ARG A C 1
ATOM 5138 O O . ARG A 1 677 ? 11.024 12.212 -37.816 1.00 95.75 677 ARG A O 1
ATOM 5145 N N . TRP A 1 678 ? 8.995 13.160 -37.873 1.00 96.81 678 TRP A N 1
ATOM 5146 C CA . TRP A 1 678 ? 8.324 12.030 -37.224 1.00 96.81 678 TRP A CA 1
ATOM 5147 C C . TRP A 1 678 ? 8.354 10.771 -38.093 1.00 96.81 678 TRP A C 1
ATOM 5149 O O . TRP A 1 678 ? 8.620 9.678 -37.598 1.00 96.81 678 TRP A O 1
ATOM 5159 N N . ARG A 1 679 ? 8.108 10.909 -39.403 1.00 96.38 679 ARG A N 1
ATOM 5160 C CA . ARG A 1 679 ? 8.158 9.771 -40.338 1.00 96.38 679 ARG A CA 1
ATOM 5161 C C . ARG A 1 679 ? 9.561 9.188 -40.443 1.00 96.38 679 ARG A C 1
ATOM 5163 O O . ARG A 1 679 ? 9.683 7.979 -40.614 1.00 96.38 679 ARG A O 1
ATOM 5170 N N . GLU A 1 680 ? 10.582 10.035 -40.381 1.00 96.81 680 GLU A N 1
ATOM 5171 C CA . GLU A 1 680 ? 11.982 9.624 -40.311 1.00 96.81 680 GLU A CA 1
ATOM 5172 C C . GLU A 1 680 ? 12.261 8.870 -39.004 1.00 96.81 680 GLU A C 1
ATOM 5174 O O . GLU A 1 680 ? 12.751 7.744 -39.049 1.00 96.81 680 GLU A O 1
ATOM 5179 N N . PHE A 1 681 ? 11.878 9.441 -37.857 1.00 97.56 681 PHE A N 1
ATOM 5180 C CA . PHE A 1 681 ? 12.040 8.827 -36.536 1.00 97.56 681 PHE A CA 1
ATOM 5181 C C . PHE A 1 681 ? 11.371 7.450 -36.452 1.00 97.56 681 PHE A C 1
ATOM 5183 O O . PHE A 1 681 ? 12.009 6.475 -36.061 1.00 97.56 681 PHE A O 1
ATOM 5190 N N . GLU A 1 682 ? 10.113 7.352 -36.886 1.00 97.25 682 GLU A N 1
ATOM 5191 C CA . GLU A 1 682 ? 9.356 6.100 -36.925 1.00 97.25 682 GLU A CA 1
ATOM 5192 C C . GLU A 1 682 ? 9.955 5.078 -37.902 1.00 97.25 682 GLU A C 1
ATOM 5194 O O . GLU A 1 682 ? 9.879 3.874 -37.664 1.00 97.25 682 GLU A O 1
ATOM 5199 N N . ALA A 1 683 ? 10.512 5.521 -39.031 1.00 96.31 683 ALA A N 1
ATOM 5200 C CA . ALA A 1 683 ? 11.138 4.607 -39.977 1.00 96.31 683 ALA A CA 1
ATOM 5201 C C . ALA A 1 683 ? 12.450 4.050 -39.407 1.00 96.31 683 ALA A C 1
ATOM 5203 O O . ALA A 1 683 ? 12.661 2.839 -39.439 1.00 96.31 683 ALA A O 1
ATOM 5204 N N . LEU A 1 684 ? 13.304 4.916 -38.854 1.00 96.50 684 LEU A N 1
ATOM 5205 C CA . LEU A 1 684 ? 14.587 4.524 -38.274 1.00 96.50 684 LEU A CA 1
ATOM 5206 C C . LEU A 1 684 ? 14.423 3.626 -37.045 1.00 96.50 684 LEU A C 1
ATOM 5208 O O . LEU A 1 684 ? 15.167 2.657 -36.925 1.00 96.50 684 LEU A O 1
ATOM 5212 N N . SER A 1 685 ? 13.430 3.876 -36.185 1.00 95.50 685 SER A N 1
ATOM 5213 C CA . SER A 1 685 ? 13.187 3.067 -34.979 1.00 95.50 685 SER A CA 1
ATOM 5214 C C . SER A 1 685 ? 12.827 1.604 -35.259 1.00 95.50 685 SER A C 1
ATOM 5216 O O . SER A 1 685 ? 12.910 0.766 -34.364 1.00 95.50 685 SER A O 1
ATOM 5218 N N . ARG A 1 686 ? 12.426 1.282 -36.494 1.00 94.31 686 ARG A N 1
ATOM 5219 C CA . ARG A 1 686 ? 12.117 -0.088 -36.933 1.00 94.31 686 ARG A CA 1
ATOM 5220 C C . ARG A 1 686 ? 13.352 -0.859 -37.389 1.00 94.31 686 ARG A C 1
ATOM 5222 O O . ARG A 1 686 ? 13.253 -2.064 -37.617 1.00 94.31 686 ARG A O 1
ATOM 5229 N N . LEU A 1 687 ? 14.498 -0.195 -37.547 1.00 92.94 687 LEU A N 1
ATOM 5230 C CA . LEU A 1 687 ? 15.730 -0.874 -37.920 1.00 92.94 687 LEU A CA 1
ATOM 5231 C C . LEU A 1 687 ? 16.188 -1.780 -36.770 1.00 92.94 687 LEU A C 1
ATOM 5233 O O . LEU A 1 687 ? 16.275 -1.341 -35.628 1.00 92.94 687 LEU A O 1
ATOM 5237 N N . PRO A 1 688 ? 16.571 -3.034 -37.045 1.00 87.44 688 PRO A N 1
ATOM 5238 C CA . PRO A 1 688 ? 16.871 -3.999 -35.991 1.00 87.44 688 PRO A CA 1
ATOM 5239 C C . PRO A 1 688 ? 18.201 -3.740 -35.263 1.00 87.44 688 PRO A C 1
ATOM 5241 O O . PRO A 1 688 ? 18.548 -4.482 -34.350 1.00 87.44 688 PRO A O 1
ATOM 5244 N N . VAL A 1 689 ? 18.985 -2.759 -35.715 1.00 87.94 689 VAL A N 1
ATOM 5245 C CA . VAL A 1 689 ? 20.296 -2.405 -35.149 1.00 87.94 689 VAL A CA 1
ATOM 5246 C C . VAL A 1 689 ? 20.241 -1.200 -34.214 1.00 87.94 689 VAL A C 1
ATOM 5248 O O . VAL A 1 689 ? 21.217 -0.953 -33.517 1.00 87.94 689 VAL A O 1
ATOM 5251 N N . VAL A 1 690 ? 19.138 -0.446 -34.194 1.00 89.69 690 VAL A N 1
ATOM 5252 C CA . VAL A 1 690 ? 18.993 0.719 -33.312 1.00 89.69 690 VAL A CA 1
ATOM 5253 C C . VAL A 1 690 ? 18.278 0.337 -32.014 1.00 89.69 690 VAL A C 1
ATOM 5255 O O . VAL A 1 690 ? 17.563 -0.661 -31.969 1.00 89.69 690 VAL A O 1
ATOM 5258 N N . SER A 1 691 ? 18.463 1.128 -30.955 1.00 85.38 691 SER A N 1
ATOM 5259 C CA . SER A 1 691 ? 17.790 0.905 -29.669 1.00 85.38 691 SER A CA 1
ATOM 5260 C C . SER A 1 691 ? 16.269 1.090 -29.778 1.00 85.38 691 SER A C 1
ATOM 5262 O O . SER A 1 691 ? 15.782 2.133 -30.235 1.00 85.38 691 SER A O 1
ATOM 5264 N N . SER A 1 692 ? 15.487 0.114 -29.301 1.00 88.00 692 SER A N 1
ATOM 5265 C CA . SER A 1 692 ? 14.025 0.239 -29.213 1.00 88.00 692 SER A CA 1
ATOM 5266 C C . SER A 1 692 ? 13.590 1.091 -28.020 1.00 88.00 692 SER A C 1
ATOM 5268 O O . SER A 1 692 ? 12.414 1.445 -27.915 1.00 88.00 692 SER A O 1
ATOM 5270 N N . HIS A 1 693 ? 14.510 1.425 -27.107 1.00 88.06 693 HIS A N 1
ATOM 5271 C CA . HIS A 1 693 ? 14.201 2.115 -25.858 1.00 88.06 693 HIS A CA 1
ATOM 5272 C C . HIS A 1 693 ? 13.504 3.459 -26.102 1.00 88.06 693 HIS A C 1
ATOM 5274 O O . HIS A 1 693 ? 12.413 3.698 -25.581 1.00 88.06 693 HIS A O 1
ATOM 5280 N N . VAL A 1 694 ? 14.082 4.307 -26.958 1.00 90.25 694 VAL A N 1
ATOM 5281 C CA . VAL A 1 694 ? 13.534 5.641 -27.256 1.00 90.25 694 VAL A CA 1
ATOM 5282 C C . VAL A 1 694 ? 12.157 5.550 -27.923 1.00 90.25 694 VAL A C 1
ATOM 5284 O O . VAL A 1 694 ? 11.244 6.306 -27.590 1.00 90.25 694 VAL A O 1
ATOM 5287 N N . TRP A 1 695 ? 11.957 4.568 -28.807 1.00 94.19 695 TRP A N 1
ATOM 5288 C CA . TRP A 1 695 ? 10.650 4.316 -29.415 1.00 94.19 695 TRP A CA 1
ATOM 5289 C C . TRP A 1 695 ? 9.618 3.830 -28.399 1.00 94.19 695 TRP A C 1
ATOM 5291 O O . TRP A 1 695 ? 8.476 4.278 -28.437 1.00 94.19 695 TRP A O 1
ATOM 5301 N N . ARG A 1 696 ? 9.997 2.955 -27.460 1.00 89.94 696 ARG A N 1
ATOM 5302 C CA . ARG A 1 696 ? 9.107 2.511 -26.375 1.00 89.94 696 ARG A CA 1
ATOM 5303 C C . ARG A 1 696 ? 8.667 3.679 -25.496 1.00 89.94 696 ARG A C 1
ATOM 5305 O O . ARG A 1 696 ? 7.486 3.768 -25.169 1.00 89.94 696 ARG A O 1
ATOM 5312 N N . GLN A 1 697 ? 9.581 4.594 -25.168 1.00 89.88 697 GLN A N 1
ATOM 5313 C CA . GLN A 1 697 ? 9.249 5.829 -24.450 1.00 89.88 697 GLN A CA 1
ATOM 5314 C C . GLN A 1 697 ? 8.261 6.695 -25.253 1.00 89.88 697 GLN A C 1
ATOM 5316 O O . GLN A 1 697 ? 7.240 7.123 -24.715 1.00 89.88 697 GLN A O 1
ATOM 5321 N N . ALA A 1 698 ? 8.502 6.885 -26.554 1.00 94.81 698 ALA A N 1
ATOM 5322 C CA . ALA A 1 698 ? 7.625 7.670 -27.425 1.00 94.81 698 ALA A CA 1
ATOM 5323 C C . ALA A 1 698 ? 6.240 7.022 -27.587 1.00 94.81 698 ALA A C 1
ATOM 5325 O O . ALA A 1 698 ? 5.217 7.703 -27.543 1.00 94.81 698 ALA A O 1
ATOM 5326 N N . ALA A 1 699 ? 6.190 5.696 -27.729 1.00 92.94 699 ALA A N 1
ATOM 5327 C CA . ALA A 1 699 ? 4.955 4.927 -27.805 1.00 92.94 699 ALA A CA 1
ATOM 5328 C C . ALA A 1 699 ? 4.134 5.038 -26.512 1.00 92.94 699 ALA A C 1
ATOM 5330 O O . ALA A 1 699 ? 2.910 5.136 -26.579 1.00 92.94 699 ALA A O 1
ATOM 5331 N N . GLU A 1 700 ? 4.788 5.079 -25.349 1.00 89.44 700 GLU A N 1
ATOM 5332 C CA . GLU A 1 700 ? 4.116 5.290 -24.067 1.00 89.44 700 GLU A CA 1
ATOM 5333 C C . GLU A 1 700 ? 3.532 6.705 -23.954 1.00 89.44 700 GLU A C 1
ATOM 5335 O O . GLU A 1 700 ? 2.367 6.846 -23.582 1.00 89.44 700 GLU A O 1
ATOM 5340 N N . LEU A 1 701 ? 4.275 7.745 -24.355 1.00 90.44 701 LEU A N 1
ATOM 5341 C CA . LEU A 1 701 ? 3.747 9.117 -24.426 1.00 90.44 701 LEU A CA 1
ATOM 5342 C C . LEU A 1 701 ? 2.552 9.213 -25.386 1.00 90.44 701 LEU A C 1
ATOM 5344 O O . LEU A 1 701 ? 1.531 9.814 -25.059 1.00 90.44 701 LEU A O 1
ATOM 5348 N N . LEU A 1 702 ? 2.626 8.553 -26.544 1.00 90.94 702 LEU A N 1
ATOM 5349 C CA . LEU A 1 702 ? 1.518 8.493 -27.499 1.00 90.94 702 LEU A CA 1
ATOM 5350 C C . LEU A 1 702 ? 0.308 7.718 -26.970 1.00 90.94 702 LEU A C 1
ATOM 5352 O O . LEU A 1 702 ? -0.827 8.089 -27.269 1.00 90.94 702 LEU A O 1
ATOM 5356 N N . ARG A 1 703 ? 0.523 6.651 -26.196 1.00 89.38 703 ARG A N 1
ATOM 5357 C CA . ARG A 1 703 ? -0.552 5.896 -25.541 1.00 89.38 703 ARG A CA 1
ATOM 5358 C C . ARG A 1 703 ? -1.239 6.750 -24.478 1.00 89.38 703 ARG A C 1
ATOM 5360 O O . ARG A 1 703 ? -2.467 6.757 -24.416 1.00 89.38 703 ARG A O 1
ATOM 5367 N N . LEU A 1 704 ? -0.463 7.500 -23.692 1.00 85.94 704 LEU A N 1
ATOM 5368 C CA . LEU A 1 704 ? -0.981 8.476 -22.731 1.00 85.94 704 LEU A CA 1
ATOM 5369 C C . LEU A 1 704 ? -1.799 9.564 -23.437 1.00 85.94 704 LEU A C 1
ATOM 5371 O O . LEU A 1 704 ? -2.937 9.810 -23.043 1.00 85.94 704 LEU A O 1
ATOM 5375 N N . ALA A 1 705 ? -1.285 10.128 -24.533 1.00 87.50 705 ALA A N 1
ATOM 5376 C CA . ALA A 1 705 ? -2.010 11.095 -25.358 1.00 87.50 705 ALA A CA 1
ATOM 5377 C C . ALA A 1 705 ? -3.291 10.510 -25.981 1.00 87.50 705 ALA A C 1
ATOM 5379 O O . ALA A 1 705 ? -4.310 11.189 -26.088 1.00 87.50 705 ALA A O 1
ATOM 5380 N N . GLY A 1 706 ? -3.264 9.238 -26.391 1.00 83.31 706 GLY A N 1
ATOM 5381 C CA . GLY A 1 706 ? -4.434 8.530 -26.914 1.00 83.31 706 GLY A CA 1
ATOM 5382 C C . GLY A 1 706 ? -5.530 8.336 -25.864 1.00 83.31 706 GLY A C 1
ATOM 5383 O O . GLY A 1 706 ? -6.711 8.403 -26.198 1.00 83.31 706 GLY A O 1
ATOM 5384 N N . GLY A 1 707 ? -5.137 8.159 -24.599 1.00 80.69 707 GLY A N 1
ATOM 5385 C CA . GLY A 1 707 ? -6.033 8.118 -23.443 1.00 80.69 707 GLY A CA 1
ATOM 5386 C C . GLY A 1 707 ? -6.507 9.491 -22.960 1.00 80.69 707 GLY A C 1
ATOM 5387 O O . GLY A 1 707 ? -7.344 9.546 -22.063 1.00 80.69 707 GLY A O 1
ATOM 5388 N N . ALA A 1 708 ? -6.018 10.590 -23.548 1.00 80.00 708 ALA A N 1
ATOM 5389 C CA . ALA A 1 708 ? -6.412 11.954 -23.203 1.00 80.00 708 ALA A CA 1
ATOM 5390 C C . ALA A 1 708 ? -7.755 12.358 -23.844 1.00 80.00 708 ALA A C 1
ATOM 5392 O O . ALA A 1 708 ? -7.886 13.421 -24.454 1.00 80.00 708 ALA A O 1
ATOM 5393 N N . ARG A 1 709 ? -8.743 11.459 -23.796 1.00 85.06 709 ARG A N 1
ATOM 5394 C CA . ARG A 1 709 ? -10.132 11.682 -24.206 1.00 85.06 709 ARG A CA 1
ATOM 5395 C C . ARG A 1 709 ? -11.032 11.114 -23.129 1.00 85.06 709 ARG A C 1
ATOM 5397 O O . ARG A 1 709 ? -10.878 9.960 -22.736 1.00 85.06 709 ARG A O 1
ATOM 5404 N N . CYS A 1 710 ? -11.964 11.929 -22.672 1.00 91.38 710 CYS A N 1
ATOM 5405 C CA . CYS A 1 710 ? -12.943 11.536 -21.686 1.00 91.38 710 CYS A CA 1
ATOM 5406 C C . CYS A 1 710 ? -14.266 12.191 -22.066 1.00 91.38 710 CYS A C 1
ATOM 5408 O O . CYS A 1 710 ? -14.368 13.411 -22.029 1.00 91.38 710 CYS A O 1
ATOM 5410 N N . ASP A 1 711 ? -15.245 11.367 -22.433 1.00 91.62 711 ASP A N 1
ATOM 5411 C CA . ASP A 1 711 ? -16.611 11.805 -22.751 1.00 91.62 711 ASP A CA 1
ATOM 5412 C C . ASP A 1 711 ? -17.573 11.523 -21.576 1.00 91.62 711 ASP A C 1
ATOM 5414 O O . ASP A 1 711 ? -18.792 11.560 -21.723 1.00 91.62 711 ASP A O 1
ATOM 5418 N N . LEU A 1 712 ? -17.030 11.171 -20.404 1.00 93.88 712 LEU A N 1
ATOM 5419 C CA . LEU A 1 712 ? -17.816 10.873 -19.210 1.00 93.88 712 LEU A CA 1
ATOM 5420 C C . LEU A 1 712 ? -18.332 12.169 -18.560 1.00 93.88 712 LEU A C 1
ATOM 5422 O O . LEU A 1 712 ? -17.620 13.174 -18.581 1.00 93.88 712 LEU A O 1
ATOM 5426 N N . PRO A 1 713 ? -19.511 12.151 -17.906 1.00 95.75 713 PRO A N 1
ATOM 5427 C CA . PRO A 1 713 ? -20.032 13.305 -17.176 1.00 95.75 713 PRO A CA 1
ATOM 5428 C C . PRO A 1 713 ? -19.260 13.489 -15.861 1.00 95.75 713 PRO A C 1
ATOM 5430 O O . PRO A 1 713 ? -19.689 13.037 -14.799 1.00 95.75 713 PRO A O 1
ATOM 5433 N N . VAL A 1 714 ? -18.082 14.115 -15.940 1.00 96.75 714 VAL A N 1
ATOM 5434 C CA . VAL A 1 714 ? -17.106 14.182 -14.840 1.00 96.75 714 VAL A CA 1
ATOM 5435 C C . VAL A 1 714 ? -17.720 14.763 -13.572 1.00 96.75 714 VAL A C 1
ATOM 5437 O O . VAL A 1 714 ? -17.622 14.121 -12.533 1.00 96.75 714 VAL A O 1
ATOM 5440 N N . SER A 1 715 ? -18.431 15.890 -13.649 1.00 97.31 715 SER A N 1
ATOM 5441 C CA . SER A 1 715 ? -19.043 16.503 -12.463 1.00 97.31 715 SER A CA 1
ATOM 5442 C C . SER A 1 715 ? -20.035 15.573 -11.755 1.00 97.31 715 SER A C 1
ATOM 5444 O O . SER A 1 715 ? -19.974 15.453 -10.539 1.00 97.31 715 SER A O 1
ATOM 5446 N N . GLN A 1 716 ? -20.875 14.843 -12.503 1.00 97.56 716 GLN A N 1
ATOM 5447 C CA . GLN A 1 716 ? -21.835 13.883 -11.931 1.00 97.56 716 GLN A CA 1
ATOM 5448 C C . GLN A 1 716 ? -21.132 12.668 -11.319 1.00 97.56 716 GLN A C 1
ATOM 5450 O O . GLN A 1 716 ? -21.514 12.180 -10.259 1.00 97.56 716 GLN A O 1
ATOM 5455 N N . LEU A 1 717 ? -20.076 12.166 -11.968 1.00 97.06 717 LEU A N 1
ATOM 5456 C CA . LEU A 1 717 ? -19.275 11.079 -11.403 1.00 97.06 717 LEU A CA 1
ATOM 5457 C C . LEU A 1 717 ? -18.608 11.502 -10.093 1.00 97.06 717 LEU A C 1
ATOM 5459 O O . LEU A 1 717 ? -18.527 10.695 -9.162 1.00 97.06 717 LEU A O 1
ATOM 5463 N N . LEU A 1 718 ? -18.158 12.756 -10.021 1.00 97.38 718 LEU A N 1
ATOM 5464 C CA . LEU A 1 718 ? -17.483 13.280 -8.846 1.00 97.38 718 LEU A CA 1
ATOM 5465 C C . LEU A 1 718 ? -18.413 13.511 -7.649 1.00 97.38 718 LEU A C 1
ATOM 5467 O O . LEU A 1 718 ? -17.945 13.607 -6.521 1.00 97.38 718 LEU A O 1
ATOM 5471 N N . GLU A 1 719 ? -19.732 13.499 -7.841 1.00 97.50 719 GLU A N 1
ATOM 5472 C CA . GLU A 1 719 ? -20.670 13.532 -6.714 1.00 97.50 719 GLU A CA 1
ATOM 5473 C C . GLU A 1 719 ? -20.511 12.309 -5.798 1.00 97.50 719 GLU A C 1
ATOM 5475 O O . GLU A 1 719 ? -20.706 12.410 -4.590 1.00 97.50 719 GLU A O 1
ATOM 5480 N N . THR A 1 720 ? -20.103 11.164 -6.357 1.00 95.19 720 THR A N 1
ATOM 5481 C CA . THR A 1 720 ? -20.010 9.887 -5.625 1.00 95.19 720 THR A CA 1
ATOM 5482 C C . THR A 1 720 ? -18.590 9.339 -5.506 1.00 95.19 720 THR A C 1
ATOM 5484 O O . THR A 1 720 ? -18.340 8.450 -4.691 1.00 95.19 720 THR A O 1
ATOM 5487 N N . ARG A 1 721 ? -17.640 9.827 -6.311 1.00 96.31 721 ARG A N 1
ATOM 5488 C CA . ARG A 1 721 ? -16.256 9.327 -6.360 1.00 96.31 721 ARG A CA 1
ATOM 5489 C C . ARG A 1 721 ? -15.278 10.482 -6.442 1.00 96.31 721 ARG A C 1
ATOM 5491 O O . ARG A 1 721 ? -15.498 11.415 -7.183 1.00 96.31 721 ARG A O 1
ATOM 5498 N N . SER A 1 722 ? -14.131 10.394 -5.789 1.00 96.56 722 SER A N 1
ATOM 5499 C CA . SER A 1 722 ? -13.187 11.518 -5.763 1.00 96.56 722 SER A CA 1
ATOM 5500 C C . SER A 1 722 ? -12.321 11.677 -7.022 1.00 96.56 722 SER A C 1
ATOM 5502 O O . SER A 1 722 ? -11.397 12.480 -7.034 1.00 96.56 722 SER A O 1
ATOM 5504 N N . SER A 1 723 ? -12.538 10.876 -8.067 1.00 96.31 723 SER A N 1
ATOM 5505 C CA . SER A 1 723 ? -11.802 10.994 -9.329 1.00 96.31 723 SER A CA 1
ATOM 5506 C C . SER A 1 723 ? -12.611 10.450 -10.500 1.00 96.31 723 SER A C 1
ATOM 5508 O O . SER A 1 723 ? -13.489 9.596 -10.335 1.00 96.31 723 SER A O 1
ATOM 5510 N N . CYS A 1 724 ? -12.282 10.914 -11.704 1.00 95.12 724 CYS A N 1
ATOM 5511 C CA . CYS A 1 724 ? -12.854 10.364 -12.924 1.00 95.12 724 CYS A CA 1
ATOM 5512 C C . CYS A 1 724 ? -12.339 8.932 -13.178 1.00 95.12 724 CYS A C 1
ATOM 5514 O O . CYS A 1 724 ? -11.224 8.562 -12.790 1.00 95.12 724 CYS A O 1
ATOM 5516 N N . ALA A 1 725 ? -13.147 8.127 -13.874 1.00 91.50 725 ALA A N 1
ATOM 5517 C CA . ALA A 1 725 ? -12.779 6.774 -14.297 1.00 91.50 725 ALA A CA 1
ATOM 5518 C C . ALA A 1 725 ? -11.774 6.753 -15.468 1.00 91.50 725 ALA A C 1
ATOM 5520 O O . ALA A 1 725 ? -11.242 5.696 -15.805 1.00 91.50 725 ALA A O 1
ATOM 5521 N N . CYS A 1 726 ? -11.509 7.902 -16.095 1.00 90.88 726 CYS A N 1
ATOM 5522 C CA . CYS A 1 726 ? -10.484 8.026 -17.124 1.00 90.88 726 CYS A CA 1
ATOM 5523 C C . CYS A 1 726 ? -9.063 8.068 -16.507 1.00 90.88 726 CYS A C 1
ATOM 5525 O O . CYS A 1 726 ? -8.903 8.171 -15.288 1.00 90.88 726 CYS A O 1
ATOM 5527 N N . PRO A 1 727 ? -7.997 8.011 -17.328 1.00 85.31 727 PRO A N 1
ATOM 5528 C CA . PRO A 1 727 ? -6.616 8.083 -16.840 1.00 85.31 727 PRO A CA 1
ATOM 5529 C C . PRO A 1 727 ? -6.195 9.444 -16.251 1.00 85.31 727 PRO A C 1
ATOM 5531 O O . PRO A 1 727 ? -5.066 9.550 -15.761 1.00 85.31 727 PRO A O 1
ATOM 5534 N N . PHE A 1 728 ? -7.048 10.476 -16.326 1.00 91.06 728 PHE A N 1
ATOM 5535 C CA . PHE A 1 728 ? -6.771 11.805 -15.776 1.00 91.06 728 PHE A CA 1
ATOM 5536 C C . PHE A 1 728 ? -6.553 11.748 -14.262 1.00 91.06 728 PHE A C 1
ATOM 5538 O O . PHE A 1 728 ? -7.259 11.036 -13.543 1.00 91.06 728 PHE A O 1
ATOM 5545 N N . ARG A 1 729 ? -5.586 12.531 -13.784 1.00 92.12 729 ARG A N 1
ATOM 5546 C CA . ARG A 1 729 ? -5.277 12.739 -12.368 1.00 92.12 729 ARG A CA 1
ATOM 5547 C C . ARG A 1 729 ? -4.821 14.186 -12.193 1.00 92.12 729 ARG A C 1
ATOM 5549 O O . ARG A 1 729 ? -4.014 14.637 -13.008 1.00 92.12 729 ARG A O 1
ATOM 5556 N N . LEU A 1 730 ? -5.298 14.879 -11.157 1.00 91.31 730 LEU A N 1
ATOM 5557 C CA . LEU A 1 730 ? -4.953 16.285 -10.886 1.00 91.31 730 LEU A CA 1
ATOM 5558 C C . LEU A 1 730 ? -3.441 16.475 -10.770 1.00 91.31 730 LEU A C 1
ATOM 5560 O O . LEU A 1 730 ? -2.872 17.328 -11.441 1.00 91.31 730 LEU A O 1
ATOM 5564 N N . ALA A 1 731 ? -2.766 15.577 -10.047 1.00 87.56 731 ALA A N 1
ATOM 5565 C CA . ALA A 1 731 ? -1.309 15.608 -9.884 1.00 87.56 731 ALA A CA 1
ATOM 5566 C C . ALA A 1 731 ? -0.519 15.377 -11.192 1.00 87.56 731 ALA A C 1
ATOM 5568 O O . ALA A 1 731 ? 0.709 15.337 -11.185 1.00 87.56 731 ALA A O 1
ATOM 5569 N N . ARG A 1 732 ? -1.205 15.113 -12.309 1.00 86.12 732 ARG A N 1
ATOM 5570 C CA . ARG A 1 732 ? -0.615 14.886 -13.632 1.00 86.12 732 ARG A CA 1
ATOM 5571 C C . ARG A 1 732 ? -1.194 15.810 -14.700 1.00 86.12 732 ARG A C 1
ATOM 5573 O O . ARG A 1 732 ? -0.911 15.562 -15.869 1.00 86.12 732 ARG A O 1
ATOM 5580 N N . ALA A 1 733 ? -1.990 16.814 -14.334 1.00 89.44 733 ALA A N 1
ATOM 5581 C CA . ALA A 1 733 ? -2.608 17.721 -15.297 1.00 89.44 733 ALA A CA 1
ATOM 5582 C C . ALA A 1 733 ? -1.549 18.370 -16.206 1.00 89.44 733 ALA A C 1
ATOM 5584 O O . ALA A 1 733 ? -1.618 18.214 -17.425 1.00 89.44 733 ALA A O 1
ATOM 5585 N N . ASP A 1 734 ? -0.489 18.922 -15.611 1.00 86.88 734 ASP A N 1
ATOM 5586 C CA . ASP A 1 734 ? 0.627 19.564 -16.324 1.00 86.88 734 ASP A CA 1
ATOM 5587 C C . ASP A 1 734 ? 1.335 18.617 -17.300 1.00 86.88 734 ASP A C 1
ATOM 5589 O O . ASP A 1 734 ? 1.814 19.016 -18.359 1.00 86.88 734 ASP A O 1
ATOM 5593 N N . ARG A 1 735 ? 1.367 17.315 -16.987 1.00 85.69 735 ARG A N 1
ATOM 5594 C CA . ARG A 1 735 ? 2.035 16.328 -17.839 1.00 85.69 735 ARG A CA 1
ATOM 5595 C C . ARG A 1 735 ? 1.362 16.206 -19.202 1.00 85.69 735 ARG A C 1
ATOM 5597 O O . ARG A 1 735 ? 2.041 15.899 -20.171 1.00 85.69 735 ARG A O 1
ATOM 5604 N N . PHE A 1 736 ? 0.047 16.403 -19.278 1.00 84.75 736 PHE A N 1
ATOM 5605 C CA . PHE A 1 736 ? -0.679 16.355 -20.546 1.00 84.75 736 PHE A CA 1
ATOM 5606 C C . PHE A 1 736 ? -0.385 17.577 -21.424 1.00 84.75 736 PHE A C 1
ATOM 5608 O O . PHE A 1 736 ? -0.267 17.408 -22.637 1.00 84.75 736 PHE A O 1
ATOM 5615 N N . GLU A 1 737 ? -0.195 18.755 -20.818 1.00 85.12 737 GLU A N 1
ATOM 5616 C CA . GLU A 1 737 ? 0.218 19.984 -21.517 1.00 85.12 737 GLU A CA 1
ATOM 5617 C C . GLU A 1 737 ? 1.643 19.834 -22.091 1.00 85.12 737 GLU A C 1
ATOM 5619 O O . GLU A 1 737 ? 1.947 20.292 -23.191 1.00 85.12 737 GLU A O 1
ATOM 5624 N N . LEU A 1 738 ? 2.510 19.090 -21.395 1.00 89.00 738 LEU A N 1
ATOM 5625 C CA . LEU A 1 738 ? 3.890 18.839 -21.818 1.00 89.00 738 LEU A CA 1
ATOM 5626 C C . LEU A 1 738 ? 4.059 17.668 -22.805 1.00 89.00 738 LEU A C 1
ATOM 5628 O O . LEU A 1 738 ? 5.166 17.442 -23.289 1.00 89.00 738 LEU A O 1
ATOM 5632 N N . LEU A 1 739 ? 3.001 16.934 -23.176 1.00 90.31 739 LEU A N 1
ATOM 5633 C CA . LEU A 1 739 ? 3.148 15.737 -24.024 1.00 90.31 739 LEU A CA 1
ATOM 5634 C C . LEU A 1 739 ? 3.733 16.032 -25.407 1.00 90.31 739 LEU A C 1
ATOM 5636 O O . LEU A 1 739 ? 4.535 15.247 -25.911 1.00 90.31 739 LEU A O 1
ATOM 5640 N N . ALA A 1 740 ? 3.299 17.118 -26.050 1.00 91.56 740 ALA A N 1
ATOM 5641 C CA . ALA A 1 740 ? 3.804 17.504 -27.364 1.00 91.56 740 ALA A CA 1
ATOM 5642 C C . ALA A 1 740 ? 5.294 17.895 -27.327 1.00 91.56 740 ALA A C 1
ATOM 5644 O O . ALA A 1 740 ? 6.054 17.280 -28.082 1.00 91.56 740 ALA A O 1
ATOM 5645 N N . PRO A 1 741 ? 5.739 18.834 -26.463 1.00 93.19 741 PRO A N 1
ATOM 5646 C CA . PRO A 1 741 ? 7.153 19.191 -26.380 1.00 93.19 741 PRO A CA 1
ATOM 5647 C C . PRO A 1 741 ? 8.026 18.033 -25.881 1.00 93.19 741 PRO A C 1
ATOM 5649 O O . PRO A 1 741 ? 9.086 17.807 -26.457 1.00 93.19 741 PRO A O 1
ATOM 5652 N N 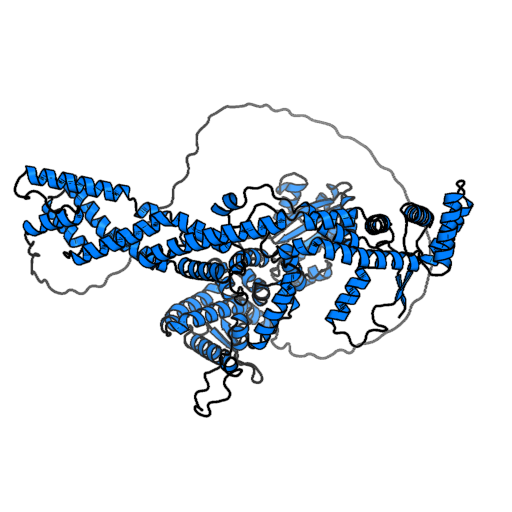. GLU A 1 742 ? 7.577 17.235 -24.901 1.00 94.06 742 GLU A N 1
ATOM 5653 C CA . GLU A 1 742 ? 8.323 16.048 -24.449 1.00 94.06 742 GLU A CA 1
ATOM 5654 C C . GLU A 1 742 ? 8.509 15.032 -25.584 1.00 94.06 742 GLU A C 1
ATOM 5656 O O . GLU A 1 742 ? 9.589 14.463 -25.750 1.00 94.06 742 GLU A O 1
ATOM 5661 N N . LEU A 1 743 ? 7.464 14.789 -26.386 1.00 95.50 743 LEU A N 1
ATOM 5662 C CA . LEU A 1 743 ? 7.551 13.875 -27.523 1.00 95.50 743 LEU A CA 1
ATOM 5663 C C . LEU A 1 743 ? 8.471 14.420 -28.620 1.00 95.50 743 LEU A C 1
ATOM 5665 O O . LEU A 1 743 ? 9.187 13.639 -29.248 1.00 95.50 743 LEU A O 1
ATOM 5669 N N . GLU A 1 744 ? 8.451 15.730 -28.859 1.00 95.81 744 GLU A N 1
ATOM 5670 C CA . GLU A 1 744 ? 9.352 16.381 -29.804 1.00 95.81 744 GLU A CA 1
ATOM 5671 C C . GLU A 1 744 ? 10.808 16.262 -29.343 1.00 95.81 744 GLU A C 1
ATOM 5673 O O . GLU A 1 744 ? 11.622 15.722 -30.090 1.00 95.81 744 GLU A O 1
ATOM 5678 N N . GLU A 1 745 ? 11.126 16.633 -28.101 1.00 95.50 745 GLU A N 1
ATOM 5679 C CA . GLU A 1 745 ? 12.472 16.501 -27.527 1.00 95.50 745 GLU A CA 1
ATOM 5680 C C . GLU A 1 745 ? 12.966 15.045 -27.571 1.00 95.50 745 GLU A C 1
ATOM 5682 O O . GLU A 1 745 ? 14.090 14.755 -27.997 1.00 95.50 745 GLU A O 1
ATOM 5687 N N . LEU A 1 746 ? 12.099 14.101 -27.195 1.00 94.69 746 LEU A N 1
ATOM 5688 C CA . LEU A 1 746 ? 12.398 12.675 -27.239 1.00 94.69 746 LEU A CA 1
ATOM 5689 C C . LEU A 1 746 ? 12.675 12.189 -28.666 1.00 94.69 746 LEU A C 1
ATOM 5691 O O . LEU A 1 746 ? 13.598 11.399 -28.880 1.00 94.69 746 LEU A O 1
ATOM 5695 N N . MET A 1 747 ? 11.897 12.662 -29.641 1.00 96.25 747 MET A N 1
ATOM 5696 C CA . MET A 1 747 ? 12.102 12.379 -31.059 1.00 96.25 747 MET A CA 1
ATOM 5697 C C . MET A 1 747 ? 13.445 12.942 -31.536 1.00 96.25 747 MET A C 1
ATOM 5699 O O . MET A 1 747 ? 14.185 12.238 -32.224 1.00 96.25 747 MET A O 1
ATOM 5703 N N . GLU A 1 748 ? 13.799 14.176 -31.164 1.00 95.50 748 GLU A N 1
ATOM 5704 C CA . GLU A 1 748 ? 15.087 14.776 -31.530 1.00 95.50 748 GLU A CA 1
ATOM 5705 C C . GLU A 1 748 ? 16.263 13.987 -30.957 1.00 95.50 748 GLU A C 1
ATOM 5707 O O . GLU A 1 748 ? 17.227 13.687 -31.670 1.00 95.50 748 GLU A O 1
ATOM 5712 N N . ARG A 1 749 ? 16.167 13.604 -29.680 1.00 93.44 749 ARG A N 1
ATOM 5713 C CA . ARG A 1 749 ? 17.150 12.745 -29.020 1.00 93.44 749 ARG A CA 1
ATOM 5714 C C . ARG A 1 749 ? 17.254 11.394 -29.720 1.00 93.44 749 ARG A C 1
ATOM 5716 O O . ARG A 1 749 ? 18.356 10.962 -30.046 1.00 93.44 749 ARG A O 1
ATOM 5723 N N . GLY A 1 750 ? 16.123 10.760 -30.014 1.00 94.50 750 GLY A N 1
ATOM 5724 C CA . GLY A 1 750 ? 16.072 9.475 -30.705 1.00 94.50 750 GLY A CA 1
ATOM 5725 C C . GLY A 1 750 ? 16.703 9.513 -32.088 1.00 94.50 750 GLY A C 1
ATOM 5726 O O . GLY A 1 750 ? 17.513 8.651 -32.410 1.00 94.50 750 GLY A O 1
ATOM 5727 N N . LEU A 1 751 ? 16.417 10.545 -32.884 1.00 95.69 751 LEU A N 1
ATOM 5728 C CA . LEU A 1 751 ? 17.051 10.739 -34.188 1.00 95.69 751 LEU A CA 1
ATOM 5729 C C . LEU A 1 751 ? 18.574 10.875 -34.069 1.00 95.69 751 LEU A C 1
ATOM 5731 O O . LEU A 1 751 ? 19.295 10.259 -34.853 1.00 95.69 751 LEU A O 1
ATOM 5735 N N . LYS A 1 752 ? 19.080 11.624 -33.078 1.00 94.25 752 LYS A N 1
ATOM 5736 C CA . LYS A 1 752 ? 20.528 11.730 -32.819 1.00 94.25 752 LYS A CA 1
ATOM 5737 C C . LYS A 1 752 ? 21.137 10.368 -32.477 1.00 94.25 752 LYS A C 1
ATOM 5739 O O . LYS A 1 752 ? 22.159 10.005 -33.061 1.00 94.25 752 LYS A O 1
ATOM 5744 N N . VAL A 1 753 ? 20.490 9.601 -31.596 1.00 91.75 753 VAL A N 1
ATOM 5745 C CA . VAL A 1 753 ? 20.926 8.248 -31.213 1.00 91.75 753 VAL A CA 1
ATOM 5746 C C . VAL A 1 753 ? 20.940 7.324 -32.431 1.00 91.75 753 VAL A C 1
ATOM 5748 O O . VAL A 1 753 ? 21.974 6.742 -32.740 1.00 91.75 753 VAL A O 1
ATOM 5751 N N . TYR A 1 754 ? 19.849 7.259 -33.196 1.00 94.50 754 TYR A N 1
ATOM 5752 C CA . TYR A 1 754 ? 19.738 6.384 -34.367 1.00 94.50 754 TYR A CA 1
ATOM 5753 C C . TYR A 1 754 ? 20.781 6.702 -35.436 1.00 94.50 754 TYR A C 1
ATOM 5755 O O . TYR A 1 754 ? 21.417 5.793 -35.967 1.00 94.50 754 TYR A O 1
ATOM 5763 N N . ARG A 1 755 ? 21.013 7.986 -35.726 1.00 95.06 755 ARG A N 1
ATOM 5764 C CA . ARG A 1 755 ? 22.039 8.413 -36.690 1.00 95.06 755 ARG A CA 1
ATOM 5765 C C . ARG A 1 755 ? 23.441 8.064 -36.210 1.00 95.06 755 ARG A C 1
ATOM 5767 O O . ARG A 1 755 ? 24.224 7.535 -36.994 1.00 95.06 755 ARG A O 1
ATOM 5774 N N . ARG A 1 756 ? 23.740 8.281 -34.925 1.00 91.94 756 ARG A N 1
ATOM 5775 C CA . ARG A 1 756 ? 25.008 7.860 -34.317 1.00 91.94 756 ARG A CA 1
ATOM 5776 C C . ARG A 1 756 ? 25.200 6.349 -34.438 1.00 91.94 756 ARG A C 1
ATOM 5778 O O . ARG A 1 756 ? 26.275 5.914 -34.832 1.00 91.94 756 ARG A O 1
ATOM 5785 N N . THR A 1 757 ? 24.167 5.551 -34.173 1.00 90.69 757 THR A N 1
ATOM 5786 C CA . THR A 1 757 ? 24.220 4.092 -34.342 1.00 90.69 757 THR A CA 1
ATOM 5787 C C . THR A 1 757 ? 24.513 3.682 -35.781 1.00 90.69 757 THR A C 1
ATOM 5789 O O . THR A 1 757 ? 25.335 2.798 -36.007 1.00 90.69 757 THR A O 1
ATOM 5792 N N . LEU A 1 758 ? 23.900 4.340 -36.766 1.00 93.06 758 LEU A N 1
ATOM 5793 C CA . LEU A 1 758 ? 24.194 4.076 -38.175 1.00 93.06 758 LEU A CA 1
ATOM 5794 C C . LEU A 1 758 ? 25.622 4.485 -38.561 1.00 93.06 758 LEU A C 1
ATOM 5796 O O . LEU A 1 758 ? 26.275 3.750 -39.293 1.00 93.06 758 LEU A O 1
ATOM 5800 N N . LEU A 1 759 ? 26.132 5.603 -38.036 1.00 92.75 759 LEU A N 1
ATOM 5801 C CA . LEU A 1 759 ? 27.521 6.034 -38.242 1.00 92.75 759 LEU A CA 1
ATOM 5802 C C . LEU A 1 759 ? 28.532 5.056 -37.642 1.00 92.75 759 LEU A C 1
ATOM 5804 O O . LEU A 1 759 ? 29.528 4.743 -38.286 1.00 92.75 759 LEU A O 1
ATOM 5808 N N . MET A 1 760 ? 28.244 4.497 -36.464 1.00 88.44 760 MET A N 1
ATOM 5809 C CA . MET A 1 760 ? 29.061 3.435 -35.863 1.00 88.44 760 MET A CA 1
ATOM 5810 C C . MET A 1 760 ? 29.147 2.180 -36.753 1.00 88.44 760 MET A C 1
ATOM 5812 O O . MET A 1 760 ? 30.117 1.431 -36.676 1.00 88.44 760 MET A O 1
ATOM 5816 N N . LEU A 1 761 ? 28.159 1.965 -37.629 1.00 90.00 761 LEU A N 1
ATOM 5817 C CA . LEU A 1 761 ? 28.131 0.893 -38.630 1.00 90.00 761 LEU A CA 1
ATOM 5818 C C . LEU A 1 761 ? 28.571 1.366 -40.031 1.00 90.00 761 LEU A C 1
ATOM 5820 O O . LEU A 1 761 ? 28.482 0.595 -40.990 1.00 90.00 761 LEU A O 1
ATOM 5824 N N . GLY A 1 762 ? 29.029 2.616 -40.165 1.00 92.25 762 GLY A N 1
ATOM 5825 C CA . GLY A 1 762 ? 29.160 3.340 -41.431 1.00 92.25 762 GLY A CA 1
ATOM 5826 C C . GLY A 1 762 ? 29.994 2.609 -42.479 1.00 92.25 762 GLY A C 1
ATOM 5827 O O . GLY A 1 762 ? 29.508 2.364 -43.582 1.00 92.25 762 GLY A O 1
ATOM 5828 N N . GLY A 1 763 ? 31.200 2.153 -42.128 1.00 91.62 763 GLY A N 1
ATOM 5829 C CA . GLY A 1 763 ? 32.067 1.427 -43.067 1.00 91.62 763 GLY A CA 1
ATOM 5830 C C . GLY A 1 763 ? 31.414 0.163 -43.645 1.00 91.62 763 GLY A C 1
ATOM 5831 O O . GLY A 1 763 ? 31.536 -0.131 -44.834 1.00 91.62 763 GLY A O 1
ATOM 5832 N N . HIS A 1 764 ? 30.639 -0.556 -42.834 1.00 90.81 764 HIS A N 1
ATOM 5833 C CA . HIS A 1 764 ? 29.956 -1.776 -43.266 1.00 90.81 764 HIS A CA 1
ATOM 5834 C C . HIS A 1 764 ? 28.697 -1.485 -44.069 1.00 90.81 764 HIS A C 1
ATOM 5836 O O . HIS A 1 764 ? 28.448 -2.141 -45.083 1.00 90.81 764 HIS A O 1
ATOM 5842 N N . LEU A 1 765 ? 27.928 -0.478 -43.650 1.00 93.94 765 LEU A N 1
ATOM 5843 C CA . LEU A 1 765 ? 26.783 0.003 -44.412 1.00 93.94 765 LEU A CA 1
ATOM 5844 C C . LEU A 1 765 ? 27.216 0.512 -45.786 1.00 93.94 765 LEU A C 1
ATOM 5846 O O . LEU A 1 765 ? 26.547 0.194 -46.763 1.00 93.94 765 LEU A O 1
ATOM 5850 N N . ALA A 1 766 ? 28.347 1.213 -45.890 1.00 95.88 766 ALA A N 1
ATOM 5851 C CA . ALA A 1 766 ? 28.891 1.670 -47.163 1.00 95.88 766 ALA A CA 1
ATOM 5852 C C . ALA A 1 766 ? 29.149 0.500 -48.124 1.00 95.88 766 ALA A C 1
ATOM 5854 O O . ALA A 1 766 ? 28.606 0.476 -49.226 1.00 95.88 766 ALA A O 1
ATOM 5855 N N . ILE A 1 767 ? 29.890 -0.524 -47.685 1.00 94.94 767 ILE A N 1
ATOM 5856 C CA . ILE A 1 767 ? 30.180 -1.709 -48.510 1.00 94.94 767 ILE A CA 1
ATOM 5857 C C . ILE A 1 767 ? 28.884 -2.427 -48.923 1.00 94.94 767 ILE A C 1
ATOM 5859 O O . ILE A 1 767 ? 28.712 -2.791 -50.090 1.00 94.94 767 ILE A O 1
ATOM 5863 N N . ALA A 1 768 ? 27.956 -2.622 -47.983 1.00 95.00 768 ALA A N 1
ATOM 5864 C CA . ALA A 1 768 ? 26.701 -3.321 -48.243 1.00 95.00 768 ALA A CA 1
ATOM 5865 C C . ALA A 1 768 ? 25.774 -2.541 -49.194 1.00 95.00 768 ALA A C 1
ATOM 5867 O O . ALA A 1 768 ? 25.125 -3.145 -50.052 1.00 95.00 768 ALA A O 1
ATOM 5868 N N . LEU A 1 769 ? 25.730 -1.210 -49.079 1.00 97.31 769 LEU A N 1
ATOM 5869 C CA . LEU A 1 769 ? 24.943 -0.331 -49.945 1.00 97.31 769 LEU A CA 1
ATOM 5870 C C . LEU A 1 769 ? 25.538 -0.222 -51.358 1.00 97.31 769 LEU A C 1
ATOM 5872 O O . LEU A 1 769 ? 24.766 -0.262 -52.314 1.00 97.31 769 LEU A O 1
ATOM 5876 N N . ASP A 1 770 ? 26.866 -0.167 -51.527 1.00 97.44 770 ASP A N 1
ATOM 5877 C CA . ASP A 1 770 ? 27.496 -0.220 -52.862 1.00 97.44 770 ASP A CA 1
ATOM 5878 C C . ASP A 1 770 ? 27.227 -1.569 -53.545 1.00 97.44 770 ASP A C 1
ATOM 5880 O O . ASP A 1 770 ? 26.819 -1.631 -54.708 1.00 97.44 770 ASP A O 1
ATOM 5884 N N . ALA A 1 771 ? 27.361 -2.670 -52.799 1.00 96.38 771 ALA A N 1
ATOM 5885 C CA . ALA A 1 771 ? 27.040 -4.002 -53.302 1.00 96.38 771 ALA A CA 1
ATOM 5886 C C . ALA A 1 771 ? 25.554 -4.142 -53.679 1.00 96.38 771 ALA A C 1
ATOM 5888 O O . ALA A 1 771 ? 25.223 -4.825 -54.653 1.00 96.38 771 ALA A O 1
ATOM 5889 N N . LEU A 1 772 ? 24.651 -3.504 -52.924 1.00 96.88 772 LEU A N 1
ATOM 5890 C CA . LEU A 1 772 ? 23.231 -3.422 -53.262 1.00 96.88 772 LEU A CA 1
ATOM 5891 C C . LEU A 1 772 ? 23.020 -2.615 -54.548 1.00 96.88 772 LEU A C 1
ATOM 5893 O O . LEU A 1 772 ? 22.332 -3.097 -55.442 1.00 96.88 772 LEU A O 1
ATOM 5897 N N . ALA A 1 773 ? 23.660 -1.452 -54.671 1.00 97.56 773 ALA A N 1
ATOM 5898 C CA . ALA A 1 773 ? 23.528 -0.565 -55.820 1.00 97.56 773 ALA A CA 1
ATOM 5899 C C . ALA A 1 773 ? 23.996 -1.193 -57.139 1.00 97.56 773 ALA A C 1
ATOM 5901 O O . ALA A 1 773 ? 23.376 -0.970 -58.173 1.00 97.56 773 ALA A O 1
ATOM 5902 N N . ARG A 1 774 ? 25.067 -1.999 -57.120 1.00 96.88 774 ARG A N 1
ATOM 5903 C CA . ARG A 1 774 ? 25.567 -2.705 -58.316 1.00 96.88 774 ARG A CA 1
ATOM 5904 C C . ARG A 1 774 ? 24.617 -3.785 -58.838 1.00 96.88 774 ARG A C 1
ATOM 5906 O O . ARG A 1 774 ? 24.763 -4.206 -59.979 1.00 96.88 774 ARG A O 1
ATOM 5913 N N . ARG A 1 775 ? 23.704 -4.273 -57.995 1.00 95.75 775 ARG A N 1
ATOM 5914 C CA . ARG A 1 775 ? 22.764 -5.363 -58.310 1.00 95.75 775 ARG A CA 1
ATOM 5915 C C . ARG A 1 775 ? 21.332 -4.881 -58.536 1.00 95.75 775 ARG A C 1
ATOM 5917 O O . ARG A 1 775 ? 20.468 -5.711 -58.780 1.00 95.75 775 ARG A O 1
ATOM 5924 N N . GLU A 1 776 ? 21.069 -3.592 -58.360 1.00 97.44 776 GLU A N 1
ATOM 5925 C CA . GLU A 1 776 ? 19.731 -3.026 -58.482 1.00 97.44 776 GLU A CA 1
ATOM 5926 C C . GLU A 1 776 ? 19.481 -2.598 -59.932 1.00 97.44 776 GLU A C 1
ATOM 5928 O O . GLU A 1 776 ? 20.299 -1.889 -60.518 1.00 97.44 776 GLU A O 1
ATOM 5933 N N . GLU A 1 777 ? 18.370 -3.055 -60.509 1.00 96.31 777 GLU A N 1
ATOM 5934 C CA . GLU A 1 777 ? 18.013 -2.778 -61.909 1.00 96.31 777 GLU A CA 1
ATOM 5935 C C . GLU A 1 777 ? 17.435 -1.368 -62.070 1.00 96.31 777 GLU A C 1
ATOM 5937 O O . GLU A 1 777 ? 17.658 -0.704 -63.084 1.00 96.31 777 GLU A O 1
ATOM 5942 N N . ASP A 1 778 ? 16.732 -0.882 -61.044 1.00 97.19 778 ASP A N 1
ATOM 5943 C CA . ASP A 1 778 ? 16.212 0.478 -60.998 1.00 97.19 778 ASP A CA 1
ATOM 5944 C C . ASP A 1 778 ? 17.362 1.482 -60.802 1.00 97.19 778 ASP A C 1
ATOM 5946 O O . ASP A 1 778 ? 18.010 1.548 -59.748 1.00 97.19 778 ASP A O 1
ATOM 5950 N N . THR A 1 779 ? 17.602 2.300 -61.830 1.00 96.38 779 THR A N 1
ATOM 5951 C CA . THR A 1 779 ? 18.694 3.278 -61.861 1.00 96.38 779 THR A CA 1
ATOM 5952 C C . THR A 1 779 ? 18.591 4.333 -60.762 1.00 96.38 779 THR A C 1
ATOM 5954 O O . THR A 1 779 ? 19.624 4.805 -60.277 1.00 96.38 779 THR A O 1
ATOM 5957 N N . ASP A 1 780 ? 17.378 4.697 -60.336 1.00 96.06 780 ASP A N 1
ATOM 5958 C CA . ASP A 1 780 ? 17.159 5.698 -59.292 1.00 96.06 780 ASP A CA 1
ATOM 5959 C C . ASP A 1 780 ? 17.459 5.128 -57.912 1.00 96.06 780 ASP A C 1
ATOM 5961 O O . ASP A 1 780 ? 18.154 5.769 -57.114 1.00 96.06 780 ASP A O 1
ATOM 5965 N N . ILE A 1 781 ? 17.017 3.897 -57.652 1.00 97.19 781 ILE A N 1
ATOM 5966 C CA . ILE A 1 781 ? 17.327 3.186 -56.410 1.00 97.19 781 ILE A CA 1
ATOM 5967 C C . ILE A 1 781 ? 18.835 2.907 -56.319 1.00 97.19 781 ILE A C 1
ATOM 5969 O O . ILE A 1 781 ? 19.447 3.176 -55.281 1.00 97.19 781 ILE A O 1
ATOM 5973 N N . ALA A 1 782 ? 19.462 2.454 -57.410 1.00 97.12 782 ALA A N 1
ATOM 5974 C CA . ALA A 1 782 ? 20.902 2.211 -57.484 1.00 97.12 782 ALA A CA 1
ATOM 5975 C C . ALA A 1 782 ? 21.727 3.489 -57.261 1.00 97.12 782 ALA A C 1
ATOM 5977 O O . ALA A 1 782 ? 22.759 3.475 -56.584 1.00 97.12 782 ALA A O 1
ATOM 5978 N N . ARG A 1 783 ? 21.295 4.619 -57.834 1.00 97.75 783 ARG A N 1
ATOM 5979 C CA . ARG A 1 783 ? 21.930 5.926 -57.618 1.00 97.75 783 ARG A CA 1
ATOM 5980 C C . ARG A 1 783 ? 21.813 6.354 -56.158 1.00 97.75 783 ARG A C 1
ATOM 5982 O O . ARG A 1 783 ? 22.814 6.736 -55.561 1.00 97.75 783 ARG A O 1
ATOM 5989 N N . ARG A 1 784 ? 20.624 6.229 -55.567 1.00 97.56 784 ARG A N 1
ATOM 5990 C CA . ARG A 1 784 ? 20.372 6.606 -54.172 1.00 97.56 784 ARG A CA 1
ATOM 5991 C C . ARG A 1 784 ? 21.157 5.747 -53.178 1.00 97.56 784 ARG A C 1
ATOM 5993 O O . ARG A 1 784 ? 21.751 6.285 -52.248 1.00 97.56 784 ARG A O 1
ATOM 6000 N N . ALA A 1 785 ? 21.230 4.435 -53.407 1.00 97.75 785 ALA A N 1
ATOM 6001 C CA . ALA A 1 785 ? 22.058 3.525 -52.616 1.00 97.75 785 ALA A CA 1
ATOM 6002 C C . ALA A 1 785 ? 23.553 3.891 -52.691 1.00 97.75 785 ALA A C 1
ATOM 6004 O O . ALA A 1 785 ? 24.223 3.902 -51.660 1.00 97.75 785 ALA A O 1
ATOM 6005 N N . ARG A 1 786 ? 24.060 4.280 -53.874 1.00 97.94 786 ARG A N 1
ATOM 6006 C CA . ARG A 1 786 ? 25.428 4.810 -54.035 1.00 97.94 786 ARG A CA 1
ATOM 6007 C C . ARG A 1 786 ? 25.650 6.101 -53.252 1.00 97.94 786 ARG A C 1
ATOM 6009 O O . ARG A 1 786 ? 26.655 6.207 -52.562 1.00 97.94 786 ARG A O 1
ATOM 6016 N N . THR A 1 787 ? 24.710 7.045 -53.291 1.00 97.69 787 THR A N 1
ATOM 6017 C CA . THR A 1 787 ? 24.805 8.286 -52.504 1.00 97.69 787 THR A CA 1
ATOM 6018 C C . THR A 1 787 ? 24.910 8.003 -51.004 1.00 97.69 787 THR A C 1
ATOM 6020 O O . THR A 1 787 ? 25.794 8.546 -50.346 1.00 97.69 787 THR A O 1
ATOM 6023 N N . LEU A 1 788 ? 24.064 7.114 -50.467 1.00 97.62 788 LEU A N 1
ATOM 6024 C CA . LEU A 1 788 ? 24.149 6.700 -49.061 1.00 97.62 788 LEU A CA 1
ATOM 6025 C C . LEU A 1 788 ? 25.474 5.992 -48.756 1.00 97.62 788 LEU A C 1
ATOM 6027 O O . LEU A 1 788 ? 26.090 6.262 -47.730 1.00 97.62 788 LEU A O 1
ATOM 6031 N N . SER A 1 789 ? 25.930 5.117 -49.657 1.00 97.56 789 SER A N 1
ATOM 6032 C CA . SER A 1 789 ? 27.218 4.437 -49.523 1.00 97.56 789 SER A CA 1
ATOM 6033 C C . SER A 1 789 ? 28.379 5.424 -49.424 1.00 97.56 789 SER A C 1
ATOM 6035 O O . SER A 1 789 ? 29.246 5.240 -48.574 1.00 97.56 789 SER A O 1
ATOM 6037 N N . THR A 1 790 ? 28.414 6.451 -50.277 1.00 97.44 790 THR A N 1
ATOM 6038 C CA . THR A 1 790 ? 29.466 7.473 -50.252 1.00 97.44 790 THR A CA 1
ATOM 6039 C C . THR A 1 790 ? 29.422 8.281 -48.959 1.00 97.44 790 THR A C 1
ATOM 6041 O O . THR A 1 790 ? 30.473 8.495 -48.364 1.00 97.44 790 THR A O 1
ATOM 6044 N N . ALA A 1 791 ? 28.231 8.669 -48.489 1.00 97.19 791 ALA A N 1
ATOM 6045 C CA . ALA A 1 791 ? 28.082 9.407 -47.235 1.00 97.19 791 ALA A CA 1
ATOM 6046 C C . ALA A 1 791 ? 28.652 8.618 -46.043 1.00 97.19 791 ALA A C 1
ATOM 6048 O O . ALA A 1 791 ? 29.520 9.125 -45.330 1.00 97.19 791 ALA A O 1
ATOM 6049 N N . PHE A 1 792 ? 28.251 7.349 -45.888 1.00 96.62 792 PHE A N 1
ATOM 6050 C CA . PHE A 1 792 ? 28.730 6.499 -44.794 1.00 96.62 792 PHE A CA 1
ATOM 6051 C C . PHE A 1 792 ? 30.226 6.166 -44.889 1.00 96.62 792 PHE A C 1
ATOM 6053 O O . PHE A 1 792 ? 30.881 6.045 -43.856 1.00 96.62 792 PHE A O 1
ATOM 6060 N N . ALA A 1 793 ? 30.785 6.048 -46.100 1.00 95.06 793 ALA A N 1
ATOM 6061 C CA . ALA A 1 793 ? 32.226 5.861 -46.297 1.00 95.06 793 ALA A CA 1
ATOM 6062 C C . ALA A 1 793 ? 33.048 7.088 -45.866 1.00 95.06 793 ALA A C 1
ATOM 6064 O O . ALA A 1 793 ? 34.215 6.948 -45.516 1.00 95.06 793 ALA A O 1
ATOM 6065 N N . GLN A 1 794 ? 32.439 8.275 -45.887 1.00 96.31 794 GLN A N 1
ATOM 6066 C CA . GLN A 1 794 ? 33.026 9.537 -45.427 1.00 96.31 794 GLN A CA 1
ATOM 6067 C C . GLN A 1 794 ? 32.722 9.823 -43.947 1.00 96.31 794 GLN A C 1
ATOM 6069 O O . GLN A 1 794 ? 32.822 10.968 -43.521 1.00 96.31 794 GLN A O 1
ATOM 6074 N N . GLU A 1 795 ? 32.300 8.809 -43.180 1.00 94.19 795 GLU A N 1
ATOM 6075 C CA . GLU A 1 795 ? 31.915 8.943 -41.764 1.00 94.19 795 GLU A CA 1
ATOM 6076 C C . GLU A 1 795 ? 30.818 10.000 -41.530 1.00 94.19 795 GLU A C 1
ATOM 6078 O O . GLU A 1 795 ? 30.702 10.593 -40.459 1.00 94.19 795 GLU A O 1
ATOM 6083 N N . SER A 1 796 ? 29.972 10.217 -42.541 1.00 95.31 796 SER A N 1
ATOM 6084 C CA . SER A 1 796 ? 28.867 11.172 -42.506 1.00 95.31 796 SER A CA 1
ATOM 6085 C C . SER A 1 796 ? 27.525 10.472 -42.723 1.00 95.31 796 SER A C 1
ATOM 6087 O O . SER A 1 796 ? 27.432 9.398 -43.319 1.00 95.31 796 SER A O 1
ATOM 6089 N N . ALA A 1 797 ? 26.458 11.075 -42.207 1.00 92.50 797 ALA A N 1
ATOM 6090 C CA . ALA A 1 797 ? 25.092 10.615 -42.406 1.00 92.50 797 ALA A CA 1
ATOM 6091 C C . ALA A 1 797 ? 24.275 11.767 -43.002 1.00 92.50 797 ALA A C 1
ATOM 6093 O O . ALA A 1 797 ? 24.487 12.915 -42.603 1.00 92.50 797 ALA A O 1
ATOM 6094 N N . PRO A 1 798 ? 23.333 11.490 -43.921 1.00 93.19 798 PRO A N 1
ATOM 6095 C CA . PRO A 1 798 ? 22.372 12.489 -44.363 1.00 93.19 798 PRO A CA 1
ATOM 6096 C C . PRO A 1 798 ? 21.689 13.190 -43.185 1.00 93.19 798 PRO A C 1
ATOM 6098 O O . PRO A 1 798 ? 21.318 12.551 -42.197 1.00 93.19 798 PRO A O 1
ATOM 6101 N N . GLU A 1 799 ? 21.453 14.496 -43.323 1.00 90.00 799 GLU A N 1
ATOM 6102 C CA . GLU A 1 799 ? 20.681 15.259 -42.336 1.00 90.00 799 GLU A CA 1
ATOM 6103 C C . GLU A 1 799 ? 19.238 14.762 -42.212 1.00 90.00 799 GLU A C 1
ATOM 6105 O O . GLU A 1 799 ? 18.631 14.942 -41.158 1.00 90.00 799 GLU A O 1
ATOM 6110 N N . HIS A 1 800 ? 18.710 14.119 -43.260 1.00 94.50 800 HIS A N 1
ATOM 6111 C CA . HIS A 1 800 ? 17.378 13.524 -43.301 1.00 94.50 800 HIS A CA 1
ATOM 6112 C C . HIS A 1 800 ? 17.377 12.203 -44.071 1.00 94.50 800 HIS A C 1
ATOM 6114 O O . HIS A 1 800 ? 17.839 12.133 -45.212 1.00 94.50 800 HIS A O 1
ATOM 6120 N N . PHE A 1 801 ? 16.791 11.166 -43.473 1.00 96.69 801 PHE A N 1
ATOM 6121 C CA . PHE A 1 801 ? 16.526 9.888 -44.130 1.00 96.69 801 PHE A CA 1
ATOM 6122 C C . PHE A 1 801 ? 15.074 9.808 -44.605 1.00 96.69 801 PHE A C 1
ATOM 6124 O O . PHE A 1 801 ? 14.126 9.865 -43.821 1.00 96.69 801 PHE A O 1
ATOM 6131 N N . SER A 1 802 ? 14.873 9.593 -45.903 1.00 96.06 802 SER A N 1
ATOM 6132 C CA . SER A 1 802 ? 13.551 9.241 -46.419 1.00 96.06 802 SER A CA 1
ATOM 6133 C C . SER A 1 802 ? 13.193 7.786 -46.095 1.00 96.06 802 SER A C 1
ATOM 6135 O O . SER A 1 802 ? 14.049 6.936 -45.850 1.00 96.06 802 SER A O 1
ATOM 6137 N N . ARG A 1 803 ? 11.910 7.435 -46.246 1.00 94.88 803 ARG A N 1
ATOM 6138 C CA . ARG A 1 803 ? 11.446 6.036 -46.169 1.00 94.88 803 ARG A CA 1
ATOM 6139 C C . ARG A 1 803 ? 12.104 5.102 -47.189 1.00 94.88 803 ARG A C 1
ATOM 6141 O O . ARG A 1 803 ? 12.072 3.888 -46.992 1.00 94.88 803 ARG A O 1
ATOM 6148 N N . LEU A 1 804 ? 12.603 5.627 -48.310 1.00 96.12 804 LEU A N 1
ATOM 6149 C CA . LEU A 1 804 ? 13.341 4.819 -49.281 1.00 96.12 804 LEU A CA 1
ATOM 6150 C C . LEU A 1 804 ? 14.768 4.562 -48.783 1.00 96.12 804 LEU A C 1
ATOM 6152 O O . LEU A 1 804 ? 15.228 3.430 -48.873 1.00 96.12 804 LEU A O 1
ATOM 6156 N N . ASP A 1 805 ? 15.415 5.565 -48.181 1.00 97.62 805 ASP A N 1
ATOM 6157 C CA . ASP A 1 805 ? 16.754 5.415 -47.594 1.00 97.62 805 ASP A CA 1
ATOM 6158 C C . ASP A 1 805 ? 16.755 4.363 -46.485 1.00 97.62 805 ASP A C 1
ATOM 6160 O O . ASP A 1 805 ? 17.567 3.442 -46.505 1.00 97.62 805 ASP A O 1
ATOM 6164 N N . VAL A 1 806 ? 15.785 4.437 -45.568 1.00 97.00 806 VAL A N 1
ATOM 6165 C CA . VAL A 1 806 ? 15.653 3.462 -44.476 1.00 97.00 806 VAL A CA 1
ATOM 6166 C C . VAL A 1 806 ? 15.441 2.042 -45.009 1.00 97.00 806 VAL A C 1
ATOM 6168 O O . VAL A 1 806 ? 16.072 1.109 -44.520 1.00 97.00 806 VAL A O 1
ATOM 6171 N N . ARG A 1 807 ? 14.622 1.862 -46.057 1.00 96.50 807 ARG A N 1
ATOM 6172 C CA . ARG A 1 807 ? 14.424 0.549 -46.698 1.00 96.50 807 ARG A CA 1
ATOM 6173 C C . ARG A 1 807 ? 15.696 0.019 -47.362 1.00 96.50 807 ARG A C 1
ATOM 6175 O O . ARG A 1 807 ? 15.933 -1.186 -47.344 1.00 96.50 807 ARG A O 1
ATOM 6182 N N . LEU A 1 808 ? 16.517 0.891 -47.947 1.00 97.50 808 LEU A N 1
ATOM 6183 C CA . LEU A 1 808 ? 17.811 0.496 -48.511 1.00 97.50 808 LEU A CA 1
ATOM 6184 C C . LEU A 1 808 ? 18.800 0.085 -47.422 1.00 97.50 808 LEU A C 1
ATOM 6186 O O . LEU A 1 808 ? 19.472 -0.932 -47.578 1.00 97.50 808 LEU A O 1
ATOM 6190 N N . ILE A 1 809 ? 18.831 0.814 -46.305 1.00 96.75 809 ILE A N 1
ATOM 6191 C CA . ILE A 1 809 ? 19.632 0.467 -45.126 1.00 96.75 809 ILE A CA 1
ATOM 6192 C C . ILE A 1 809 ? 19.182 -0.879 -44.553 1.00 96.75 809 ILE A C 1
ATOM 6194 O O . ILE A 1 809 ? 20.015 -1.741 -44.292 1.00 96.75 809 ILE A O 1
ATOM 6198 N N . GLU A 1 810 ? 17.877 -1.110 -44.419 1.00 95.25 810 GLU A N 1
ATOM 6199 C CA . GLU A 1 810 ? 17.334 -2.386 -43.953 1.00 95.25 810 GLU A CA 1
ATOM 6200 C C . GLU A 1 810 ? 17.739 -3.553 -44.872 1.00 95.25 810 GLU A C 1
ATOM 6202 O O . GLU A 1 810 ? 18.252 -4.565 -44.392 1.00 95.25 810 GLU A O 1
ATOM 6207 N N . ARG A 1 811 ? 17.596 -3.397 -46.199 1.00 95.88 811 ARG A N 1
ATOM 6208 C CA . ARG A 1 811 ? 18.041 -4.399 -47.191 1.00 95.88 811 ARG A CA 1
ATOM 6209 C C . ARG A 1 811 ? 19.548 -4.646 -47.127 1.00 95.88 811 ARG A C 1
ATOM 6211 O O . ARG A 1 811 ? 19.981 -5.784 -47.299 1.00 95.88 811 ARG A O 1
ATOM 6218 N N . ALA A 1 812 ? 20.343 -3.602 -46.901 1.00 94.88 812 ALA A N 1
ATOM 6219 C CA . ALA A 1 812 ? 21.788 -3.719 -46.737 1.00 94.88 812 ALA A CA 1
ATOM 6220 C C . ALA A 1 812 ? 22.138 -4.502 -45.460 1.00 94.88 812 ALA A C 1
ATOM 6222 O O . ALA A 1 812 ? 22.905 -5.459 -45.527 1.00 94.88 812 ALA A O 1
ATOM 6223 N N . LEU A 1 813 ? 21.508 -4.176 -44.327 1.00 91.50 813 LEU A N 1
ATOM 6224 C CA . LEU A 1 813 ? 21.701 -4.863 -43.045 1.00 91.50 813 LEU A CA 1
ATOM 6225 C C . LEU A 1 813 ? 21.304 -6.343 -43.094 1.00 91.50 813 LEU A C 1
ATOM 6227 O O . LEU A 1 813 ? 21.996 -7.176 -42.518 1.00 91.50 813 LEU A O 1
ATOM 6231 N N . GLN A 1 814 ? 20.221 -6.688 -43.797 1.00 91.12 814 GLN A N 1
ATOM 6232 C CA . GLN A 1 814 ? 19.785 -8.080 -43.973 1.00 91.12 814 GLN A CA 1
ATOM 6233 C C . GLN A 1 814 ? 20.786 -8.930 -44.774 1.00 91.12 814 GLN A C 1
ATOM 6235 O O . GLN A 1 814 ? 20.796 -10.150 -44.635 1.00 91.12 814 GLN A O 1
ATOM 6240 N N . ARG A 1 815 ? 21.629 -8.307 -45.610 1.00 89.44 815 ARG A N 1
ATOM 6241 C CA . ARG A 1 815 ? 22.659 -9.001 -46.401 1.00 89.44 815 ARG A CA 1
ATOM 6242 C C . ARG A 1 815 ? 23.967 -9.220 -45.638 1.00 89.44 815 ARG A C 1
ATOM 6244 O O . ARG A 1 815 ? 24.798 -10.006 -46.090 1.00 89.44 815 ARG A O 1
ATOM 6251 N N . THR A 1 816 ? 24.156 -8.562 -44.498 1.00 84.31 816 THR A N 1
ATOM 6252 C CA . THR A 1 816 ? 25.362 -8.698 -43.677 1.00 84.31 816 THR A CA 1
ATOM 6253 C C . THR A 1 816 ? 25.201 -9.891 -42.730 1.00 84.31 816 THR A C 1
ATOM 6255 O O . THR A 1 816 ? 24.424 -9.834 -41.782 1.00 84.31 816 THR A O 1
ATOM 6258 N N . ALA A 1 817 ? 25.919 -10.990 -42.994 1.00 72.25 817 ALA A N 1
ATOM 6259 C CA . ALA A 1 817 ? 25.746 -12.275 -42.298 1.00 72.25 817 ALA A CA 1
ATOM 6260 C C . ALA A 1 817 ? 26.053 -12.235 -40.784 1.00 72.25 817 ALA A C 1
ATOM 6262 O O . ALA A 1 817 ? 25.494 -13.027 -40.029 1.00 72.25 817 ALA A O 1
ATOM 6263 N N . ALA A 1 818 ? 26.899 -11.304 -40.333 1.00 71.31 818 ALA A N 1
ATOM 6264 C CA . ALA A 1 818 ? 27.123 -11.007 -38.920 1.00 71.31 818 ALA A CA 1
ATOM 6265 C C . ALA A 1 818 ? 27.540 -9.534 -38.758 1.00 71.31 818 ALA A C 1
ATOM 6267 O O . ALA A 1 818 ? 28.393 -9.071 -39.522 1.00 71.31 818 ALA A O 1
ATOM 6268 N N . PRO A 1 819 ? 26.957 -8.779 -37.806 1.00 67.19 819 PRO A N 1
ATOM 6269 C CA . PRO A 1 819 ? 27.397 -7.423 -37.531 1.00 67.19 819 PRO A CA 1
ATOM 6270 C C . PRO A 1 819 ? 28.802 -7.462 -36.894 1.00 67.19 819 PRO A C 1
ATOM 6272 O O . PRO A 1 819 ? 29.015 -8.190 -35.923 1.00 67.19 819 PRO A O 1
ATOM 6275 N N . PRO A 1 820 ? 29.770 -6.722 -37.443 1.00 70.50 820 PRO A N 1
ATOM 6276 C CA . PRO A 1 820 ? 31.129 -6.635 -36.914 1.00 70.50 820 PRO A CA 1
ATOM 6277 C C . PRO A 1 820 ? 31.160 -5.881 -35.581 1.00 70.50 820 PRO A C 1
ATOM 6279 O O . PRO A 1 820 ? 30.205 -5.161 -35.272 1.00 70.50 820 PRO A O 1
ATOM 6282 N N . PRO A 1 821 ? 32.235 -6.038 -34.785 1.00 78.19 821 PRO A N 1
ATOM 6283 C CA . PRO A 1 821 ? 32.352 -5.351 -33.513 1.00 78.19 821 PRO A CA 1
ATOM 6284 C C . PRO A 1 821 ? 32.270 -3.831 -33.688 1.00 78.19 821 PRO A C 1
ATOM 6286 O O . PRO A 1 821 ? 32.921 -3.258 -34.561 1.00 78.19 821 PRO A O 1
ATOM 6289 N N . VAL A 1 822 ? 31.463 -3.186 -32.851 1.00 80.69 822 VAL A N 1
ATOM 6290 C CA . VAL A 1 822 ? 31.270 -1.738 -32.842 1.00 80.69 822 VAL A CA 1
ATOM 6291 C C . VAL A 1 822 ? 32.136 -1.132 -31.752 1.00 80.69 822 VAL A C 1
ATOM 6293 O O . VAL A 1 822 ? 32.042 -1.511 -30.586 1.00 80.69 822 VAL A O 1
ATOM 6296 N N . ARG A 1 823 ? 32.963 -0.162 -32.138 1.00 79.81 823 ARG A N 1
ATOM 6297 C CA . ARG A 1 823 ? 33.782 0.615 -31.209 1.00 79.81 823 ARG A CA 1
ATOM 6298 C C . ARG A 1 823 ? 32.963 1.741 -30.606 1.00 79.81 823 ARG A C 1
ATOM 6300 O O . ARG A 1 823 ? 32.408 2.555 -31.342 1.00 79.81 823 ARG A O 1
ATOM 6307 N N . VAL A 1 824 ? 32.905 1.808 -29.280 1.00 80.81 824 VAL A N 1
ATOM 6308 C CA . VAL A 1 824 ? 32.178 2.862 -28.565 1.00 80.81 824 VAL A CA 1
ATOM 6309 C C . VAL A 1 824 ? 33.077 3.472 -27.499 1.00 80.81 824 VAL A C 1
ATOM 6311 O O . VAL A 1 824 ? 33.660 2.758 -26.691 1.00 80.81 824 VAL A O 1
ATOM 6314 N N . ALA A 1 825 ? 33.173 4.801 -27.483 1.00 80.06 825 ALA A N 1
ATOM 6315 C CA . ALA A 1 825 ? 33.851 5.527 -26.414 1.00 80.06 825 ALA A CA 1
ATOM 6316 C C . ALA A 1 825 ? 32.964 5.601 -25.162 1.00 80.06 825 ALA A C 1
ATOM 6318 O O . ALA A 1 825 ? 31.761 5.886 -25.268 1.00 80.06 825 ALA A O 1
ATOM 6319 N N . ALA A 1 826 ? 33.555 5.363 -23.991 1.00 77.88 826 ALA A N 1
ATOM 6320 C CA . ALA A 1 826 ? 32.859 5.495 -22.715 1.00 77.88 826 ALA A CA 1
ATOM 6321 C C . ALA A 1 826 ? 32.508 6.973 -22.419 1.00 77.88 826 ALA A C 1
ATOM 6323 O O . ALA A 1 826 ? 33.268 7.881 -22.771 1.00 77.88 826 ALA A O 1
ATOM 6324 N N . PRO A 1 827 ? 31.367 7.251 -21.763 1.00 74.44 827 PRO A N 1
ATOM 6325 C CA . PRO A 1 827 ? 31.012 8.607 -21.360 1.00 74.44 827 PRO A CA 1
ATOM 6326 C C . PRO A 1 827 ? 31.944 9.075 -20.227 1.00 74.44 827 PRO A C 1
ATOM 6328 O O . PRO A 1 827 ? 31.809 8.624 -19.093 1.00 74.44 827 PRO A O 1
ATOM 6331 N N . GLY A 1 828 ? 32.896 9.972 -20.520 1.00 62.91 828 GLY A N 1
ATOM 6332 C CA . GLY A 1 828 ? 33.783 10.526 -19.482 1.00 62.91 828 GLY A CA 1
ATOM 6333 C C . GLY A 1 828 ? 35.010 11.334 -19.925 1.00 62.91 828 GLY A C 1
ATOM 6334 O O . GLY A 1 828 ? 35.605 11.996 -19.086 1.00 62.91 828 GLY A O 1
ATOM 6335 N N . GLY A 1 829 ? 35.394 11.334 -21.206 1.00 58.47 829 GLY A N 1
ATOM 6336 C CA . GLY A 1 829 ? 36.668 11.942 -21.629 1.00 58.47 829 GLY A CA 1
ATOM 6337 C C . GLY A 1 829 ? 36.740 13.480 -21.665 1.00 58.47 829 GLY A C 1
ATOM 6338 O O . GLY A 1 829 ? 37.842 14.014 -21.727 1.00 58.47 829 GLY A O 1
ATOM 6339 N N . GLY A 1 830 ? 35.609 14.202 -21.652 1.00 58.84 830 GLY A N 1
ATOM 6340 C CA . GLY A 1 830 ? 35.593 15.649 -21.951 1.00 58.84 830 GLY A CA 1
ATOM 6341 C C . GLY A 1 830 ? 34.818 16.564 -20.996 1.00 58.84 830 GLY A C 1
ATOM 6342 O O . GLY A 1 830 ? 35.024 17.774 -21.035 1.00 58.84 830 GLY A O 1
ATOM 6343 N N . ASP A 1 831 ? 33.968 16.026 -20.118 1.00 57.66 831 ASP A N 1
ATOM 6344 C CA . ASP A 1 831 ? 32.970 16.822 -19.388 1.00 57.66 831 ASP A CA 1
ATOM 6345 C C . ASP A 1 831 ? 33.273 16.918 -17.884 1.00 57.66 831 ASP A C 1
ATOM 6347 O O . ASP A 1 831 ? 32.580 16.306 -17.078 1.00 57.66 831 ASP A O 1
ATOM 6351 N N . GLY A 1 832 ? 34.284 17.704 -17.503 1.00 73.88 832 GLY A N 1
ATOM 6352 C CA . GLY A 1 832 ? 34.474 18.195 -16.127 1.00 73.88 832 GLY A CA 1
ATOM 6353 C C . GLY A 1 832 ? 34.438 17.153 -14.989 1.00 73.88 832 GLY A C 1
ATOM 6354 O O . GLY A 1 832 ? 34.629 15.956 -15.184 1.00 73.88 832 GLY A O 1
ATOM 6355 N N . LEU A 1 833 ? 34.240 17.633 -13.756 1.00 73.50 833 LEU A N 1
ATOM 6356 C CA . LEU A 1 833 ? 34.001 16.780 -12.588 1.00 73.50 833 LEU A CA 1
ATOM 6357 C C . LEU A 1 833 ? 32.506 16.457 -12.514 1.00 73.50 833 LEU A C 1
ATOM 6359 O O . LEU A 1 833 ? 31.689 17.367 -12.404 1.00 73.50 833 LEU A O 1
ATOM 6363 N N . LEU A 1 834 ? 32.164 15.172 -12.559 1.00 80.56 834 LEU A N 1
ATOM 6364 C CA . LEU A 1 834 ? 30.794 14.682 -12.406 1.00 80.56 834 LEU A CA 1
ATOM 6365 C C . LEU A 1 834 ? 30.606 14.080 -11.018 1.00 80.56 834 LEU A C 1
ATOM 6367 O O . LEU A 1 834 ? 31.486 13.387 -10.499 1.00 80.56 834 LEU A O 1
ATOM 6371 N N . THR A 1 835 ? 29.430 14.281 -10.435 1.00 81.56 835 THR A N 1
ATOM 6372 C CA . THR A 1 835 ? 29.022 13.528 -9.249 1.00 81.56 835 THR A CA 1
ATOM 6373 C C . THR A 1 835 ? 28.823 12.050 -9.596 1.00 81.56 835 THR A C 1
ATOM 6375 O O . THR A 1 835 ? 28.593 11.664 -10.747 1.00 81.56 835 THR A O 1
ATOM 6378 N N . ARG A 1 836 ? 28.873 11.183 -8.577 1.00 78.19 836 ARG A N 1
ATOM 6379 C CA . ARG A 1 836 ? 28.659 9.737 -8.748 1.00 78.19 836 ARG A CA 1
ATOM 6380 C C . ARG A 1 836 ? 27.315 9.420 -9.413 1.00 78.19 836 ARG A C 1
ATOM 6382 O O . ARG A 1 836 ? 27.244 8.484 -10.210 1.00 78.19 836 ARG A O 1
ATOM 6389 N N . GLU A 1 837 ? 26.262 10.166 -9.084 1.00 71.25 837 GLU A N 1
ATOM 6390 C CA . GLU A 1 837 ? 24.929 9.918 -9.638 1.00 71.25 837 GLU A CA 1
ATOM 6391 C C . GLU A 1 837 ? 24.795 10.446 -11.069 1.00 71.25 837 GLU A C 1
ATOM 6393 O O . GLU A 1 837 ? 24.229 9.756 -11.915 1.00 71.25 837 GLU A O 1
ATOM 6398 N N . GLU A 1 838 ? 25.403 11.591 -11.393 1.00 75.62 838 GLU A N 1
ATOM 6399 C CA . GLU A 1 838 ? 25.474 12.082 -12.775 1.00 75.62 838 GLU A CA 1
ATOM 6400 C C . GLU A 1 838 ? 26.237 11.110 -13.673 1.00 75.62 838 GLU A C 1
ATOM 6402 O O . GLU A 1 838 ? 25.771 10.781 -14.765 1.00 75.62 838 GLU A O 1
ATOM 6407 N N . LEU A 1 839 ? 27.371 10.586 -13.197 1.00 78.81 839 LEU A N 1
ATOM 6408 C CA . LEU A 1 839 ? 28.134 9.570 -13.915 1.00 78.81 839 LEU A CA 1
ATOM 6409 C C . LEU A 1 839 ? 27.287 8.312 -14.144 1.00 78.81 839 LEU A C 1
ATOM 6411 O O . LEU A 1 839 ? 27.208 7.810 -15.263 1.00 78.81 839 LEU A O 1
ATOM 6415 N N . ARG A 1 840 ? 26.595 7.825 -13.109 1.00 78.94 840 ARG A N 1
ATOM 6416 C CA . ARG A 1 840 ? 25.719 6.650 -13.206 1.00 78.94 840 ARG A CA 1
ATOM 6417 C C . ARG A 1 840 ? 24.557 6.874 -14.176 1.00 78.94 840 ARG A C 1
ATOM 6419 O O . ARG A 1 840 ? 24.253 5.980 -14.963 1.00 78.94 840 ARG A O 1
ATOM 6426 N N . SER A 1 841 ? 23.916 8.038 -14.125 1.00 75.12 841 SER A N 1
ATOM 6427 C CA . SER A 1 841 ? 22.830 8.415 -15.033 1.00 75.12 841 SER A CA 1
ATOM 6428 C C . SER A 1 841 ? 23.315 8.449 -16.483 1.00 75.12 841 SER A C 1
ATOM 6430 O O . SER A 1 841 ? 22.718 7.809 -17.348 1.00 75.12 841 SER A O 1
ATOM 6432 N N . ARG A 1 842 ? 24.476 9.071 -16.732 1.00 80.62 842 ARG A N 1
ATOM 6433 C CA . ARG A 1 842 ? 25.115 9.103 -18.055 1.00 80.62 842 ARG A CA 1
ATOM 6434 C C . ARG A 1 842 ? 25.488 7.716 -18.559 1.00 80.62 842 ARG A C 1
ATOM 6436 O O . ARG A 1 842 ? 25.257 7.426 -19.725 1.00 80.62 842 ARG A O 1
ATOM 6443 N N . PHE A 1 843 ? 26.027 6.849 -17.702 1.00 82.69 843 PHE A N 1
ATOM 6444 C CA . PHE A 1 843 ? 26.343 5.471 -18.079 1.00 82.69 843 PHE A CA 1
ATOM 6445 C C . PHE A 1 843 ? 25.092 4.663 -18.414 1.00 82.69 843 PHE A C 1
ATOM 6447 O O . PHE A 1 843 ? 25.098 3.939 -19.402 1.00 82.69 843 PHE A O 1
ATOM 6454 N N . ARG A 1 844 ? 24.010 4.796 -17.636 1.00 80.88 844 ARG A N 1
ATOM 6455 C CA . ARG A 1 844 ? 22.732 4.137 -17.950 1.00 80.88 844 ARG A CA 1
ATOM 6456 C C . ARG A 1 844 ? 22.169 4.622 -19.277 1.00 80.88 844 ARG A C 1
ATOM 6458 O O . ARG A 1 844 ? 21.844 3.796 -20.116 1.00 80.88 844 ARG A O 1
ATOM 6465 N N . GLN A 1 845 ? 22.127 5.935 -19.485 1.00 79.81 845 GLN A N 1
ATOM 6466 C CA . GLN A 1 845 ? 21.667 6.511 -20.744 1.00 79.81 845 GLN A CA 1
ATOM 6467 C C . GLN A 1 845 ? 22.528 6.041 -21.922 1.00 79.81 845 GLN A C 1
ATOM 6469 O O . GLN A 1 845 ? 21.997 5.613 -22.938 1.00 79.81 845 GLN A O 1
ATOM 6474 N N . TRP A 1 846 ? 23.853 6.054 -21.764 1.00 85.62 846 TRP A N 1
ATOM 6475 C CA . TRP A 1 846 ? 24.777 5.547 -22.774 1.00 85.62 846 TRP A CA 1
ATOM 6476 C C . TRP A 1 846 ? 24.527 4.071 -23.086 1.00 85.62 846 TRP A C 1
ATOM 6478 O O . TRP A 1 846 ? 24.482 3.725 -24.259 1.00 85.62 846 TRP A O 1
ATOM 6488 N N . LEU A 1 847 ? 24.312 3.227 -22.069 1.00 83.06 847 LEU A N 1
ATOM 6489 C CA . LEU A 1 847 ? 23.962 1.813 -22.240 1.00 83.06 847 LEU A CA 1
ATOM 6490 C C . LEU A 1 847 ? 22.614 1.631 -22.954 1.00 83.06 847 LEU A C 1
ATOM 6492 O O . LEU A 1 847 ? 22.514 0.790 -23.842 1.00 83.06 847 LEU A O 1
ATOM 6496 N N . ASP A 1 848 ? 21.597 2.418 -22.595 1.00 80.44 848 ASP A N 1
ATOM 6497 C CA . ASP A 1 848 ? 20.267 2.383 -23.221 1.00 80.44 848 ASP A CA 1
ATOM 6498 C C . ASP A 1 848 ? 20.300 2.835 -24.696 1.00 80.44 848 ASP A C 1
ATOM 6500 O O . ASP A 1 848 ? 19.459 2.414 -25.499 1.00 80.44 848 ASP A O 1
ATOM 6504 N N . ASP A 1 849 ? 21.283 3.662 -25.062 1.00 81.06 849 ASP A N 1
ATOM 6505 C CA . ASP A 1 849 ? 21.520 4.153 -26.422 1.00 81.06 849 ASP A CA 1
ATOM 6506 C C . ASP A 1 849 ? 22.312 3.156 -27.301 1.00 81.06 849 ASP A C 1
ATOM 6508 O O . ASP A 1 849 ? 22.422 3.358 -28.518 1.00 81.06 849 ASP A O 1
ATOM 6512 N N . LEU A 1 850 ? 22.860 2.072 -26.730 1.00 83.75 850 LEU A N 1
ATOM 6513 C CA . LEU A 1 850 ? 23.604 1.055 -27.481 1.00 83.75 850 LEU A CA 1
ATOM 6514 C C . LEU A 1 850 ? 22.683 0.184 -28.369 1.00 83.75 850 LEU A C 1
ATOM 6516 O O . LEU A 1 850 ? 21.486 0.050 -28.107 1.00 83.75 850 LEU A O 1
ATOM 6520 N N . PRO A 1 851 ? 23.224 -0.435 -29.439 1.00 80.25 851 PRO A N 1
ATOM 6521 C CA . PRO A 1 851 ? 22.486 -1.385 -30.279 1.00 80.25 851 PRO A CA 1
ATOM 6522 C C . PRO A 1 851 ? 21.893 -2.562 -29.481 1.00 80.25 851 PRO A C 1
ATOM 6524 O O . PRO A 1 851 ? 22.584 -3.162 -28.665 1.00 80.25 851 PRO A O 1
ATOM 6527 N N . GLU A 1 852 ? 20.647 -2.965 -29.769 1.00 69.94 852 GLU A N 1
ATOM 6528 C CA . GLU A 1 852 ? 19.978 -4.086 -29.069 1.00 69.94 852 GLU A CA 1
ATOM 6529 C C . GLU A 1 852 ? 20.400 -5.487 -29.543 1.00 69.94 852 GLU A C 1
ATOM 6531 O O . GLU A 1 852 ? 20.193 -6.479 -28.840 1.00 69.94 852 GLU A O 1
ATOM 6536 N N . ARG A 1 853 ? 20.959 -5.611 -30.752 1.00 72.19 853 ARG A N 1
ATOM 6537 C CA . ARG A 1 853 ? 21.454 -6.901 -31.258 1.00 72.19 853 ARG A CA 1
ATOM 6538 C C . ARG A 1 853 ? 22.771 -7.284 -30.574 1.00 72.19 853 ARG A C 1
ATOM 6540 O O . ARG A 1 853 ? 23.490 -6.388 -30.145 1.00 72.19 853 ARG A O 1
ATOM 6547 N N . PRO A 1 854 ? 23.135 -8.585 -30.528 1.00 60.16 854 PRO A N 1
ATOM 6548 C CA . PRO A 1 854 ? 24.430 -9.051 -30.032 1.00 60.16 854 PRO A CA 1
ATOM 6549 C C . PRO A 1 854 ? 25.539 -8.639 -31.009 1.00 60.16 854 PRO A C 1
ATOM 6551 O O . PRO A 1 854 ? 26.070 -9.442 -31.772 1.00 60.16 854 PRO A O 1
ATOM 6554 N N . VAL A 1 855 ? 25.825 -7.347 -31.040 1.00 71.50 855 VAL A N 1
ATOM 6555 C CA . VAL A 1 855 ? 26.993 -6.773 -31.680 1.00 71.50 855 VAL A CA 1
ATOM 6556 C C . VAL A 1 855 ? 28.071 -6.773 -30.611 1.00 71.50 855 VAL A C 1
ATOM 6558 O O . VAL A 1 855 ? 27.825 -6.350 -29.484 1.00 71.50 855 VAL A O 1
ATOM 6561 N N . LEU A 1 856 ? 29.249 -7.300 -30.927 1.00 75.44 856 LEU A N 1
ATOM 6562 C CA . LEU A 1 856 ? 30.379 -7.211 -30.008 1.00 75.44 856 LEU A CA 1
ATOM 6563 C C . LEU A 1 856 ? 30.725 -5.728 -29.832 1.00 75.44 856 LEU A C 1
ATOM 6565 O O . LEU A 1 856 ? 30.928 -5.030 -30.818 1.00 75.44 856 LEU A O 1
ATOM 6569 N N . ILE A 1 857 ? 30.747 -5.230 -28.600 1.00 79.25 857 ILE A N 1
ATOM 6570 C CA . ILE A 1 857 ? 31.055 -3.825 -28.323 1.00 79.25 857 ILE A CA 1
ATOM 6571 C C . ILE A 1 857 ? 32.493 -3.751 -27.821 1.00 79.25 857 ILE A C 1
ATOM 6573 O O . ILE A 1 857 ? 32.814 -4.293 -26.766 1.00 79.25 857 ILE A O 1
ATOM 6577 N N . GLU A 1 858 ? 33.361 -3.096 -28.587 1.00 80.88 858 GLU A N 1
ATOM 6578 C CA . GLU A 1 858 ? 34.719 -2.765 -28.161 1.00 80.88 858 GLU A CA 1
ATOM 6579 C C . GLU A 1 858 ? 34.675 -1.387 -27.492 1.00 80.88 858 GLU A C 1
ATOM 6581 O O . GLU A 1 858 ? 34.429 -0.373 -28.148 1.00 80.88 858 GLU A O 1
ATOM 6586 N N . ILE A 1 859 ? 34.866 -1.345 -26.173 1.00 79.25 859 ILE A N 1
ATOM 6587 C CA . ILE A 1 859 ? 34.910 -0.080 -25.437 1.00 79.25 859 ILE A CA 1
ATOM 6588 C C . ILE A 1 859 ? 36.309 0.507 -25.602 1.00 79.25 859 ILE A C 1
ATOM 6590 O O . ILE A 1 859 ? 37.286 -0.076 -25.133 1.00 79.25 859 ILE A O 1
ATOM 6594 N N . VAL A 1 860 ? 36.397 1.649 -26.279 1.00 79.94 860 VAL A N 1
ATOM 6595 C CA . VAL A 1 860 ? 37.653 2.387 -26.445 1.00 79.94 860 VAL A CA 1
ATOM 6596 C C . VAL A 1 860 ? 37.718 3.437 -25.338 1.00 79.94 860 VAL A C 1
ATOM 6598 O O . VAL A 1 860 ? 36.761 4.193 -25.153 1.00 79.94 860 VAL A O 1
ATOM 6601 N N . ALA A 1 861 ? 38.802 3.408 -24.560 1.00 67.00 861 ALA A N 1
ATOM 6602 C CA . ALA A 1 861 ? 39.051 4.350 -23.470 1.00 67.00 861 ALA A CA 1
ATOM 6603 C C . ALA A 1 861 ? 39.411 5.744 -23.992 1.00 67.00 861 ALA A C 1
ATOM 6605 O O . ALA A 1 861 ? 40.115 5.815 -25.028 1.00 67.00 861 ALA A O 1
#

pLDDT: mean 81.85, std 20.87, range [26.61, 98.5]